Protein AF-0000000080872019 (afdb_homodimer)

Radius of gyration: 35.79 Å; Cα contacts (8 Å, |Δi|>4): 2140; chains: 2; bounding box: 73×114×107 Å

Sequence (1212 aa):
DIDSILCLPTSLGVAKSGIKICFTPVQSKNISSNLHIRIPLPHGLPNTRRLSATIRELPHFELGHLYGQEDFKLYVFFPNMLDKGRKSNYLTDSEIARFIDLVLFPAIREHCPPAFLQHLPGSYDSAKLRSMAAARESGVRPTSDNSRPHNYYYSLPPRFLVPVWESILKLVKSCGLQDFYAPLLFLNAKNLKLHTSNSNLNVTLTEFTRFWNHVCDIEVIHDPGSFDPCCPQSQYPPSGREVEAFFFSWNHNWLKSLASRFTANFPGEKYQVRMYNLLLCSELANMTLEPPRTHTARHLGLAYSQFYSTVKEIFDVGKVYPFDNPALEILAINDDLRQMWQQVGHKGSYDLRYLRKTYLSSRLRVMEALYSATGTSFGTRQEHRIQYPLLLAIQAVVQSSPEGYPTGGPSFLPTDVMERPFIASPTSEMLLLWASTINKWCFGFEYMLSMNEEDGGNWERMRVMILFLRMLKFTVKGIDMRRNPELWAHSFYQRDTPTICQGFGLQRTMAIRGYAFLPPGLIDWVQGKLNAPFAEYDILTTPTIKSLYRKHYPAIKTLSNLYQQFSQALTHMQQHQENSGFCSLSRSILSCILIELFRQDVWTKLDIDSILCLPTSLGVAKSGIKICFTPVQSKNISSNLHIRIPLPHGLPNTRRLSATIRELPHFELGHLYGQEDFKLYVFFPNMLDKGRKSNYLTDSEIARFIDLVLFPAIREHCPPAFLQHLPGSYDSAKLRSMAAARESGVRPTSDNSRPHNYYYSLPPRFLVPVWESILKLVKSCGLQDFYAPLLFLNAKNLKLHTSNSNLNVTLTEFTRFWNHVCDIEVIHDPGSFDPCCPQSQYPPSGREVEAFFFSWNHNWLKSLASRFTANFPGEKYQVRMYNLLLCSELANMTLEPPRTHTARHLGLAYSQFYSTVKEIFDVGKVYPFDNPALEILAINDDLRQMWQQVGHKGSYDLRYLRKTYLSSRLRVMEALYSATGTSFGTRQEHRIQYPLLLAIQAVVQSSPEGYPTGGPSFLPTDVMERPFIASPTSEMLLLWASTINKWCFGFEYMLSMNEEDGGNWERMRVMILFLRMLKFTVKGIDMRRNPELWAHSFYQRDTPTICQGFGLQRTMAIRGYAFLPPGLIDWVQGKLNAPFAEYDILTTPTIKSLYRKHYPAIKTLSNLYQQFSQALTHMQQHQENSGFCSLSRSILSCILIELFRQDVWTKL

Secondary structure (DSSP, 8-state):
----EEE-BSSGGGBTT-EEEESS--GGGS--S--S-EEEPPTT-SS---SEEETTTS-EEEEEEETTEEEEEEEEE-GGG--TT---SPPPHHHHHHHIIIIIHHHHHHHS-HHHHTTS-SSHHHHHHHHTHHHHHSSSS--SGGGSPPPPEEEE-HHHHHHHHHHHHHHTTSTT-GGG-S-EEEEEE---HHHH--S-HHHHHHHHHHHHHHHB-GGGB-STT-EEEE--EE-----SS----EEEEEBHHHHHHHHHHHHHHSTT---EEEEEESTTBSSBEEEEEE--TTSHHHHTTEEEEEEEEGGGGGT-BTTB-TT--GGGGGGGS-HHHHHHHHHHH-S----HHHHHHHHHHHHHHHHHHHHHTTT--B-EEEEEEEEHHHHHHHHHHHHH-TT-S--SS-S---SSGGGSSEEEEEHHHHHHHHHHHHHHHHHHHHHHHHHHHHH---HHHHHHHHHHHHHHHHHHH---GGG-HHHH-SEEEPTT--PEEE---HHHHHHHHSB-PPPTT-EETTTTEEPTTGGGS--S--HHHHHHTGGGHHHHHHHHHHHHHHHHHHHHHHHTTT-HHHHHHHHHHHHHHHHHHHHHHHHHH-/----EEE-BSSGGGBTT-EEE-SS--GGGS--S--S-EEEPPTT-TT---SEEETTTS-EEEEEEETTEEEEEEEEE-GGG--TT---SPPPHHHHHHHIIIIIHHHHHHHS-HHHHTTS-SSHHHHHHHHTHHHHHSSSS--SGGGSPPPP-EEE-HHHHHHHHHHHHHHTTSTT-GGG-S-EEEEEE---HHHH--S-HHHHHHHHHHHHHHHB-GGGB-STT-EEEE--EE-----SS----EEEEEBHHHHHHHHHHHHHHSTT---EEEEEESTTBSSBEEEEEE--TTSHHHHTTEEEEEEEEGGGGGT-BTTB-TT--GGGGGGGS-HHHHHHHHHHHSS----HHHHHHHHHHHHHHHHHHHHHTTT--B-EEEEEEEEHHHHHHHHHHHHH-TT-S--SS-S---SSGGG-SEEEEEHHHHHHHHHHHHHHHHHHHHHHHHHHHHH---HHHHHHHHHHHHHHHHHHH---GGG-HHHH-SEEEPTT--PEEE---HHHHHHHHSB-PPPTT-EETTTTEEPTTGGGS--S--HHHHHHTGGGHHHHHHHHHHHHHHHHHHHHHHHTTT-HHHHHHHHHHHHHHHHHHHHHHHHHH-

pLDDT: mean 83.41, std 13.1, range [33.16, 98.12]

Organism: NCBI:txid59557

Solvent-accessible surface area (backbone atoms only — not comparable to full-atom values): 63004 Å² total; per-residue (Å²): 45,35,38,37,38,38,34,41,33,78,43,54,49,27,29,57,71,8,32,27,38,32,79,63,61,55,74,85,67,41,69,75,68,87,78,83,53,68,43,77,46,68,84,84,41,89,59,42,89,61,60,55,42,41,63,55,59,36,26,36,44,44,43,30,21,32,45,47,28,78,47,33,30,31,31,41,33,22,60,35,52,50,34,94,81,60,88,57,26,61,67,51,70,69,56,49,36,48,45,40,52,66,25,51,47,51,20,44,59,73,68,50,53,56,86,56,52,45,77,51,69,58,35,38,67,33,38,45,42,54,22,31,38,59,25,50,45,45,77,49,48,91,42,72,83,30,65,50,66,49,85,62,70,44,60,42,48,38,90,46,26,46,60,28,44,54,39,34,64,54,44,23,69,35,91,93,31,54,54,48,29,79,60,40,45,37,38,44,31,46,85,30,35,62,72,34,52,54,85,39,69,66,58,27,52,52,50,43,51,52,48,49,58,64,50,31,37,65,86,40,40,53,70,91,70,20,38,36,29,49,25,57,59,56,58,74,68,76,67,90,84,73,93,70,28,39,27,34,30,33,20,33,64,34,52,52,48,48,54,50,50,54,41,66,75,39,73,93,58,72,62,49,74,47,67,20,39,38,70,47,23,53,53,32,28,29,38,39,40,36,46,40,83,86,27,67,57,29,72,63,26,39,49,35,37,36,37,37,38,50,60,52,56,68,43,47,46,94,82,41,46,51,64,58,40,62,62,54,54,57,76,37,51,39,65,68,58,47,52,51,40,45,68,69,41,69,73,61,81,62,35,68,69,46,42,52,48,19,50,51,49,26,52,50,40,50,53,43,33,43,62,41,38,35,78,40,32,29,36,35,35,39,39,33,35,25,19,46,68,42,50,52,52,49,50,51,51,45,69,66,40,82,82,43,67,74,65,60,56,72,88,69,67,52,89,47,67,76,67,20,60,52,46,78,41,52,17,50,57,54,41,47,52,50,50,50,54,48,48,50,31,50,47,53,30,50,51,50,51,56,48,25,73,71,72,57,53,54,61,47,34,27,38,51,29,41,49,26,51,49,51,41,25,36,47,63,70,33,50,55,53,75,79,38,41,60,49,26,28,51,59,38,68,45,91,96,41,93,53,76,34,75,27,51,18,25,55,57,32,11,70,74,69,42,35,51,50,75,51,86,69,44,60,36,78,87,80,43,26,49,25,82,70,59,56,77,46,94,63,74,71,64,63,52,53,38,66,60,25,56,92,37,28,68,60,46,51,52,50,49,51,50,45,43,52,45,46,50,34,49,51,49,30,66,74,36,62,87,38,64,67,57,34,51,52,27,49,49,52,47,48,51,52,50,50,52,47,48,52,50,50,52,55,70,72,99,45,37,38,37,38,39,34,41,33,77,44,53,48,27,27,58,71,7,32,27,36,33,80,62,62,54,73,85,69,42,70,74,66,85,78,82,54,67,44,76,45,70,85,83,42,87,57,41,89,59,60,56,42,42,65,53,59,36,25,37,44,44,42,30,22,33,46,47,28,78,45,32,31,31,30,41,33,20,60,33,52,41,36,94,79,60,88,58,27,61,67,50,70,68,56,47,37,48,44,40,52,65,26,50,47,52,20,42,59,72,69,48,52,56,88,56,51,48,78,50,68,57,34,37,68,34,37,48,42,53,23,32,37,58,26,51,44,45,76,49,49,90,44,73,83,32,65,50,68,48,84,61,69,44,61,42,48,37,90,48,27,45,60,27,44,54,39,35,66,53,44,24,68,36,91,91,32,55,53,49,29,79,59,40,44,36,36,46,33,48,83,31,35,62,72,35,54,55,85,38,69,67,57,28,53,52,51,45,49,52,49,47,59,64,50,31,36,65,87,38,39,53,70,88,74,21,38,35,30,48,24,56,58,57,58,70,67,77,70,90,85,76,92,70,29,38,30,33,33,33,19,33,65,33,53,51,50,50,54,50,50,54,41,67,73,39,71,94,59,73,63,48,74,47,67,20,39,39,71,47,23,52,53,33,28,29,38,40,41,37,46,42,83,86,26,66,58,29,73,61,26,39,48,34,37,37,36,38,39,49,61,50,58,69,43,46,45,94,82,39,46,51,63,57,40,62,60,52,53,57,76,36,53,38,66,67,59,48,50,50,42,44,67,70,40,70,70,62,81,63,35,69,70,48,42,52,48,19,53,50,49,25,53,51,40,50,52,43,32,44,61,41,36,34,76,39,32,29,37,34,35,39,38,34,35,24,19,48,70,42,50,51,52,50,50,53,52,44,69,65,40,81,83,44,69,73,66,60,55,72,88,70,66,55,88,49,67,75,66,19,60,52,45,78,42,52,17,51,57,53,40,45,51,50,51,50,52,48,47,50,31,51,46,52,29,52,52,51,52,56,48,25,73,72,73,58,54,54,61,47,32,27,37,51,27,40,50,25,50,51,49,41,25,37,49,63,69,33,50,54,52,76,79,38,42,59,50,26,27,52,59,38,67,46,89,96,40,93,51,76,34,76,26,50,18,24,54,56,32,12,70,73,68,42,35,52,48,74,52,84,70,45,60,37,77,89,80,42,27,49,25,83,69,57,55,76,45,95,64,75,72,62,63,51,53,39,66,60,26,56,92,37,28,68,59,44,50,52,50,49,51,50,46,43,53,45,46,50,33,51,51,51,30,65,74,33,63,86,38,65,67,57,32,52,51,26,49,49,52,47,49,51,50,50,50,54,47,49,51,48,50,51,54,71,74,100

Structure (mmCIF, N/CA/C/O backbone):
data_AF-0000000080872019-model_v1
#
loop_
_entity.id
_entity.type
_entity.pdbx_description
1 polymer 'Uncharacterized protein'
#
loop_
_atom_site.group_PDB
_atom_site.id
_atom_site.type_symbol
_atom_site.label_atom_id
_atom_site.label_alt_id
_atom_site.label_comp_id
_atom_site.label_asym_id
_atom_site.label_entity_id
_atom_site.label_seq_id
_atom_site.pdbx_PDB_ins_code
_atom_site.Cartn_x
_atom_site.Cartn_y
_atom_site.Cartn_z
_atom_site.occupancy
_atom_site.B_iso_or_equiv
_atom_site.auth_seq_id
_atom_site.auth_comp_id
_atom_site.auth_asym_id
_atom_site.auth_atom_id
_atom_site.pdbx_PDB_model_num
ATOM 1 N N . ASP A 1 1 ? -2.893 -26.672 7.863 1 85.88 1 ASP A N 1
ATOM 2 C CA . ASP A 1 1 ? -3.129 -25.234 8.016 1 85.88 1 ASP A CA 1
ATOM 3 C C . ASP A 1 1 ? -4.453 -24.828 7.379 1 85.88 1 ASP A C 1
ATOM 5 O O . ASP A 1 1 ? -5.117 -25.641 6.734 1 85.88 1 ASP A O 1
ATOM 9 N N . ILE A 1 2 ? -4.867 -23.656 7.707 1 85.62 2 ILE A N 1
ATOM 10 C CA . ILE A 1 2 ? -5.996 -22.984 7.066 1 85.62 2 ILE A CA 1
ATOM 11 C C . ILE A 1 2 ? -5.488 -21.844 6.195 1 85.62 2 ILE A C 1
ATOM 13 O O . ILE A 1 2 ? -4.785 -20.953 6.676 1 85.62 2 ILE A O 1
ATOM 17 N N . ASP A 1 3 ? -5.848 -21.922 4.953 1 85.19 3 ASP A N 1
ATOM 18 C CA . ASP A 1 3 ? -5.285 -20.969 4 1 85.19 3 ASP A CA 1
ATOM 19 C C . ASP A 1 3 ? -6.168 -19.734 3.877 1 85.19 3 ASP A C 1
ATOM 21 O O . ASP A 1 3 ? -5.664 -18.609 3.83 1 85.19 3 ASP A O 1
ATOM 25 N N . SER A 1 4 ? -7.422 -19.969 3.758 1 87.94 4 SER A N 1
ATOM 26 C CA . SER A 1 4 ? -8.336 -18.859 3.539 1 87.94 4 SER A CA 1
ATOM 27 C C . SER A 1 4 ? -9.742 -19.203 4.02 1 87.94 4 SER A C 1
ATOM 29 O O . SER A 1 4 ? -10.078 -20.375 4.191 1 87.94 4 SER A O 1
ATOM 31 N N . ILE A 1 5 ? -10.5 -18.141 4.238 1 86.88 5 ILE A N 1
ATOM 32 C CA . ILE A 1 5 ? -11.891 -18.281 4.664 1 86.88 5 ILE A CA 1
ATOM 33 C C . ILE A 1 5 ? -12.781 -17.359 3.838 1 86.88 5 ILE A C 1
ATOM 35 O O . ILE A 1 5 ? -12.43 -16.203 3.598 1 86.88 5 ILE A O 1
ATOM 39 N N . LEU A 1 6 ? -13.844 -17.922 3.379 1 88.88 6 LEU A N 1
ATOM 40 C CA . LEU A 1 6 ? -14.875 -17.156 2.693 1 88.88 6 LEU A CA 1
ATOM 41 C C . LEU A 1 6 ? -16.219 -17.281 3.42 1 88.88 6 LEU A C 1
ATOM 43 O O . LEU A 1 6 ? -16.641 -18.391 3.766 1 88.88 6 LEU A O 1
ATOM 47 N N . CYS A 1 7 ? -16.812 -16.172 3.73 1 88.56 7 CYS A N 1
ATOM 48 C CA . CYS A 1 7 ? -18.109 -16.281 4.371 1 88.56 7 CYS A CA 1
ATOM 49 C C . CYS A 1 7 ? -19 -15.094 4.016 1 88.56 7 CYS A C 1
ATOM 51 O O . CYS A 1 7 ? -18.5 -14.078 3.521 1 88.56 7 CYS A O 1
ATOM 53 N N . LEU A 1 8 ? -20.25 -15.258 4.262 1 90.25 8 LEU A N 1
ATOM 54 C CA . LEU A 1 8 ? -21.266 -14.258 4.004 1 90.25 8 LEU A CA 1
ATOM 55 C C . LEU A 1 8 ? -21.922 -13.805 5.305 1 90.25 8 LEU A C 1
ATOM 57 O O . LEU A 1 8 ? -23 -14.289 5.664 1 90.25 8 LEU A O 1
ATOM 61 N N . PRO A 1 9 ? -21.328 -12.805 5.887 1 92.38 9 PRO A N 1
ATOM 62 C CA . PRO A 1 9 ? -21.969 -12.32 7.121 1 92.38 9 PRO A CA 1
ATOM 63 C C . PRO A 1 9 ? -23.281 -11.594 6.863 1 92.38 9 PRO A C 1
ATOM 65 O O . PRO A 1 9 ? -23.453 -10.984 5.805 1 92.38 9 PRO A O 1
ATOM 68 N N . THR A 1 10 ? -24.156 -11.594 7.855 1 91.94 10 THR A N 1
ATOM 69 C CA . THR A 1 10 ? -25.438 -10.922 7.734 1 91.94 10 THR A CA 1
ATOM 70 C C . THR A 1 10 ? -25.375 -9.508 8.289 1 91.94 10 THR A C 1
ATOM 72 O O . THR A 1 10 ? -26.297 -8.711 8.086 1 91.94 10 THR A O 1
ATOM 75 N N . SER A 1 11 ? -24.297 -9.305 8.93 1 94.56 11 SER A N 1
ATOM 76 C CA . SER A 1 11 ? -24.141 -7.988 9.539 1 94.56 11 SER A CA 1
ATOM 77 C C . SER A 1 11 ? -22.656 -7.613 9.664 1 94.56 11 SER A C 1
ATOM 79 O O . SER A 1 11 ? -21.797 -8.484 9.648 1 94.56 11 SER A O 1
ATOM 81 N N . LEU A 1 12 ? -22.469 -6.289 9.766 1 96.44 12 LEU A N 1
ATOM 82 C CA . LEU A 1 12 ? -21.125 -5.816 10.016 1 96.44 12 LEU A CA 1
ATOM 83 C C . LEU A 1 12 ? -20.656 -6.219 11.414 1 96.44 12 LEU A C 1
ATOM 85 O O . LEU A 1 12 ? -19.453 -6.148 11.719 1 96.44 12 LEU A O 1
ATOM 89 N N . GLY A 1 13 ? -21.609 -6.648 12.203 1 95.12 13 GLY A N 1
ATOM 90 C CA . GLY A 1 13 ? -21.281 -7.09 13.547 1 95.12 13 GLY A CA 1
ATOM 91 C C . GLY A 1 13 ? -20.391 -8.312 13.578 1 95.12 13 GLY A C 1
ATOM 92 O O . GLY A 1 13 ? -19.938 -8.734 14.648 1 95.12 13 GLY A O 1
ATOM 93 N N . VAL A 1 14 ? -20.047 -8.828 12.406 1 94.5 14 VAL A N 1
ATOM 94 C CA . VAL A 1 14 ? -19.156 -9.969 12.297 1 94.5 14 VAL A CA 1
ATOM 95 C C . VAL A 1 14 ? -17.781 -9.594 12.836 1 94.5 14 VAL A C 1
ATOM 97 O O . VAL A 1 14 ? -17.047 -10.453 13.352 1 94.5 14 VAL A O 1
ATOM 100 N N . ALA A 1 15 ? -17.422 -8.352 12.68 1 95.12 15 ALA A N 1
ATOM 101 C CA . ALA A 1 15 ? -16.125 -7.855 13.148 1 95.12 15 ALA A CA 1
ATOM 102 C C . ALA A 1 15 ? -16.172 -7.512 14.633 1 95.12 15 ALA A C 1
ATOM 104 O O . ALA A 1 15 ? -16.562 -6.402 15.008 1 95.12 15 ALA A O 1
ATOM 105 N N . LYS A 1 16 ? -15.594 -8.297 15.422 1 91.06 16 LYS A N 1
ATOM 106 C CA . LYS A 1 16 ? -15.695 -8.141 16.875 1 91.06 16 LYS A CA 1
ATOM 107 C C . LYS A 1 16 ? -14.891 -6.938 17.344 1 91.06 16 LYS A C 1
ATOM 109 O O . LYS A 1 16 ? -15.242 -6.309 18.344 1 91.06 16 LYS A O 1
ATOM 114 N N . SER A 1 17 ? -13.82 -6.641 16.656 1 88.5 17 SER A N 1
ATOM 115 C CA . SER A 1 17 ? -12.953 -5.551 17.078 1 88.5 17 SER A CA 1
ATOM 116 C C . SER A 1 17 ? -13.164 -4.305 16.234 1 88.5 17 SER A C 1
ATOM 118 O O . SER A 1 17 ? -12.43 -3.326 16.359 1 88.5 17 SER A O 1
ATOM 120 N N . GLY A 1 18 ? -14.148 -4.363 15.383 1 92.5 18 GLY A N 1
ATOM 121 C CA . GLY A 1 18 ? -14.391 -3.227 14.516 1 92.5 18 GLY A CA 1
ATOM 122 C C . GLY A 1 18 ? -13.859 -3.43 13.109 1 92.5 18 GLY A C 1
ATOM 123 O O . GLY A 1 18 ? -13.406 -4.523 12.758 1 92.5 18 GLY A O 1
ATOM 124 N N . ILE A 1 19 ? -14.023 -2.42 12.297 1 95.31 19 ILE A N 1
ATOM 125 C CA . ILE A 1 19 ? -13.562 -2.498 10.922 1 95.31 19 ILE A CA 1
ATOM 126 C C . ILE A 1 19 ? -12.789 -1.229 10.562 1 95.31 19 ILE A C 1
ATOM 128 O O . ILE A 1 19 ? -12.906 -0.211 11.25 1 95.31 19 ILE A O 1
ATOM 132 N N . LYS A 1 20 ? -11.93 -1.352 9.672 1 94.75 20 LYS A N 1
ATOM 133 C CA . LYS A 1 20 ? -11.32 -0.216 8.984 1 94.75 20 LYS A CA 1
ATOM 134 C C . LYS A 1 20 ? -11.953 0.006 7.617 1 94.75 20 LYS A C 1
ATOM 136 O O . LYS A 1 20 ? -11.852 -0.848 6.734 1 94.75 20 LYS A O 1
ATOM 141 N N . ILE A 1 21 ? -12.555 1.138 7.445 1 95.69 21 ILE A N 1
ATOM 142 C CA . ILE A 1 21 ? -13.32 1.418 6.234 1 95.69 21 ILE A CA 1
ATOM 143 C C . ILE A 1 21 ? -12.523 2.355 5.328 1 95.69 21 ILE A C 1
ATOM 145 O O . ILE A 1 21 ? -11.844 3.266 5.809 1 95.69 21 ILE A O 1
ATOM 149 N N . CYS A 1 22 ? -12.617 2.053 4.094 1 95.31 22 CYS A N 1
ATOM 150 C CA . CYS A 1 22 ? -12.078 2.934 3.064 1 95.31 22 CYS A CA 1
ATOM 151 C C . CYS A 1 22 ? -13.188 3.537 2.219 1 95.31 22 CYS A C 1
ATOM 153 O O . CYS A 1 22 ? -13.977 2.809 1.608 1 95.31 22 CYS A O 1
ATOM 155 N N . PHE A 1 23 ? -13.227 4.855 2.08 1 96.31 23 PHE A N 1
ATOM 156 C CA . PHE A 1 23 ? -14.336 5.52 1.409 1 96.31 23 PHE A CA 1
ATOM 157 C C . PHE A 1 23 ? -14.039 5.711 -0.074 1 96.31 23 PHE A C 1
ATOM 159 O O . PHE A 1 23 ? -14.891 6.18 -0.829 1 96.31 23 PHE A O 1
ATOM 166 N N . THR A 1 24 ? -12.859 5.375 -0.458 1 94.69 24 THR A N 1
ATOM 167 C CA . THR A 1 24 ? -12.484 5.441 -1.867 1 94.69 24 THR A CA 1
ATOM 168 C C . THR A 1 24 ? -12.008 4.082 -2.367 1 94.69 24 THR A C 1
ATOM 170 O O . THR A 1 24 ? -10.828 3.9 -2.658 1 94.69 24 THR A O 1
ATOM 173 N N . PRO A 1 25 ? -12.945 3.193 -2.516 1 92.94 25 PRO A N 1
ATOM 174 C CA . PRO A 1 25 ? -12.539 1.859 -2.961 1 92.94 25 PRO A CA 1
ATOM 175 C C . PRO A 1 25 ? -11.883 1.872 -4.34 1 92.94 25 PRO A C 1
ATOM 177 O O . PRO A 1 25 ? -12.273 2.66 -5.207 1 92.94 25 PRO A O 1
ATOM 180 N N . VAL A 1 26 ? -10.961 1.021 -4.469 1 87.88 26 VAL A N 1
ATOM 181 C CA . VAL A 1 26 ? -10.195 0.917 -5.711 1 87.88 26 VAL A CA 1
ATOM 182 C C . VAL A 1 26 ? -10.688 -0.286 -6.516 1 87.88 26 VAL A C 1
ATOM 184 O O . VAL A 1 26 ? -10.906 -1.363 -5.961 1 87.88 26 VAL A O 1
ATOM 187 N N . GLN A 1 27 ? -10.773 -0.134 -7.781 1 86 27 GLN A N 1
ATOM 188 C CA . GLN A 1 27 ? -11.312 -1.163 -8.664 1 86 27 GLN A CA 1
ATOM 189 C C . GLN A 1 27 ? -10.391 -2.381 -8.711 1 86 27 GLN A C 1
ATOM 191 O O . GLN A 1 27 ? -10.859 -3.514 -8.836 1 86 27 GLN A O 1
ATOM 196 N N . SER A 1 28 ? -9.133 -2.158 -8.57 1 81.19 28 SER A N 1
ATOM 197 C CA . SER A 1 28 ? -8.172 -3.248 -8.703 1 81.19 28 SER A CA 1
ATOM 198 C C . SER A 1 28 ? -8.273 -4.215 -7.523 1 81.19 28 SER A C 1
ATOM 200 O O . SER A 1 28 ? -7.746 -5.328 -7.586 1 81.19 28 SER A O 1
ATOM 202 N N . LYS A 1 29 ? -8.969 -3.85 -6.504 1 88.12 29 LYS A N 1
ATOM 203 C CA . LYS A 1 29 ? -9.078 -4.699 -5.324 1 88.12 29 LYS A CA 1
ATOM 204 C C . LYS A 1 29 ? -10.297 -5.617 -5.414 1 88.12 29 LYS A C 1
ATOM 206 O O . LYS A 1 29 ? -10.484 -6.488 -4.562 1 88.12 29 LYS A O 1
ATOM 211 N N . ASN A 1 30 ? -11.039 -5.453 -6.453 1 92.06 30 ASN A N 1
ATOM 212 C CA . ASN A 1 30 ? -12.156 -6.371 -6.645 1 92.06 30 ASN A CA 1
ATOM 213 C C . ASN A 1 30 ? -11.672 -7.805 -6.863 1 92.06 30 ASN A C 1
ATOM 215 O O . ASN A 1 30 ? -10.547 -8.023 -7.305 1 92.06 30 ASN A O 1
ATOM 219 N N . ILE A 1 31 ? -12.539 -8.664 -6.535 1 88.94 31 ILE A N 1
ATOM 220 C CA . ILE A 1 31 ? -12.195 -10.078 -6.68 1 88.94 31 ILE A CA 1
ATOM 221 C C . ILE A 1 31 ? -12.375 -10.5 -8.141 1 88.94 31 ILE A C 1
ATOM 223 O O . ILE A 1 31 ? -13.477 -10.422 -8.688 1 88.94 31 ILE A O 1
ATOM 227 N N . SER A 1 32 ? -11.273 -10.844 -8.734 1 80.56 32 SER A N 1
ATOM 228 C CA . SER A 1 32 ? -11.328 -11.266 -10.125 1 80.56 32 SER A CA 1
ATOM 229 C C . SER A 1 32 ? -11.109 -12.766 -10.258 1 80.56 32 SER A C 1
ATOM 231 O O . SER A 1 32 ? -11.438 -13.359 -11.289 1 80.56 32 SER A O 1
ATOM 233 N N . SER A 1 33 ? -10.633 -13.383 -9.234 1 77.56 33 SER A N 1
ATOM 234 C CA . SER A 1 33 ? -10.312 -14.805 -9.281 1 77.56 33 SER A CA 1
ATOM 235 C C . SER A 1 33 ? -11.562 -15.656 -9.141 1 77.56 33 SER A C 1
ATOM 237 O O . SER A 1 33 ? -12.539 -15.25 -8.5 1 77.56 33 SER A O 1
ATOM 239 N N . ASN A 1 34 ? -11.445 -16.734 -9.797 1 77.69 34 ASN A N 1
ATOM 240 C CA . ASN A 1 34 ? -12.5 -17.719 -9.617 1 77.69 34 ASN A CA 1
ATOM 241 C C . ASN A 1 34 ? -12.359 -18.453 -8.289 1 77.69 34 ASN A C 1
ATOM 243 O O . ASN A 1 34 ? -11.414 -19.219 -8.094 1 77.69 34 ASN A O 1
ATOM 247 N N . LEU A 1 35 ? -13.242 -18.219 -7.449 1 77.25 35 LEU A N 1
ATOM 248 C CA . LEU A 1 35 ? -13.18 -18.859 -6.133 1 77.25 35 LEU A CA 1
ATOM 249 C C . LEU A 1 35 ? -14.016 -20.125 -6.094 1 77.25 35 LEU A C 1
ATOM 251 O O . LEU A 1 35 ? -14.102 -20.781 -5.062 1 77.25 35 LEU A O 1
ATOM 255 N N . HIS A 1 36 ? -14.609 -20.469 -7.195 1 76 36 HIS A N 1
ATOM 256 C CA . HIS A 1 36 ? -15.359 -21.719 -7.383 1 76 36 HIS A CA 1
ATOM 257 C C . HIS A 1 36 ? -16.578 -21.766 -6.477 1 76 36 HIS A C 1
ATOM 259 O O . HIS A 1 36 ? -16.922 -22.812 -5.938 1 76 36 HIS A O 1
ATOM 265 N N . ILE A 1 37 ? -17.062 -20.578 -6.168 1 78 37 ILE A N 1
ATOM 266 C CA . ILE A 1 37 ? -18.25 -20.516 -5.316 1 78 37 ILE A CA 1
ATOM 267 C C . ILE A 1 37 ? -19.297 -19.625 -5.965 1 78 37 ILE A C 1
ATOM 269 O O . ILE A 1 37 ? -18.969 -18.719 -6.746 1 78 37 ILE A O 1
ATOM 273 N N . ARG A 1 38 ? -20.469 -20 -5.68 1 82.12 38 ARG A N 1
ATOM 274 C CA . ARG A 1 38 ? -21.609 -19.172 -6.082 1 82.12 38 ARG A CA 1
ATOM 275 C C . ARG A 1 38 ? -22.328 -18.594 -4.867 1 82.12 38 ARG A C 1
ATOM 277 O O . ARG A 1 38 ? -22.469 -19.25 -3.84 1 82.12 38 ARG A O 1
ATOM 284 N N . ILE A 1 39 ? -22.703 -17.422 -5.02 1 84.06 39 ILE A N 1
ATOM 285 C CA . ILE A 1 39 ? -23.375 -16.703 -3.941 1 84.06 39 ILE A CA 1
ATOM 286 C C . ILE A 1 39 ? -24.891 -16.75 -4.164 1 84.06 39 ILE A C 1
ATOM 288 O O . ILE A 1 39 ? -25.375 -16.391 -5.238 1 84.06 39 ILE A O 1
ATOM 292 N N . PRO A 1 40 ? -25.547 -17.234 -3.154 1 84.25 40 PRO A N 1
ATOM 293 C CA . PRO A 1 40 ? -27 -17.188 -3.258 1 84.25 40 PRO A CA 1
ATOM 294 C C . PRO A 1 40 ? -27.531 -15.75 -3.24 1 84.25 40 PRO A C 1
ATOM 296 O O . PRO A 1 40 ? -27.078 -14.922 -2.451 1 84.25 40 PRO A O 1
ATOM 299 N N . LEU A 1 41 ? -28.438 -15.516 -4.098 1 87.94 41 LEU A N 1
ATOM 300 C CA . LEU A 1 41 ? -29.031 -14.18 -4.168 1 87.94 41 LEU A CA 1
ATOM 301 C C . LEU A 1 41 ? -30.375 -14.141 -3.436 1 87.94 41 LEU A C 1
ATOM 303 O O . LEU A 1 41 ? -31.078 -15.148 -3.365 1 87.94 41 LEU A O 1
ATOM 307 N N . PRO A 1 42 ? -30.625 -12.953 -2.879 1 83.94 42 PRO A N 1
ATOM 308 C CA . PRO A 1 42 ? -31.922 -12.82 -2.227 1 83.94 42 PRO A CA 1
ATOM 309 C C . PRO A 1 42 ? -33.094 -13.008 -3.195 1 83.94 42 PRO A C 1
ATOM 311 O O . PRO A 1 42 ? -33 -12.641 -4.367 1 83.94 42 PRO A O 1
ATOM 314 N N . HIS A 1 43 ? -34.125 -13.531 -2.596 1 81.75 43 HIS A N 1
ATOM 315 C CA . HIS A 1 43 ? -35.344 -13.742 -3.4 1 81.75 43 HIS A CA 1
ATOM 316 C C . HIS A 1 43 ? -36.062 -12.43 -3.66 1 81.75 43 HIS A C 1
ATOM 318 O O . HIS A 1 43 ? -36.062 -11.531 -2.818 1 81.75 43 HIS A O 1
ATOM 324 N N . GLY A 1 44 ? -36.656 -12.305 -4.84 1 76.62 44 GLY A N 1
ATOM 325 C CA . GLY A 1 44 ? -37.531 -11.188 -5.125 1 76.62 44 GLY A CA 1
ATOM 326 C C . GLY A 1 44 ? -36.781 -9.938 -5.562 1 76.62 44 GLY A C 1
ATOM 327 O O . GLY A 1 44 ? -37.281 -8.82 -5.355 1 76.62 44 GLY A O 1
ATOM 328 N N . LEU A 1 45 ? -35.625 -10.164 -6.074 1 80.44 45 LEU A N 1
ATOM 329 C CA . LEU A 1 45 ? -34.906 -9 -6.578 1 80.44 45 LEU A CA 1
ATOM 330 C C . LEU A 1 45 ? -35.594 -8.422 -7.809 1 80.44 45 LEU A C 1
ATOM 332 O O . LEU A 1 45 ? -36 -9.164 -8.703 1 80.44 45 LEU A O 1
ATOM 336 N N . PRO A 1 46 ? -35.75 -7.211 -7.816 1 75.69 46 PRO A N 1
ATOM 337 C CA . PRO A 1 46 ? -36.5 -6.578 -8.914 1 75.69 46 PRO A CA 1
ATOM 338 C C . PRO A 1 46 ? -35.781 -6.707 -10.258 1 75.69 46 PRO A C 1
ATOM 340 O O . PRO A 1 46 ? -36.438 -6.84 -11.297 1 75.69 46 PRO A O 1
ATOM 343 N N . ASN A 1 47 ? -34.531 -6.719 -10.281 1 74.25 47 ASN A N 1
ATOM 344 C CA . ASN A 1 47 ? -33.812 -6.559 -11.539 1 74.25 47 ASN A CA 1
ATOM 345 C C . ASN A 1 47 ? -33.219 -7.883 -12.031 1 74.25 47 ASN A C 1
ATOM 347 O O . ASN A 1 47 ? -32.562 -7.934 -13.078 1 74.25 47 ASN A O 1
ATOM 351 N N . THR A 1 48 ? -33.344 -8.938 -11.125 1 74.94 48 THR A N 1
ATOM 352 C CA . THR A 1 48 ? -32.781 -10.203 -11.586 1 74.94 48 THR A CA 1
ATOM 353 C C . THR A 1 48 ? -33.625 -11.375 -11.094 1 74.94 48 THR A C 1
ATOM 355 O O . THR A 1 48 ? -34.219 -11.32 -10.016 1 74.94 48 THR A O 1
ATOM 358 N N . ARG A 1 49 ? -33.75 -12.398 -11.969 1 77.56 49 ARG A N 1
ATOM 359 C CA . ARG A 1 49 ? -34.469 -13.625 -11.617 1 77.56 49 ARG A CA 1
ATOM 360 C C . ARG A 1 49 ? -33.469 -14.742 -11.266 1 77.56 49 ARG A C 1
ATOM 362 O O . ARG A 1 49 ? -33.875 -15.859 -10.945 1 77.56 49 ARG A O 1
ATOM 369 N N . ARG A 1 50 ? -32.25 -14.32 -11.234 1 83.19 50 ARG A N 1
ATOM 370 C CA . ARG A 1 50 ? -31.219 -15.312 -10.914 1 83.19 50 ARG A CA 1
ATOM 371 C C . ARG A 1 50 ? -31.25 -15.672 -9.438 1 83.19 50 ARG A C 1
ATOM 373 O O . ARG A 1 50 ? -31.516 -14.812 -8.586 1 83.19 50 ARG A O 1
ATOM 380 N N . LEU A 1 51 ? -30.969 -16.953 -9.148 1 84.5 51 LEU A N 1
ATOM 381 C CA . LEU A 1 51 ? -30.984 -17.422 -7.766 1 84.5 51 LEU A CA 1
ATOM 382 C C . LEU A 1 51 ? -29.578 -17.438 -7.176 1 84.5 51 LEU A C 1
ATOM 384 O O . LEU A 1 51 ? -29.422 -17.5 -5.957 1 84.5 51 LEU A O 1
ATOM 388 N N . SER A 1 52 ? -28.625 -17.422 -8.039 1 85.94 52 SER A N 1
ATOM 389 C CA . SER A 1 52 ? -27.234 -17.406 -7.594 1 85.94 52 SER A CA 1
ATOM 390 C C . SER A 1 52 ? -26.328 -16.75 -8.633 1 85.94 52 SER A C 1
ATOM 392 O O . SER A 1 52 ? -26.719 -16.594 -9.789 1 85.94 52 SER A O 1
ATOM 394 N N . ALA A 1 53 ? -25.203 -16.297 -8.211 1 86.44 53 ALA A N 1
ATOM 395 C CA . ALA A 1 53 ? -24.219 -15.672 -9.094 1 86.44 53 ALA A CA 1
ATOM 396 C C . ALA A 1 53 ? -22.812 -15.922 -8.602 1 86.44 53 ALA A C 1
ATOM 398 O O . ALA A 1 53 ? -22.594 -16.172 -7.41 1 86.44 53 ALA A O 1
ATOM 399 N N . THR A 1 54 ? -21.922 -15.977 -9.531 1 85.81 54 THR A N 1
ATOM 400 C CA . THR A 1 54 ? -20.516 -16.062 -9.148 1 85.81 54 THR A CA 1
ATOM 401 C C . THR A 1 54 ? -20 -14.711 -8.664 1 85.81 54 THR A C 1
ATOM 403 O O . THR A 1 54 ? -20.609 -13.672 -8.953 1 85.81 54 THR A O 1
ATOM 406 N N . ILE A 1 55 ? -18.969 -14.703 -7.996 1 87.56 55 ILE A N 1
ATOM 407 C CA . ILE A 1 55 ? -18.391 -13.484 -7.434 1 87.56 55 ILE A CA 1
ATOM 408 C C . ILE A 1 55 ? -17.984 -12.539 -8.555 1 87.56 55 ILE A C 1
ATOM 410 O O . ILE A 1 55 ? -18.125 -11.32 -8.43 1 87.56 55 ILE A O 1
ATOM 414 N N . ARG A 1 56 ? -17.531 -13.047 -9.641 1 85 56 ARG A N 1
ATOM 415 C CA . ARG A 1 56 ? -17.047 -12.242 -10.758 1 85 56 ARG A CA 1
ATOM 416 C C . ARG A 1 56 ? -18.188 -11.508 -11.445 1 85 56 ARG A C 1
ATOM 418 O O . ARG A 1 56 ? -17.984 -10.484 -12.102 1 85 56 ARG A O 1
ATOM 425 N N . GLU A 1 57 ? -19.312 -12.016 -11.273 1 87.44 57 GLU A N 1
ATOM 426 C CA . GLU A 1 57 ? -20.469 -11.438 -11.945 1 87.44 57 GLU A CA 1
ATOM 427 C C . GLU A 1 57 ? -21.125 -10.359 -11.086 1 87.44 57 GLU A C 1
ATOM 429 O O . GLU A 1 57 ? -21.781 -9.461 -11.609 1 87.44 57 GLU A O 1
ATOM 434 N N . LEU A 1 58 ? -20.938 -10.43 -9.875 1 90.88 58 LEU A N 1
ATOM 435 C CA . LEU A 1 58 ? -21.625 -9.531 -8.945 1 90.88 58 LEU A CA 1
ATOM 436 C C . LEU A 1 58 ? -20.875 -8.203 -8.82 1 90.88 58 LEU A C 1
ATOM 438 O O . LEU A 1 58 ? -19.703 -8.18 -8.477 1 90.88 58 LEU A O 1
ATOM 442 N N . PRO A 1 59 ? -21.578 -7.133 -9.117 1 93.88 59 PRO A N 1
ATOM 443 C CA . PRO A 1 59 ? -20.938 -5.848 -8.82 1 93.88 59 PRO A CA 1
ATOM 444 C C . PRO A 1 59 ? -20.625 -5.676 -7.336 1 93.88 59 PRO A C 1
ATOM 446 O O . PRO A 1 59 ? -21.453 -6.004 -6.484 1 93.88 59 PRO A O 1
ATOM 449 N N . HIS A 1 60 ? -19.438 -5.32 -7.066 1 95.94 60 HIS A N 1
ATOM 450 C CA . HIS A 1 60 ? -19.047 -5.18 -5.668 1 95.94 60 HIS A CA 1
ATOM 451 C C . HIS A 1 60 ? -17.844 -4.258 -5.523 1 95.94 60 HIS A C 1
ATOM 453 O O . HIS A 1 60 ? -17.281 -3.803 -6.523 1 95.94 60 HIS A O 1
ATOM 459 N N . PHE A 1 61 ? -17.531 -3.814 -4.391 1 96.44 61 PHE A N 1
ATOM 460 C CA . PHE A 1 61 ? -16.281 -3.141 -4.055 1 96.44 61 PHE A CA 1
ATOM 461 C C . PHE A 1 61 ? -15.828 -3.512 -2.646 1 96.44 61 PHE A C 1
ATOM 463 O O . PHE A 1 61 ? -16.609 -4.055 -1.859 1 96.44 61 PHE A O 1
ATOM 470 N N . GLU A 1 62 ? -14.578 -3.355 -2.379 1 96.81 62 GLU A N 1
ATOM 471 C CA . GLU A 1 62 ? -14.016 -3.598 -1.053 1 96.81 62 GLU A CA 1
ATOM 472 C C . GLU A 1 62 ? -14.383 -2.475 -0.086 1 96.81 62 GLU A C 1
ATOM 474 O O . GLU A 1 62 ? -14.008 -1.319 -0.299 1 96.81 62 GLU A O 1
ATOM 479 N N . LEU A 1 63 ? -15.086 -2.76 0.879 1 97.12 63 LEU A N 1
ATOM 480 C CA . LEU A 1 63 ? -15.508 -1.802 1.896 1 97.12 63 LEU A CA 1
ATOM 481 C C . LEU A 1 63 ? -14.367 -1.492 2.857 1 97.12 63 LEU A C 1
ATOM 483 O O . LEU A 1 63 ? -14.227 -0.357 3.318 1 97.12 63 LEU A O 1
ATOM 487 N N . GLY A 1 64 ? -13.648 -2.432 3.141 1 95.81 64 GLY A N 1
ATOM 488 C CA . GLY A 1 64 ? -12.555 -2.342 4.094 1 95.81 64 GLY A CA 1
ATOM 489 C C . GLY A 1 64 ? -12.109 -3.693 4.621 1 95.81 64 GLY A C 1
ATOM 490 O O . GLY A 1 64 ? -12.148 -4.691 3.9 1 95.81 64 GLY A O 1
ATOM 491 N N . HIS A 1 65 ? -11.539 -3.725 5.777 1 94.75 65 HIS A N 1
ATOM 492 C CA . HIS A 1 65 ? -11.086 -4.961 6.41 1 94.75 65 HIS A CA 1
ATOM 493 C C . HIS A 1 65 ? -11.305 -4.922 7.918 1 94.75 65 HIS A C 1
ATOM 495 O O . HIS A 1 65 ? -11.617 -3.867 8.477 1 94.75 65 HIS A O 1
ATOM 501 N N . LEU A 1 66 ? -11.273 -6.047 8.5 1 93.69 66 LEU A N 1
ATOM 502 C CA . LEU A 1 66 ? -11.469 -6.117 9.945 1 93.69 66 LEU A CA 1
ATOM 503 C C . LEU A 1 66 ? -10.32 -5.43 10.688 1 93.69 66 LEU A C 1
ATOM 505 O O . LEU A 1 66 ? -9.172 -5.488 10.242 1 93.69 66 LEU A O 1
ATOM 509 N N . TYR A 1 67 ? -10.672 -4.828 11.727 1 89.69 67 TYR A N 1
ATOM 510 C CA . TYR A 1 67 ? -9.656 -4.129 12.508 1 89.69 67 TYR A CA 1
ATOM 511 C C . TYR A 1 67 ? -8.594 -5.098 13.008 1 89.69 67 TYR A C 1
ATOM 513 O O . TYR A 1 67 ? -8.914 -6.129 13.602 1 89.69 67 TYR A O 1
ATOM 521 N N . GLY A 1 68 ? -7.453 -4.801 12.773 1 78.56 68 GLY A N 1
ATOM 522 C CA . GLY A 1 68 ? -6.352 -5.633 13.227 1 78.56 68 GLY A CA 1
ATOM 523 C C . GLY A 1 68 ? -6.094 -6.828 12.328 1 78.56 68 GLY A C 1
ATOM 524 O O . GLY A 1 68 ? -5.195 -7.625 12.586 1 78.56 68 GLY A O 1
ATOM 525 N N . GLN A 1 69 ? -6.93 -6.945 11.336 1 84.31 69 GLN A N 1
ATOM 526 C CA . GLN A 1 69 ? -6.793 -8.055 10.398 1 84.31 69 GLN A CA 1
ATOM 527 C C . GLN A 1 69 ? -6.855 -7.566 8.953 1 84.31 69 GLN A C 1
ATOM 529 O O . GLN A 1 69 ? -7.887 -7.695 8.289 1 84.31 69 GLN A O 1
ATOM 534 N N . GLU A 1 70 ? -5.762 -7.211 8.422 1 84.69 70 GLU A N 1
ATOM 535 C CA . GLU A 1 70 ? -5.734 -6.625 7.09 1 84.69 70 GLU A CA 1
ATOM 536 C C . GLU A 1 70 ? -6.059 -7.664 6.02 1 84.69 70 GLU A C 1
ATOM 538 O O . GLU A 1 70 ? -6.531 -7.32 4.934 1 84.69 70 GLU A O 1
ATOM 543 N N . ASP A 1 71 ? -5.82 -8.867 6.367 1 88.5 71 ASP A N 1
ATOM 544 C CA . ASP A 1 71 ? -6.051 -9.93 5.391 1 88.5 71 ASP A CA 1
ATOM 545 C C . ASP A 1 71 ? -7.512 -10.383 5.406 1 88.5 71 ASP A C 1
ATOM 547 O O . ASP A 1 71 ? -7.926 -11.188 4.574 1 88.5 71 ASP A O 1
ATOM 551 N N . PHE A 1 72 ? -8.258 -9.875 6.336 1 92.38 72 PHE A N 1
ATOM 552 C CA . PHE A 1 72 ? -9.695 -10.117 6.395 1 92.38 72 PHE A CA 1
ATOM 553 C C . PHE A 1 72 ? -10.469 -9 5.699 1 92.38 72 PHE A C 1
ATOM 555 O O . PHE A 1 72 ? -10.992 -8.102 6.359 1 92.38 72 PHE A O 1
ATOM 562 N N . LYS A 1 73 ? -10.609 -9.172 4.453 1 94.81 73 LYS A N 1
ATOM 563 C CA . LYS A 1 73 ? -11.211 -8.125 3.627 1 94.81 73 LYS A CA 1
ATOM 564 C C . LYS A 1 73 ? -12.734 -8.242 3.609 1 94.81 73 LYS A C 1
ATOM 566 O O . LYS A 1 73 ? -13.273 -9.352 3.539 1 94.81 73 LYS A O 1
ATOM 571 N N . LEU A 1 74 ? -13.328 -7.117 3.729 1 96.31 74 LEU A N 1
ATOM 572 C CA . LEU A 1 74 ? -14.789 -7.039 3.709 1 96.31 74 LEU A CA 1
ATOM 573 C C . LEU A 1 74 ? -15.281 -6.387 2.422 1 96.31 74 LEU A C 1
ATOM 575 O O . LEU A 1 74 ? -14.828 -5.297 2.061 1 96.31 74 LEU A O 1
ATOM 579 N N . TYR A 1 75 ? -16.203 -7.098 1.745 1 96.44 75 TYR A N 1
ATOM 580 C CA . TYR A 1 75 ? -16.781 -6.609 0.497 1 96.44 75 TYR A CA 1
ATOM 581 C C . TYR A 1 75 ? -18.281 -6.406 0.631 1 96.44 75 TYR A C 1
ATOM 583 O O . TYR A 1 75 ? -18.922 -7.027 1.483 1 96.44 75 TYR A O 1
ATOM 591 N N . VAL A 1 76 ? -18.797 -5.516 -0.194 1 97.06 76 VAL A N 1
ATOM 592 C CA . VAL A 1 76 ? -20.234 -5.352 -0.338 1 97.06 76 VAL A CA 1
ATOM 593 C C . VAL A 1 76 ? -20.656 -5.672 -1.771 1 97.06 76 VAL A C 1
ATOM 595 O O . VAL A 1 76 ? -20.109 -5.113 -2.725 1 97.06 76 VAL A O 1
ATOM 598 N N . PHE A 1 77 ? -21.578 -6.566 -1.856 1 94.94 77 PHE A N 1
ATOM 599 C CA . PHE A 1 77 ? -22.109 -6.977 -3.146 1 94.94 77 PHE A CA 1
ATOM 600 C C . PHE A 1 77 ? -23.469 -6.336 -3.391 1 94.94 77 PHE A C 1
ATOM 602 O O . PHE A 1 77 ? -24.266 -6.152 -2.457 1 94.94 77 PHE A O 1
ATOM 609 N N . PHE A 1 78 ? -23.703 -6.047 -4.688 1 94.62 78 PHE A N 1
ATOM 610 C CA . PHE A 1 78 ? -24.984 -5.461 -5.082 1 94.62 78 PHE A CA 1
ATOM 611 C C . PHE A 1 78 ? -25.672 -6.316 -6.137 1 94.62 78 PHE A C 1
ATOM 613 O O . PHE A 1 78 ? -25.625 -5.996 -7.328 1 94.62 78 PHE A O 1
ATOM 620 N N . PRO A 1 79 ? -26.406 -7.277 -5.672 1 91.56 79 PRO A N 1
ATOM 621 C CA . PRO A 1 79 ? -27.047 -8.211 -6.598 1 91.56 79 PRO A CA 1
ATOM 622 C C . PRO A 1 79 ? -28.078 -7.535 -7.512 1 91.56 79 PRO A C 1
ATOM 624 O O . PRO A 1 79 ? -28.281 -7.98 -8.641 1 91.56 79 PRO A O 1
ATOM 627 N N . ASN A 1 80 ? -28.672 -6.496 -7.082 1 90.62 80 ASN A N 1
ATOM 628 C CA . ASN A 1 80 ? -29.703 -5.844 -7.875 1 90.62 80 ASN A CA 1
ATOM 629 C C . ASN A 1 80 ? -29.109 -5.047 -9.031 1 90.62 80 ASN A C 1
ATOM 631 O O . ASN A 1 80 ? -29.844 -4.566 -9.898 1 90.62 80 ASN A O 1
ATOM 635 N N . MET A 1 81 ? -27.828 -4.914 -9.031 1 90.31 81 MET A N 1
ATOM 636 C CA . MET A 1 81 ? -27.141 -4.223 -10.125 1 90.31 81 MET A CA 1
ATOM 637 C C . MET A 1 81 ? -26.781 -5.191 -11.242 1 90.31 81 MET A C 1
ATOM 639 O O . MET A 1 81 ? -26.25 -4.785 -12.273 1 90.31 81 MET A O 1
ATOM 643 N N . LEU A 1 82 ? -26.891 -6.477 -11.047 1 84.75 82 LEU A N 1
ATOM 644 C CA . LEU A 1 82 ? -26.531 -7.508 -12.016 1 84.75 82 LEU A CA 1
ATOM 645 C C . LEU A 1 82 ? -27.375 -7.379 -13.281 1 84.75 82 LEU A C 1
ATOM 647 O O . LEU A 1 82 ? -26.906 -7.727 -14.367 1 84.75 82 LEU A O 1
ATOM 651 N N . ASP A 1 83 ? -27.688 -6.203 -13.75 1 70.44 83 ASP A N 1
ATOM 652 C CA . ASP A 1 83 ? -28.531 -6.113 -14.938 1 70.44 83 ASP A CA 1
ATOM 653 C C . ASP A 1 83 ? -27.766 -6.559 -16.188 1 70.44 83 ASP A C 1
ATOM 655 O O . ASP A 1 83 ? -26.531 -6.598 -16.188 1 70.44 83 ASP A O 1
ATOM 659 N N . LYS A 1 84 ? -28.516 -6.953 -17.203 1 61.5 84 LYS A N 1
ATOM 660 C CA . LYS A 1 84 ? -28.141 -7.582 -18.469 1 61.5 84 LYS A CA 1
ATOM 661 C C . LYS A 1 84 ? -27.062 -6.785 -19.188 1 61.5 84 LYS A C 1
ATOM 663 O O . LYS A 1 84 ? -26.188 -7.363 -19.844 1 61.5 84 LYS A O 1
ATOM 668 N N . GLY A 1 85 ? -26.953 -5.621 -18.844 1 65.38 85 GLY A N 1
ATOM 669 C CA . GLY A 1 85 ? -26 -4.934 -19.703 1 65.38 85 GLY A CA 1
ATOM 670 C C . GLY A 1 85 ? -24.672 -4.668 -19.031 1 65.38 85 GLY A C 1
ATOM 671 O O . GLY A 1 85 ? -23.719 -4.219 -19.688 1 65.38 85 GLY A O 1
ATOM 672 N N . ARG A 1 86 ? -24.562 -5.168 -17.812 1 78.31 86 ARG A N 1
ATOM 673 C CA . ARG A 1 86 ? -23.312 -4.836 -17.141 1 78.31 86 ARG A CA 1
ATOM 674 C C . ARG A 1 86 ? -22.234 -5.875 -17.422 1 78.31 86 ARG A C 1
ATOM 676 O O . ARG A 1 86 ? -22.453 -7.074 -17.234 1 78.31 86 ARG A O 1
ATOM 683 N N . LYS A 1 87 ? -21.156 -5.398 -17.953 1 75.31 87 LYS A N 1
ATOM 684 C CA . LYS A 1 87 ? -20.094 -6.293 -18.391 1 75.31 87 LYS A CA 1
ATOM 685 C C . LYS A 1 87 ? -19 -6.391 -17.312 1 75.31 87 LYS A C 1
ATOM 687 O O . LYS A 1 87 ? -18.141 -7.266 -17.391 1 75.31 87 LYS A O 1
ATOM 692 N N . SER A 1 88 ? -19.047 -5.469 -16.312 1 83.75 88 SER A N 1
ATOM 693 C CA . SER A 1 88 ? -17.984 -5.461 -15.32 1 83.75 88 SER A CA 1
ATOM 694 C C . SER A 1 88 ? -18.531 -5.52 -13.898 1 83.75 88 SER A C 1
ATOM 696 O O . SER A 1 88 ? -19.688 -5.168 -13.664 1 83.75 88 SER A O 1
ATOM 698 N N . ASN A 1 89 ? -17.797 -6.117 -13.062 1 90.5 89 ASN A N 1
ATOM 699 C CA . ASN A 1 89 ? -18.219 -6.199 -11.664 1 90.5 89 ASN A CA 1
ATOM 700 C C . ASN A 1 89 ? -17.812 -4.953 -10.883 1 90.5 89 ASN A C 1
ATOM 702 O O . ASN A 1 89 ? -18.031 -4.875 -9.672 1 90.5 89 ASN A O 1
ATOM 706 N N . TYR A 1 90 ? -17.297 -3.969 -11.641 1 91.25 90 TYR A N 1
ATOM 707 C CA . TYR A 1 90 ? -16.891 -2.732 -10.984 1 91.25 90 TYR A CA 1
ATOM 708 C C . TYR A 1 90 ? -18.031 -1.732 -10.938 1 91.25 90 TYR A C 1
ATOM 710 O O . TYR A 1 90 ? -18.859 -1.688 -11.852 1 91.25 90 TYR A O 1
ATOM 718 N N . LEU A 1 91 ? -18.031 -0.998 -9.961 1 93.69 91 LEU A N 1
ATOM 719 C CA . LEU A 1 91 ? -18.906 0.16 -9.906 1 93.69 91 LEU A CA 1
ATOM 720 C C . LEU A 1 91 ? -18.219 1.4 -10.461 1 93.69 91 LEU A C 1
ATOM 722 O O . LEU A 1 91 ? -17.016 1.575 -10.289 1 93.69 91 LEU A O 1
ATOM 726 N N . THR A 1 92 ? -18.969 2.168 -11.125 1 92.25 92 THR A N 1
ATOM 727 C CA . THR A 1 92 ? -18.438 3.438 -11.594 1 92.25 92 THR A CA 1
ATOM 728 C C . THR A 1 92 ? -18.234 4.406 -10.438 1 92.25 92 THR A C 1
ATOM 730 O O . THR A 1 92 ? -18.812 4.223 -9.359 1 92.25 92 THR A O 1
ATOM 733 N N . ASP A 1 93 ? -17.469 5.457 -10.656 1 92.44 93 ASP A N 1
ATOM 734 C CA . ASP A 1 93 ? -17.234 6.465 -9.625 1 92.44 93 ASP A CA 1
ATOM 735 C C . ASP A 1 93 ? -18.531 7.125 -9.195 1 92.44 93 ASP A C 1
ATOM 737 O O . ASP A 1 93 ? -18.719 7.438 -8.016 1 92.44 93 ASP A O 1
ATOM 741 N N . SER A 1 94 ? -19.391 7.34 -10.172 1 94.25 94 SER A N 1
ATOM 742 C CA . SER A 1 94 ? -20.672 7.961 -9.859 1 94.25 94 SER A CA 1
ATOM 743 C C . SER A 1 94 ? -21.531 7.051 -8.992 1 94.25 94 SER A C 1
ATOM 745 O O . SER A 1 94 ? -22.203 7.52 -8.07 1 94.25 94 SER A O 1
ATOM 747 N N . GLU A 1 95 ? -21.484 5.746 -9.281 1 94.81 95 GLU A N 1
ATOM 748 C CA . GLU A 1 95 ? -22.234 4.785 -8.484 1 94.81 95 GLU A CA 1
ATOM 749 C C . GLU A 1 95 ? -21.688 4.703 -7.062 1 94.81 95 GLU A C 1
ATOM 751 O O . GLU A 1 95 ? -22.453 4.664 -6.098 1 94.81 95 GLU A O 1
ATOM 756 N N . ILE A 1 96 ? -20.391 4.691 -6.953 1 96.56 96 ILE A N 1
ATOM 757 C CA . ILE A 1 96 ? -19.766 4.645 -5.641 1 96.56 96 ILE A CA 1
ATOM 758 C C . ILE A 1 96 ? -20.094 5.914 -4.859 1 96.56 96 ILE A C 1
ATOM 760 O O . ILE A 1 96 ? -20.438 5.852 -3.674 1 96.56 96 ILE A O 1
ATOM 764 N N . ALA A 1 97 ? -19.984 7.039 -5.535 1 97 97 ALA A N 1
ATOM 765 C CA . ALA A 1 97 ? -20.297 8.312 -4.895 1 97 97 ALA A CA 1
ATOM 766 C C . ALA A 1 97 ? -21.719 8.328 -4.352 1 97 97 ALA A C 1
ATOM 768 O O . ALA A 1 97 ? -21.969 8.82 -3.248 1 97 97 ALA A O 1
ATOM 769 N N . ARG A 1 98 ? -22.656 7.812 -5.102 1 96.88 98 ARG A N 1
ATOM 770 C CA . ARG A 1 98 ? -24.047 7.75 -4.668 1 96.88 98 ARG A CA 1
ATOM 771 C C . ARG A 1 98 ? -24.203 6.879 -3.428 1 96.88 98 ARG A C 1
ATOM 773 O O . ARG A 1 98 ? -24.875 7.258 -2.475 1 96.88 98 ARG A O 1
ATOM 780 N N . PHE A 1 99 ? -23.594 5.758 -3.461 1 97.69 99 PHE A N 1
ATOM 781 C CA . PHE A 1 99 ? -23.703 4.859 -2.316 1 97.69 99 PHE A CA 1
ATOM 782 C C . PHE A 1 99 ? -23.047 5.473 -1.085 1 97.69 99 PHE A C 1
ATOM 784 O O . PHE A 1 99 ? -23.609 5.41 0.015 1 97.69 99 PHE A O 1
ATOM 791 N N . ILE A 1 100 ? -21.812 6.012 -1.231 1 97.75 100 ILE A N 1
ATOM 792 C CA . ILE A 1 100 ? -21.062 6.551 -0.108 1 97.75 100 ILE A CA 1
ATOM 793 C C . ILE A 1 100 ? -21.781 7.766 0.465 1 97.75 100 ILE A C 1
ATOM 795 O O . ILE A 1 100 ? -21.969 7.871 1.68 1 97.75 100 ILE A O 1
ATOM 799 N N . ASP A 1 101 ? -22.266 8.664 -0.334 1 97.19 101 ASP A N 1
ATOM 800 C CA . ASP A 1 101 ? -22.812 9.945 0.121 1 97.19 101 ASP A CA 1
ATOM 801 C C . ASP A 1 101 ? -24.266 9.805 0.563 1 97.19 101 ASP A C 1
ATOM 803 O O . ASP A 1 101 ? -24.719 10.523 1.459 1 97.19 101 ASP A O 1
ATOM 807 N N . LEU A 1 102 ? -24.969 8.875 -0.045 1 97.75 102 LEU A N 1
ATOM 808 C CA . LEU A 1 102 ? -26.406 8.836 0.22 1 97.75 102 LEU A CA 1
ATOM 809 C C . LEU A 1 102 ? -26.766 7.656 1.121 1 97.75 102 LEU A C 1
ATOM 811 O O . LEU A 1 102 ? -27.859 7.613 1.687 1 97.75 102 LEU A O 1
ATOM 815 N N . VAL A 1 103 ? -25.859 6.727 1.282 1 98.12 103 VAL A N 1
ATOM 816 C CA . VAL A 1 103 ? -26.203 5.551 2.072 1 98.12 103 VAL A CA 1
ATOM 817 C C . VAL A 1 103 ? -25.219 5.398 3.227 1 98.12 103 VAL A C 1
ATOM 819 O O . VAL A 1 103 ? -25.594 5.539 4.395 1 98.12 103 VAL A O 1
ATOM 822 N N . LEU A 1 104 ? -23.938 5.234 2.881 1 98 104 LEU A N 1
ATOM 823 C CA . LEU A 1 104 ? -22.953 4.871 3.891 1 98 104 LEU A CA 1
ATOM 824 C C . LEU A 1 104 ? -22.719 6.016 4.871 1 98 104 LEU A C 1
ATOM 826 O O . LEU A 1 104 ? -22.828 5.828 6.086 1 98 104 LEU A O 1
ATOM 830 N N . PHE A 1 105 ? -22.422 7.219 4.371 1 97 105 PHE A N 1
ATOM 831 C CA . PHE A 1 105 ? -22.156 8.344 5.258 1 97 105 PHE A CA 1
ATOM 832 C C . PHE A 1 105 ? -23.375 8.656 6.121 1 97 105 PHE A C 1
ATOM 834 O O . PHE A 1 105 ? -23.266 8.781 7.344 1 97 105 PHE A O 1
ATOM 841 N N . PRO A 1 106 ? -24.547 8.758 5.527 1 96.5 106 PRO A N 1
ATOM 842 C CA . PRO A 1 106 ? -25.719 9.008 6.363 1 96.5 106 PRO A CA 1
ATOM 843 C C . PRO A 1 106 ? -25.922 7.93 7.426 1 96.5 106 PRO A C 1
ATOM 845 O O . PRO A 1 106 ? -26.312 8.234 8.555 1 96.5 106 PRO A O 1
ATOM 848 N N . ALA A 1 107 ? -25.672 6.668 7.09 1 97.94 107 ALA A N 1
ATOM 849 C CA . ALA A 1 107 ? -25.797 5.586 8.062 1 97.94 107 ALA A CA 1
ATOM 850 C C . ALA A 1 107 ? -24.812 5.762 9.219 1 97.94 107 ALA A C 1
ATOM 852 O O . ALA A 1 107 ? -25.172 5.562 10.375 1 97.94 107 ALA A O 1
ATOM 853 N N . ILE A 1 108 ? -23.625 6.141 8.922 1 96.31 108 ILE A N 1
ATOM 854 C CA . ILE A 1 108 ? -22.609 6.344 9.938 1 96.31 108 ILE A CA 1
ATOM 855 C C . ILE A 1 108 ? -22.953 7.566 10.789 1 96.31 108 ILE A C 1
ATOM 857 O O . ILE A 1 108 ? -22.875 7.523 12.016 1 96.31 108 ILE A O 1
ATOM 861 N N . ARG A 1 109 ? -23.422 8.633 10.148 1 93.94 109 ARG A N 1
ATOM 862 C CA . ARG A 1 109 ? -23.734 9.883 10.836 1 93.94 109 ARG A CA 1
ATOM 863 C C . ARG A 1 109 ? -24.906 9.711 11.797 1 93.94 109 ARG A C 1
ATOM 865 O O . ARG A 1 109 ? -24.984 10.398 12.812 1 93.94 109 ARG A O 1
ATOM 872 N N . GLU A 1 110 ? -25.703 8.797 11.477 1 94.69 110 GLU A N 1
ATOM 873 C CA . GLU A 1 110 ? -26.859 8.539 12.312 1 94.69 110 GLU A CA 1
ATOM 874 C C . GLU A 1 110 ? -26.453 7.938 13.656 1 94.69 110 GLU A C 1
ATOM 876 O O . GLU A 1 110 ? -27.094 8.211 14.68 1 94.69 110 GLU A O 1
ATOM 881 N N . HIS A 1 111 ? -25.391 7.191 13.648 1 94.38 111 HIS A N 1
ATOM 882 C CA . HIS A 1 111 ? -25.141 6.395 14.844 1 94.38 111 HIS A CA 1
ATOM 883 C C . HIS A 1 111 ? -23.828 6.805 15.508 1 94.38 111 HIS A C 1
ATOM 885 O O . HIS A 1 111 ? -23.609 6.527 16.688 1 94.38 111 HIS A O 1
ATOM 891 N N . CYS A 1 112 ? -22.938 7.449 14.836 1 90.44 112 CYS A N 1
ATOM 892 C CA . CYS A 1 112 ? -21.641 7.824 15.406 1 90.44 112 CYS A CA 1
ATOM 893 C C . CYS A 1 112 ? -21.672 9.242 15.961 1 90.44 112 CYS A C 1
ATOM 895 O O . CYS A 1 112 ? -22.266 10.141 15.344 1 90.44 112 CYS A O 1
ATOM 897 N N . PRO A 1 113 ? -21.047 9.406 17.062 1 86.25 113 PRO A N 1
ATOM 898 C CA . PRO A 1 113 ? -21.031 10.742 17.672 1 86.25 113 PRO A CA 1
ATOM 899 C C . PRO A 1 113 ? -20.125 11.727 16.938 1 86.25 113 PRO A C 1
ATOM 901 O O . PRO A 1 113 ? -19.25 11.305 16.188 1 86.25 113 PRO A O 1
ATOM 904 N N . PRO A 1 114 ? -20.312 13 17.172 1 83.44 114 PRO A N 1
ATOM 905 C CA . PRO A 1 114 ? -19.516 14.031 16.516 1 83.44 114 PRO A CA 1
ATOM 906 C C . PRO A 1 114 ? -18.016 13.859 16.766 1 83.44 114 PRO A C 1
ATOM 908 O O . PRO A 1 114 ? -17.203 14.195 15.898 1 83.44 114 PRO A O 1
ATOM 911 N N . ALA A 1 115 ? -17.656 13.32 17.922 1 80.94 115 ALA A N 1
ATOM 912 C CA . ALA A 1 115 ? -16.25 13.117 18.25 1 80.94 115 ALA A CA 1
ATOM 913 C C . ALA A 1 115 ? -15.586 12.156 17.266 1 80.94 115 ALA A C 1
ATOM 915 O O . ALA A 1 115 ? -14.383 12.234 17.031 1 80.94 115 ALA A O 1
ATOM 916 N N . PHE A 1 116 ? -16.5 11.398 16.719 1 85.94 116 PHE A N 1
ATOM 917 C CA . PHE A 1 116 ? -16.031 10.43 15.742 1 85.94 116 PHE A CA 1
ATOM 918 C C . PHE A 1 116 ? -16.141 11 14.328 1 85.94 116 PHE A C 1
ATOM 920 O O . PHE A 1 116 ? -15.219 10.875 13.523 1 85.94 116 PHE A O 1
ATOM 927 N N . LEU A 1 117 ? -17.156 11.672 14.086 1 90.12 117 LEU A N 1
ATOM 928 C CA . LEU A 1 117 ? -17.5 12.117 12.734 1 90.12 117 LEU A CA 1
ATOM 929 C C . LEU A 1 117 ? -16.531 13.188 12.25 1 90.12 117 LEU A C 1
ATOM 931 O O . LEU A 1 117 ? -16.281 13.305 11.047 1 90.12 117 LEU A O 1
ATOM 935 N N . GLN A 1 118 ? -15.914 13.891 13.148 1 90.56 118 GLN A N 1
ATOM 936 C CA . GLN A 1 118 ? -15.023 14.984 12.789 1 90.56 118 GLN A CA 1
ATOM 937 C C . GLN A 1 118 ? -13.781 14.469 12.07 1 90.56 118 GLN A C 1
ATOM 939 O O . GLN A 1 118 ? -13.094 15.227 11.375 1 90.56 118 GLN A O 1
ATOM 944 N N . HIS A 1 119 ? -13.531 13.242 12.211 1 90.62 119 HIS A N 1
ATOM 945 C CA . HIS A 1 119 ? -12.32 12.672 11.633 1 90.62 119 HIS A CA 1
ATOM 946 C C . HIS A 1 119 ? -12.586 12.086 10.25 1 90.62 119 HIS A C 1
ATOM 948 O O . HIS A 1 119 ? -11.656 11.672 9.562 1 90.62 119 HIS A O 1
ATOM 954 N N . LEU A 1 120 ? -13.797 12.047 9.844 1 92.62 120 LEU A N 1
ATOM 955 C CA . LEU A 1 120 ? -14.164 11.453 8.562 1 92.62 120 LEU A CA 1
ATOM 956 C C . LEU A 1 120 ? -14.289 12.523 7.48 1 92.62 120 LEU A C 1
ATOM 958 O O . LEU A 1 120 ? -14.555 13.688 7.781 1 92.62 120 LEU A O 1
ATOM 962 N N . PRO A 1 121 ? -14.047 12.117 6.246 1 93.69 121 PRO A N 1
ATOM 963 C CA . PRO A 1 121 ? -14.375 13.047 5.16 1 93.69 121 PRO A CA 1
ATOM 964 C C . PRO A 1 121 ? -15.859 13.367 5.082 1 93.69 121 PRO A C 1
ATOM 966 O O . PRO A 1 121 ? -16.688 12.586 5.547 1 93.69 121 PRO A O 1
ATOM 969 N N . GLY A 1 122 ? -16.141 14.461 4.461 1 92.19 122 GLY A N 1
ATOM 970 C CA . GLY A 1 122 ? -17.531 14.891 4.398 1 92.19 122 GLY A CA 1
ATOM 971 C C . GLY A 1 122 ? -18.281 14.297 3.223 1 92.19 122 GLY A C 1
ATOM 972 O O . GLY A 1 122 ? -19.516 14.25 3.232 1 92.19 122 GLY A O 1
ATOM 973 N N . SER A 1 123 ? -17.547 13.914 2.217 1 95 123 SER A N 1
ATOM 974 C CA . SER A 1 123 ? -18.156 13.367 1.005 1 95 123 SER A CA 1
ATOM 975 C C . SER A 1 123 ? -17.172 12.445 0.276 1 95 123 SER A C 1
ATOM 977 O O . SER A 1 123 ? -16 12.367 0.638 1 95 123 SER A O 1
ATOM 979 N N . TYR A 1 124 ? -17.75 11.758 -0.7 1 96.44 124 TYR A N 1
ATOM 980 C CA . TYR A 1 124 ? -16.906 10.914 -1.531 1 96.44 124 TYR A CA 1
ATOM 981 C C . TYR A 1 124 ? -15.844 11.742 -2.256 1 96.44 124 TYR A C 1
ATOM 983 O O . TYR A 1 124 ? -14.672 11.359 -2.312 1 96.44 124 TYR A O 1
ATOM 991 N N . ASP A 1 125 ? -16.234 12.844 -2.807 1 95.75 125 ASP A N 1
ATOM 992 C CA . ASP A 1 125 ? -15.312 13.695 -3.545 1 95.75 125 ASP A CA 1
ATOM 993 C C . ASP A 1 125 ? -14.195 14.203 -2.643 1 95.75 125 ASP A C 1
ATOM 995 O O . ASP A 1 125 ? -13.031 14.25 -3.053 1 95.75 125 ASP A O 1
ATOM 999 N N . SER A 1 126 ? -14.586 14.562 -1.464 1 95.06 126 SER A N 1
ATOM 1000 C CA . SER A 1 126 ? -13.57 14.984 -0.506 1 95.06 126 SER A CA 1
ATOM 1001 C C . SER A 1 126 ? -12.586 13.859 -0.198 1 95.06 126 SER A C 1
ATOM 1003 O O . SER A 1 126 ? -11.375 14.086 -0.131 1 95.06 126 SER A O 1
ATOM 1005 N N . ALA A 1 127 ? -13.109 12.719 -0.024 1 95.88 127 ALA A N 1
ATOM 1006 C CA . ALA A 1 127 ? -12.266 11.562 0.245 1 95.88 127 ALA A CA 1
ATOM 1007 C C . ALA A 1 127 ? -11.336 11.281 -0.933 1 95.88 127 ALA A C 1
ATOM 1009 O O . ALA A 1 127 ? -10.156 10.969 -0.742 1 95.88 127 ALA A O 1
ATOM 1010 N N . LYS A 1 128 ? -11.867 11.359 -2.092 1 94.62 128 LYS A N 1
ATOM 1011 C CA . LYS A 1 128 ? -11.094 11.102 -3.305 1 94.62 128 LYS A CA 1
ATOM 1012 C C . LYS A 1 128 ? -9.953 12.102 -3.457 1 94.62 128 LYS A C 1
ATOM 1014 O O . LYS A 1 128 ? -8.828 11.727 -3.773 1 94.62 128 LYS A O 1
ATOM 1019 N N . LEU A 1 129 ? -10.219 13.289 -3.225 1 94.56 129 LEU A N 1
ATOM 1020 C CA . LEU A 1 129 ? -9.195 14.328 -3.328 1 94.56 129 LEU A CA 1
ATOM 1021 C C . LEU A 1 129 ? -8.133 14.156 -2.244 1 94.56 129 LEU A C 1
ATOM 1023 O O . LEU A 1 129 ? -6.953 14.398 -2.484 1 94.56 129 LEU A O 1
ATOM 1027 N N . ARG A 1 130 ? -8.586 13.781 -1.078 1 94.38 130 ARG A N 1
ATOM 1028 C CA . ARG A 1 130 ? -7.641 13.477 -0.007 1 94.38 130 ARG A CA 1
ATOM 1029 C C . ARG A 1 130 ? -6.684 12.359 -0.418 1 94.38 130 ARG A C 1
ATOM 1031 O O . ARG A 1 130 ? -5.484 12.43 -0.143 1 94.38 130 ARG A O 1
ATOM 1038 N N . SER A 1 131 ? -7.262 11.398 -1.019 1 92.5 131 SER A N 1
ATOM 1039 C CA . SER A 1 131 ? -6.461 10.25 -1.434 1 92.5 131 SER A CA 1
ATOM 1040 C C . SER A 1 131 ? -5.426 10.648 -2.479 1 92.5 131 SER A C 1
ATOM 1042 O O . SER A 1 131 ? -4.387 10 -2.611 1 92.5 131 SER A O 1
ATOM 1044 N N . MET A 1 132 ? -5.59 11.742 -3.18 1 91.81 132 MET A N 1
ATOM 1045 C CA . MET A 1 132 ? -4.707 12.172 -4.262 1 91.81 132 MET A CA 1
ATOM 1046 C C . MET A 1 132 ? -3.752 13.266 -3.783 1 91.81 132 MET A C 1
ATOM 1048 O O . MET A 1 132 ? -2.896 13.719 -4.543 1 91.81 132 MET A O 1
ATOM 1052 N N . ALA A 1 133 ? -3.885 13.648 -2.574 1 93 133 ALA A N 1
ATOM 1053 C CA . ALA A 1 133 ? -3.145 14.805 -2.074 1 93 133 ALA A CA 1
ATOM 1054 C C . ALA A 1 133 ? -1.64 14.602 -2.236 1 93 133 ALA A C 1
ATOM 1056 O O . ALA A 1 133 ? -0.956 15.438 -2.83 1 93 133 ALA A O 1
ATOM 1057 N N . ALA A 1 134 ? -1.12 13.555 -1.771 1 88.44 134 ALA A N 1
ATOM 1058 C CA . ALA A 1 134 ? 0.317 13.297 -1.844 1 88.44 134 ALA A CA 1
ATOM 1059 C C . ALA A 1 134 ? 0.782 13.188 -3.293 1 88.44 134 ALA A C 1
ATOM 1061 O O . ALA A 1 134 ? 1.875 13.641 -3.637 1 88.44 134 ALA A O 1
ATOM 1062 N N . ALA A 1 135 ? -0.009 12.578 -4.09 1 85.81 135 ALA A N 1
ATOM 1063 C CA . ALA A 1 135 ? 0.342 12.344 -5.488 1 85.81 135 ALA A CA 1
ATOM 1064 C C . ALA A 1 135 ? 0.322 13.641 -6.289 1 85.81 135 ALA A C 1
ATOM 1066 O O . ALA A 1 135 ? 1.154 13.844 -7.176 1 85.81 135 ALA A O 1
ATOM 1067 N N . ARG A 1 136 ? -0.558 14.531 -5.977 1 88.81 136 ARG A N 1
ATOM 1068 C CA . ARG A 1 136 ? -0.794 15.688 -6.844 1 88.81 136 ARG A CA 1
ATOM 1069 C C . ARG A 1 136 ? -0.203 16.953 -6.242 1 88.81 136 ARG A C 1
ATOM 1071 O O . ARG A 1 136 ? -0.03 17.953 -6.938 1 88.81 136 ARG A O 1
ATOM 1078 N N . GLU A 1 137 ? 0.076 16.906 -4.949 1 91.19 137 GLU A N 1
ATOM 1079 C CA . GLU A 1 137 ? 0.415 18.172 -4.309 1 91.19 137 GLU A CA 1
ATOM 1080 C C . GLU A 1 137 ? 1.856 18.172 -3.809 1 91.19 137 GLU A C 1
ATOM 1082 O O . GLU A 1 137 ? 2.316 19.156 -3.221 1 91.19 137 GLU A O 1
ATOM 1087 N N . SER A 1 138 ? 2.51 17.125 -4.062 1 86.94 138 SER A N 1
ATOM 1088 C CA . SER A 1 138 ? 3.887 17.031 -3.58 1 86.94 138 SER A CA 1
ATOM 1089 C C . SER A 1 138 ? 4.875 16.953 -4.738 1 86.94 138 SER A C 1
ATOM 1091 O O . SER A 1 138 ? 4.523 16.5 -5.828 1 86.94 138 SER A O 1
ATOM 1093 N N . GLY A 1 139 ? 6.043 17.516 -4.562 1 82.69 139 GLY A N 1
ATOM 1094 C CA . GLY A 1 139 ? 7.121 17.375 -5.527 1 82.69 139 GLY A CA 1
ATOM 1095 C C . GLY A 1 139 ? 7.16 18.484 -6.547 1 82.69 139 GLY A C 1
ATOM 1096 O O . GLY A 1 139 ? 6.391 19.453 -6.449 1 82.69 139 GLY A O 1
ATOM 1097 N N . VAL A 1 140 ? 8.133 18.406 -7.434 1 85.12 140 VAL A N 1
ATOM 1098 C CA . VAL A 1 140 ? 8.352 19.453 -8.422 1 85.12 140 VAL A CA 1
ATOM 1099 C C . VAL A 1 140 ? 8.039 18.922 -9.82 1 85.12 140 VAL A C 1
ATOM 1101 O O . VAL A 1 140 ? 7.906 19.703 -10.766 1 85.12 140 VAL A O 1
ATOM 1104 N N . ARG A 1 141 ? 7.93 17.609 -9.891 1 81.75 141 ARG A N 1
ATOM 1105 C CA . ARG A 1 141 ? 7.582 16.922 -11.133 1 81.75 141 ARG A CA 1
ATOM 1106 C C . ARG A 1 141 ? 6.855 15.617 -10.852 1 81.75 141 ARG A C 1
ATOM 1108 O O . ARG A 1 141 ? 6.91 15.094 -9.742 1 81.75 141 ARG A O 1
ATOM 1115 N N . PRO A 1 142 ? 6.129 15.195 -11.859 1 75.5 142 PRO A N 1
ATOM 1116 C CA . PRO A 1 142 ? 5.5 13.891 -11.656 1 75.5 142 PRO A CA 1
ATOM 1117 C C . PRO A 1 142 ? 6.52 12.758 -11.562 1 75.5 142 PRO A C 1
ATOM 1119 O O . PRO A 1 142 ? 7.496 12.734 -12.32 1 75.5 142 PRO A O 1
ATOM 1122 N N . THR A 1 143 ? 6.531 12.055 -10.531 1 71.31 143 THR A N 1
ATOM 1123 C CA . THR A 1 143 ? 7.352 10.859 -10.406 1 71.31 143 THR A CA 1
ATOM 1124 C C . THR A 1 143 ? 6.477 9.617 -10.258 1 71.31 143 THR A C 1
ATOM 1126 O O . THR A 1 143 ? 5.27 9.727 -10.031 1 71.31 143 THR A O 1
ATOM 1129 N N . SER A 1 144 ? 7.098 8.438 -10.57 1 61.53 144 SER A N 1
ATOM 1130 C CA . SER A 1 144 ? 6.375 7.176 -10.422 1 61.53 144 SER A CA 1
ATOM 1131 C C . SER A 1 144 ? 5.867 6.996 -8.992 1 61.53 144 SER A C 1
ATOM 1133 O O . SER A 1 144 ? 4.781 6.457 -8.773 1 61.53 144 SER A O 1
ATOM 1135 N N . ASP A 1 145 ? 6.578 7.605 -8.039 1 58.69 145 ASP A N 1
ATOM 1136 C CA . ASP A 1 145 ? 6.246 7.426 -6.625 1 58.69 145 ASP A CA 1
ATOM 1137 C C . ASP A 1 145 ? 5.082 8.328 -6.219 1 58.69 145 ASP A C 1
ATOM 1139 O O . ASP A 1 145 ? 4.238 7.938 -5.41 1 58.69 145 ASP A O 1
ATOM 1143 N N . ASN A 1 146 ? 4.965 9.383 -6.938 1 60.69 146 ASN A N 1
ATOM 1144 C CA . ASN A 1 146 ? 3.996 10.375 -6.496 1 60.69 146 ASN A CA 1
ATOM 1145 C C . ASN A 1 146 ? 2.721 10.328 -7.332 1 60.69 146 ASN A C 1
ATOM 1147 O O . ASN A 1 146 ? 1.904 11.25 -7.289 1 60.69 146 ASN A O 1
ATOM 1151 N N . SER A 1 147 ? 2.502 9.258 -7.957 1 68.62 147 SER A N 1
ATOM 1152 C CA . SER A 1 147 ? 1.351 9.352 -8.852 1 68.62 147 SER A CA 1
ATOM 1153 C C . SER A 1 147 ? 0.21 8.461 -8.375 1 68.62 147 SER A C 1
ATOM 1155 O O . SER A 1 147 ? -0.898 8.523 -8.906 1 68.62 147 SER A O 1
ATOM 1157 N N . ARG A 1 148 ? 0.359 7.938 -7.203 1 75.31 148 ARG A N 1
ATOM 1158 C CA . ARG A 1 148 ? -0.699 7.008 -6.816 1 75.31 148 ARG A CA 1
ATOM 1159 C C . ARG A 1 148 ? -1.51 7.555 -5.648 1 75.31 148 ARG A C 1
ATOM 1161 O O . ARG A 1 148 ? -0.959 8.195 -4.75 1 75.31 148 ARG A O 1
ATOM 1168 N N . PRO A 1 149 ? -2.797 7.238 -5.809 1 84.12 149 PRO A N 1
ATOM 1169 C CA . PRO A 1 149 ? -3.627 7.609 -4.66 1 84.12 149 PRO A CA 1
ATOM 1170 C C . PRO A 1 149 ? -3.301 6.797 -3.41 1 84.12 149 PRO A C 1
ATOM 1172 O O . PRO A 1 149 ? -2.889 5.637 -3.514 1 84.12 149 PRO A O 1
ATOM 1175 N N . HIS A 1 150 ? -3.404 7.402 -2.336 1 86.25 150 HIS A N 1
ATOM 1176 C CA . HIS A 1 150 ? -3.25 6.734 -1.048 1 86.25 150 HIS A CA 1
ATOM 1177 C C . HIS A 1 150 ? -4.605 6.359 -0.458 1 86.25 150 HIS A C 1
ATOM 1179 O O . HIS A 1 150 ? -5.496 7.207 -0.344 1 86.25 150 HIS A O 1
ATOM 1185 N N . ASN A 1 151 ? -4.715 5.105 -0.135 1 86.31 151 ASN A N 1
ATOM 1186 C CA . ASN A 1 151 ? -5.953 4.668 0.501 1 86.31 151 ASN A CA 1
ATOM 1187 C C . ASN A 1 151 ? -5.93 4.914 2.006 1 86.31 151 ASN A C 1
ATOM 1189 O O . ASN A 1 151 ? -5.117 4.328 2.723 1 86.31 151 ASN A O 1
ATOM 1193 N N . TYR A 1 152 ? -6.812 5.73 2.449 1 90.62 152 TYR A N 1
ATOM 1194 C CA . TYR A 1 152 ? -6.934 5.992 3.879 1 90.62 152 TYR A CA 1
ATOM 1195 C C . TYR A 1 152 ? -8.047 5.152 4.492 1 90.62 152 TYR A C 1
ATOM 1197 O O . TYR A 1 152 ? -9.148 5.07 3.943 1 90.62 152 TYR A O 1
ATOM 1205 N N . TYR A 1 153 ? -7.715 4.543 5.551 1 92 153 TYR A N 1
ATOM 1206 C CA . TYR A 1 153 ? -8.688 3.727 6.273 1 92 153 TYR A CA 1
ATOM 1207 C C . TYR A 1 153 ? -9.094 4.395 7.578 1 92 153 TYR A C 1
ATOM 1209 O O . TYR A 1 153 ? -8.273 5.016 8.25 1 92 153 TYR A O 1
ATOM 1217 N N . TYR A 1 154 ? -10.375 4.293 7.895 1 92.88 154 TYR A N 1
ATOM 1218 C CA . TYR A 1 154 ? -10.93 4.844 9.125 1 92.88 154 TYR A CA 1
ATOM 1219 C C . TYR A 1 154 ? -11.531 3.746 9.992 1 92.88 154 TYR A C 1
ATOM 1221 O O . TYR A 1 154 ? -12.312 2.922 9.508 1 92.88 154 TYR A O 1
ATOM 1229 N N . SER A 1 155 ? -11.156 3.771 11.234 1 91.81 155 SER A N 1
ATOM 1230 C CA . SER A 1 155 ? -11.633 2.734 12.148 1 91.81 155 SER A CA 1
ATOM 1231 C C . SER A 1 155 ? -13.07 3.01 12.594 1 91.81 155 SER A C 1
ATOM 1233 O O . SER A 1 155 ? -13.391 4.121 13.016 1 91.81 155 SER A O 1
ATOM 1235 N N . LEU A 1 156 ? -13.891 2.072 12.445 1 94.31 156 LEU A N 1
ATOM 1236 C CA . LEU A 1 156 ? -15.242 2.086 12.992 1 94.31 156 LEU A CA 1
ATOM 1237 C C . LEU A 1 156 ? -15.375 1.092 14.141 1 94.31 156 LEU A C 1
ATOM 1239 O O . LEU A 1 156 ? -15.242 -0.118 13.938 1 94.31 156 LEU A O 1
ATOM 1243 N N . PRO A 1 157 ? -15.617 1.607 15.273 1 90.06 157 PRO A N 1
ATOM 1244 C CA . PRO A 1 157 ? -15.695 0.727 16.453 1 90.06 157 PRO A CA 1
ATOM 1245 C C . PRO A 1 157 ? -16.844 -0.274 16.359 1 90.06 157 PRO A C 1
ATOM 1247 O O . PRO A 1 157 ? -17.844 -0.01 15.68 1 90.06 157 PRO A O 1
ATOM 1250 N N . PRO A 1 158 ? -16.734 -1.389 17.062 1 91.5 158 PRO A N 1
ATOM 1251 C CA . PRO A 1 158 ? -17.719 -2.473 16.969 1 91.5 158 PRO A CA 1
ATOM 1252 C C . PRO A 1 158 ? -19.109 -2.045 17.422 1 91.5 158 PRO A C 1
ATOM 1254 O O . PRO A 1 158 ? -20.109 -2.514 16.859 1 91.5 158 PRO A O 1
ATOM 1257 N N . ARG A 1 159 ? -19.234 -1.146 18.375 1 89.75 159 ARG A N 1
ATOM 1258 C CA . ARG A 1 159 ? -20.531 -0.78 18.953 1 89.75 159 ARG A CA 1
ATOM 1259 C C . ARG A 1 159 ? -21.422 -0.13 17.906 1 89.75 159 ARG A C 1
ATOM 1261 O O . ARG A 1 159 ? -22.641 -0.123 18.047 1 89.75 159 ARG A O 1
ATOM 1268 N N . PHE A 1 160 ? -20.812 0.351 16.859 1 94.38 160 PHE A N 1
ATOM 1269 C CA . PHE A 1 160 ? -21.609 1.071 15.867 1 94.38 160 PHE A CA 1
ATOM 1270 C C . PHE A 1 160 ? -21.922 0.183 14.664 1 94.38 160 PHE A C 1
ATOM 1272 O O . PHE A 1 160 ? -22.75 0.534 13.82 1 94.38 160 PHE A O 1
ATOM 1279 N N . LEU A 1 161 ? -21.344 -0.943 14.555 1 96.88 161 LEU A N 1
ATOM 1280 C CA . LEU A 1 161 ? -21.359 -1.715 13.312 1 96.88 161 LEU A CA 1
ATOM 1281 C C . LEU A 1 161 ? -22.75 -2.252 13.016 1 96.88 161 LEU A C 1
ATOM 1283 O O . LEU A 1 161 ? -23.25 -2.121 11.898 1 96.88 161 LEU A O 1
ATOM 1287 N N . VAL A 1 162 ? -23.438 -2.834 13.977 1 96.94 162 VAL A N 1
ATOM 1288 C CA . VAL A 1 162 ? -24.75 -3.432 13.758 1 96.94 162 VAL A CA 1
ATOM 1289 C C . VAL A 1 162 ? -25.75 -2.34 13.414 1 96.94 162 VAL A C 1
ATOM 1291 O O . VAL A 1 162 ? -26.438 -2.42 12.383 1 96.94 162 VAL A O 1
ATOM 1294 N N . PRO A 1 163 ? -25.75 -1.269 14.195 1 97.75 163 PRO A N 1
ATOM 1295 C CA . PRO A 1 163 ? -26.703 -0.21 13.844 1 97.75 163 PRO A CA 1
ATOM 1296 C C . PRO A 1 163 ? -26.422 0.414 12.484 1 97.75 163 PRO A C 1
ATOM 1298 O O . PRO A 1 163 ? -27.359 0.739 11.742 1 97.75 163 PRO A O 1
ATOM 1301 N N . VAL A 1 164 ? -25.219 0.627 12.164 1 97.94 164 VAL A N 1
ATOM 1302 C CA . VAL A 1 164 ? -24.859 1.218 10.883 1 97.94 164 VAL A CA 1
ATOM 1303 C C . VAL A 1 164 ? -25.328 0.316 9.742 1 97.94 164 VAL A C 1
ATOM 1305 O O . VAL A 1 164 ? -25.891 0.797 8.75 1 97.94 164 VAL A O 1
ATOM 1308 N N . TRP A 1 165 ? -25.125 -0.935 9.875 1 97.94 165 TRP A N 1
ATOM 1309 C CA . TRP A 1 165 ? -25.547 -1.853 8.82 1 97.94 165 TRP A CA 1
ATOM 1310 C C . TRP A 1 165 ? -27.078 -1.852 8.672 1 97.94 165 TRP A C 1
ATOM 1312 O O . TRP A 1 165 ? -27.594 -1.869 7.555 1 97.94 165 TRP A O 1
ATOM 1322 N N . GLU A 1 166 ? -27.797 -1.838 9.766 1 97.62 166 GLU A N 1
ATOM 1323 C CA . GLU A 1 166 ? -29.266 -1.787 9.719 1 97.62 166 GLU A CA 1
ATOM 1324 C C . GLU A 1 166 ? -29.75 -0.524 9.016 1 97.62 166 GLU A C 1
ATOM 1326 O O . GLU A 1 166 ? -30.719 -0.567 8.25 1 97.62 166 GLU A O 1
ATOM 1331 N N . SER A 1 167 ? -29.047 0.505 9.305 1 98.12 167 SER A N 1
ATOM 1332 C CA . SER A 1 167 ? -29.391 1.758 8.641 1 98.12 167 SER A CA 1
ATOM 1333 C C . SER A 1 167 ? -29.109 1.689 7.145 1 98.12 167 SER A C 1
ATOM 1335 O O . SER A 1 167 ? -29.859 2.25 6.34 1 98.12 167 SER A O 1
ATOM 1337 N N . ILE A 1 168 ? -28.078 1.075 6.77 1 97.94 168 ILE A N 1
ATOM 1338 C CA . ILE A 1 168 ? -27.75 0.896 5.359 1 97.94 168 ILE A CA 1
ATOM 1339 C C . ILE A 1 168 ? -28.891 0.132 4.668 1 97.94 168 ILE A C 1
ATOM 1341 O O . ILE A 1 168 ? -29.375 0.546 3.613 1 97.94 168 ILE A O 1
ATOM 1345 N N . LEU A 1 169 ? -29.359 -0.938 5.316 1 96.19 169 LEU A N 1
ATOM 1346 C CA . LEU A 1 169 ? -30.406 -1.771 4.746 1 96.19 169 LEU A CA 1
ATOM 1347 C C . LEU A 1 169 ? -31.719 -0.985 4.617 1 96.19 169 LEU A C 1
ATOM 1349 O O . LEU A 1 169 ? -32.5 -1.226 3.695 1 96.19 169 LEU A O 1
ATOM 1353 N N . LYS A 1 170 ? -31.859 -0.075 5.477 1 96.81 170 LYS A N 1
ATOM 1354 C CA . LYS A 1 170 ? -33.062 0.768 5.422 1 96.81 170 LYS A CA 1
ATOM 1355 C C . LYS A 1 170 ? -32.938 1.812 4.316 1 96.81 170 LYS A C 1
ATOM 1357 O O . LYS A 1 170 ? -33.875 2.023 3.555 1 96.81 170 LYS A O 1
ATOM 1362 N N . LEU A 1 171 ? -31.828 2.41 4.219 1 97.06 171 LEU A N 1
ATOM 1363 C CA . LEU A 1 171 ? -31.609 3.527 3.303 1 97.06 171 LEU A CA 1
ATOM 1364 C C . LEU A 1 171 ? -31.672 3.059 1.854 1 97.06 171 LEU A C 1
ATOM 1366 O O . LEU A 1 171 ? -32.125 3.791 0.976 1 97.06 171 LEU A O 1
ATOM 1370 N N . VAL A 1 172 ? -31.203 1.879 1.582 1 95.56 172 VAL A N 1
ATOM 1371 C CA . VAL A 1 172 ? -31.141 1.393 0.208 1 95.56 172 VAL A CA 1
ATOM 1372 C C . VAL A 1 172 ? -32.562 1.139 -0.317 1 95.56 172 VAL A C 1
ATOM 1374 O O . VAL A 1 172 ? -32.75 0.962 -1.521 1 95.56 172 VAL A O 1
ATOM 1377 N N . LYS A 1 173 ? -33.531 1.185 0.535 1 92.69 173 LYS A N 1
ATOM 1378 C CA . LYS A 1 173 ? -34.906 1.016 0.13 1 92.69 173 LYS A CA 1
ATOM 1379 C C . LYS A 1 173 ? -35.531 2.346 -0.293 1 92.69 173 LYS A C 1
ATOM 1381 O O . LYS A 1 173 ? -36.594 2.375 -0.9 1 92.69 173 LYS A O 1
ATOM 1386 N N . SER A 1 174 ? -34.812 3.324 -0.043 1 93.19 174 SER A N 1
ATOM 1387 C CA . SER A 1 174 ? -35.312 4.656 -0.346 1 93.19 174 SER A CA 1
ATOM 1388 C C . SER A 1 174 ? -35.375 4.898 -1.851 1 93.19 174 SER A C 1
ATOM 1390 O O . SER A 1 174 ? -34.688 4.23 -2.619 1 93.19 174 SER A O 1
ATOM 1392 N N . CYS A 1 175 ? -36.156 5.891 -2.248 1 90.94 175 CYS A N 1
ATOM 1393 C CA . CYS A 1 175 ? -36.344 6.23 -3.654 1 90.94 175 CYS A CA 1
ATOM 1394 C C . CYS A 1 175 ? -35.031 6.699 -4.289 1 90.94 175 CYS A C 1
ATOM 1396 O O . CYS A 1 175 ? -34.344 7.527 -3.717 1 90.94 175 CYS A O 1
ATOM 1398 N N . GLY A 1 176 ? -34.75 6.09 -5.402 1 90.81 176 GLY A N 1
ATOM 1399 C CA . GLY A 1 176 ? -33.562 6.48 -6.152 1 90.81 176 GLY A CA 1
ATOM 1400 C C . GLY A 1 176 ? -32.344 5.621 -5.844 1 90.81 176 GLY A C 1
ATOM 1401 O O . GLY A 1 176 ? -31.312 5.742 -6.496 1 90.81 176 GLY A O 1
ATOM 1402 N N . LEU A 1 177 ? -32.469 4.754 -4.832 1 94 177 LEU A N 1
ATOM 1403 C CA . LEU A 1 177 ? -31.328 3.951 -4.414 1 94 177 LEU A CA 1
ATOM 1404 C C . LEU A 1 177 ? -31.609 2.465 -4.59 1 94 177 LEU A C 1
ATOM 1406 O O . LEU A 1 177 ? -30.984 1.625 -3.947 1 94 177 LEU A O 1
ATOM 1410 N N . GLN A 1 178 ? -32.5 2.141 -5.477 1 88.06 178 GLN A N 1
ATOM 1411 C CA . GLN A 1 178 ? -33 0.772 -5.621 1 88.06 178 GLN A CA 1
ATOM 1412 C C . GLN A 1 178 ? -31.938 -0.126 -6.242 1 88.06 178 GLN A C 1
ATOM 1414 O O . GLN A 1 178 ? -31.969 -1.348 -6.078 1 88.06 178 GLN A O 1
ATOM 1419 N N . ASP A 1 179 ? -31.016 0.523 -6.953 1 89.69 179 ASP A N 1
ATOM 1420 C CA . ASP A 1 179 ? -29.953 -0.283 -7.543 1 89.69 179 ASP A CA 1
ATOM 1421 C C . ASP A 1 179 ? -29.094 -0.944 -6.461 1 89.69 179 ASP A C 1
ATOM 1423 O O . ASP A 1 179 ? -28.484 -1.988 -6.699 1 89.69 179 ASP A O 1
ATOM 1427 N N . PHE A 1 180 ? -29.109 -0.365 -5.258 1 94.56 180 PHE A N 1
ATOM 1428 C CA . PHE A 1 180 ? -28.312 -0.895 -4.168 1 94.56 180 PHE A CA 1
ATOM 1429 C C . PHE A 1 180 ? -29.141 -1.808 -3.273 1 94.56 180 PHE A C 1
ATOM 1431 O O . PHE A 1 180 ? -28.688 -2.215 -2.201 1 94.56 180 PHE A O 1
ATOM 1438 N N . TYR A 1 181 ? -30.281 -2.164 -3.758 1 92.81 181 TYR A N 1
ATOM 1439 C CA . TYR A 1 181 ? -31.219 -2.908 -2.926 1 92.81 181 TYR A CA 1
ATOM 1440 C C . TYR A 1 181 ? -30.656 -4.277 -2.557 1 92.81 181 TYR A C 1
ATOM 1442 O O . TYR A 1 181 ? -30.047 -4.949 -3.391 1 92.81 181 TYR A O 1
ATOM 1450 N N . ALA A 1 182 ? -30.797 -4.695 -1.312 1 91.56 182 ALA A N 1
ATOM 1451 C CA . ALA A 1 182 ? -30.438 -5.977 -0.717 1 91.56 182 ALA A CA 1
ATOM 1452 C C . ALA A 1 182 ? -28.953 -6.258 -0.891 1 91.56 182 ALA A C 1
ATOM 1454 O O . ALA A 1 182 ? -28.562 -7.309 -1.411 1 91.56 182 ALA A O 1
ATOM 1455 N N . PRO A 1 183 ? -28.141 -5.309 -0.387 1 94.88 183 PRO A N 1
ATOM 1456 C CA . PRO A 1 183 ? -26.688 -5.566 -0.458 1 94.88 183 PRO A CA 1
ATOM 1457 C C . PRO A 1 183 ? -26.266 -6.754 0.398 1 94.88 183 PRO A C 1
ATOM 1459 O O . PRO A 1 183 ? -26.891 -7.043 1.42 1 94.88 183 PRO A O 1
ATOM 1462 N N . LEU A 1 184 ? -25.219 -7.445 -0.045 1 93.69 184 LEU A N 1
ATOM 1463 C CA . LEU A 1 184 ? -24.656 -8.586 0.68 1 93.69 184 LEU A CA 1
ATOM 1464 C C . LEU A 1 184 ? -23.234 -8.305 1.135 1 93.69 184 LEU A C 1
ATOM 1466 O O . LEU A 1 184 ? -22.453 -7.688 0.403 1 93.69 184 LEU A O 1
ATOM 1470 N N . LEU A 1 185 ? -23.016 -8.719 2.35 1 94.75 185 LEU A N 1
ATOM 1471 C CA . LEU A 1 185 ? -21.641 -8.648 2.844 1 94.75 185 LEU A CA 1
ATOM 1472 C C . LEU A 1 185 ? -20.875 -9.93 2.51 1 94.75 185 LEU A C 1
ATOM 1474 O O . LEU A 1 185 ? -21.438 -11.023 2.551 1 94.75 185 LEU A O 1
ATOM 1478 N N . PHE A 1 186 ? -19.656 -9.781 2.141 1 93.56 186 PHE A N 1
ATOM 1479 C CA . PHE A 1 186 ? -18.766 -10.906 1.856 1 93.56 186 PHE A CA 1
ATOM 1480 C C . PHE A 1 186 ? -17.422 -10.719 2.535 1 93.56 186 PHE A C 1
ATOM 1482 O O . PHE A 1 186 ? -16.781 -9.672 2.381 1 93.56 186 PHE A O 1
ATOM 1489 N N . LEU A 1 187 ? -17.047 -11.656 3.35 1 93.5 187 LEU A N 1
ATOM 1490 C CA . LEU A 1 187 ? -15.758 -11.641 4.039 1 93.5 187 LEU A CA 1
ATOM 1491 C C . LEU A 1 187 ? -14.781 -12.617 3.395 1 93.5 187 LEU A C 1
ATOM 1493 O O . LEU A 1 187 ? -15.086 -13.805 3.252 1 93.5 187 LEU A O 1
ATOM 1497 N N . ASN A 1 188 ? -13.656 -12.125 2.945 1 91.94 188 ASN A N 1
ATOM 1498 C CA . ASN A 1 188 ? -12.586 -12.914 2.342 1 91.94 188 ASN A CA 1
ATOM 1499 C C . ASN A 1 188 ? -11.297 -12.82 3.152 1 91.94 188 ASN A C 1
ATOM 1501 O O . ASN A 1 188 ? -10.562 -11.836 3.045 1 91.94 188 ASN A O 1
ATOM 1505 N N . ALA A 1 189 ? -11.008 -13.805 3.967 1 90.38 189 ALA A N 1
ATOM 1506 C CA . ALA A 1 189 ? -9.758 -13.883 4.727 1 90.38 189 ALA A CA 1
ATOM 1507 C C . ALA A 1 189 ? -8.711 -14.703 3.984 1 90.38 189 ALA A C 1
ATOM 1509 O O . ALA A 1 189 ? -8.945 -15.867 3.662 1 90.38 189 ALA A O 1
ATOM 1510 N N . LYS A 1 190 ? -7.555 -14.078 3.744 1 86.62 190 LYS A N 1
ATOM 1511 C CA . LYS A 1 190 ? -6.508 -14.75 2.986 1 86.62 190 LYS A CA 1
ATOM 1512 C C . LYS A 1 190 ? -5.188 -14.758 3.756 1 86.62 190 LYS A C 1
ATOM 1514 O O . LYS A 1 190 ? -5.09 -14.156 4.828 1 86.62 190 LYS A O 1
ATOM 1519 N N . ASN A 1 191 ? -4.215 -15.562 3.281 1 82.31 191 ASN A N 1
ATOM 1520 C CA . ASN A 1 191 ? -2.844 -15.594 3.775 1 82.31 191 ASN A CA 1
ATOM 1521 C C . ASN A 1 191 ? -2.785 -16.031 5.238 1 82.31 191 ASN A C 1
ATOM 1523 O O . ASN A 1 191 ? -2.07 -15.422 6.039 1 82.31 191 ASN A O 1
ATOM 1527 N N . LEU A 1 192 ? -3.518 -17.047 5.52 1 85.75 192 LEU A N 1
ATOM 1528 C CA . LEU A 1 192 ? -3.564 -17.531 6.895 1 85.75 192 LEU A CA 1
ATOM 1529 C C . LEU A 1 192 ? -2.631 -18.719 7.086 1 85.75 192 LEU A C 1
ATOM 1531 O O . LEU A 1 192 ? -2.406 -19.172 8.211 1 85.75 192 LEU A O 1
ATOM 1535 N N . LYS A 1 193 ? -2.049 -19.094 6.055 1 82.62 193 LYS A N 1
ATOM 1536 C CA . LYS A 1 193 ? -1.313 -20.359 6.016 1 82.62 193 LYS A CA 1
ATOM 1537 C C . LYS A 1 193 ? -0.244 -20.406 7.105 1 82.62 193 LYS A C 1
ATOM 1539 O O . LYS A 1 193 ? -0.246 -21.312 7.949 1 82.62 193 LYS A O 1
ATOM 1544 N N . LEU A 1 194 ? 0.64 -19.484 7.09 1 81.44 194 LEU A N 1
ATOM 1545 C CA . LEU A 1 194 ? 1.808 -19.516 7.965 1 81.44 194 LEU A CA 1
ATOM 1546 C C . LEU A 1 194 ? 1.406 -19.297 9.414 1 81.44 194 LEU A C 1
ATOM 1548 O O . LEU A 1 194 ? 2.074 -19.781 10.336 1 81.44 194 LEU A O 1
ATOM 1552 N N . HIS A 1 195 ? 0.321 -18.688 9.578 1 79.38 195 HIS A N 1
ATOM 1553 C CA . HIS A 1 195 ? -0.126 -18.391 10.93 1 79.38 195 HIS A CA 1
ATOM 1554 C C . HIS A 1 195 ? -0.823 -19.594 11.562 1 79.38 195 HIS A C 1
ATOM 1556 O O . HIS A 1 195 ? -0.789 -19.766 12.781 1 79.38 195 HIS A O 1
ATOM 1562 N N . THR A 1 196 ? -1.393 -20.406 10.773 1 81.81 196 THR A N 1
ATOM 1563 C CA . THR A 1 196 ? -2.215 -21.484 11.305 1 81.81 196 THR A CA 1
ATOM 1564 C C . THR A 1 196 ? -1.499 -22.812 11.18 1 81.81 196 THR A C 1
ATOM 1566 O O . THR A 1 196 ? -2.008 -23.844 11.633 1 81.81 196 THR A O 1
ATOM 1569 N N . SER A 1 197 ? -0.374 -22.797 10.617 1 81.75 197 SER A N 1
ATOM 1570 C CA . SER A 1 197 ? 0.34 -24.047 10.359 1 81.75 197 SER A CA 1
ATOM 1571 C C . SER A 1 197 ? 0.846 -24.672 11.656 1 81.75 197 SER A C 1
ATOM 1573 O O . SER A 1 197 ? 1.449 -23.984 12.484 1 81.75 197 SER A O 1
ATOM 1575 N N . ASN A 1 198 ? 0.428 -25.938 11.789 1 77 198 ASN A N 1
ATOM 1576 C CA . ASN A 1 198 ? 0.902 -26.75 12.898 1 77 198 ASN A CA 1
ATOM 1577 C C . ASN A 1 198 ? 1.196 -28.172 12.469 1 77 198 ASN A C 1
ATOM 1579 O O . ASN A 1 198 ? 0.741 -28.609 11.406 1 77 198 ASN A O 1
ATOM 1583 N N . SER A 1 199 ? 2.01 -28.922 13.273 1 74.94 199 SER A N 1
ATOM 1584 C CA . SER A 1 199 ? 2.361 -30.297 12.945 1 74.94 199 SER A CA 1
ATOM 1585 C C . SER A 1 199 ? 1.204 -31.25 13.242 1 74.94 199 SER A C 1
ATOM 1587 O O . SER A 1 199 ? 1.153 -32.344 12.703 1 74.94 199 SER A O 1
ATOM 1589 N N . ASN A 1 200 ? 0.261 -30.734 14.016 1 76.62 200 ASN A N 1
ATOM 1590 C CA . ASN A 1 200 ? -0.875 -31.547 14.445 1 76.62 200 ASN A CA 1
ATOM 1591 C C . ASN A 1 200 ? -2.199 -30.922 14.008 1 76.62 200 ASN A C 1
ATOM 1593 O O . ASN A 1 200 ? -2.479 -29.766 14.305 1 76.62 200 ASN A O 1
ATOM 1597 N N . LEU A 1 201 ? -2.992 -31.766 13.32 1 79.5 201 LEU A N 1
ATOM 1598 C CA . LEU A 1 201 ? -4.25 -31.281 12.766 1 79.5 201 LEU A CA 1
ATOM 1599 C C . LEU A 1 201 ? -5.199 -30.844 13.875 1 79.5 201 LEU A C 1
ATOM 1601 O O . LEU A 1 201 ? -5.914 -29.844 13.734 1 79.5 201 LEU A O 1
ATOM 1605 N N . ASN A 1 202 ? -5.219 -31.609 14.922 1 80.25 202 ASN A N 1
ATOM 1606 C CA . ASN A 1 202 ? -6.102 -31.266 16.031 1 80.25 202 ASN A CA 1
ATOM 1607 C C . ASN A 1 202 ? -5.742 -29.922 16.641 1 80.25 202 ASN A C 1
ATOM 1609 O O . ASN A 1 202 ? -6.621 -29.109 16.953 1 80.25 202 ASN A O 1
ATOM 1613 N N . VAL A 1 203 ? -4.477 -29.719 16.734 1 82.06 203 VAL A N 1
ATOM 1614 C CA . VAL A 1 203 ? -4.012 -28.453 17.297 1 82.06 203 VAL A CA 1
ATOM 1615 C C . VAL A 1 203 ? -4.336 -27.312 16.328 1 82.06 203 VAL A C 1
ATOM 1617 O O . VAL A 1 203 ? -4.781 -26.25 16.75 1 82.06 203 VAL A O 1
ATOM 1620 N N . THR A 1 204 ? -4.152 -27.578 15.062 1 84.69 204 THR A N 1
ATOM 1621 C CA . THR A 1 204 ? -4.441 -26.562 14.047 1 84.69 204 THR A CA 1
ATOM 1622 C C . THR A 1 204 ? -5.914 -26.172 14.086 1 84.69 204 THR A C 1
ATOM 1624 O O . THR A 1 204 ? -6.238 -24.969 14.102 1 84.69 204 THR A O 1
ATOM 1627 N N . LEU A 1 205 ? -6.754 -27.141 14.195 1 84.44 205 LEU A N 1
ATOM 1628 C CA . LEU A 1 205 ? -8.188 -26.859 14.156 1 84.44 205 LEU A CA 1
ATOM 1629 C C . LEU A 1 205 ? -8.656 -26.203 15.445 1 84.44 205 LEU A C 1
ATOM 1631 O O . LEU A 1 205 ? -9.5 -25.312 15.414 1 84.44 205 LEU A O 1
ATOM 1635 N N . THR A 1 206 ? -8.102 -26.609 16.5 1 84.12 206 THR A N 1
ATOM 1636 C CA . THR A 1 206 ? -8.484 -26.031 17.781 1 84.12 206 THR A CA 1
ATOM 1637 C C . THR A 1 206 ? -8.016 -24.578 17.891 1 84.12 206 THR A C 1
ATOM 1639 O O . THR A 1 206 ? -8.781 -23.703 18.297 1 84.12 206 THR A O 1
ATOM 1642 N N . GLU A 1 207 ? -6.828 -24.359 17.484 1 83.31 207 GLU A N 1
ATOM 1643 C CA . GLU A 1 207 ? -6.281 -23.016 17.531 1 83.31 207 GLU A CA 1
ATOM 1644 C C . GLU A 1 207 ? -6.973 -22.094 16.531 1 83.31 207 GLU A C 1
ATOM 1646 O O . GLU A 1 207 ? -7.203 -20.922 16.812 1 83.31 207 GLU A O 1
ATOM 1651 N N . PHE A 1 208 ? -7.254 -22.719 15.492 1 84.56 208 PHE A N 1
ATOM 1652 C CA . PHE A 1 208 ? -7.961 -21.938 14.484 1 84.56 208 PHE A CA 1
ATOM 1653 C C . PHE A 1 208 ? -9.344 -21.547 14.977 1 84.56 208 PHE A C 1
ATOM 1655 O O . PHE A 1 208 ? -9.766 -20.391 14.82 1 84.56 208 PHE A O 1
ATOM 1662 N N . THR A 1 209 ? -10.008 -22.438 15.492 1 83.12 209 THR A N 1
ATOM 1663 C CA . THR A 1 209 ? -11.352 -22.141 15.992 1 83.12 209 THR A CA 1
ATOM 1664 C C . THR A 1 209 ? -11.305 -21.078 17.078 1 83.12 209 THR A C 1
ATOM 1666 O O . THR A 1 209 ? -12.156 -20.188 17.109 1 83.12 209 THR A O 1
ATOM 1669 N N . ARG A 1 210 ? -10.359 -21.156 17.844 1 83.88 210 ARG A N 1
ATOM 1670 C CA . ARG A 1 210 ? -10.188 -20.141 18.875 1 83.88 210 ARG A CA 1
ATOM 1671 C C . ARG A 1 210 ? -9.906 -18.766 18.266 1 83.88 210 ARG A C 1
ATOM 1673 O O . ARG A 1 210 ? -10.508 -17.766 18.672 1 83.88 210 ARG A O 1
ATOM 1680 N N . PHE A 1 211 ? -9.062 -18.828 17.375 1 83.5 211 PHE A N 1
ATOM 1681 C CA . PHE A 1 211 ? -8.703 -17.594 16.688 1 83.5 211 PHE A CA 1
ATOM 1682 C C . PHE A 1 211 ? -9.898 -17.031 15.93 1 83.5 211 PHE A C 1
ATOM 1684 O O . PHE A 1 211 ? -10.188 -15.828 16.031 1 83.5 211 PHE A O 1
ATOM 1691 N N . TRP A 1 212 ? -10.508 -17.844 15.273 1 84.56 212 TRP A N 1
ATOM 1692 C CA . TRP A 1 212 ? -11.664 -17.438 14.484 1 84.56 212 TRP A CA 1
ATOM 1693 C C . TRP A 1 212 ? -12.758 -16.859 15.367 1 84.56 212 TRP A C 1
ATOM 1695 O O . TRP A 1 212 ? -13.352 -15.828 15.039 1 84.56 212 TRP A O 1
ATOM 1705 N N . ASN A 1 213 ? -12.953 -17.422 16.484 1 86.06 213 ASN A N 1
ATOM 1706 C CA . ASN A 1 213 ? -13.969 -16.953 17.438 1 86.06 213 ASN A CA 1
ATOM 1707 C C . ASN A 1 213 ? -13.562 -15.633 18.094 1 86.06 213 ASN A C 1
ATOM 1709 O O . ASN A 1 213 ? -14.414 -14.867 18.531 1 86.06 213 ASN A O 1
ATOM 1713 N N . HIS A 1 214 ? -12.359 -15.461 18.078 1 84.38 214 HIS A N 1
ATOM 1714 C CA . HIS A 1 214 ? -11.867 -14.219 18.656 1 84.38 214 HIS A CA 1
ATOM 1715 C C . HIS A 1 214 ? -12.016 -13.055 17.688 1 84.38 214 HIS A C 1
ATOM 1717 O O . HIS A 1 214 ? -12.281 -11.93 18.094 1 84.38 214 HIS A O 1
ATOM 1723 N N . VAL A 1 215 ? -11.891 -13.312 16.469 1 87.44 215 VAL A N 1
ATOM 1724 C CA . VAL A 1 215 ? -11.859 -12.258 15.461 1 87.44 215 VAL A CA 1
ATOM 1725 C C . VAL A 1 215 ? -13.273 -11.984 14.953 1 87.44 215 VAL A C 1
ATOM 1727 O O . VAL A 1 215 ? -13.641 -10.836 14.711 1 87.44 215 VAL A O 1
ATOM 1730 N N . CYS A 1 216 ? -14.055 -13.047 14.836 1 90.88 216 CYS A N 1
ATOM 1731 C CA . CYS A 1 216 ? -15.359 -12.906 14.203 1 90.88 216 CYS A CA 1
ATOM 1732 C C . CYS A 1 216 ? -16.469 -13.414 15.125 1 90.88 216 CYS A C 1
ATOM 1734 O O . CYS A 1 216 ? -16.25 -14.336 15.914 1 90.88 216 CYS A O 1
ATOM 1736 N N . ASP A 1 217 ? -17.578 -12.773 14.953 1 91.62 217 ASP A N 1
ATOM 1737 C CA . ASP A 1 217 ? -18.797 -13.289 15.586 1 91.62 217 ASP A CA 1
ATOM 1738 C C . ASP A 1 217 ? -19.469 -14.328 14.703 1 91.62 217 ASP A C 1
ATOM 1740 O O . ASP A 1 217 ? -20.172 -13.977 13.742 1 91.62 217 ASP A O 1
ATOM 1744 N N . ILE A 1 218 ? -19.422 -15.477 15.086 1 84.06 218 ILE A N 1
ATOM 1745 C CA . ILE A 1 218 ? -19.844 -16.594 14.258 1 84.06 218 ILE A CA 1
ATOM 1746 C C . ILE A 1 218 ? -21.375 -16.641 14.188 1 84.06 218 ILE A C 1
ATOM 1748 O O . ILE A 1 218 ? -21.938 -17.219 13.266 1 84.06 218 ILE A O 1
ATOM 1752 N N . GLU A 1 219 ? -22.016 -15.992 15.055 1 83.62 219 GLU A N 1
ATOM 1753 C CA . GLU A 1 219 ? -23.469 -16.016 15.094 1 83.62 219 GLU A CA 1
ATOM 1754 C C . GLU A 1 219 ? -24.062 -15.266 13.898 1 83.62 219 GLU A C 1
ATOM 1756 O O . GLU A 1 219 ? -25.188 -15.547 13.484 1 83.62 219 GLU A O 1
ATOM 1761 N N . VAL A 1 220 ? -23.281 -14.43 13.414 1 87.56 220 VAL A N 1
ATOM 1762 C CA . VAL A 1 220 ? -23.797 -13.609 12.32 1 87.56 220 VAL A CA 1
ATOM 1763 C C . VAL A 1 220 ? -23.375 -14.211 10.984 1 87.56 220 VAL A C 1
ATOM 1765 O O . VAL A 1 220 ? -23.672 -13.641 9.922 1 87.56 220 VAL A O 1
ATOM 1768 N N . ILE A 1 221 ? -22.656 -15.242 11.039 1 82.5 221 ILE A N 1
ATOM 1769 C CA . ILE A 1 221 ? -22.219 -15.891 9.805 1 82.5 221 ILE A CA 1
ATOM 1770 C C . ILE A 1 221 ? -23.219 -16.984 9.43 1 82.5 221 ILE A C 1
ATOM 1772 O O . ILE A 1 221 ? -23.578 -17.828 10.266 1 82.5 221 ILE A O 1
ATOM 1776 N N . HIS A 1 222 ? -24.031 -16.703 8.367 1 62.09 222 HIS A N 1
ATOM 1777 C CA . HIS A 1 222 ? -25 -17.656 7.871 1 62.09 222 HIS A CA 1
ATOM 1778 C C . HIS A 1 222 ? -24.328 -18.953 7.445 1 62.09 222 HIS A C 1
ATOM 1780 O O . HIS A 1 222 ? -23.219 -18.938 6.914 1 62.09 222 HIS A O 1
ATOM 1786 N N . ASP A 1 223 ? -24.5 -20.141 8.039 1 57.06 223 ASP A N 1
ATOM 1787 C CA . ASP A 1 223 ? -23.984 -21.5 7.898 1 57.06 223 ASP A CA 1
ATOM 1788 C C . ASP A 1 223 ? -23.828 -21.875 6.426 1 57.06 223 ASP A C 1
ATOM 1790 O O . ASP A 1 223 ? -22.797 -22.422 6.031 1 57.06 223 ASP A O 1
ATOM 1794 N N . PRO A 1 224 ? -24.844 -21.812 5.562 1 48.5 224 PRO A N 1
ATOM 1795 C CA . PRO A 1 224 ? -24.734 -22.672 4.391 1 48.5 224 PRO A CA 1
ATOM 1796 C C . PRO A 1 224 ? -23.688 -22.188 3.393 1 48.5 224 PRO A C 1
ATOM 1798 O O . PRO A 1 224 ? -23.188 -22.984 2.582 1 48.5 224 PRO A O 1
ATOM 1801 N N . GLY A 1 225 ? -23.281 -21 3.373 1 49.53 225 GLY A N 1
ATOM 1802 C CA . GLY A 1 225 ? -22.484 -20.531 2.256 1 49.53 225 GLY A CA 1
ATOM 1803 C C . GLY A 1 225 ? -21.062 -20.188 2.641 1 49.53 225 GLY A C 1
ATOM 1804 O O . GLY A 1 225 ? -20.344 -19.531 1.883 1 49.53 225 GLY A O 1
ATOM 1805 N N . SER A 1 226 ? -20.703 -20.562 3.85 1 52.16 226 SER A N 1
ATOM 1806 C CA . SER A 1 226 ? -19.359 -20.203 4.262 1 52.16 226 SER A CA 1
ATOM 1807 C C . SER A 1 226 ? -18.359 -21.328 3.953 1 52.16 226 SER A C 1
ATOM 1809 O O . SER A 1 226 ? -18.656 -22.5 4.191 1 52.16 226 SER A O 1
ATOM 1811 N N . PHE A 1 227 ? -17.516 -21.094 2.943 1 49.44 227 PHE A N 1
ATOM 1812 C CA . PHE A 1 227 ? -16.484 -22.062 2.57 1 49.44 227 PHE A CA 1
ATOM 1813 C C . PHE A 1 227 ? -15.18 -21.766 3.295 1 49.44 227 PHE A C 1
ATOM 1815 O O . PHE A 1 227 ? -14.75 -20.625 3.361 1 49.44 227 PHE A O 1
ATOM 1822 N N . ASP A 1 228 ? -14.734 -22.703 4.223 1 49.62 228 ASP A N 1
ATOM 1823 C CA . ASP A 1 228 ? -13.438 -22.609 4.879 1 49.62 228 ASP A CA 1
ATOM 1824 C C . ASP A 1 228 ? -12.438 -23.594 4.27 1 49.62 228 ASP A C 1
ATOM 1826 O O . ASP A 1 228 ? -12.68 -24.797 4.23 1 49.62 228 ASP A O 1
ATOM 1830 N N . PRO A 1 229 ? -11.469 -23.125 3.379 1 48 229 PRO A N 1
ATOM 1831 C CA . PRO A 1 229 ? -10.523 -24.125 2.902 1 48 229 PRO A CA 1
ATOM 1832 C C . PRO A 1 229 ? -9.633 -24.672 4.016 1 48 229 PRO A C 1
ATOM 1834 O O . PRO A 1 229 ? -9.203 -23.922 4.891 1 48 229 PRO A O 1
ATOM 1837 N N . CYS A 1 230 ? -9.68 -25.969 4.453 1 44.16 230 CYS A N 1
ATOM 1838 C CA . CYS A 1 230 ? -8.711 -26.641 5.301 1 44.16 230 CYS A CA 1
ATOM 1839 C C . CYS A 1 230 ? -7.602 -27.266 4.469 1 44.16 230 CYS A C 1
ATOM 1841 O O . CYS A 1 230 ? -7.875 -27.984 3.504 1 44.16 230 CYS A O 1
ATOM 1843 N N . CYS A 1 231 ? -6.324 -26.766 4.562 1 49.34 231 CYS A N 1
ATOM 1844 C CA . CYS A 1 231 ? -5.211 -27.234 3.744 1 49.34 231 CYS A CA 1
ATOM 1845 C C . CYS A 1 231 ? -4.254 -28.094 4.559 1 49.34 231 CYS A C 1
ATOM 1847 O O . CYS A 1 231 ? -3.361 -27.562 5.23 1 49.34 231 CYS A O 1
ATOM 1849 N N . PRO A 1 232 ? -4.594 -29.469 4.656 1 47.19 232 PRO A N 1
ATOM 1850 C CA . PRO A 1 232 ? -3.547 -30.297 5.258 1 47.19 232 PRO A CA 1
ATOM 1851 C C . PRO A 1 232 ? -2.268 -30.328 4.426 1 47.19 232 PRO A C 1
ATOM 1853 O O . PRO A 1 232 ? -2.326 -30.266 3.195 1 47.19 232 PRO A O 1
ATOM 1856 N N . GLN A 1 233 ? -1.167 -29.859 4.902 1 46.19 233 GLN A N 1
ATOM 1857 C CA . GLN A 1 233 ? 0.126 -30.031 4.25 1 46.19 233 GLN A CA 1
ATOM 1858 C C . GLN A 1 233 ? 0.867 -31.25 4.793 1 46.19 233 GLN A C 1
ATOM 1860 O O . GLN A 1 233 ? 0.795 -31.547 5.988 1 46.19 233 GLN A O 1
ATOM 1865 N N . SER A 1 234 ? 1.038 -32.25 3.971 1 45.97 234 SER A N 1
ATOM 1866 C CA . SER A 1 234 ? 1.908 -33.344 4.379 1 45.97 234 SER A CA 1
ATOM 1867 C C . SER A 1 234 ? 3.377 -33 4.18 1 45.97 234 SER A C 1
ATOM 1869 O O . SER A 1 234 ? 3.756 -32.469 3.139 1 45.97 234 SER A O 1
ATOM 1871 N N . GLN A 1 235 ? 4.027 -32.719 5.316 1 47 235 GLN A N 1
ATOM 1872 C CA . GLN A 1 235 ? 5.469 -32.5 5.234 1 47 235 GLN A CA 1
ATOM 1873 C C . GLN A 1 235 ? 6.23 -33.781 5.59 1 47 235 GLN A C 1
ATOM 1875 O O . GLN A 1 235 ? 5.77 -34.562 6.41 1 47 235 GLN A O 1
ATOM 1880 N N . TYR A 1 236 ? 6.957 -34.344 4.754 1 44.53 236 TYR A N 1
ATOM 1881 C CA . TYR A 1 236 ? 7.832 -35.406 5.199 1 44.53 236 TYR A CA 1
ATOM 1882 C C . TYR A 1 236 ? 8.797 -34.938 6.273 1 44.53 236 TYR A C 1
ATOM 1884 O O . TYR A 1 236 ? 9.445 -33.906 6.109 1 44.53 236 TYR A O 1
ATOM 1892 N N . PRO A 1 237 ? 8.547 -35.5 7.488 1 46.44 237 PRO A N 1
ATOM 1893 C CA . PRO A 1 237 ? 9.57 -35.188 8.484 1 46.44 237 PRO A CA 1
ATOM 1894 C C . PRO A 1 237 ? 10.992 -35.469 7.973 1 46.44 237 PRO A C 1
ATOM 1896 O O . PRO A 1 237 ? 11.234 -36.469 7.293 1 46.44 237 PRO A O 1
ATOM 1899 N N . PRO A 1 238 ? 11.781 -34.438 7.898 1 42.72 238 PRO A N 1
ATOM 1900 C CA . PRO A 1 238 ? 13.164 -34.812 7.605 1 42.72 238 PRO A CA 1
ATOM 1901 C C . PRO A 1 238 ? 13.625 -36.031 8.414 1 42.72 238 PRO A C 1
ATOM 1903 O O . PRO A 1 238 ? 13.305 -36.125 9.602 1 42.72 238 PRO A O 1
ATOM 1906 N N . SER A 1 239 ? 13.641 -37.188 7.973 1 36.31 239 SER A N 1
ATOM 1907 C CA . SER A 1 239 ? 14.352 -38.156 8.781 1 36.31 239 SER A CA 1
ATOM 1908 C C . SER A 1 239 ? 15.562 -37.531 9.477 1 36.31 239 SER A C 1
ATOM 1910 O O . SER A 1 239 ? 16.078 -36.531 9.023 1 36.31 239 SER A O 1
ATOM 1912 N N . GLY A 1 240 ? 15.93 -38.062 10.734 1 36.28 240 GLY A N 1
ATOM 1913 C CA . GLY A 1 240 ? 17 -37.719 11.656 1 36.28 240 GLY A CA 1
ATOM 1914 C C . GLY A 1 240 ? 18.141 -36.969 11 1 36.28 240 GLY A C 1
ATOM 1915 O O . GLY A 1 240 ? 18.625 -35.969 11.523 1 36.28 240 GLY A O 1
ATOM 1916 N N . ARG A 1 241 ? 19.141 -37.781 10.422 1 37.44 241 ARG A N 1
ATOM 1917 C CA . ARG A 1 241 ? 20.562 -37.531 10.289 1 37.44 241 ARG A CA 1
ATOM 1918 C C . ARG A 1 241 ? 20.812 -36.438 9.258 1 37.44 241 ARG A C 1
ATOM 1920 O O . ARG A 1 241 ? 21.922 -35.906 9.164 1 37.44 241 ARG A O 1
ATOM 1927 N N . GLU A 1 242 ? 20.469 -36.531 7.797 1 43.91 242 GLU A N 1
ATOM 1928 C CA . GLU A 1 242 ? 21.25 -36.031 6.68 1 43.91 242 GLU A CA 1
ATOM 1929 C C . GLU A 1 242 ? 20.844 -34.594 6.336 1 43.91 242 GLU A C 1
ATOM 1931 O O . GLU A 1 242 ? 19.656 -34.25 6.371 1 43.91 242 GLU A O 1
ATOM 1936 N N . VAL A 1 243 ? 21.672 -33.469 6.398 1 59.16 243 VAL A N 1
ATOM 1937 C CA . VAL A 1 243 ? 22.078 -32.094 6.121 1 59.16 243 VAL A CA 1
ATOM 1938 C C . VAL A 1 243 ? 21.547 -31.672 4.754 1 59.16 243 VAL A C 1
ATOM 1940 O O . VAL A 1 243 ? 21.422 -30.484 4.477 1 59.16 243 VAL A O 1
ATOM 1943 N N . GLU A 1 244 ? 21.016 -32.625 3.928 1 79.5 244 GLU A N 1
ATOM 1944 C CA . GLU A 1 244 ? 20.719 -32.25 2.551 1 79.5 244 GLU A CA 1
ATOM 1945 C C . GLU A 1 244 ? 19.234 -31.922 2.383 1 79.5 244 GLU A C 1
ATOM 1947 O O . GLU A 1 244 ? 18.375 -32.594 2.967 1 79.5 244 GLU A O 1
ATOM 1952 N N . ALA A 1 245 ? 18.828 -30.906 1.684 1 88.56 245 ALA A N 1
ATOM 1953 C CA . ALA A 1 245 ? 17.469 -30.469 1.378 1 88.56 245 ALA A CA 1
ATOM 1954 C C . ALA A 1 245 ? 16.828 -31.359 0.317 1 88.56 245 ALA A C 1
ATOM 1956 O O . ALA A 1 245 ? 17.5 -31.812 -0.618 1 88.56 245 ALA A O 1
ATOM 1957 N N . PHE A 1 246 ? 15.539 -31.688 0.488 1 88.81 246 PHE A N 1
ATOM 1958 C CA . PHE A 1 246 ? 14.852 -32.562 -0.455 1 88.81 246 PHE A CA 1
ATOM 1959 C C . PHE A 1 246 ? 13.625 -31.875 -1.043 1 88.81 246 PHE A C 1
ATOM 1961 O O . PHE A 1 246 ? 13.008 -31.031 -0.39 1 88.81 246 PHE A O 1
ATOM 1968 N N . PHE A 1 247 ? 13.398 -32.375 -2.219 1 88.88 247 PHE A N 1
ATOM 1969 C CA . PHE A 1 247 ? 12.234 -31.953 -2.992 1 88.88 247 PHE A CA 1
ATOM 1970 C C . PHE A 1 247 ? 11.25 -33.125 -3.143 1 88.88 247 PHE A C 1
ATOM 1972 O O . PHE A 1 247 ? 11.625 -34.188 -3.582 1 88.88 247 PHE A O 1
ATOM 1979 N N . PHE A 1 248 ? 9.984 -32.781 -2.836 1 87.44 248 PHE A N 1
ATOM 1980 C CA . PHE A 1 248 ? 8.938 -33.781 -2.994 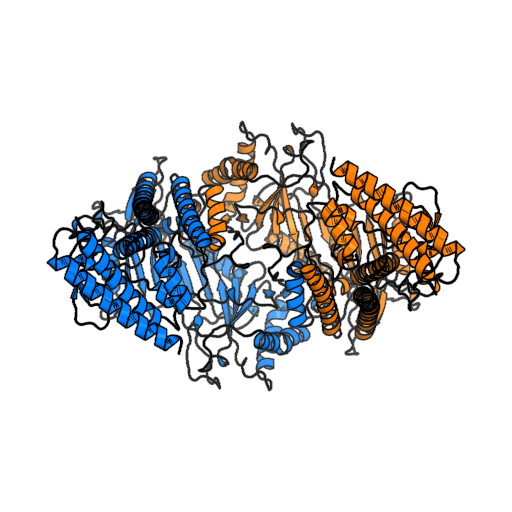1 87.44 248 PHE A CA 1
ATOM 1981 C C . PHE A 1 248 ? 7.934 -33.375 -4.055 1 87.44 248 PHE A C 1
ATOM 1983 O O . PHE A 1 248 ? 7.531 -32.188 -4.102 1 87.44 248 PHE A O 1
ATOM 1990 N N . SER A 1 249 ? 7.625 -34.281 -4.891 1 90.44 249 SER A N 1
ATOM 1991 C CA . SER A 1 249 ? 6.539 -34.094 -5.852 1 90.44 249 SER A CA 1
ATOM 1992 C C . SER A 1 249 ? 5.547 -35.25 -5.797 1 90.44 249 SER A C 1
ATOM 1994 O O . SER A 1 249 ? 5.914 -36.375 -5.445 1 90.44 249 SER A O 1
ATOM 1996 N N . TRP A 1 250 ? 4.375 -34.906 -6.113 1 91.56 250 TRP A N 1
ATOM 1997 C CA . TRP A 1 250 ? 3.377 -35.969 -6.234 1 91.56 250 TRP A CA 1
ATOM 1998 C C . TRP A 1 250 ? 3.719 -36.906 -7.383 1 91.56 250 TRP A C 1
ATOM 2000 O O . TRP A 1 250 ? 4.191 -36.469 -8.438 1 91.56 250 TRP A O 1
ATOM 2010 N N . ASN A 1 251 ? 3.484 -38.125 -7.062 1 91.62 251 ASN A N 1
ATOM 2011 C CA . ASN A 1 251 ? 3.602 -39.156 -8.086 1 91.62 251 ASN A CA 1
ATOM 2012 C C . ASN A 1 251 ? 2.371 -39.188 -8.984 1 91.62 251 ASN A C 1
ATOM 2014 O O . ASN A 1 251 ? 1.249 -39.375 -8.508 1 91.62 251 ASN A O 1
ATOM 2018 N N . HIS A 1 252 ? 2.637 -39.094 -10.273 1 91.75 252 HIS A N 1
ATOM 2019 C CA . HIS A 1 252 ? 1.553 -39.031 -11.25 1 91.75 252 HIS A CA 1
ATOM 2020 C C . HIS A 1 252 ? 0.645 -40.25 -11.125 1 91.75 252 HIS A C 1
ATOM 2022 O O . HIS A 1 252 ? -0.582 -40.125 -11.156 1 91.75 252 HIS A O 1
ATOM 2028 N N . ASN A 1 253 ? 1.192 -41.406 -10.977 1 89.75 253 ASN A N 1
ATOM 2029 C CA . ASN A 1 253 ? 0.415 -42.625 -10.891 1 89.75 253 ASN A CA 1
ATOM 2030 C C . ASN A 1 253 ? -0.389 -42.719 -9.602 1 89.75 253 ASN A C 1
ATOM 2032 O O . ASN A 1 253 ? -1.507 -43.219 -9.586 1 89.75 253 ASN A O 1
ATOM 2036 N N . TRP A 1 254 ? 0.212 -42.25 -8.625 1 90.94 254 TRP A N 1
ATOM 2037 C CA . TRP A 1 254 ? -0.513 -42.25 -7.363 1 90.94 254 TRP A CA 1
ATOM 2038 C C . TRP A 1 254 ? -1.718 -41.312 -7.438 1 90.94 254 TRP A C 1
ATOM 2040 O O . TRP A 1 254 ? -2.793 -41.625 -6.926 1 90.94 254 TRP A O 1
ATOM 2050 N N . LEU A 1 255 ? -1.52 -40.156 -8.008 1 93.06 255 LEU A N 1
ATOM 2051 C CA . LEU A 1 255 ? -2.619 -39.219 -8.172 1 93.06 255 LEU A CA 1
ATOM 2052 C C . LEU A 1 255 ? -3.74 -39.812 -9.008 1 93.06 255 LEU A C 1
ATOM 2054 O O . LEU A 1 255 ? -4.922 -39.625 -8.703 1 93.06 255 LEU A O 1
ATOM 2058 N N . LYS A 1 256 ? -3.383 -40.531 -10 1 91.44 256 LYS A N 1
ATOM 2059 C CA . LYS A 1 256 ? -4.379 -41.219 -10.812 1 91.44 256 LYS A CA 1
ATOM 2060 C C . LYS A 1 256 ? -5.156 -42.25 -9.984 1 91.44 256 LYS A C 1
ATOM 2062 O O . LYS A 1 256 ? -6.371 -42.375 -10.148 1 91.44 256 LYS A O 1
ATOM 2067 N N . SER A 1 257 ? -4.422 -42.875 -9.172 1 90.94 257 SER A N 1
ATOM 2068 C CA . SER A 1 257 ? -5.07 -43.844 -8.289 1 90.94 257 SER A CA 1
ATOM 2069 C C . SER A 1 257 ? -6.031 -43.156 -7.324 1 90.94 257 SER A C 1
ATOM 2071 O O . SER A 1 257 ? -7.102 -43.688 -7.02 1 90.94 257 SER A O 1
ATOM 2073 N N . LEU A 1 258 ? -5.578 -42.062 -6.871 1 90.62 258 LEU A N 1
ATOM 2074 C CA . LEU A 1 258 ? -6.434 -41.312 -5.98 1 90.62 258 LEU A CA 1
ATOM 2075 C C . LEU A 1 258 ? -7.719 -40.875 -6.684 1 90.62 258 LEU A C 1
ATOM 2077 O O . LEU A 1 258 ? -8.805 -40.938 -6.098 1 90.62 258 LEU A O 1
ATOM 2081 N N . ALA A 1 259 ? -7.594 -40.406 -7.863 1 93.06 259 ALA A N 1
ATOM 2082 C CA . ALA A 1 259 ? -8.766 -40.062 -8.656 1 93.06 259 ALA A CA 1
ATOM 2083 C C . ALA A 1 259 ? -9.688 -41.25 -8.867 1 93.06 259 ALA A C 1
ATOM 2085 O O . ALA A 1 259 ? -10.914 -41.125 -8.82 1 93.06 259 ALA A O 1
ATOM 2086 N N . SER A 1 260 ? -9.109 -42.375 -9.031 1 92.38 260 SER A N 1
ATOM 2087 C CA . SER A 1 260 ? -9.891 -43.594 -9.195 1 92.38 260 SER A CA 1
ATOM 2088 C C . SER A 1 260 ? -10.633 -43.938 -7.91 1 92.38 260 SER A C 1
ATOM 2090 O O . SER A 1 260 ? -11.781 -44.406 -7.957 1 92.38 260 SER A O 1
ATOM 2092 N N . ARG A 1 261 ? -9.984 -43.75 -6.879 1 91.5 261 ARG A N 1
ATOM 2093 C CA . ARG A 1 261 ? -10.625 -44 -5.59 1 91.5 261 ARG A CA 1
ATOM 2094 C C . ARG A 1 261 ? -11.789 -43.062 -5.363 1 91.5 261 ARG A C 1
ATOM 2096 O O . ARG A 1 261 ? -12.82 -43.438 -4.812 1 91.5 261 ARG A O 1
ATOM 2103 N N . PHE A 1 262 ? -11.57 -41.844 -5.699 1 93.25 262 PHE A N 1
ATOM 2104 C CA . PHE A 1 262 ? -12.641 -40.844 -5.605 1 93.25 262 PHE A CA 1
ATOM 2105 C C . PHE A 1 262 ? -13.844 -41.281 -6.438 1 93.25 262 PHE A C 1
ATOM 2107 O O . PHE A 1 262 ? -14.984 -41.188 -5.988 1 93.25 262 PHE A O 1
ATOM 2114 N N . THR A 1 263 ? -13.57 -41.844 -7.578 1 93.25 263 THR A N 1
ATOM 2115 C CA . THR A 1 263 ? -14.633 -42.344 -8.445 1 93.25 263 THR A CA 1
ATOM 2116 C C . THR A 1 263 ? -15.344 -43.531 -7.793 1 93.25 263 THR A C 1
ATOM 2118 O O . THR A 1 263 ? -16.562 -43.656 -7.887 1 93.25 263 THR A O 1
ATOM 2121 N N . ALA A 1 264 ? -14.578 -44.312 -7.129 1 93.62 264 ALA A N 1
ATOM 2122 C CA . ALA A 1 264 ? -15.141 -45.5 -6.477 1 93.62 264 ALA A CA 1
ATOM 2123 C C . ALA A 1 264 ? -16.047 -45.125 -5.316 1 93.62 264 ALA A C 1
ATOM 2125 O O . ALA A 1 264 ? -17.031 -45.812 -5.02 1 93.62 264 ALA A O 1
ATOM 2126 N N . ASN A 1 265 ? -15.758 -44.031 -4.699 1 92.19 265 ASN A N 1
ATOM 2127 C CA . ASN A 1 265 ? -16.547 -43.562 -3.566 1 92.19 265 ASN A CA 1
ATOM 2128 C C . ASN A 1 265 ? -17.859 -42.938 -4.02 1 92.19 265 ASN A C 1
ATOM 2130 O O . ASN A 1 265 ? -18.812 -42.875 -3.244 1 92.19 265 ASN A O 1
ATOM 2134 N N . PHE A 1 266 ? -17.875 -42.469 -5.227 1 94.19 266 PHE A N 1
ATOM 2135 C CA . PHE A 1 266 ? -19.078 -41.844 -5.785 1 94.19 266 PHE A CA 1
ATOM 2136 C C . PHE A 1 266 ? -19.406 -42.469 -7.141 1 94.19 266 PHE A C 1
ATOM 2138 O O . PHE A 1 266 ? -19.359 -41.781 -8.164 1 94.19 266 PHE A O 1
ATOM 2145 N N . PRO A 1 267 ? -19.938 -43.656 -7.055 1 92.25 267 PRO A N 1
ATOM 2146 C CA . PRO A 1 267 ? -20.156 -44.344 -8.32 1 92.25 267 PRO A CA 1
ATOM 2147 C C . PRO A 1 267 ? -21.188 -43.656 -9.203 1 92.25 267 PRO A C 1
ATOM 2149 O O . PRO A 1 267 ? -22.234 -43.219 -8.719 1 92.25 267 PRO A O 1
ATOM 2152 N N . GLY A 1 268 ? -20.828 -43.5 -10.469 1 91.12 268 GLY A N 1
ATOM 2153 C CA . GLY A 1 268 ? -21.75 -42.969 -11.453 1 91.12 268 GLY A CA 1
ATOM 2154 C C . GLY A 1 268 ? -21.719 -41.469 -11.578 1 91.12 268 GLY A C 1
ATOM 2155 O O . GLY A 1 268 ? -22.328 -40.906 -12.484 1 91.12 268 GLY A O 1
ATOM 2156 N N . GLU A 1 269 ? -21.047 -40.812 -10.68 1 93.75 269 GLU A N 1
ATOM 2157 C CA . GLU A 1 269 ? -21 -39.344 -10.711 1 93.75 269 GLU A CA 1
ATOM 2158 C C . GLU A 1 269 ? -19.75 -38.844 -11.438 1 93.75 269 GLU A C 1
ATOM 2160 O O . GLU A 1 269 ? -18.656 -39.406 -11.266 1 93.75 269 GLU A O 1
ATOM 2165 N N . LYS A 1 270 ? -19.984 -37.906 -12.203 1 91.81 270 LYS A N 1
ATOM 2166 C CA . LYS A 1 270 ? -18.875 -37.375 -12.992 1 91.81 270 LYS A CA 1
ATOM 2167 C C . LYS A 1 270 ? -18.297 -36.094 -12.352 1 91.81 270 LYS A C 1
ATOM 2169 O O . LYS A 1 270 ? -19.031 -35.344 -11.695 1 91.81 270 LYS A O 1
ATOM 2174 N N . TYR A 1 271 ? -17.047 -36.031 -12.438 1 92.44 271 TYR A N 1
ATOM 2175 C CA . TYR A 1 271 ? -16.344 -34.844 -11.953 1 92.44 271 TYR A CA 1
ATOM 2176 C C . TYR A 1 271 ? -15.18 -34.5 -12.867 1 92.44 271 TYR A C 1
ATOM 2178 O O . TYR A 1 271 ? -14.844 -35.25 -13.773 1 92.44 271 TYR A O 1
ATOM 2186 N N . GLN A 1 272 ? -14.633 -33.312 -12.664 1 91.62 272 GLN A N 1
ATOM 2187 C CA . GLN A 1 272 ? -13.516 -32.844 -13.477 1 91.62 272 GLN A CA 1
ATOM 2188 C C . GLN A 1 272 ? -12.18 -33.062 -12.781 1 91.62 272 GLN A C 1
ATOM 2190 O O . GLN A 1 272 ? -12.039 -32.781 -11.594 1 91.62 272 GLN A O 1
ATOM 2195 N N . VAL A 1 273 ? -11.281 -33.688 -13.5 1 93.12 273 VAL A N 1
ATOM 2196 C CA . VAL A 1 273 ? -9.922 -33.875 -13.016 1 93.12 273 VAL A CA 1
ATOM 2197 C C . VAL A 1 273 ? -8.922 -33.281 -14.008 1 93.12 273 VAL A C 1
ATOM 2199 O O . VAL A 1 273 ? -9.023 -33.531 -15.211 1 93.12 273 VAL A O 1
ATOM 2202 N N . ARG A 1 274 ? -8.07 -32.469 -13.539 1 92.19 274 ARG A N 1
ATOM 2203 C CA . ARG A 1 274 ? -7.008 -31.906 -14.359 1 92.19 274 ARG A CA 1
ATOM 2204 C C . ARG A 1 274 ? -5.633 -32.25 -13.789 1 92.19 274 ARG A C 1
ATOM 2206 O O . ARG A 1 274 ? -5.375 -32.031 -12.602 1 92.19 274 ARG A O 1
ATOM 2213 N N . MET A 1 275 ? -4.859 -32.781 -14.688 1 91.31 275 MET A N 1
ATOM 2214 C CA . MET A 1 275 ? -3.484 -33.125 -14.328 1 91.31 275 MET A CA 1
ATOM 2215 C C . MET A 1 275 ? -2.496 -32.156 -14.969 1 91.31 275 MET A C 1
ATOM 2217 O O . MET A 1 275 ? -2.658 -31.781 -16.125 1 91.31 275 MET A O 1
ATOM 2221 N N . TYR A 1 276 ? -1.531 -31.734 -14.188 1 92.25 276 TYR A N 1
ATOM 2222 C CA . TYR A 1 276 ? -0.491 -30.828 -14.664 1 92.25 276 TYR A CA 1
ATOM 2223 C C . TYR A 1 276 ? 0.891 -31.453 -14.492 1 92.25 276 TYR A C 1
ATOM 2225 O O . TYR A 1 276 ? 1.347 -31.672 -13.367 1 92.25 276 TYR A O 1
ATOM 2233 N N . ASN A 1 277 ? 1.509 -31.672 -15.539 1 90.69 277 ASN A N 1
ATOM 2234 C CA . ASN A 1 277 ? 2.865 -32.188 -15.453 1 90.69 277 ASN A CA 1
ATOM 2235 C C . ASN A 1 277 ? 3.863 -31.125 -15.039 1 90.69 277 ASN A C 1
ATOM 2237 O O . ASN A 1 277 ? 3.771 -29.984 -15.484 1 90.69 277 ASN A O 1
ATOM 2241 N N . LEU A 1 278 ? 4.758 -31.547 -14.172 1 91.06 278 LEU A N 1
ATOM 2242 C CA . LEU A 1 278 ? 5.793 -30.625 -13.727 1 91.06 278 LEU A CA 1
ATOM 2243 C C . LEU A 1 278 ? 7.082 -30.828 -14.516 1 91.06 278 LEU A C 1
ATOM 2245 O O . LEU A 1 278 ? 7.48 -31.969 -14.781 1 91.06 278 LEU A O 1
ATOM 2249 N N . LEU A 1 279 ? 7.707 -29.734 -14.922 1 90.75 279 LEU A N 1
ATOM 2250 C CA . LEU A 1 279 ? 9.023 -29.734 -15.547 1 90.75 279 LEU A CA 1
ATOM 2251 C C . LEU A 1 279 ? 9.031 -30.594 -16.812 1 90.75 279 LEU A C 1
ATOM 2253 O O . LEU A 1 279 ? 10.031 -31.234 -17.125 1 90.75 279 LEU A O 1
ATOM 2257 N N . LEU A 1 280 ? 7.832 -30.828 -17.375 1 90.62 280 LEU A N 1
ATOM 2258 C CA . LEU A 1 280 ? 7.688 -31.594 -18.609 1 90.62 280 LEU A CA 1
ATOM 2259 C C . LEU A 1 280 ? 8.023 -33.062 -18.375 1 90.62 280 LEU A C 1
ATOM 2261 O O . LEU A 1 280 ? 8.461 -33.75 -19.297 1 90.62 280 LEU A O 1
ATOM 2265 N N . CYS A 1 281 ? 7.887 -33.469 -17.141 1 91.94 281 CYS A N 1
ATOM 2266 C CA . CYS A 1 281 ? 8.141 -34.844 -16.797 1 91.94 281 CYS A CA 1
ATOM 2267 C C . CYS A 1 281 ? 6.836 -35.625 -16.688 1 91.94 281 CYS A C 1
ATOM 2269 O O . CYS A 1 281 ? 5.824 -35.094 -16.25 1 91.94 281 CYS A O 1
ATOM 2271 N N . SER A 1 282 ? 6.926 -36.906 -16.953 1 90.12 282 SER A N 1
ATOM 2272 C CA . SER A 1 282 ? 5.727 -37.75 -16.953 1 90.12 282 SER A CA 1
ATOM 2273 C C . SER A 1 282 ? 5.336 -38.125 -15.531 1 90.12 282 SER A C 1
ATOM 2275 O O . SER A 1 282 ? 4.152 -38.312 -15.234 1 90.12 282 SER A O 1
ATOM 2277 N N . GLU A 1 283 ? 6.316 -38.25 -14.695 1 89.88 283 GLU A N 1
ATOM 2278 C CA . GLU A 1 283 ? 6.055 -38.844 -13.391 1 89.88 283 GLU A CA 1
ATOM 2279 C C . GLU A 1 283 ? 5.715 -37.781 -12.352 1 89.88 283 GLU A C 1
ATOM 2281 O O . GLU A 1 283 ? 5.129 -38.094 -11.312 1 89.88 283 GLU A O 1
ATOM 2286 N N . LEU A 1 284 ? 6.168 -36.594 -12.531 1 91.31 284 LEU A N 1
ATOM 2287 C CA . LEU A 1 284 ? 5.887 -35.5 -11.609 1 91.31 284 LEU A CA 1
ATOM 2288 C C . LEU A 1 284 ? 4.625 -34.75 -12.016 1 91.31 284 LEU A C 1
ATOM 2290 O O . LEU A 1 284 ? 4.516 -34.281 -13.156 1 91.31 284 LEU A O 1
ATOM 2294 N N . ALA A 1 285 ? 3.678 -34.656 -11.047 1 91.75 285 ALA A N 1
ATOM 2295 C CA . ALA A 1 285 ? 2.43 -34.031 -11.492 1 91.75 285 ALA A CA 1
ATOM 2296 C C . ALA A 1 285 ? 1.729 -33.312 -10.344 1 91.75 285 ALA A C 1
ATOM 2298 O O . ALA A 1 285 ? 2.014 -33.594 -9.172 1 91.75 285 ALA A O 1
ATOM 2299 N N . ASN A 1 286 ? 0.971 -32.344 -10.633 1 93.12 286 ASN A N 1
ATOM 2300 C CA . ASN A 1 286 ? -0.065 -31.75 -9.797 1 93.12 286 ASN A CA 1
ATOM 2301 C C . ASN A 1 286 ? -1.462 -32.125 -10.273 1 93.12 286 ASN A C 1
ATOM 2303 O O . ASN A 1 286 ? -1.627 -32.594 -11.398 1 93.12 286 ASN A O 1
ATOM 2307 N N . MET A 1 287 ? -2.422 -31.938 -9.406 1 93.62 287 MET A N 1
ATOM 2308 C CA . MET A 1 287 ? -3.771 -32.344 -9.789 1 93.62 287 MET A CA 1
ATOM 2309 C C . MET A 1 287 ? -4.812 -31.422 -9.156 1 93.62 287 MET A C 1
ATOM 2311 O O . MET A 1 287 ? -4.637 -30.953 -8.031 1 93.62 287 MET A O 1
ATOM 2315 N N . THR A 1 288 ? -5.801 -31.078 -9.891 1 92.94 288 THR A N 1
ATOM 2316 C CA . THR A 1 288 ? -7.004 -30.438 -9.375 1 92.94 288 THR A CA 1
ATOM 2317 C C . THR A 1 288 ? -8.234 -31.297 -9.609 1 92.94 288 THR A C 1
ATOM 2319 O O . THR A 1 288 ? -8.484 -31.734 -10.742 1 92.94 288 THR A O 1
ATOM 2322 N N . LEU A 1 289 ? -8.867 -31.609 -8.562 1 93.56 289 LEU A N 1
ATOM 2323 C CA . LEU A 1 289 ? -10.125 -32.375 -8.586 1 93.56 289 LEU A CA 1
ATOM 2324 C C . LEU A 1 289 ? -11.297 -31.469 -8.203 1 93.56 289 LEU A C 1
ATOM 2326 O O . LEU A 1 289 ? -11.32 -30.906 -7.102 1 93.56 289 LEU A O 1
ATOM 2330 N N . GLU A 1 290 ? -12.289 -31.375 -9.109 1 92.5 290 GLU A N 1
ATOM 2331 C CA . GLU A 1 290 ? -13.422 -30.484 -8.867 1 92.5 290 GLU A CA 1
ATOM 2332 C C . GLU A 1 290 ? -14.742 -31.172 -9.195 1 92.5 290 GLU A C 1
ATOM 2334 O O . GLU A 1 290 ? -15.109 -31.312 -10.367 1 92.5 290 GLU A O 1
ATOM 2339 N N . PRO A 1 291 ? -15.461 -31.484 -8.195 1 92.31 291 PRO A N 1
ATOM 2340 C CA . PRO A 1 291 ? -16.812 -31.984 -8.453 1 92.31 291 PRO A CA 1
ATOM 2341 C C . PRO A 1 291 ? -17.781 -30.875 -8.859 1 92.31 291 PRO A C 1
ATOM 2343 O O . PRO A 1 291 ? -17.719 -29.766 -8.32 1 92.31 291 PRO A O 1
ATOM 2346 N N . PRO A 1 292 ? -18.609 -31.156 -9.766 1 90.56 292 PRO A N 1
ATOM 2347 C CA . PRO A 1 292 ? -19.609 -30.156 -10.133 1 90.56 292 PRO A CA 1
ATOM 2348 C C . PRO A 1 292 ? -20.641 -29.922 -9.031 1 90.56 292 PRO A C 1
ATOM 2350 O O . PRO A 1 292 ? -20.641 -30.641 -8.023 1 90.56 292 PRO A O 1
ATOM 2353 N N . ARG A 1 293 ? -21.531 -29.062 -9.25 1 83.62 293 ARG A N 1
ATOM 2354 C CA . ARG A 1 293 ? -22.484 -28.625 -8.234 1 83.62 293 ARG A CA 1
ATOM 2355 C C . ARG A 1 293 ? -23.453 -29.75 -7.883 1 83.62 293 ARG A C 1
ATOM 2357 O O . ARG A 1 293 ? -23.938 -29.828 -6.754 1 83.62 293 ARG A O 1
ATOM 2364 N N . THR A 1 294 ? -23.734 -30.562 -8.797 1 88.69 294 THR A N 1
ATOM 2365 C CA . THR A 1 294 ? -24.734 -31.609 -8.609 1 88.69 294 THR A CA 1
ATOM 2366 C C . THR A 1 294 ? -24.109 -32.844 -7.98 1 88.69 294 THR A C 1
ATOM 2368 O O . THR A 1 294 ? -24.828 -33.781 -7.629 1 88.69 294 THR A O 1
ATOM 2371 N N . HIS A 1 295 ? -22.844 -32.844 -7.828 1 93.19 295 HIS A N 1
ATOM 2372 C CA . HIS A 1 295 ? -22.109 -34 -7.309 1 93.19 295 HIS A CA 1
ATOM 2373 C C . HIS A 1 295 ? -22.344 -34.156 -5.812 1 93.19 295 HIS A C 1
ATOM 2375 O O . HIS A 1 295 ? -22.406 -33.188 -5.074 1 93.19 295 HIS A O 1
ATOM 2381 N N . THR A 1 296 ? -22.422 -35.344 -5.355 1 94.25 296 THR A N 1
ATOM 2382 C CA . THR A 1 296 ? -22.672 -35.656 -3.953 1 94.25 296 THR A CA 1
ATOM 2383 C C . THR A 1 296 ? -21.562 -35.094 -3.07 1 94.25 296 THR A C 1
ATOM 2385 O O . THR A 1 296 ? -21.828 -34.594 -1.974 1 94.25 296 THR A O 1
ATOM 2388 N N . ALA A 1 297 ? -20.375 -35.188 -3.502 1 92.5 297 ALA A N 1
ATOM 2389 C CA . ALA A 1 297 ? -19.266 -34.625 -2.732 1 92.5 297 ALA A CA 1
ATOM 2390 C C . ALA A 1 297 ? -19.438 -33.125 -2.49 1 92.5 297 ALA A C 1
ATOM 2392 O O . ALA A 1 297 ? -19.078 -32.625 -1.431 1 92.5 297 ALA A O 1
ATOM 2393 N N . ARG A 1 298 ? -19.969 -32.469 -3.477 1 90 298 ARG A N 1
ATOM 2394 C CA . ARG A 1 298 ? -20.25 -31.031 -3.346 1 90 298 ARG A CA 1
ATOM 2395 C C . ARG A 1 298 ? -21.359 -30.781 -2.324 1 90 298 ARG A C 1
ATOM 2397 O O . ARG A 1 298 ? -21.266 -29.844 -1.53 1 90 298 ARG A O 1
ATOM 2404 N N . HIS A 1 299 ? -22.281 -31.594 -2.283 1 88.44 299 HIS A N 1
ATOM 2405 C CA . HIS A 1 299 ? -23.375 -31.469 -1.328 1 88.44 299 HIS A CA 1
ATOM 2406 C C . HIS A 1 299 ? -22.906 -31.734 0.096 1 88.44 299 HIS A C 1
ATOM 2408 O O . HIS A 1 299 ? -23.438 -31.172 1.05 1 88.44 299 HIS A O 1
ATOM 2414 N N . LEU A 1 300 ? -21.906 -32.562 0.102 1 88.69 300 LEU A N 1
ATOM 2415 C CA . LEU A 1 300 ? -21.359 -32.875 1.414 1 88.69 300 LEU A CA 1
ATOM 2416 C C . LEU A 1 300 ? -20.391 -31.812 1.88 1 88.69 300 LEU A C 1
ATOM 2418 O O . LEU A 1 300 ? -19.906 -31.859 3.014 1 88.69 300 LEU A O 1
ATOM 2422 N N . GLY A 1 301 ? -20.062 -30.844 0.963 1 87.19 301 GLY A N 1
ATOM 2423 C CA . GLY A 1 301 ? -19.312 -29.703 1.436 1 87.19 301 GLY A CA 1
ATOM 2424 C C . GLY A 1 301 ? -17.953 -29.547 0.768 1 87.19 301 GLY A C 1
ATOM 2425 O O . GLY A 1 301 ? -17.203 -28.625 1.069 1 87.19 301 GLY A O 1
ATOM 2426 N N . LEU A 1 302 ? -17.562 -30.453 -0.169 1 90.06 302 LEU A N 1
ATOM 2427 C CA . LEU A 1 302 ? -16.266 -30.359 -0.84 1 90.06 302 LEU A CA 1
ATOM 2428 C C . LEU A 1 302 ? -16.391 -29.562 -2.141 1 90.06 302 LEU A C 1
ATOM 2430 O O . LEU A 1 302 ? -17.078 -30 -3.072 1 90.06 302 LEU A O 1
ATOM 2434 N N . ALA A 1 303 ? -15.688 -28.5 -2.24 1 88 303 ALA A N 1
ATOM 2435 C CA . ALA A 1 303 ? -15.727 -27.703 -3.461 1 88 303 ALA A CA 1
ATOM 2436 C C . ALA A 1 303 ? -14.68 -28.188 -4.465 1 88 303 ALA A C 1
ATOM 2438 O O . ALA A 1 303 ? -14.992 -28.391 -5.637 1 88 303 ALA A O 1
ATOM 2439 N N . TYR A 1 304 ? -13.5 -28.344 -3.992 1 90.19 304 TYR A N 1
ATOM 2440 C CA . TYR A 1 304 ? -12.445 -28.891 -4.832 1 90.19 304 TYR A CA 1
ATOM 2441 C C . TYR A 1 304 ? -11.258 -29.359 -3.99 1 90.19 304 TYR A C 1
ATOM 2443 O O . TYR A 1 304 ? -11.195 -29.078 -2.791 1 90.19 304 TYR A O 1
ATOM 2451 N N . SER A 1 305 ? -10.414 -30.078 -4.637 1 90.81 305 SER A N 1
ATOM 2452 C CA . SER A 1 305 ? -9.148 -30.516 -4.059 1 90.81 305 SER A CA 1
ATOM 2453 C C . SER A 1 305 ? -7.988 -30.281 -5.02 1 90.81 305 SER A C 1
ATOM 2455 O O . SER A 1 305 ? -8.086 -30.578 -6.211 1 90.81 305 SER A O 1
ATOM 2457 N N . GLN A 1 306 ? -6.988 -29.703 -4.477 1 92 306 GLN A N 1
ATOM 2458 C CA . GLN A 1 306 ? -5.781 -29.453 -5.258 1 92 306 GLN A CA 1
ATOM 2459 C C . GLN A 1 306 ? -4.566 -30.125 -4.625 1 92 306 GLN A C 1
ATOM 2461 O O . GLN A 1 306 ? -4.426 -30.141 -3.398 1 92 306 GLN A O 1
ATOM 2466 N N . PHE A 1 307 ? -3.787 -30.781 -5.426 1 91.56 307 PHE A N 1
ATOM 2467 C CA . PHE A 1 307 ? -2.537 -31.422 -5.031 1 91.56 307 PHE A CA 1
ATOM 2468 C C . PHE A 1 307 ? -1.361 -30.828 -5.801 1 91.56 307 PHE A C 1
ATOM 2470 O O . PHE A 1 307 ? -1.329 -30.891 -7.031 1 91.56 307 PHE A O 1
ATOM 2477 N N . TYR A 1 308 ? -0.444 -30.281 -5.125 1 91.31 308 TYR A N 1
ATOM 2478 C CA . TYR A 1 308 ? 0.681 -29.672 -5.832 1 91.31 308 TYR A CA 1
ATOM 2479 C C . TYR A 1 308 ? 1.926 -29.641 -4.953 1 91.31 308 TYR A C 1
ATOM 2481 O O . TYR A 1 308 ? 1.845 -29.875 -3.746 1 91.31 308 TYR A O 1
ATOM 2489 N N . SER A 1 309 ? 3.004 -29.453 -5.562 1 89.69 309 SER A N 1
ATOM 2490 C CA . SER A 1 309 ? 4.262 -29.25 -4.855 1 89.69 309 SER A CA 1
ATOM 2491 C C . SER A 1 309 ? 4.445 -27.781 -4.473 1 89.69 309 SER A C 1
ATOM 2493 O O . SER A 1 309 ? 4.105 -26.891 -5.246 1 89.69 309 SER A O 1
ATOM 2495 N N . THR A 1 310 ? 5.016 -27.547 -3.311 1 90 310 THR A N 1
ATOM 2496 C CA . THR A 1 310 ? 5.18 -26.188 -2.807 1 90 310 THR A CA 1
ATOM 2497 C C . THR A 1 310 ? 6.301 -25.469 -3.547 1 90 310 THR A C 1
ATOM 2499 O O . THR A 1 310 ? 6.465 -24.25 -3.41 1 90 310 THR A O 1
ATOM 2502 N N . VAL A 1 311 ? 6.977 -26.172 -4.434 1 89.5 311 VAL A N 1
ATOM 2503 C CA . VAL A 1 311 ? 8.055 -25.578 -5.211 1 89.5 311 VAL A CA 1
ATOM 2504 C C . VAL A 1 311 ? 7.484 -24.469 -6.113 1 89.5 311 VAL A C 1
ATOM 2506 O O . VAL A 1 311 ? 8.211 -23.578 -6.539 1 89.5 311 VAL A O 1
ATOM 2509 N N . LYS A 1 312 ? 6.219 -24.562 -6.324 1 89.75 312 LYS A N 1
ATOM 2510 C CA . LYS A 1 312 ? 5.555 -23.562 -7.16 1 89.75 312 LYS A CA 1
ATOM 2511 C C . LYS A 1 312 ? 5.801 -22.156 -6.629 1 89.75 312 LYS A C 1
ATOM 2513 O O . LYS A 1 312 ? 5.828 -21.188 -7.398 1 89.75 312 LYS A O 1
ATOM 2518 N N . GLU A 1 313 ? 6.047 -22.031 -5.379 1 89.38 313 GLU A N 1
ATOM 2519 C CA . GLU A 1 313 ? 6.168 -20.719 -4.73 1 89.38 313 GLU A CA 1
ATOM 2520 C C . GLU A 1 313 ? 7.457 -20.016 -5.148 1 89.38 313 GLU A C 1
ATOM 2522 O O . GLU A 1 313 ? 7.594 -18.812 -4.969 1 89.38 313 GLU A O 1
ATOM 2527 N N . ILE A 1 314 ? 8.367 -20.797 -5.699 1 91.44 314 ILE A N 1
ATOM 2528 C CA . ILE A 1 314 ? 9.586 -20.203 -6.242 1 91.44 314 ILE A CA 1
ATOM 2529 C C . ILE A 1 314 ? 9.227 -19.312 -7.43 1 91.44 314 ILE A C 1
ATOM 2531 O O . ILE A 1 314 ? 9.859 -18.266 -7.645 1 91.44 314 ILE A O 1
ATOM 2535 N N . PHE A 1 315 ? 8.164 -19.719 -8.062 1 93.62 315 PHE A N 1
ATOM 2536 C CA . PHE A 1 315 ? 7.828 -19.062 -9.328 1 93.62 315 PHE A CA 1
ATOM 2537 C C . PHE A 1 315 ? 6.629 -18.141 -9.156 1 93.62 315 PHE A C 1
ATOM 2539 O O . PHE A 1 315 ? 6.609 -17.031 -9.695 1 93.62 315 PHE A O 1
ATOM 2546 N N . ASP A 1 316 ? 5.734 -18.578 -8.414 1 92.19 316 ASP A N 1
ATOM 2547 C CA . ASP A 1 316 ? 4.473 -17.859 -8.266 1 92.19 316 ASP A CA 1
ATOM 2548 C C . ASP A 1 316 ? 4.594 -16.75 -7.227 1 92.19 316 ASP A C 1
ATOM 2550 O O . ASP A 1 316 ? 4.586 -17.016 -6.02 1 92.19 316 ASP A O 1
ATOM 2554 N N . VAL A 1 317 ? 4.637 -15.57 -7.691 1 90.31 317 VAL A N 1
ATOM 2555 C CA . VAL A 1 317 ? 4.684 -14.414 -6.809 1 90.31 317 VAL A CA 1
ATOM 2556 C C . VAL A 1 317 ? 3.494 -13.5 -7.094 1 90.31 317 VAL A C 1
ATOM 2558 O O . VAL A 1 317 ? 3.492 -12.766 -8.086 1 90.31 317 VAL A O 1
ATOM 2561 N N . GLY A 1 318 ? 2.57 -13.492 -6.219 1 81.88 318 GLY A N 1
ATOM 2562 C CA . GLY A 1 318 ? 1.392 -12.672 -6.453 1 81.88 318 GLY A CA 1
ATOM 2563 C C . GLY A 1 318 ? 0.691 -12.992 -7.758 1 81.88 318 GLY A C 1
ATOM 2564 O O . GLY A 1 318 ? 0.285 -12.094 -8.492 1 81.88 318 GLY A O 1
ATOM 2565 N N . LYS A 1 319 ? 0.78 -14.172 -8.141 1 83.81 319 LYS A N 1
ATOM 2566 C CA . LYS A 1 319 ? 0.144 -14.688 -9.344 1 83.81 319 LYS A CA 1
ATOM 2567 C C . LYS A 1 319 ? 0.899 -14.25 -10.594 1 83.81 319 LYS A C 1
ATOM 2569 O O . LYS A 1 319 ? 0.37 -14.328 -11.711 1 83.81 319 LYS A O 1
ATOM 2574 N N . VAL A 1 320 ? 2.062 -13.805 -10.422 1 91.25 320 VAL A N 1
ATOM 2575 C CA . VAL A 1 320 ? 2.932 -13.469 -11.539 1 91.25 320 VAL A CA 1
ATOM 2576 C C . VAL A 1 320 ? 4.012 -14.539 -11.703 1 91.25 320 VAL A C 1
ATOM 2578 O O . VAL A 1 320 ? 4.879 -14.688 -10.836 1 91.25 320 VAL A O 1
ATOM 2581 N N . TYR A 1 321 ? 3.891 -15.227 -12.758 1 95 321 TYR A N 1
ATOM 2582 C CA . TYR A 1 321 ? 4.898 -16.234 -13.086 1 95 321 TYR A CA 1
ATOM 2583 C C . TYR A 1 321 ? 5.906 -15.68 -14.094 1 95 321 TYR A C 1
ATOM 2585 O O . TYR A 1 321 ? 5.547 -14.883 -14.969 1 95 321 TYR A O 1
ATOM 2593 N N . PRO A 1 322 ? 7.152 -16.141 -13.938 1 95.19 322 PRO A N 1
ATOM 2594 C CA . PRO A 1 322 ? 8.109 -15.742 -14.969 1 95.19 322 PRO A CA 1
ATOM 2595 C C . PRO A 1 322 ? 7.695 -16.188 -16.359 1 95.19 322 PRO A C 1
ATOM 2597 O O . PRO A 1 322 ? 7.176 -17.297 -16.531 1 95.19 322 PRO A O 1
ATOM 2600 N N . PHE A 1 323 ? 7.793 -15.281 -17.375 1 94.44 323 PHE A N 1
ATOM 2601 C CA . PHE A 1 323 ? 7.574 -15.539 -18.797 1 94.44 323 PHE A CA 1
ATOM 2602 C C . PHE A 1 323 ? 6.09 -15.734 -19.094 1 94.44 323 PHE A C 1
ATOM 2604 O O . PHE A 1 323 ? 5.723 -16.25 -20.156 1 94.44 323 PHE A O 1
ATOM 2611 N N . ASP A 1 324 ? 5.293 -15.477 -18.141 1 91.75 324 ASP A N 1
ATOM 2612 C CA . ASP A 1 324 ? 3.865 -15.742 -18.312 1 91.75 324 ASP A CA 1
ATOM 2613 C C . ASP A 1 324 ? 3.189 -14.602 -19.078 1 91.75 324 ASP A C 1
ATOM 2615 O O . ASP A 1 324 ? 2.057 -14.75 -19.547 1 91.75 324 ASP A O 1
ATOM 2619 N N . ASN A 1 325 ? 3.865 -13.508 -19.234 1 89.5 325 ASN A N 1
ATOM 2620 C CA . ASN A 1 325 ? 3.324 -12.391 -19.984 1 89.5 325 ASN A CA 1
ATOM 2621 C C . ASN A 1 325 ? 3.111 -12.758 -21.453 1 89.5 325 ASN A C 1
ATOM 2623 O O . ASN A 1 325 ? 4.074 -13 -22.188 1 89.5 325 ASN A O 1
ATOM 2627 N N . PRO A 1 326 ? 1.905 -12.773 -21.844 1 87.06 326 PRO A N 1
ATOM 2628 C CA . PRO A 1 326 ? 1.646 -13.188 -23.234 1 87.06 326 PRO A CA 1
ATOM 2629 C C . PRO A 1 326 ? 2.285 -12.266 -24.266 1 87.06 326 PRO A C 1
ATOM 2631 O O . PRO A 1 326 ? 2.598 -12.688 -25.375 1 87.06 326 PRO A O 1
ATOM 2634 N N . ALA A 1 327 ? 2.529 -11.062 -23.891 1 87.31 327 ALA A N 1
ATOM 2635 C CA . ALA A 1 327 ? 3.082 -10.078 -24.812 1 87.31 327 ALA A CA 1
ATOM 2636 C C . ALA A 1 327 ? 4.531 -10.406 -25.156 1 87.31 327 ALA A C 1
ATOM 2638 O O . ALA A 1 327 ? 5.086 -9.859 -26.125 1 87.31 327 ALA A O 1
ATOM 2639 N N . LEU A 1 328 ? 5.098 -11.289 -24.469 1 90.81 328 LEU A N 1
ATOM 2640 C CA . LEU A 1 328 ? 6.484 -11.641 -24.734 1 90.81 328 LEU A CA 1
ATOM 2641 C C . LEU A 1 328 ? 6.621 -12.25 -26.141 1 90.81 328 LEU A C 1
ATOM 2643 O O . LEU A 1 328 ? 7.703 -12.211 -26.719 1 90.81 328 LEU A O 1
ATOM 2647 N N . GLU A 1 329 ? 5.547 -12.797 -26.641 1 89.5 329 GLU A N 1
ATOM 2648 C CA . GLU A 1 329 ? 5.59 -13.391 -27.969 1 89.5 329 GLU A CA 1
ATOM 2649 C C . GLU A 1 329 ? 5.832 -12.336 -29.047 1 89.5 329 GLU A C 1
ATOM 2651 O O . GLU A 1 329 ? 6.285 -12.648 -30.141 1 89.5 329 GLU A O 1
ATOM 2656 N N . ILE A 1 330 ? 5.621 -11.117 -28.719 1 86.44 330 ILE A N 1
ATOM 2657 C CA . ILE A 1 330 ? 5.855 -10.016 -29.656 1 86.44 330 ILE A CA 1
ATOM 2658 C C . ILE A 1 330 ? 7.348 -9.891 -29.953 1 86.44 330 ILE A C 1
ATOM 2660 O O . ILE A 1 330 ? 7.738 -9.43 -31.016 1 86.44 330 ILE A O 1
ATOM 2664 N N . LEU A 1 331 ? 8.164 -10.328 -29.062 1 88.38 331 LEU A N 1
ATOM 2665 C CA . LEU A 1 331 ? 9.609 -10.266 -29.25 1 88.38 331 LEU A CA 1
ATOM 2666 C C . LEU A 1 331 ? 10.047 -11.148 -30.406 1 88.38 331 LEU A C 1
ATOM 2668 O O . LEU A 1 331 ? 11.117 -10.945 -30.984 1 88.38 331 LEU A O 1
ATOM 2672 N N . ALA A 1 332 ? 9.18 -12.102 -30.719 1 88.62 332 ALA A N 1
ATOM 2673 C CA . ALA A 1 332 ? 9.508 -13.055 -31.766 1 88.62 332 ALA A CA 1
ATOM 2674 C C . ALA A 1 332 ? 9.141 -12.508 -33.156 1 88.62 332 ALA A C 1
ATOM 2676 O O . ALA A 1 332 ? 9.617 -13.008 -34.156 1 88.62 332 ALA A O 1
ATOM 2677 N N . ILE A 1 333 ? 8.359 -11.477 -33.156 1 83.31 333 ILE A N 1
ATOM 2678 C CA . ILE A 1 333 ? 7.84 -10.969 -34.438 1 83.31 333 ILE A CA 1
ATOM 2679 C C . ILE A 1 333 ? 8.875 -10.055 -35.094 1 83.31 333 ILE A C 1
ATOM 2681 O O . ILE A 1 333 ? 9.461 -9.195 -34.438 1 83.31 333 ILE A O 1
ATOM 2685 N N . ASN A 1 334 ? 9.055 -10.344 -36.344 1 78.88 334 ASN A N 1
ATOM 2686 C CA . ASN A 1 334 ? 10.016 -9.531 -37.062 1 78.88 334 ASN A CA 1
ATOM 2687 C C . ASN A 1 334 ? 9.586 -8.07 -37.156 1 78.88 334 ASN A C 1
ATOM 2689 O O . ASN A 1 334 ? 8.391 -7.773 -37.094 1 78.88 334 ASN A O 1
ATOM 2693 N N . ASP A 1 335 ? 10.531 -7.262 -37.312 1 77.25 335 ASP A N 1
ATOM 2694 C CA . ASP A 1 335 ? 10.297 -5.82 -37.281 1 77.25 335 ASP A CA 1
ATOM 2695 C C . ASP A 1 335 ? 9.352 -5.379 -38.375 1 77.25 335 ASP A C 1
ATOM 2697 O O . ASP A 1 335 ? 8.477 -4.539 -38.156 1 77.25 335 ASP A O 1
ATOM 2701 N N . ASP A 1 336 ? 9.555 -5.938 -39.531 1 73.88 336 ASP A N 1
ATOM 2702 C CA . ASP A 1 336 ? 8.727 -5.555 -40.656 1 73.88 336 ASP A CA 1
ATOM 2703 C C . ASP A 1 336 ? 7.266 -5.918 -40.438 1 73.88 336 ASP A C 1
ATOM 2705 O O . ASP A 1 336 ? 6.367 -5.121 -40.719 1 73.88 336 ASP A O 1
ATOM 2709 N N . LEU A 1 337 ? 7.129 -7.059 -39.969 1 77.5 337 LEU A N 1
ATOM 2710 C CA . LEU A 1 337 ? 5.77 -7.512 -39.688 1 77.5 337 LEU A CA 1
ATOM 2711 C C . LEU A 1 337 ? 5.137 -6.695 -38.562 1 77.5 337 LEU A C 1
ATOM 2713 O O . LEU A 1 337 ? 3.947 -6.375 -38.625 1 77.5 337 LEU A O 1
ATOM 2717 N N . ARG A 1 338 ? 5.852 -6.406 -37.625 1 79.31 338 ARG A N 1
ATOM 2718 C CA . ARG A 1 338 ? 5.359 -5.598 -36.5 1 79.31 338 ARG A CA 1
ATOM 2719 C C . ARG A 1 338 ? 4.898 -4.227 -37 1 79.31 338 ARG A C 1
ATOM 2721 O O . ARG A 1 338 ? 3.865 -3.721 -36.562 1 79.31 338 ARG A O 1
ATOM 2728 N N . GLN A 1 339 ? 5.723 -3.662 -37.75 1 74.44 339 GLN A N 1
ATOM 2729 C CA . GLN A 1 339 ? 5.375 -2.355 -38.281 1 74.44 339 GLN A CA 1
ATOM 2730 C C . GLN A 1 339 ? 4.09 -2.428 -39.125 1 74.44 339 GLN A C 1
ATOM 2732 O O . GLN A 1 339 ? 3.254 -1.525 -39.031 1 74.44 339 GLN A O 1
ATOM 2737 N N . MET A 1 340 ? 4.062 -3.475 -39.844 1 74.19 340 MET A N 1
ATOM 2738 C CA . MET A 1 340 ? 2.863 -3.674 -40.625 1 74.19 340 MET A CA 1
ATOM 2739 C C . MET A 1 340 ? 1.628 -3.797 -39.75 1 74.19 340 MET A C 1
ATOM 2741 O O . MET A 1 340 ? 0.581 -3.223 -40.062 1 74.19 340 MET A O 1
ATOM 2745 N N . TRP A 1 341 ? 1.786 -4.559 -38.781 1 76.81 341 TRP A N 1
ATOM 2746 C CA . TRP A 1 341 ? 0.675 -4.746 -37.844 1 76.81 341 TRP A CA 1
ATOM 2747 C C . TRP A 1 341 ? 0.29 -3.426 -37.188 1 76.81 341 TRP A C 1
ATOM 2749 O O . TRP A 1 341 ? -0.894 -3.152 -36.969 1 76.81 341 TRP A O 1
ATOM 2759 N N . GLN A 1 342 ? 1.296 -2.707 -36.781 1 73.44 342 GLN A N 1
ATOM 2760 C CA . GLN A 1 342 ? 1.038 -1.426 -36.156 1 73.44 342 GLN A CA 1
ATOM 2761 C C . GLN A 1 342 ? 0.344 -0.458 -37.094 1 73.44 342 GLN A C 1
ATOM 2763 O O . GLN A 1 342 ? -0.486 0.35 -36.688 1 73.44 342 GLN A O 1
ATOM 2768 N N . GLN A 1 343 ? 0.775 -0.451 -38.219 1 72.38 343 GLN A N 1
ATOM 2769 C CA . GLN A 1 343 ? 0.181 0.428 -39.219 1 72.38 343 GLN A CA 1
ATOM 2770 C C . GLN A 1 343 ? -1.287 0.083 -39.438 1 72.38 343 GLN A C 1
ATOM 2772 O O . GLN A 1 343 ? -2.131 0.975 -39.531 1 72.38 343 GLN A O 1
ATOM 2777 N N . VAL A 1 344 ? -1.496 -1.146 -39.438 1 71 344 VAL A N 1
ATOM 2778 C CA . VAL A 1 344 ? -2.85 -1.604 -39.75 1 71 344 VAL A CA 1
ATOM 2779 C C . VAL A 1 344 ? -3.688 -1.604 -38.469 1 71 344 VAL A C 1
ATOM 2781 O O . VAL A 1 344 ? -4.883 -1.303 -38.5 1 71 344 VAL A O 1
ATOM 2784 N N . GLY A 1 345 ? -3.09 -2.043 -37.438 1 70.38 345 GLY A N 1
ATOM 2785 C CA . GLY A 1 345 ? -3.824 -2.258 -36.188 1 70.38 345 GLY A CA 1
ATOM 2786 C C . GLY A 1 345 ? -4.008 -0.988 -35.375 1 70.38 345 GLY A C 1
ATOM 2787 O O . GLY A 1 345 ? -4.859 -0.932 -34.5 1 70.38 345 GLY A O 1
ATOM 2788 N N . HIS A 1 346 ? -3.557 0.235 -35.75 1 62.69 346 HIS A N 1
ATOM 2789 C CA . HIS A 1 346 ? -3.594 1.562 -35.156 1 62.69 346 HIS A CA 1
ATOM 2790 C C . HIS A 1 346 ? -3.195 1.51 -33.688 1 62.69 346 HIS A C 1
ATOM 2792 O O . HIS A 1 346 ? -2.398 2.33 -33.219 1 62.69 346 HIS A O 1
ATOM 2798 N N . LYS A 1 347 ? -4.031 1.004 -32.75 1 58.53 347 LYS A N 1
ATOM 2799 C CA . LYS A 1 347 ? -4.148 1.302 -31.328 1 58.53 347 LYS A CA 1
ATOM 2800 C C . LYS A 1 347 ? -3.219 0.415 -30.5 1 58.53 347 LYS A C 1
ATOM 2802 O O . LYS A 1 347 ? -3.002 0.669 -29.312 1 58.53 347 LYS A O 1
ATOM 2807 N N . GLY A 1 348 ? -2.441 -0.449 -30.969 1 58.09 348 GLY A N 1
ATOM 2808 C CA . GLY A 1 348 ? -1.928 -1.399 -29.984 1 58.09 348 GLY A CA 1
ATOM 2809 C C . GLY A 1 348 ? -0.472 -1.16 -29.641 1 58.09 348 GLY A C 1
ATOM 2810 O O . GLY A 1 348 ? 0.427 -1.707 -30.281 1 58.09 348 GLY A O 1
ATOM 2811 N N . SER A 1 349 ? -0.294 0.057 -28.703 1 67.75 349 SER A N 1
ATOM 2812 C CA . SER A 1 349 ? 1.109 0.439 -28.594 1 67.75 349 SER A CA 1
ATOM 2813 C C . SER A 1 349 ? 1.814 -0.376 -27.516 1 67.75 349 SER A C 1
ATOM 2815 O O . SER A 1 349 ? 1.27 -0.58 -26.422 1 67.75 349 SER A O 1
ATOM 2817 N N . TYR A 1 350 ? 2.59 -1.43 -27.984 1 79.81 350 TYR A N 1
ATOM 2818 C CA . TYR A 1 350 ? 3.541 -2.105 -27.109 1 79.81 350 TYR A CA 1
ATOM 2819 C C . TYR A 1 350 ? 4.918 -1.452 -27.188 1 79.81 350 TYR A C 1
ATOM 2821 O O . TYR A 1 350 ? 5.219 -0.752 -28.156 1 79.81 350 TYR A O 1
ATOM 2829 N N . ASP A 1 351 ? 5.605 -1.502 -26.094 1 84.69 351 ASP A N 1
ATOM 2830 C CA . ASP A 1 351 ? 6.984 -1.031 -26.016 1 84.69 351 ASP A CA 1
ATOM 2831 C C . ASP A 1 351 ? 7.965 -2.201 -26.047 1 84.69 351 ASP A C 1
ATOM 2833 O O . ASP A 1 351 ? 8.117 -2.916 -25.062 1 84.69 351 ASP A O 1
ATOM 2837 N N . LEU A 1 352 ? 8.641 -2.354 -27.203 1 84.75 352 LEU A N 1
ATOM 2838 C CA . LEU A 1 352 ? 9.539 -3.484 -27.391 1 84.75 352 LEU A CA 1
ATOM 2839 C C . LEU A 1 352 ? 10.664 -3.463 -26.359 1 84.75 352 LEU A C 1
ATOM 2841 O O . LEU A 1 352 ? 11.109 -4.52 -25.906 1 84.75 352 LEU A O 1
ATOM 2845 N N . ARG A 1 353 ? 11.094 -2.283 -26.047 1 85.62 353 ARG A N 1
ATOM 2846 C CA . ARG A 1 353 ? 12.156 -2.176 -25.062 1 85.62 353 ARG A CA 1
ATOM 2847 C C . ARG A 1 353 ? 11.695 -2.676 -23.688 1 85.62 353 ARG A C 1
ATOM 2849 O O . ARG A 1 353 ? 12.445 -3.342 -22.984 1 85.62 353 ARG A O 1
ATOM 2856 N N . TYR A 1 354 ? 10.477 -2.369 -23.438 1 90.06 354 TYR A N 1
ATOM 2857 C CA . TYR A 1 354 ? 9.891 -2.818 -22.188 1 90.06 354 TYR A CA 1
ATOM 2858 C C . TYR A 1 354 ? 9.742 -4.336 -22.172 1 90.06 354 TYR A C 1
ATOM 2860 O O . TYR A 1 354 ? 10.031 -4.98 -21.156 1 90.06 354 TYR A O 1
ATOM 2868 N N . LEU A 1 355 ? 9.375 -4.855 -23.219 1 91.25 355 LEU A N 1
ATOM 2869 C CA . LEU A 1 355 ? 9.156 -6.297 -23.281 1 91.25 355 LEU A CA 1
ATOM 2870 C C . LEU A 1 355 ? 10.477 -7.051 -23.188 1 91.25 355 LEU A C 1
ATOM 2872 O O . LEU A 1 355 ? 10.539 -8.141 -22.609 1 91.25 355 LEU A O 1
ATOM 2876 N N . ARG A 1 356 ? 11.484 -6.477 -23.781 1 92.12 356 ARG A N 1
ATOM 2877 C CA . ARG A 1 356 ? 12.805 -7.074 -23.625 1 92.12 356 ARG A CA 1
ATOM 2878 C C . ARG A 1 356 ? 13.234 -7.078 -22.156 1 92.12 356 ARG A C 1
ATOM 2880 O O . ARG A 1 356 ? 13.773 -8.07 -21.672 1 92.12 356 ARG A O 1
ATOM 2887 N N . LYS A 1 357 ? 12.945 -5.996 -21.562 1 91.56 357 LYS A N 1
ATOM 2888 C CA . LYS A 1 357 ? 13.273 -5.902 -20.156 1 91.56 357 LYS A CA 1
ATOM 2889 C C . LYS A 1 357 ? 12.445 -6.887 -19.328 1 91.56 357 LYS A C 1
ATOM 2891 O O . LYS A 1 357 ? 12.93 -7.449 -18.344 1 91.56 357 LYS A O 1
ATOM 2896 N N . THR A 1 358 ? 11.227 -7.023 -19.719 1 93.75 358 THR A N 1
ATOM 2897 C CA . THR A 1 358 ? 10.336 -7.969 -19.062 1 93.75 358 THR A CA 1
ATOM 2898 C C . THR A 1 358 ? 10.883 -9.391 -19.172 1 93.75 358 THR A C 1
ATOM 2900 O O . THR A 1 358 ? 10.891 -10.133 -18.188 1 93.75 358 THR A O 1
ATOM 2903 N N . TYR A 1 359 ? 11.367 -9.719 -20.328 1 95.19 359 TYR A N 1
ATOM 2904 C CA . TYR A 1 359 ? 11.969 -11.031 -20.562 1 95.19 359 TYR A CA 1
ATOM 2905 C C . TYR A 1 359 ? 13.203 -11.219 -19.688 1 95.19 359 TYR A C 1
ATOM 2907 O O . TYR A 1 359 ? 13.344 -12.242 -19.016 1 95.19 359 TYR A O 1
ATOM 2915 N N . LEU A 1 360 ? 14.031 -10.25 -19.656 1 95.06 360 LEU A N 1
ATOM 2916 C CA . LEU A 1 360 ? 15.273 -10.336 -18.891 1 95.06 360 LEU A CA 1
ATOM 2917 C C . LEU A 1 360 ? 15 -10.383 -17.406 1 95.06 360 LEU A C 1
ATOM 2919 O O . LEU A 1 360 ? 15.688 -11.094 -16.656 1 95.06 360 LEU A O 1
ATOM 2923 N N . SER A 1 361 ? 14.039 -9.617 -17.031 1 94.69 361 SER A N 1
ATOM 2924 C CA . SER A 1 361 ? 13.664 -9.625 -15.617 1 94.69 361 SER A CA 1
ATOM 2925 C C . SER A 1 361 ? 13.141 -10.992 -15.188 1 94.69 361 SER A C 1
ATOM 2927 O O . SER A 1 361 ? 13.445 -11.469 -14.094 1 94.69 361 SER A O 1
ATOM 2929 N N . SER A 1 362 ? 12.375 -11.617 -16 1 96.38 362 SER A N 1
ATOM 2930 C CA . SER A 1 362 ? 11.875 -12.953 -15.719 1 96.38 362 SER A CA 1
ATOM 2931 C C . SER A 1 362 ? 13.023 -13.961 -15.586 1 96.38 362 SER A C 1
ATOM 2933 O O . SER A 1 362 ? 13.031 -14.781 -14.672 1 96.38 362 SER A O 1
ATOM 2935 N N . ARG A 1 363 ? 13.906 -13.828 -16.531 1 94.88 363 ARG A N 1
ATOM 2936 C CA . ARG A 1 363 ? 15.047 -14.734 -16.516 1 94.88 363 ARG A CA 1
ATOM 2937 C C . ARG A 1 363 ? 15.883 -14.562 -15.258 1 94.88 363 ARG A C 1
ATOM 2939 O O . ARG A 1 363 ? 16.25 -15.547 -14.609 1 94.88 363 ARG A O 1
ATOM 2946 N N . LEU A 1 364 ? 16.109 -13.367 -14.945 1 94.69 364 LEU A N 1
ATOM 2947 C CA . LEU A 1 364 ? 16.922 -13.078 -13.766 1 94.69 364 LEU A CA 1
ATOM 2948 C C . LEU A 1 364 ? 16.219 -13.562 -12.5 1 94.69 364 LEU A C 1
ATOM 2950 O O . LEU A 1 364 ? 16.844 -14.172 -11.633 1 94.69 364 LEU A O 1
ATOM 2954 N N . ARG A 1 365 ? 14.969 -13.328 -12.383 1 96 365 ARG A N 1
ATOM 2955 C CA . ARG A 1 365 ? 14.203 -13.703 -11.195 1 96 365 ARG A CA 1
ATOM 2956 C C . ARG A 1 365 ? 14.188 -15.211 -11.008 1 96 365 ARG A C 1
ATOM 2958 O O . ARG A 1 365 ? 14.422 -15.703 -9.898 1 96 365 ARG A O 1
ATOM 2965 N N . VAL A 1 366 ? 13.938 -15.852 -12.078 1 95.75 366 VAL A N 1
ATOM 2966 C CA . VAL A 1 366 ? 13.789 -17.297 -11.953 1 95.75 366 VAL A CA 1
ATOM 2967 C C . VAL A 1 366 ? 15.133 -17.922 -11.617 1 95.75 366 VAL A C 1
ATOM 2969 O O . VAL A 1 366 ? 15.211 -18.828 -10.773 1 95.75 366 VAL A O 1
ATOM 2972 N N . MET A 1 367 ? 16.219 -17.469 -12.195 1 94.62 367 MET A N 1
ATOM 2973 C CA . MET A 1 367 ? 17.531 -18.031 -11.938 1 94.62 367 MET A CA 1
ATOM 2974 C C . MET A 1 367 ? 17.969 -17.766 -10.508 1 94.62 367 MET A C 1
ATOM 2976 O O . MET A 1 367 ? 18.469 -18.656 -9.82 1 94.62 367 MET A O 1
ATOM 2980 N N . GLU A 1 368 ? 17.734 -16.578 -10.07 1 95.5 368 GLU A N 1
ATOM 2981 C CA . GLU A 1 368 ? 18.078 -16.234 -8.695 1 95.5 368 GLU A CA 1
ATOM 2982 C C . GLU A 1 368 ? 17.25 -17.031 -7.699 1 95.5 368 GLU A C 1
ATOM 2984 O O . GLU A 1 368 ? 17.766 -17.469 -6.668 1 95.5 368 GLU A O 1
ATOM 2989 N N . ALA A 1 369 ? 16.031 -17.172 -7.973 1 95.44 369 ALA A N 1
ATOM 2990 C CA . ALA A 1 369 ? 15.141 -17.922 -7.086 1 95.44 369 ALA A CA 1
ATOM 2991 C C . ALA A 1 369 ? 15.57 -19.375 -6.988 1 95.44 369 ALA A C 1
ATOM 2993 O O . ALA A 1 369 ? 15.578 -19.953 -5.898 1 95.44 369 ALA A O 1
ATOM 2994 N N . LEU A 1 370 ? 15.938 -19.938 -8.094 1 95.38 370 LEU A N 1
ATOM 2995 C CA . LEU A 1 370 ? 16.359 -21.328 -8.117 1 95.38 370 LEU A CA 1
ATOM 2996 C C . LEU A 1 370 ? 17.688 -21.516 -7.379 1 95.38 370 LEU A C 1
ATOM 2998 O O . LEU A 1 370 ? 17.844 -22.453 -6.602 1 95.38 370 LEU A O 1
ATOM 3002 N N . TYR A 1 371 ? 18.562 -20.625 -7.559 1 94.25 371 TYR A N 1
ATOM 3003 C CA . TYR A 1 371 ? 19.875 -20.734 -6.938 1 94.25 371 TYR A CA 1
ATOM 3004 C C . TYR A 1 371 ? 19.781 -20.547 -5.426 1 94.25 371 TYR A C 1
ATOM 3006 O O . TYR A 1 371 ? 20.391 -21.312 -4.664 1 94.25 371 TYR A O 1
ATOM 3014 N N . SER A 1 372 ? 19 -19.641 -5.043 1 93.56 372 SER A N 1
ATOM 3015 C CA . SER A 1 372 ? 18.922 -19.312 -3.621 1 93.56 372 SER A CA 1
ATOM 3016 C C . SER A 1 372 ? 18.109 -20.359 -2.863 1 93.56 372 SER A C 1
ATOM 3018 O O . SER A 1 372 ? 18.203 -20.469 -1.639 1 93.56 372 SER A O 1
ATOM 3020 N N . ALA A 1 373 ? 17.344 -21.125 -3.57 1 93.38 373 ALA A N 1
ATOM 3021 C CA . ALA A 1 373 ? 16.469 -22.109 -2.928 1 93.38 373 ALA A CA 1
ATOM 3022 C C . ALA A 1 373 ? 17.156 -23.453 -2.816 1 93.38 373 ALA A C 1
ATOM 3024 O O . ALA A 1 373 ? 16.562 -24.422 -2.316 1 93.38 373 ALA A O 1
ATOM 3025 N N . THR A 1 374 ? 18.375 -23.625 -3.23 1 91.5 374 THR A N 1
ATOM 3026 C CA . THR A 1 374 ? 19.078 -24.906 -3.309 1 91.5 374 THR A CA 1
ATOM 3027 C C . THR A 1 374 ? 19.172 -25.547 -1.932 1 91.5 374 THR A C 1
ATOM 3029 O O . THR A 1 374 ? 19.203 -26.781 -1.821 1 91.5 374 THR A O 1
ATOM 3032 N N . GLY A 1 375 ? 19.172 -24.797 -0.871 1 88.06 375 GLY A N 1
ATOM 3033 C CA . GLY A 1 375 ? 19.297 -25.344 0.473 1 88.06 375 GLY A CA 1
ATOM 3034 C C . GLY A 1 375 ? 17.969 -25.484 1.18 1 88.06 375 GLY A C 1
ATOM 3035 O O . GLY A 1 375 ? 17.922 -25.812 2.369 1 88.06 375 GLY A O 1
ATOM 3036 N N . THR A 1 376 ? 16.875 -25.406 0.419 1 90.56 376 THR A N 1
ATOM 3037 C CA . THR A 1 376 ? 15.555 -25.438 1.021 1 90.56 376 THR A CA 1
ATOM 3038 C C . THR A 1 376 ? 14.812 -26.719 0.63 1 90.56 376 THR A C 1
ATOM 3040 O O . THR A 1 376 ? 14.898 -27.172 -0.516 1 90.56 376 THR A O 1
ATOM 3043 N N . SER A 1 377 ? 14.164 -27.312 1.583 1 89.5 377 SER A N 1
ATOM 3044 C CA . SER A 1 377 ? 13.32 -28.469 1.293 1 89.5 377 SER A CA 1
ATOM 3045 C C . SER A 1 377 ? 11.906 -28.047 0.922 1 89.5 377 SER A C 1
ATOM 3047 O O . SER A 1 377 ? 11.367 -27.094 1.498 1 89.5 377 SER A O 1
ATOM 3049 N N . PHE A 1 378 ? 11.367 -28.703 -0.096 1 90.75 378 PHE A N 1
ATOM 3050 C CA . PHE A 1 378 ? 10.008 -28.438 -0.543 1 90.75 378 PHE A CA 1
ATOM 3051 C C . PHE A 1 378 ? 9.133 -29.672 -0.411 1 90.75 378 PHE A C 1
ATOM 3053 O O . PHE A 1 378 ? 9.547 -30.766 -0.795 1 90.75 378 PHE A O 1
ATOM 3060 N N . GLY A 1 379 ? 7.984 -29.438 0.121 1 87.75 379 GLY A N 1
ATOM 3061 C CA . GLY A 1 379 ? 7.055 -30.547 0.306 1 87.75 379 GLY A CA 1
ATOM 3062 C C . GLY A 1 379 ? 5.902 -30.531 -0.681 1 87.75 379 GLY A C 1
ATOM 3063 O O . GLY A 1 379 ? 5.992 -29.891 -1.736 1 87.75 379 GLY A O 1
ATOM 3064 N N . THR A 1 380 ? 4.965 -31.422 -0.484 1 89.25 380 THR A N 1
ATOM 3065 C CA . THR A 1 380 ? 3.723 -31.469 -1.249 1 89.25 380 THR A CA 1
ATOM 3066 C C . THR A 1 380 ? 2.555 -30.953 -0.418 1 89.25 380 THR A C 1
ATOM 3068 O O . THR A 1 380 ? 2.594 -30.984 0.813 1 89.25 380 THR A O 1
ATOM 3071 N N . ARG A 1 381 ? 1.624 -30.406 -1.152 1 88.44 381 ARG A N 1
ATOM 3072 C CA . ARG A 1 381 ? 0.473 -29.797 -0.49 1 88.44 381 ARG A CA 1
ATOM 3073 C C . ARG A 1 381 ? -0.833 -30.328 -1.066 1 88.44 381 ARG A C 1
ATOM 3075 O O . ARG A 1 381 ? -0.927 -30.594 -2.268 1 88.44 381 ARG A O 1
ATOM 3082 N N . GLN A 1 382 ? -1.727 -30.609 -0.166 1 88.75 382 GLN A N 1
ATOM 3083 C CA . GLN A 1 382 ? -3.119 -30.859 -0.525 1 88.75 382 GLN A CA 1
ATOM 3084 C C . GLN A 1 382 ? -4.031 -29.75 0.009 1 88.75 382 GLN A C 1
ATOM 3086 O O . GLN A 1 382 ? -4.012 -29.453 1.204 1 88.75 382 GLN A O 1
ATOM 3091 N N . GLU A 1 383 ? -4.707 -29.156 -0.872 1 88.5 383 GLU A N 1
ATOM 3092 C CA . GLU A 1 383 ? -5.645 -28.109 -0.486 1 88.5 383 GLU A CA 1
ATOM 3093 C C . GLU A 1 383 ? -7.082 -28.516 -0.796 1 88.5 383 GLU A C 1
ATOM 3095 O O . GLU A 1 383 ? -7.402 -28.875 -1.932 1 88.5 383 GLU A O 1
ATOM 3100 N N . HIS A 1 384 ? -7.855 -28.547 0.23 1 88.88 384 HIS A N 1
ATOM 3101 C CA . HIS A 1 384 ? -9.273 -28.844 0.095 1 88.88 384 HIS A CA 1
ATOM 3102 C C . HIS A 1 384 ? -10.133 -27.641 0.468 1 88.88 384 HIS A C 1
ATOM 3104 O O . HIS A 1 384 ? -9.992 -27.094 1.561 1 88.88 384 HIS A O 1
ATOM 3110 N N . ARG A 1 385 ? -10.859 -27.266 -0.405 1 88.31 385 ARG A N 1
ATOM 3111 C CA . ARG A 1 385 ? -11.867 -26.25 -0.079 1 88.31 385 ARG A CA 1
ATOM 3112 C C . ARG A 1 385 ? -13.164 -26.906 0.386 1 88.31 385 ARG A C 1
ATOM 3114 O O . ARG A 1 385 ? -13.828 -27.609 -0.385 1 88.31 385 ARG A O 1
ATOM 3121 N N . ILE A 1 386 ? -13.539 -26.641 1.629 1 87.88 386 ILE A N 1
ATOM 3122 C CA . ILE A 1 386 ? -14.664 -27.359 2.215 1 87.88 386 ILE A CA 1
ATOM 3123 C C . ILE A 1 386 ? -15.586 -26.359 2.926 1 87.88 386 ILE A C 1
ATOM 3125 O O . ILE A 1 386 ? -15.164 -25.266 3.291 1 87.88 386 ILE A O 1
ATOM 3129 N N . GLN A 1 387 ? -16.766 -26.781 3.148 1 85.25 387 GLN A N 1
ATOM 3130 C CA . GLN A 1 387 ? -17.703 -25.984 3.92 1 85.25 387 GLN A CA 1
ATOM 3131 C C . GLN A 1 387 ? -17.484 -26.156 5.418 1 85.25 387 GLN A C 1
ATOM 3133 O O . GLN A 1 387 ? -16.906 -27.156 5.855 1 85.25 387 GLN A O 1
ATOM 3138 N N . TYR A 1 388 ? -17.969 -25.234 6.145 1 80.81 388 TYR A N 1
ATOM 3139 C CA . TYR A 1 388 ? -17.734 -25.188 7.586 1 80.81 388 TYR A CA 1
ATOM 3140 C C . TYR A 1 388 ? -18.312 -26.406 8.281 1 80.81 388 TYR A C 1
ATOM 3142 O O . TYR A 1 388 ? -17.656 -27 9.148 1 80.81 388 TYR A O 1
ATOM 3150 N N . PRO A 1 389 ? -19.5 -26.859 7.902 1 81.88 389 PRO A N 1
ATOM 3151 C CA . PRO A 1 389 ? -20.031 -28.062 8.57 1 81.88 389 PRO A CA 1
ATOM 3152 C C . PRO A 1 389 ? -19.141 -29.281 8.367 1 81.88 389 PRO A C 1
ATOM 3154 O O . PRO A 1 389 ? -19 -30.109 9.266 1 81.88 389 PRO A O 1
ATOM 3157 N N . LEU A 1 390 ? -18.609 -29.359 7.172 1 86.94 390 LEU A N 1
ATOM 3158 C CA . LEU A 1 390 ? -17.703 -30.469 6.922 1 86.94 390 LEU A CA 1
ATOM 3159 C C . LEU A 1 390 ? -16.438 -30.344 7.77 1 86.94 390 LEU A C 1
ATOM 3161 O O . LEU A 1 390 ? -15.906 -31.344 8.25 1 86.94 390 LEU A O 1
ATOM 3165 N N . LEU A 1 391 ? -15.945 -29.203 7.953 1 84 391 LEU A N 1
ATOM 3166 C CA . LEU A 1 391 ? -14.773 -28.969 8.797 1 84 391 LEU A CA 1
ATOM 3167 C C . LEU A 1 391 ? -15.055 -29.391 10.234 1 84 391 LEU A C 1
ATOM 3169 O O . LEU A 1 391 ? -14.195 -30 10.883 1 84 391 LEU A O 1
ATOM 3173 N N . LEU A 1 392 ? -16.234 -29.047 10.68 1 80.94 392 LEU A N 1
ATOM 3174 C CA . LEU A 1 392 ? -16.625 -29.422 12.039 1 80.94 392 LEU A CA 1
ATOM 3175 C C . LEU A 1 392 ? -16.703 -30.938 12.172 1 80.94 392 LEU A C 1
ATOM 3177 O O . LEU A 1 392 ? -16.328 -31.5 13.203 1 80.94 392 LEU A O 1
ATOM 3181 N N . ALA A 1 393 ? -17.203 -31.547 11.156 1 85.38 393 ALA A N 1
ATOM 3182 C CA . ALA A 1 393 ? -17.312 -33 11.164 1 85.38 393 ALA A CA 1
ATOM 3183 C C . ALA A 1 393 ? -15.922 -33.656 11.203 1 85.38 393 ALA A C 1
ATOM 3185 O O . ALA A 1 393 ? -15.703 -34.625 11.914 1 85.38 393 ALA A O 1
ATOM 3186 N N . ILE A 1 394 ? -15.062 -33.094 10.414 1 84 394 ILE A N 1
ATOM 3187 C CA . ILE A 1 394 ? -13.695 -33.594 10.406 1 84 394 ILE A CA 1
ATOM 3188 C C . ILE A 1 394 ? -13.07 -33.406 11.781 1 84 394 ILE A C 1
ATOM 3190 O O . ILE A 1 394 ? -12.391 -34.281 12.297 1 84 394 ILE A O 1
ATOM 3194 N N . GLN A 1 395 ? -13.258 -32.25 12.359 1 82.44 395 GLN A N 1
ATOM 3195 C CA . GLN A 1 395 ? -12.734 -31.969 13.688 1 82.44 395 GLN A CA 1
ATOM 3196 C C . GLN A 1 395 ? -13.25 -32.969 14.719 1 82.44 395 GLN A C 1
ATOM 3198 O O . GLN A 1 395 ? -12.492 -33.438 15.578 1 82.44 395 GLN A O 1
ATOM 3203 N N . ALA A 1 396 ? -14.484 -33.281 14.609 1 84.75 396 ALA A N 1
ATOM 3204 C CA . ALA A 1 396 ? -15.094 -34.25 15.531 1 84.75 396 ALA A CA 1
ATOM 3205 C C . ALA A 1 396 ? -14.453 -35.625 15.398 1 84.75 396 ALA A C 1
ATOM 3207 O O . ALA A 1 396 ? -14.195 -36.281 16.406 1 84.75 396 ALA A O 1
ATOM 3208 N N . VAL A 1 397 ? -14.164 -35.969 14.203 1 84.31 397 VAL A N 1
ATOM 3209 C CA . VAL A 1 397 ? -13.562 -37.281 13.945 1 84.31 397 VAL A CA 1
ATOM 3210 C C . VAL A 1 397 ? -12.125 -37.281 14.461 1 84.31 397 VAL A C 1
ATOM 3212 O O . VAL A 1 397 ? -11.695 -38.281 15.055 1 84.31 397 VAL A O 1
ATOM 3215 N N . VAL A 1 398 ? -11.43 -36.25 14.227 1 80.19 398 VAL A N 1
ATOM 3216 C CA . VAL A 1 398 ? -10.031 -36.188 14.633 1 80.19 398 VAL A CA 1
ATOM 3217 C C . VAL A 1 398 ? -9.938 -36.156 16.156 1 80.19 398 VAL A C 1
ATOM 3219 O O . VAL A 1 398 ? -9.031 -36.781 16.734 1 80.19 398 VAL A O 1
ATOM 3222 N N . GLN A 1 399 ? -10.812 -35.5 16.797 1 81 399 GLN A N 1
ATOM 3223 C CA . GLN A 1 399 ? -10.805 -35.406 18.25 1 81 399 GLN A CA 1
ATOM 3224 C C . GLN A 1 399 ? -11.164 -36.75 18.891 1 81 399 GLN A C 1
ATOM 3226 O O . GLN A 1 399 ? -10.688 -37.062 19.969 1 81 399 GLN A O 1
ATOM 3231 N N . SER A 1 400 ? -12.07 -37.5 18.281 1 78.5 400 SER A N 1
ATOM 3232 C CA . SER A 1 400 ? -12.531 -38.75 18.844 1 78.5 400 SER A CA 1
ATOM 3233 C C . SER A 1 400 ? -11.523 -39.875 18.578 1 78.5 400 SER A C 1
ATOM 3235 O O . SER A 1 400 ? -11.578 -40.938 19.219 1 78.5 400 SER A O 1
ATOM 3237 N N . SER A 1 401 ? -10.789 -39.719 17.578 1 69 401 SER A N 1
ATOM 3238 C CA . SER A 1 401 ? -9.852 -40.781 17.25 1 69 401 SER A CA 1
ATOM 3239 C C . SER A 1 401 ? -8.68 -40.812 18.234 1 69 401 SER A C 1
ATOM 3241 O O . SER A 1 401 ? -8.016 -39.781 18.438 1 69 401 SER A O 1
ATOM 3243 N N . PRO A 1 402 ? -8.766 -41.719 19.203 1 57.78 402 PRO A N 1
ATOM 3244 C CA . PRO A 1 402 ? -7.715 -41.844 20.203 1 57.78 402 PRO A CA 1
ATOM 3245 C C . PRO A 1 402 ? -6.316 -41.625 19.641 1 57.78 402 PRO A C 1
ATOM 3247 O O . PRO A 1 402 ? -5.422 -41.156 20.344 1 57.78 402 PRO A O 1
ATOM 3250 N N . GLU A 1 403 ? -5.973 -42.5 18.594 1 50.22 403 GLU A N 1
ATOM 3251 C CA . GLU A 1 403 ? -4.586 -42.562 18.141 1 50.22 403 GLU A CA 1
ATOM 3252 C C . GLU A 1 403 ? -4.18 -41.312 17.391 1 50.22 403 GLU A C 1
ATOM 3254 O O . GLU A 1 403 ? -2.998 -41.094 17.125 1 50.22 403 GLU A O 1
ATOM 3259 N N . GLY A 1 404 ? -4.754 -40.188 17.734 1 49.34 404 GLY A N 1
ATOM 3260 C CA . GLY A 1 404 ? -4.41 -38.938 17.078 1 49.34 404 GLY A CA 1
ATOM 3261 C C . GLY A 1 404 ? -4.246 -39.062 15.578 1 49.34 404 GLY A C 1
ATOM 3262 O O . GLY A 1 404 ? -4.086 -40.188 15.062 1 49.34 404 GLY A O 1
ATOM 3263 N N . TYR A 1 405 ? -4.906 -38.406 14.625 1 51.16 405 TYR A N 1
ATOM 3264 C CA . TYR A 1 405 ? -4.539 -38.5 13.219 1 51.16 405 TYR A CA 1
ATOM 3265 C C . TYR A 1 405 ? -3.053 -38.781 13.055 1 51.16 405 TYR A C 1
ATOM 3267 O O . TYR A 1 405 ? -2.215 -38.188 13.734 1 51.16 405 TYR A O 1
ATOM 3275 N N . PRO A 1 406 ? -2.648 -40 12.57 1 45.78 406 PRO A N 1
ATOM 3276 C CA . PRO A 1 406 ? -1.219 -40.312 12.5 1 45.78 406 PRO A CA 1
ATOM 3277 C C . PRO A 1 406 ? -0.374 -39.094 12.109 1 45.78 406 PRO A C 1
ATOM 3279 O O . PRO A 1 406 ? -0.617 -38.469 11.062 1 45.78 406 PRO A O 1
ATOM 3282 N N . THR A 1 407 ? -0.126 -38.375 13.062 1 45.97 407 THR A N 1
ATOM 3283 C CA . THR A 1 407 ? 0.802 -37.281 12.805 1 45.97 407 THR A CA 1
ATOM 3284 C C . THR A 1 407 ? 1.894 -37.719 11.828 1 45.97 407 THR A C 1
ATOM 3286 O O . THR A 1 407 ? 2.615 -36.875 11.281 1 45.97 407 THR A O 1
ATOM 3289 N N . GLY A 1 408 ? 2.479 -39 12.102 1 41.97 408 GLY A N 1
ATOM 3290 C CA . GLY A 1 408 ? 3.672 -39.406 11.383 1 41.97 408 GLY A CA 1
ATOM 3291 C C . GLY A 1 408 ? 3.408 -39.75 9.922 1 41.97 408 GLY A C 1
ATOM 3292 O O . GLY A 1 408 ? 2.254 -39.875 9.516 1 41.97 408 GLY A O 1
ATOM 3293 N N . GLY A 1 409 ? 4.352 -39.344 9.016 1 42.09 409 GLY A N 1
ATOM 3294 C CA . GLY A 1 409 ? 4.312 -39.812 7.645 1 42.09 409 GLY A CA 1
ATOM 3295 C C . GLY A 1 409 ? 3.686 -41.188 7.504 1 42.09 409 GLY A C 1
ATOM 3296 O O . GLY A 1 409 ? 3.498 -41.875 8.5 1 42.09 409 GLY A O 1
ATOM 3297 N N . PRO A 1 410 ? 3.023 -41.469 6.484 1 39.72 410 PRO A N 1
ATOM 3298 C CA . PRO A 1 410 ? 2.551 -42.844 6.371 1 39.72 410 PRO A CA 1
ATOM 3299 C C . PRO A 1 410 ? 3.525 -43.875 6.973 1 39.72 410 PRO A C 1
ATOM 3301 O O . PRO A 1 410 ? 4.723 -43.812 6.676 1 39.72 410 PRO A O 1
ATOM 3304 N N . SER A 1 411 ? 3.316 -44.25 8.148 1 42.97 411 SER A N 1
ATOM 3305 C CA . SER A 1 411 ? 4.152 -45.281 8.758 1 42.97 411 SER A CA 1
ATOM 3306 C C . SER A 1 411 ? 4.645 -46.281 7.727 1 42.97 411 SER A C 1
ATOM 3308 O O . SER A 1 411 ? 5.609 -47 7.969 1 42.97 411 SER A O 1
ATOM 3310 N N . PHE A 1 412 ? 3.777 -46.594 6.699 1 42.28 412 PHE A N 1
ATOM 3311 C CA . PHE A 1 412 ? 4.195 -47.625 5.773 1 42.28 412 PHE A CA 1
ATOM 3312 C C . PHE A 1 412 ? 4.367 -47.062 4.367 1 42.28 412 PHE A C 1
ATOM 3314 O O . PHE A 1 412 ? 3.383 -46.812 3.668 1 42.28 412 PHE A O 1
ATOM 3321 N N . LEU A 1 413 ? 5.426 -46.281 4.199 1 52 413 LEU A N 1
ATOM 3322 C CA . LEU A 1 413 ? 5.73 -46.031 2.795 1 52 413 LEU A CA 1
ATOM 3323 C C . LEU A 1 413 ? 5.871 -47.344 2.029 1 52 413 LEU A C 1
ATOM 3325 O O . LEU A 1 413 ? 6.605 -48.25 2.453 1 52 413 LEU A O 1
ATOM 3329 N N . PRO A 1 414 ? 4.945 -47.625 1.126 1 52.44 414 PRO A N 1
ATOM 3330 C CA . PRO A 1 414 ? 5.156 -48.812 0.319 1 52.44 414 PRO A CA 1
ATOM 3331 C C . PRO A 1 414 ? 6.605 -48.969 -0.14 1 52.44 414 PRO A C 1
ATOM 3333 O O . PRO A 1 414 ? 7.309 -48 -0.322 1 52.44 414 PRO A O 1
ATOM 3336 N N . THR A 1 415 ? 7.137 -50.188 -0.096 1 54.34 415 THR A N 1
ATOM 3337 C CA . THR A 1 415 ? 8.484 -50.531 -0.55 1 54.34 415 THR A CA 1
ATOM 3338 C C . THR A 1 415 ? 8.664 -50.156 -2.02 1 54.34 415 THR A C 1
ATOM 3340 O O . THR A 1 415 ? 9.734 -49.688 -2.422 1 54.34 415 THR A O 1
ATOM 3343 N N . ASP A 1 416 ? 7.539 -50.25 -2.795 1 55.41 416 ASP A N 1
ATOM 3344 C CA . ASP A 1 416 ? 7.605 -49.906 -4.211 1 55.41 416 ASP A CA 1
ATOM 3345 C C . ASP A 1 416 ? 7.469 -48.406 -4.414 1 55.41 416 ASP A C 1
ATOM 3347 O O . ASP A 1 416 ? 6.48 -47.812 -3.996 1 55.41 416 ASP A O 1
ATOM 3351 N N . VAL A 1 417 ? 8.531 -47.906 -4.953 1 59.47 417 VAL A N 1
ATOM 3352 C CA . VAL A 1 417 ? 8.648 -46.469 -5.184 1 59.47 417 VAL A CA 1
ATOM 3353 C C . VAL A 1 417 ? 7.445 -45.969 -5.98 1 59.47 417 VAL A C 1
ATOM 3355 O O . VAL A 1 417 ? 6.938 -44.875 -5.734 1 59.47 417 VAL A O 1
ATOM 3358 N N . MET A 1 418 ? 6.965 -46.906 -6.863 1 61.22 418 MET A N 1
ATOM 3359 C CA . MET A 1 418 ? 5.867 -46.5 -7.738 1 61.22 418 MET A CA 1
ATOM 3360 C C . MET A 1 418 ? 4.57 -46.375 -6.957 1 61.22 418 MET A C 1
ATOM 3362 O O . MET A 1 418 ? 3.637 -45.719 -7.406 1 61.22 418 MET A O 1
ATOM 3366 N N . GLU A 1 419 ? 4.578 -46.906 -5.836 1 68.5 419 GLU A N 1
ATOM 3367 C CA . GLU A 1 419 ? 3.348 -46.875 -5.047 1 68.5 419 GLU A CA 1
ATOM 3368 C C . GLU A 1 419 ? 3.395 -45.781 -3.977 1 68.5 419 GLU A C 1
ATOM 3370 O O . GLU A 1 419 ? 2.41 -45.562 -3.273 1 68.5 419 GLU A O 1
ATOM 3375 N N . ARG A 1 420 ? 4.465 -45.156 -4.152 1 79.75 420 ARG A N 1
ATOM 3376 C CA . ARG A 1 420 ? 4.605 -44.094 -3.166 1 79.75 420 ARG A CA 1
ATOM 3377 C C . ARG A 1 420 ? 3.879 -42.844 -3.617 1 79.75 420 ARG A C 1
ATOM 3379 O O . ARG A 1 420 ? 3.854 -42.531 -4.809 1 79.75 420 ARG A O 1
ATOM 3386 N N . PRO A 1 421 ? 3.332 -42.156 -2.738 1 85.38 421 PRO A N 1
ATOM 3387 C CA . PRO A 1 421 ? 2.58 -40.969 -3.096 1 85.38 421 PRO A CA 1
ATOM 3388 C C . PRO A 1 421 ? 3.477 -39.844 -3.598 1 85.38 421 PRO A C 1
ATOM 3390 O O . PRO A 1 421 ? 3.027 -38.969 -4.359 1 85.38 421 PRO A O 1
ATOM 3393 N N . PHE A 1 422 ? 4.809 -39.938 -3.182 1 87.25 422 PHE A N 1
ATOM 3394 C CA . PHE A 1 422 ? 5.684 -38.844 -3.553 1 87.25 422 PHE A CA 1
ATOM 3395 C C . PHE A 1 422 ? 7.004 -39.344 -4.109 1 87.25 422 PHE A C 1
ATOM 3397 O O . PHE A 1 422 ? 7.414 -40.469 -3.811 1 87.25 422 PHE A O 1
ATOM 3404 N N . ILE A 1 423 ? 7.5 -38.594 -4.969 1 86.88 423 ILE A N 1
ATOM 3405 C CA . ILE A 1 423 ? 8.867 -38.781 -5.445 1 86.88 423 ILE A CA 1
ATOM 3406 C C . ILE A 1 423 ? 9.797 -37.75 -4.773 1 86.88 423 ILE A C 1
ATOM 3408 O O . ILE A 1 423 ? 9.5 -36.562 -4.742 1 86.88 423 ILE A O 1
ATOM 3412 N N . ALA A 1 424 ? 10.867 -38.344 -4.148 1 86.69 424 ALA A N 1
ATOM 3413 C CA . ALA A 1 424 ? 11.828 -37.5 -3.445 1 86.69 424 ALA A CA 1
ATOM 3414 C C . ALA A 1 424 ? 13.141 -37.375 -4.219 1 86.69 424 ALA A C 1
ATOM 3416 O O . ALA A 1 424 ? 13.625 -38.375 -4.762 1 86.69 424 ALA A O 1
ATOM 3417 N N . SER A 1 425 ? 13.602 -36.219 -4.426 1 88.69 425 SER A N 1
ATOM 3418 C CA . SER A 1 425 ? 14.898 -35.938 -5.043 1 88.69 425 SER A CA 1
ATOM 3419 C C . SER A 1 425 ? 15.633 -34.844 -4.301 1 88.69 425 SER A C 1
ATOM 3421 O O . SER A 1 425 ? 15.008 -33.969 -3.676 1 88.69 425 SER A O 1
ATOM 3423 N N . PRO A 1 426 ? 16.969 -34.969 -4.254 1 90.5 426 PRO A N 1
ATOM 3424 C CA . PRO A 1 426 ? 17.672 -33.812 -3.693 1 90.5 426 PRO A CA 1
ATOM 3425 C C . PRO A 1 426 ? 17.266 -32.5 -4.348 1 90.5 426 PRO A C 1
ATOM 3427 O O . PRO A 1 426 ? 17.156 -32.438 -5.574 1 90.5 426 PRO A O 1
ATOM 3430 N N . THR A 1 427 ? 17 -31.516 -3.535 1 92.56 427 THR A N 1
ATOM 3431 C CA . THR A 1 427 ? 16.547 -30.219 -4.039 1 92.56 427 THR A CA 1
ATOM 3432 C C . THR A 1 427 ? 17.531 -29.641 -5.039 1 92.56 427 THR A C 1
ATOM 3434 O O . THR A 1 427 ? 17.141 -29.109 -6.074 1 92.56 427 THR A O 1
ATOM 3437 N N . SER A 1 428 ? 18.844 -29.797 -4.762 1 92.94 428 SER A N 1
ATOM 3438 C CA . SER A 1 428 ? 19.891 -29.25 -5.625 1 92.94 428 SER A CA 1
ATOM 3439 C C . SER A 1 428 ? 19.812 -29.844 -7.023 1 92.94 428 SER A C 1
ATOM 3441 O O . SER A 1 428 ? 19.969 -29.125 -8.016 1 92.94 428 SER A O 1
ATOM 3443 N N . GLU A 1 429 ? 19.5 -31.062 -7.098 1 93.25 429 GLU A N 1
ATOM 3444 C CA . GLU A 1 429 ? 19.438 -31.734 -8.391 1 93.25 429 GLU A CA 1
ATOM 3445 C C . GLU A 1 429 ? 18.188 -31.312 -9.172 1 93.25 429 GLU A C 1
ATOM 3447 O O . GLU A 1 429 ? 18.266 -31.062 -10.375 1 93.25 429 GLU A O 1
ATOM 3452 N N . MET A 1 430 ? 17.141 -31.281 -8.492 1 93.06 430 MET A N 1
ATOM 3453 C CA . MET A 1 430 ? 15.891 -30.906 -9.156 1 93.06 430 MET A CA 1
ATOM 3454 C C . MET A 1 430 ? 15.953 -29.469 -9.656 1 93.06 430 MET A C 1
ATOM 3456 O O . MET A 1 430 ? 15.508 -29.172 -10.766 1 93.06 430 MET A O 1
ATOM 3460 N N . LEU A 1 431 ? 16.453 -28.594 -8.82 1 94.94 431 LEU A N 1
ATOM 3461 C CA . LEU A 1 431 ? 16.516 -27.188 -9.203 1 94.94 431 LEU A CA 1
ATOM 3462 C C . LEU A 1 431 ? 17.531 -26.984 -10.328 1 94.94 431 LEU A C 1
ATOM 3464 O O . LEU A 1 431 ? 17.344 -26.109 -11.188 1 94.94 431 LEU A O 1
ATOM 3468 N N . LEU A 1 432 ? 18.562 -27.797 -10.328 1 94.31 432 LEU A N 1
ATOM 3469 C CA . LEU A 1 432 ? 19.5 -27.75 -11.445 1 94.31 432 LEU A CA 1
ATOM 3470 C C . LEU A 1 432 ? 18.828 -28.188 -12.742 1 94.31 432 LEU A C 1
ATOM 3472 O O . LEU A 1 432 ? 19.078 -27.594 -13.805 1 94.31 432 LEU A O 1
ATOM 3476 N N . LEU A 1 433 ? 18.047 -29.188 -12.633 1 94.56 433 LEU A N 1
ATOM 3477 C CA . LEU A 1 433 ? 17.297 -29.641 -13.805 1 94.56 433 LEU A CA 1
ATOM 3478 C C . LEU A 1 433 ? 16.375 -28.531 -14.312 1 94.56 433 LEU A C 1
ATOM 3480 O O . LEU A 1 433 ? 16.281 -28.297 -15.516 1 94.56 433 LEU A O 1
ATOM 3484 N N . TRP A 1 434 ? 15.695 -27.844 -13.422 1 95.38 434 TRP A N 1
ATOM 3485 C CA . TRP A 1 434 ? 14.836 -26.734 -13.781 1 95.38 434 TRP A CA 1
ATOM 3486 C C . TRP A 1 434 ? 15.633 -25.625 -14.469 1 95.38 434 TRP A C 1
ATOM 3488 O O . TRP A 1 434 ? 15.242 -25.141 -15.531 1 95.38 434 TRP A O 1
ATOM 3498 N N . ALA A 1 435 ? 16.734 -25.297 -13.812 1 95.62 435 ALA A N 1
ATOM 3499 C CA . ALA A 1 435 ? 17.578 -24.219 -14.336 1 95.62 435 ALA A CA 1
ATOM 3500 C C . ALA A 1 435 ? 18.094 -24.562 -15.727 1 95.62 435 ALA A C 1
ATOM 3502 O O . ALA A 1 435 ? 18.109 -23.719 -16.625 1 95.62 435 ALA A O 1
ATOM 3503 N N . SER A 1 436 ? 18.484 -25.797 -15.906 1 95.25 436 SER A N 1
ATOM 3504 C CA . SER A 1 436 ? 19.016 -26.234 -17.188 1 95.25 436 SER A CA 1
ATOM 3505 C C . SER A 1 436 ? 17.938 -26.219 -18.266 1 95.25 436 SER A C 1
ATOM 3507 O O . SER A 1 436 ? 18.219 -25.859 -19.422 1 95.25 436 SER A O 1
ATOM 3509 N N . THR A 1 437 ? 16.766 -26.625 -17.906 1 94.94 437 THR A N 1
ATOM 3510 C CA . THR A 1 437 ? 15.664 -26.656 -18.875 1 94.94 437 THR A CA 1
ATOM 3511 C C . THR A 1 437 ? 15.281 -25.234 -19.281 1 94.94 437 THR A C 1
ATOM 3513 O O . THR A 1 437 ? 15.055 -24.969 -20.469 1 94.94 437 THR A O 1
ATOM 3516 N N . ILE A 1 438 ? 15.203 -24.344 -18.328 1 95.44 438 ILE A N 1
ATOM 3517 C CA . ILE A 1 438 ? 14.891 -22.953 -18.609 1 95.44 438 ILE A CA 1
ATOM 3518 C C . ILE A 1 438 ? 15.977 -22.359 -19.5 1 95.44 438 ILE A C 1
ATOM 3520 O O . ILE A 1 438 ? 15.68 -21.688 -20.484 1 95.44 438 ILE A O 1
ATOM 3524 N N . ASN A 1 439 ? 17.234 -22.656 -19.125 1 94.88 439 ASN A N 1
ATOM 3525 C CA . ASN A 1 439 ? 18.359 -22.141 -19.906 1 94.88 439 ASN A CA 1
ATOM 3526 C C . ASN A 1 439 ? 18.328 -22.672 -21.344 1 94.88 439 ASN A C 1
ATOM 3528 O O . ASN A 1 439 ? 18.719 -21.953 -22.266 1 94.88 439 ASN A O 1
ATOM 3532 N N . LYS A 1 440 ? 17.953 -23.875 -21.438 1 94.56 440 LYS A N 1
ATOM 3533 C CA . LYS A 1 440 ? 17.844 -24.484 -22.766 1 94.56 440 LYS A CA 1
ATOM 3534 C C . LYS A 1 440 ? 16.891 -23.688 -23.656 1 94.56 440 LYS A C 1
ATOM 3536 O O . LYS A 1 440 ? 17.234 -23.328 -24.781 1 94.56 440 LYS A O 1
ATOM 3541 N N . TRP A 1 441 ? 15.742 -23.406 -23.188 1 96.06 441 TRP A N 1
ATOM 3542 C CA . TRP A 1 441 ? 14.742 -22.688 -23.969 1 96.06 441 TRP A CA 1
ATOM 3543 C C . TRP A 1 441 ? 15.141 -21.234 -24.156 1 96.06 441 TRP A C 1
ATOM 3545 O O . TRP A 1 441 ? 14.914 -20.656 -25.219 1 96.06 441 TRP A O 1
ATOM 3555 N N . CYS A 1 442 ? 15.711 -20.609 -23.062 1 94.81 442 CYS A N 1
ATOM 3556 C CA . CYS A 1 442 ? 16.203 -19.234 -23.188 1 94.81 442 CYS A CA 1
ATOM 3557 C C . CYS A 1 442 ? 17.281 -19.141 -24.266 1 94.81 442 CYS A C 1
ATOM 3559 O O . CYS A 1 442 ? 17.25 -18.219 -25.094 1 94.81 442 CYS A O 1
ATOM 3561 N N . PHE A 1 443 ? 18.156 -20.078 -24.266 1 93.81 443 PHE A N 1
ATOM 3562 C CA . PHE A 1 443 ? 19.25 -20.094 -25.25 1 93.81 443 PHE A CA 1
ATOM 3563 C C . PHE A 1 443 ? 18.688 -20.234 -26.656 1 93.81 443 PHE A C 1
ATOM 3565 O O . PHE A 1 443 ? 19.125 -19.531 -27.578 1 93.81 443 PHE A O 1
ATOM 3572 N N . GLY A 1 444 ? 17.75 -21.188 -26.797 1 93 444 GLY A N 1
ATOM 3573 C CA . GLY A 1 444 ? 17.125 -21.328 -28.109 1 93 444 GLY A CA 1
ATOM 3574 C C . GLY A 1 444 ? 16.484 -20.047 -28.609 1 93 444 GLY A C 1
ATOM 3575 O O . GLY A 1 444 ? 16.703 -19.641 -29.75 1 93 444 GLY A O 1
ATOM 3576 N N . PHE A 1 445 ? 15.719 -19.375 -27.828 1 95.44 445 PHE A N 1
ATOM 3577 C CA . PHE A 1 445 ? 15.031 -18.125 -28.188 1 95.44 445 PHE A CA 1
ATOM 3578 C C . PHE A 1 445 ? 16.047 -17.047 -28.531 1 95.44 445 PHE A C 1
ATOM 3580 O O . PHE A 1 445 ? 15.906 -16.359 -29.547 1 95.44 445 PHE A O 1
ATOM 3587 N N . GLU A 1 446 ? 17.047 -16.906 -27.625 1 92.31 446 GLU A N 1
ATOM 3588 C CA . GLU A 1 446 ? 18.047 -15.852 -27.812 1 92.31 446 GLU A CA 1
ATOM 3589 C C . GLU A 1 446 ? 18.906 -16.109 -29.047 1 92.31 446 GLU A C 1
ATOM 3591 O O . GLU A 1 446 ? 19.297 -15.18 -29.75 1 92.31 446 GLU A O 1
ATOM 3596 N N . TYR A 1 447 ? 19.172 -17.328 -29.25 1 90.69 447 TYR A N 1
ATOM 3597 C CA . TYR A 1 447 ? 19.906 -17.703 -30.438 1 90.69 447 TYR A CA 1
ATOM 3598 C C . TYR A 1 447 ? 19.141 -17.344 -31.703 1 90.69 447 TYR A C 1
ATOM 3600 O O . TYR A 1 447 ? 19.703 -16.734 -32.625 1 90.69 447 TYR A O 1
ATOM 3608 N N . MET A 1 448 ? 17.906 -17.656 -31.75 1 91.25 448 MET A N 1
ATOM 3609 C CA . MET A 1 448 ? 17.078 -17.328 -32.906 1 91.25 448 MET A CA 1
ATOM 3610 C C . MET A 1 448 ? 16.938 -15.82 -33.062 1 91.25 448 MET A C 1
ATOM 3612 O O . MET A 1 448 ? 16.938 -15.305 -34.188 1 91.25 448 MET A O 1
ATOM 3616 N N . LEU A 1 449 ? 16.797 -15.164 -31.953 1 87.56 449 LEU A N 1
ATOM 3617 C CA . LEU A 1 449 ? 16.672 -13.711 -31.969 1 87.56 449 LEU A CA 1
ATOM 3618 C C . LEU A 1 449 ? 17.922 -13.062 -32.531 1 87.56 449 LEU A C 1
ATOM 3620 O O . LEU A 1 449 ? 17.844 -12.078 -33.281 1 87.56 449 LEU A O 1
ATOM 3624 N N . SER A 1 450 ? 19.062 -13.602 -32.188 1 84.94 450 SER A N 1
ATOM 3625 C CA . SER A 1 450 ? 20.328 -13.086 -32.688 1 84.94 450 SER A CA 1
ATOM 3626 C C . SER A 1 450 ? 20.422 -13.289 -34.219 1 84.94 450 SER A C 1
ATOM 3628 O O . SER A 1 450 ? 20.969 -12.445 -34.938 1 84.94 450 SER A O 1
ATOM 3630 N N . MET A 1 451 ? 19.828 -14.32 -34.719 1 82.69 451 MET A N 1
ATOM 3631 C CA . MET A 1 451 ? 19.828 -14.586 -36.156 1 82.69 451 MET A CA 1
ATOM 3632 C C . MET A 1 451 ? 18.922 -13.602 -36.875 1 82.69 451 MET A C 1
ATOM 3634 O O . MET A 1 451 ? 19.203 -13.211 -38 1 82.69 451 MET A O 1
ATOM 3638 N N . ASN A 1 452 ? 17.875 -13.281 -36.25 1 80.94 452 ASN A N 1
ATOM 3639 C CA . ASN A 1 452 ? 16.953 -12.305 -36.844 1 80.94 452 ASN A CA 1
ATOM 3640 C C . ASN A 1 452 ? 17.641 -10.945 -37.031 1 80.94 452 ASN A C 1
ATOM 3642 O O . ASN A 1 452 ? 17.344 -10.242 -38 1 80.94 452 ASN A O 1
ATOM 3646 N N . GLU A 1 453 ? 18.406 -10.641 -36.125 1 69.25 453 GLU A N 1
ATOM 3647 C CA . GLU A 1 453 ? 19.094 -9.352 -36.188 1 69.25 453 GLU A CA 1
ATOM 3648 C C . GLU A 1 453 ? 20.078 -9.328 -37.375 1 69.25 453 GLU A C 1
ATOM 3650 O O . GLU A 1 453 ? 20.328 -8.273 -37.938 1 69.25 453 GLU A O 1
ATOM 3655 N N . GLU A 1 454 ? 20.516 -10.477 -37.75 1 66.06 454 GLU A N 1
ATOM 3656 C CA . GLU A 1 454 ? 21.5 -10.578 -38.812 1 66.06 454 GLU A CA 1
ATOM 3657 C C . GLU A 1 454 ? 20.844 -10.562 -40.188 1 66.06 454 GLU A C 1
ATOM 3659 O O . GLU A 1 454 ? 21.297 -9.867 -41.094 1 66.06 454 GLU A O 1
ATOM 3664 N N . ASP A 1 455 ? 19.797 -11.398 -40.344 1 71.88 455 ASP A N 1
ATOM 3665 C CA . ASP A 1 455 ? 19.281 -11.547 -41.688 1 71.88 455 ASP A CA 1
ATOM 3666 C C . ASP A 1 455 ? 17.844 -11.008 -41.812 1 71.88 455 ASP A C 1
ATOM 3668 O O . ASP A 1 455 ? 17.219 -11.117 -42.844 1 71.88 455 ASP A O 1
ATOM 3672 N N . GLY A 1 456 ? 17.328 -10.336 -40.781 1 69.06 456 GLY A N 1
ATOM 3673 C CA . GLY A 1 456 ? 16.016 -9.719 -40.812 1 69.06 456 GLY A CA 1
ATOM 3674 C C . GLY A 1 456 ? 14.898 -10.656 -40.375 1 69.06 456 GLY A C 1
ATOM 3675 O O . GLY A 1 456 ? 13.766 -10.227 -40.156 1 69.06 456 GLY A O 1
ATOM 3676 N N . GLY A 1 457 ? 15.148 -11.898 -40.25 1 72.56 457 GLY A N 1
ATOM 3677 C CA . GLY A 1 457 ? 14.188 -12.852 -39.688 1 72.56 457 GLY A CA 1
ATOM 3678 C C . GLY A 1 457 ? 13.195 -13.359 -40.75 1 72.56 457 GLY A C 1
ATOM 3679 O O . GLY A 1 457 ? 13.047 -12.758 -41.812 1 72.56 457 GLY A O 1
ATOM 3680 N N . ASN A 1 458 ? 12.68 -14.578 -40.594 1 75.81 458 ASN A N 1
ATOM 3681 C CA . ASN A 1 458 ? 11.641 -15.164 -41.438 1 75.81 458 ASN A CA 1
ATOM 3682 C C . ASN A 1 458 ? 10.492 -15.727 -40.625 1 75.81 458 ASN A C 1
ATOM 3684 O O . ASN A 1 458 ? 10.57 -15.75 -39.375 1 75.81 458 ASN A O 1
ATOM 3688 N N . TRP A 1 459 ? 9.477 -16.078 -41.281 1 79.38 459 TRP A N 1
ATOM 3689 C CA . TRP A 1 459 ? 8.25 -16.547 -40.625 1 79.38 459 TRP A CA 1
ATOM 3690 C C . TRP A 1 459 ? 8.508 -17.812 -39.812 1 79.38 459 TRP A C 1
ATOM 3692 O O . TRP A 1 459 ? 8.016 -17.938 -38.688 1 79.38 459 TRP A O 1
ATOM 3702 N N . GLU A 1 460 ? 9.25 -18.672 -40.375 1 82.31 460 GLU A N 1
ATOM 3703 C CA . GLU A 1 460 ? 9.5 -19.938 -39.688 1 82.31 460 GLU A CA 1
ATOM 3704 C C . GLU A 1 460 ? 10.344 -19.734 -38.438 1 82.31 460 GLU A C 1
ATOM 3706 O O . GLU A 1 460 ? 10.141 -20.406 -37.406 1 82.31 460 GLU A O 1
ATOM 3711 N N . ARG A 1 461 ? 11.211 -18.875 -38.5 1 85.44 461 ARG A N 1
ATOM 3712 C CA . ARG A 1 461 ? 12.023 -18.594 -37.312 1 85.44 461 ARG A CA 1
ATOM 3713 C C . ARG A 1 461 ? 11.18 -17.969 -36.219 1 85.44 461 ARG A C 1
ATOM 3715 O O . ARG A 1 461 ? 11.414 -18.234 -35.031 1 85.44 461 ARG A O 1
ATOM 3722 N N . MET A 1 462 ? 10.242 -17.172 -36.594 1 86.81 462 MET A N 1
ATOM 3723 C CA . MET A 1 462 ? 9.297 -16.625 -35.625 1 86.81 462 MET A CA 1
ATOM 3724 C C . MET A 1 462 ? 8.547 -17.719 -34.906 1 86.81 462 MET A C 1
ATOM 3726 O O . MET A 1 462 ? 8.383 -17.672 -33.688 1 86.81 462 MET A O 1
ATOM 3730 N N . ARG A 1 463 ? 8.172 -18.641 -35.625 1 87.69 463 ARG A N 1
ATOM 3731 C CA . ARG A 1 463 ? 7.434 -19.75 -35.031 1 87.69 463 ARG A CA 1
ATOM 3732 C C . ARG A 1 463 ? 8.312 -20.547 -34.062 1 87.69 463 ARG A C 1
ATOM 3734 O O . ARG A 1 463 ? 7.84 -21.016 -33.031 1 87.69 463 ARG A O 1
ATOM 3741 N N . VAL A 1 464 ? 9.539 -20.703 -34.438 1 90.81 464 VAL A N 1
ATOM 3742 C CA . VAL A 1 464 ? 10.477 -21.406 -33.562 1 90.81 464 VAL A CA 1
ATOM 3743 C C . VAL A 1 464 ? 10.656 -20.609 -32.25 1 90.81 464 VAL A C 1
ATOM 3745 O O . VAL A 1 464 ? 10.688 -21.188 -31.172 1 90.81 464 VAL A O 1
ATOM 3748 N N . MET A 1 465 ? 10.766 -19.312 -32.406 1 92 465 MET A N 1
ATOM 3749 C CA . MET A 1 465 ? 10.914 -18.469 -31.219 1 92 465 MET A CA 1
ATOM 3750 C C . MET A 1 465 ? 9.68 -18.547 -30.328 1 92 465 MET A C 1
ATOM 3752 O O . MET A 1 465 ? 9.789 -18.609 -29.094 1 92 465 MET A O 1
ATOM 3756 N N . ILE A 1 466 ? 8.523 -18.578 -30.891 1 91.38 466 ILE A N 1
ATOM 3757 C CA . ILE A 1 466 ? 7.273 -18.703 -30.156 1 91.38 466 ILE A CA 1
ATOM 3758 C C . ILE A 1 466 ? 7.23 -20.031 -29.422 1 91.38 466 ILE A C 1
ATOM 3760 O O . ILE A 1 466 ? 6.781 -20.109 -28.281 1 91.38 466 ILE A O 1
ATOM 3764 N N . LEU A 1 467 ? 7.684 -21.031 -30.094 1 92.06 467 LEU A N 1
ATOM 3765 C CA . LEU A 1 467 ? 7.766 -22.344 -29.469 1 92.06 467 LEU A CA 1
ATOM 3766 C C . LEU A 1 467 ? 8.594 -22.281 -28.188 1 92.06 467 LEU A C 1
ATOM 3768 O O . LEU A 1 467 ? 8.164 -22.781 -27.141 1 92.06 467 LEU A O 1
ATOM 3772 N N . PHE A 1 468 ? 9.742 -21.672 -28.297 1 94.62 468 PHE A N 1
ATOM 3773 C CA . PHE A 1 468 ? 10.625 -21.609 -27.141 1 94.62 468 PHE A CA 1
ATOM 3774 C C . PHE A 1 468 ? 9.977 -20.797 -26.016 1 94.62 468 PHE A C 1
ATOM 3776 O O . PHE A 1 468 ? 10.086 -21.172 -24.844 1 94.62 468 PHE A O 1
ATOM 3783 N N . LEU A 1 469 ? 9.281 -19.734 -26.328 1 93.38 469 LEU A N 1
ATOM 3784 C CA . LEU A 1 469 ? 8.609 -18.922 -25.328 1 93.38 469 LEU A CA 1
ATOM 3785 C C . LEU A 1 469 ? 7.477 -19.703 -24.656 1 93.38 469 LEU A C 1
ATOM 3787 O O . LEU A 1 469 ? 7.27 -19.594 -23.453 1 93.38 469 LEU A O 1
ATOM 3791 N N . ARG A 1 470 ? 6.836 -20.484 -25.359 1 91.69 470 ARG A N 1
ATOM 3792 C CA . ARG A 1 470 ? 5.746 -21.281 -24.797 1 91.69 470 ARG A CA 1
ATOM 3793 C C . ARG A 1 470 ? 6.281 -22.406 -23.922 1 91.69 470 ARG A C 1
ATOM 3795 O O . ARG A 1 470 ? 5.699 -22.719 -22.891 1 91.69 470 ARG A O 1
ATOM 3802 N N . MET A 1 471 ? 7.348 -22.969 -24.438 1 93.06 471 MET A N 1
ATOM 3803 C CA . MET A 1 471 ? 7.965 -24.016 -23.625 1 93.06 471 MET A CA 1
ATOM 3804 C C . MET A 1 471 ? 8.453 -23.469 -22.297 1 93.06 471 MET A C 1
ATOM 3806 O O . MET A 1 471 ? 8.414 -24.156 -21.281 1 93.06 471 MET A O 1
ATOM 3810 N N . LEU A 1 472 ? 8.93 -22.234 -22.328 1 94.19 472 LEU A N 1
ATOM 3811 C CA . LEU A 1 472 ? 9.328 -21.578 -21.094 1 94.19 472 LEU A CA 1
ATOM 3812 C C . LEU A 1 472 ? 8.148 -21.438 -20.141 1 94.19 472 LEU A C 1
ATOM 3814 O O . LEU A 1 472 ? 8.266 -21.734 -18.953 1 94.19 472 LEU A O 1
ATOM 3818 N N . LYS A 1 473 ? 7.09 -21.062 -20.625 1 91.25 473 LYS A N 1
ATOM 3819 C CA . LYS A 1 473 ? 5.871 -20.906 -19.828 1 91.25 473 LYS A CA 1
ATOM 3820 C C . LYS A 1 473 ? 5.441 -22.234 -19.219 1 91.25 473 LYS A C 1
ATOM 3822 O O . LYS A 1 473 ? 5.082 -22.297 -18.047 1 91.25 473 LYS A O 1
ATOM 3827 N N . PHE A 1 474 ? 5.559 -23.266 -20 1 90.75 474 PHE A N 1
ATOM 3828 C CA . PHE A 1 474 ? 5.156 -24.594 -19.531 1 90.75 474 PHE A CA 1
ATOM 3829 C C . PHE A 1 474 ? 6.102 -25.094 -18.453 1 90.75 474 PHE A C 1
ATOM 3831 O O . PHE A 1 474 ? 5.676 -25.766 -17.516 1 90.75 474 PHE A O 1
ATOM 3838 N N . THR A 1 475 ? 7.309 -24.734 -18.609 1 92.62 475 THR A N 1
ATOM 3839 C CA . THR A 1 475 ? 8.32 -25.203 -17.672 1 92.62 475 THR A CA 1
ATOM 3840 C C . THR A 1 475 ? 8.133 -24.547 -16.312 1 92.62 475 THR A C 1
ATOM 3842 O O . THR A 1 475 ? 8.312 -25.203 -15.281 1 92.62 475 THR A O 1
ATOM 3845 N N . VAL A 1 476 ? 7.738 -23.359 -16.281 1 92.31 476 VAL A N 1
ATOM 3846 C CA . VAL A 1 476 ? 7.699 -22.625 -15.023 1 92.31 476 VAL A CA 1
ATOM 3847 C C . VAL A 1 476 ? 6.305 -22.734 -14.406 1 92.31 476 VAL A C 1
ATOM 3849 O O . VAL A 1 476 ? 6.168 -22.875 -13.188 1 92.31 476 VAL A O 1
ATOM 3852 N N . LYS A 1 477 ? 5.207 -22.562 -15.023 1 84.38 477 LYS A N 1
ATOM 3853 C CA . LYS A 1 477 ? 3.852 -22.484 -14.492 1 84.38 477 LYS A CA 1
ATOM 3854 C C . LYS A 1 477 ? 3.191 -23.859 -14.453 1 84.38 477 LYS A C 1
ATOM 3856 O O . LYS A 1 477 ? 2.291 -24.094 -13.648 1 84.38 477 LYS A O 1
ATOM 3861 N N . GLY A 1 478 ? 3.652 -24.812 -15.047 1 76.12 478 GLY A N 1
ATOM 3862 C CA . GLY A 1 478 ? 2.98 -26.109 -15.086 1 76.12 478 GLY A CA 1
ATOM 3863 C C . GLY A 1 478 ? 1.572 -26.031 -15.641 1 76.12 478 GLY A C 1
ATOM 3864 O O . GLY A 1 478 ? 0.615 -26.438 -14.984 1 76.12 478 GLY A O 1
ATOM 3865 N N . ILE A 1 479 ? 1.372 -25.688 -16.812 1 76.62 479 ILE A N 1
ATOM 3866 C CA . ILE A 1 479 ? 0.069 -25.516 -17.453 1 76.62 479 ILE A CA 1
ATOM 3867 C C . ILE A 1 479 ? -0.397 -26.844 -18.031 1 76.62 479 ILE A C 1
ATOM 3869 O O . ILE A 1 479 ? 0.408 -27.766 -18.219 1 76.62 479 ILE A O 1
ATOM 3873 N N . ASP A 1 480 ? -1.677 -26.891 -18.156 1 82.69 480 ASP A N 1
ATOM 3874 C CA . ASP A 1 480 ? -2.248 -28.031 -18.844 1 82.69 480 ASP A CA 1
ATOM 3875 C C . ASP A 1 480 ? -1.892 -28.016 -20.328 1 82.69 480 ASP A C 1
ATOM 3877 O O . ASP A 1 480 ? -2.527 -27.297 -21.109 1 82.69 480 ASP A O 1
ATOM 3881 N N . MET A 1 481 ? -0.976 -28.781 -20.672 1 82.62 481 MET A N 1
ATOM 3882 C CA . MET A 1 481 ? -0.447 -28.781 -22.031 1 82.62 481 MET A CA 1
ATOM 3883 C C . MET A 1 481 ? -1.498 -29.266 -23.016 1 82.62 481 MET A C 1
ATOM 3885 O O . MET A 1 481 ? -1.395 -29.016 -24.219 1 82.62 481 MET A O 1
ATOM 3889 N N . ARG A 1 482 ? -2.521 -29.906 -22.562 1 83.44 482 ARG A N 1
ATOM 3890 C CA . ARG A 1 482 ? -3.568 -30.422 -23.438 1 83.44 482 ARG A CA 1
ATOM 3891 C C . ARG A 1 482 ? -4.344 -29.281 -24.094 1 83.44 482 ARG A C 1
ATOM 3893 O O . ARG A 1 482 ? -4.977 -29.484 -25.141 1 83.44 482 ARG A O 1
ATOM 3900 N N . ARG A 1 483 ? -4.141 -28.219 -23.422 1 83.06 483 ARG A N 1
ATOM 3901 C CA . ARG A 1 483 ? -4.84 -27.047 -23.953 1 83.06 483 ARG A CA 1
ATOM 3902 C C . ARG A 1 483 ? -4.105 -26.469 -25.156 1 83.06 483 ARG A C 1
ATOM 3904 O O . ARG A 1 483 ? -4.641 -25.625 -25.875 1 83.06 483 ARG A O 1
ATOM 3911 N N . ASN A 1 484 ? -2.904 -26.984 -25.406 1 84.06 484 ASN A N 1
ATOM 3912 C CA . ASN A 1 484 ? -2.117 -26.656 -26.594 1 84.06 484 ASN A CA 1
ATOM 3913 C C . ASN A 1 484 ? -1.876 -27.875 -27.469 1 84.06 484 ASN A C 1
ATOM 3915 O O . ASN A 1 484 ? -0.759 -28.391 -27.531 1 84.06 484 ASN A O 1
ATOM 3919 N N . PRO A 1 485 ? -2.889 -28.094 -28.219 1 85.25 485 PRO A N 1
ATOM 3920 C CA . PRO A 1 485 ? -2.809 -29.344 -28.969 1 85.25 485 PRO A CA 1
ATOM 3921 C C . PRO A 1 485 ? -1.652 -29.359 -29.969 1 85.25 485 PRO A C 1
ATOM 3923 O O . PRO A 1 485 ? -1.102 -30.422 -30.266 1 85.25 485 PRO A O 1
ATOM 3926 N N . GLU A 1 486 ? -1.252 -28.266 -30.5 1 86.31 486 GLU A N 1
ATOM 3927 C CA . GLU A 1 486 ? -0.148 -28.203 -31.453 1 86.31 486 GLU A CA 1
ATOM 3928 C C . GLU A 1 486 ? 1.142 -28.734 -30.844 1 86.31 486 GLU A C 1
ATOM 3930 O O . GLU A 1 486 ? 1.959 -29.344 -31.547 1 86.31 486 GLU A O 1
ATOM 3935 N N . LEU A 1 487 ? 1.261 -28.578 -29.594 1 89.25 487 LEU A N 1
ATOM 3936 C CA . LEU A 1 487 ? 2.463 -29.047 -28.906 1 89.25 487 LEU A CA 1
ATOM 3937 C C . LEU A 1 487 ? 2.25 -30.438 -28.328 1 89.25 487 LEU A C 1
ATOM 3939 O O . LEU A 1 487 ? 3.137 -31.281 -28.406 1 89.25 487 LEU A O 1
ATOM 3943 N N . TRP A 1 488 ? 1.098 -30.641 -27.844 1 90.69 488 TRP A N 1
ATOM 3944 C CA . TRP A 1 488 ? 0.807 -31.812 -27.031 1 90.69 488 TRP A CA 1
ATOM 3945 C C . TRP A 1 488 ? 0.593 -33.031 -27.891 1 90.69 488 TRP A C 1
ATOM 3947 O O . TRP A 1 488 ? 1.223 -34.062 -27.672 1 90.69 488 TRP A O 1
ATOM 3957 N N . ALA A 1 489 ? -0.203 -32.906 -28.906 1 89.81 489 ALA A N 1
ATOM 3958 C CA . ALA A 1 489 ? -0.663 -34.062 -29.672 1 89.81 489 ALA A CA 1
ATOM 3959 C C . ALA A 1 489 ? 0.232 -34.312 -30.891 1 89.81 489 ALA A C 1
ATOM 3961 O O . ALA A 1 489 ? 0.896 -33.375 -31.375 1 89.81 489 ALA A O 1
ATOM 3962 N N . HIS A 1 490 ? 0.265 -35.5 -31.188 1 87.25 490 HIS A N 1
ATOM 3963 C CA . HIS A 1 490 ? 0.962 -35.875 -32.406 1 87.25 490 HIS A CA 1
ATOM 3964 C C . HIS A 1 490 ? 0.217 -35.344 -33.656 1 87.25 490 HIS A C 1
ATOM 3966 O O . HIS A 1 490 ? 0.838 -34.969 -34.625 1 87.25 490 HIS A O 1
ATOM 3972 N N . SER A 1 491 ? -1.099 -35.438 -33.594 1 87.44 491 SER A N 1
ATOM 3973 C CA . SER A 1 491 ? -1.99 -34.906 -34.625 1 87.44 491 SER A CA 1
ATOM 3974 C C . SER A 1 491 ? -3.213 -34.25 -34 1 87.44 491 SER A C 1
ATOM 3976 O O . SER A 1 491 ? -3.67 -34.656 -32.906 1 87.44 491 SER A O 1
ATOM 3978 N N . PHE A 1 492 ? -3.588 -33.156 -34.594 1 85.25 492 PHE A N 1
ATOM 3979 C CA . PHE A 1 492 ? -4.758 -32.469 -34.062 1 85.25 492 PHE A CA 1
ATOM 3980 C C . PHE A 1 492 ? -5.551 -31.812 -35.188 1 85.25 492 PHE A C 1
ATOM 3982 O O . PHE A 1 492 ? -5.047 -31.641 -36.281 1 85.25 492 PHE A O 1
ATOM 3989 N N . TYR A 1 493 ? -6.797 -31.562 -34.906 1 79.12 493 TYR A N 1
ATOM 3990 C CA . TYR A 1 493 ? -7.656 -30.859 -35.844 1 79.12 493 TYR A CA 1
ATOM 3991 C C . TYR A 1 493 ? -7.598 -29.359 -35.625 1 79.12 493 TYR A C 1
ATOM 3993 O O . TYR A 1 493 ? -7.609 -28.891 -34.5 1 79.12 493 TYR A O 1
ATOM 4001 N N . GLN A 1 494 ? -7.176 -28.656 -36.688 1 67.69 494 GLN A N 1
ATOM 4002 C CA . GLN A 1 494 ? -7.254 -27.203 -36.594 1 67.69 494 GLN A CA 1
ATOM 4003 C C . GLN A 1 494 ? -8.695 -26.734 -36.406 1 67.69 494 GLN A C 1
ATOM 4005 O O . GLN A 1 494 ? -9.609 -27.312 -37 1 67.69 494 GLN A O 1
ATOM 4010 N N . ARG A 1 495 ? -8.867 -25.844 -35.438 1 61.53 495 ARG A N 1
ATOM 4011 C CA . ARG A 1 495 ? -10.211 -25.359 -35.156 1 61.53 495 ARG A CA 1
ATOM 4012 C C . ARG A 1 495 ? -10.938 -24.984 -36.469 1 61.53 495 ARG A C 1
ATOM 4014 O O . ARG A 1 495 ? -10.422 -24.219 -37.281 1 61.53 495 ARG A O 1
ATOM 4021 N N . ASP A 1 496 ? -12.008 -25.656 -36.812 1 59.62 496 ASP A N 1
ATOM 4022 C CA . ASP A 1 496 ? -13.016 -25.359 -37.844 1 59.62 496 ASP A CA 1
ATOM 4023 C C . ASP A 1 496 ? -12.562 -25.859 -39.188 1 59.62 496 ASP A C 1
ATOM 4025 O O . ASP A 1 496 ? -13.062 -25.406 -40.219 1 59.62 496 ASP A O 1
ATOM 4029 N N . THR A 1 497 ? -11.344 -26.5 -39.219 1 64.75 497 THR A N 1
ATOM 4030 C CA . THR A 1 497 ? -10.969 -27.047 -40.531 1 64.75 497 THR A CA 1
ATOM 4031 C C . THR A 1 497 ? -10.844 -28.562 -40.469 1 64.75 497 THR A C 1
ATOM 4033 O O . THR A 1 497 ? -10.492 -29.125 -39.438 1 64.75 497 THR A O 1
ATOM 4036 N N . PRO A 1 498 ? -11.297 -29.234 -41.438 1 70.31 498 PRO A N 1
ATOM 4037 C CA . PRO A 1 498 ? -11.18 -30.688 -41.5 1 70.31 498 PRO A CA 1
ATOM 4038 C C . PRO A 1 498 ? -9.742 -31.156 -41.688 1 70.31 498 PRO A C 1
ATOM 4040 O O . PRO A 1 498 ? -9.484 -32.375 -41.719 1 70.31 498 PRO A O 1
ATOM 4043 N N . THR A 1 499 ? -8.867 -30.25 -41.688 1 75.62 499 THR A N 1
ATOM 4044 C CA . THR A 1 499 ? -7.492 -30.609 -41.969 1 75.62 499 THR A CA 1
ATOM 4045 C C . THR A 1 499 ? -6.77 -31.109 -40.719 1 75.62 499 THR A C 1
ATOM 4047 O O . THR A 1 499 ? -6.82 -30.453 -39.688 1 75.62 499 THR A O 1
ATOM 4050 N N . ILE A 1 500 ? -6.246 -32.281 -40.844 1 81.88 500 ILE A N 1
ATOM 4051 C CA . ILE A 1 500 ? -5.434 -32.844 -39.781 1 81.88 500 ILE A CA 1
ATOM 4052 C C . ILE A 1 500 ? -4.027 -32.25 -39.844 1 81.88 500 ILE A C 1
ATOM 4054 O O . ILE A 1 500 ? -3.369 -32.312 -40.875 1 81.88 500 ILE A O 1
ATOM 4058 N N . CYS A 1 501 ? -3.656 -31.641 -38.781 1 82.56 501 CYS A N 1
ATOM 4059 C CA . CYS A 1 501 ? -2.328 -31.047 -38.656 1 82.56 501 CYS A CA 1
ATOM 4060 C C . CYS A 1 501 ? -1.415 -31.906 -37.812 1 82.56 501 CYS A C 1
ATOM 4062 O O . CYS A 1 501 ? -1.882 -32.594 -36.906 1 82.56 501 CYS A O 1
ATOM 4064 N N . GLN A 1 502 ? -0.247 -31.922 -38.188 1 84.44 502 GLN A N 1
ATOM 4065 C CA . GLN A 1 502 ? 0.727 -32.625 -37.375 1 84.44 502 GLN A CA 1
ATOM 4066 C C . GLN A 1 502 ? 1.207 -31.766 -36.219 1 84.44 502 GLN A C 1
ATOM 4068 O O . GLN A 1 502 ? 1.591 -30.609 -36.406 1 84.44 502 GLN A O 1
ATOM 4073 N N . GLY A 1 503 ? 1.083 -32.344 -35.062 1 88.5 503 GLY A N 1
ATOM 4074 C CA . GLY A 1 503 ? 1.595 -31.656 -33.875 1 88.5 503 GLY A CA 1
ATOM 4075 C C . GLY A 1 503 ? 2.969 -32.156 -33.469 1 88.5 503 GLY A C 1
ATOM 4076 O O . GLY A 1 503 ? 3.57 -32.969 -34.156 1 88.5 503 GLY A O 1
ATOM 4077 N N . PHE A 1 504 ? 3.498 -31.656 -32.375 1 90.12 504 PHE A N 1
ATOM 4078 C CA . PHE A 1 504 ? 4.855 -31.969 -31.969 1 90.12 504 PHE A CA 1
ATOM 4079 C C . PHE A 1 504 ? 4.879 -33.25 -31.125 1 90.12 504 PHE A C 1
ATOM 4081 O O . PHE A 1 504 ? 5.941 -33.844 -30.906 1 90.12 504 PHE A O 1
ATOM 4088 N N . GLY A 1 505 ? 3.723 -33.688 -30.594 1 90.44 505 GLY A N 1
ATOM 4089 C CA . GLY A 1 505 ? 3.588 -34.969 -29.953 1 90.44 505 GLY A CA 1
ATOM 4090 C C . GLY A 1 505 ? 4.332 -35.062 -28.625 1 90.44 505 GLY A C 1
ATOM 4091 O O . GLY A 1 505 ? 4.934 -36.094 -28.312 1 90.44 505 GLY A O 1
ATOM 4092 N N . LEU A 1 506 ? 4.34 -34.125 -27.859 1 91.94 506 LEU A N 1
ATOM 4093 C CA . LEU A 1 506 ? 5.031 -34.094 -26.578 1 91.94 506 LEU A CA 1
ATOM 4094 C C . LEU A 1 506 ? 4.453 -35.156 -25.641 1 91.94 506 LEU A C 1
ATOM 4096 O O . LEU A 1 506 ? 5.16 -35.688 -24.781 1 91.94 506 LEU A O 1
ATOM 4100 N N . GLN A 1 507 ? 3.17 -35.406 -25.797 1 91.5 507 GLN A N 1
ATOM 4101 C CA . GLN A 1 507 ? 2.531 -36.438 -24.984 1 91.5 507 GLN A CA 1
ATOM 4102 C C . GLN A 1 507 ? 3.221 -37.781 -25.156 1 91.5 507 GLN A C 1
ATOM 4104 O O . GLN A 1 507 ? 3.494 -38.469 -24.172 1 91.5 507 GLN A O 1
ATOM 4109 N N . ARG A 1 508 ? 3.523 -38.094 -26.344 1 91.38 508 ARG A N 1
ATOM 4110 C CA . ARG A 1 508 ? 4.125 -39.375 -26.656 1 91.38 508 ARG A CA 1
ATOM 4111 C C . ARG A 1 508 ? 5.555 -39.469 -26.141 1 91.38 508 ARG A C 1
ATOM 4113 O O . ARG A 1 508 ? 5.949 -40.469 -25.547 1 91.38 508 ARG A O 1
ATOM 4120 N N . THR A 1 509 ? 6.277 -38.469 -26.375 1 92.31 509 THR A N 1
ATOM 4121 C CA . THR A 1 509 ? 7.664 -38.5 -25.922 1 92.31 509 THR A CA 1
ATOM 4122 C C . THR A 1 509 ? 7.727 -38.5 -24.391 1 92.31 509 THR A C 1
ATOM 4124 O O . THR A 1 509 ? 8.609 -39.156 -23.812 1 92.31 509 THR A O 1
ATOM 4127 N N . MET A 1 510 ? 6.859 -37.844 -23.812 1 91.75 510 MET A N 1
ATOM 4128 C CA . MET A 1 510 ? 6.816 -37.844 -22.359 1 91.75 510 MET A CA 1
ATOM 4129 C C . MET A 1 510 ? 6.473 -39.219 -21.812 1 91.75 510 MET A C 1
ATOM 4131 O O . MET A 1 510 ? 7.059 -39.656 -20.828 1 91.75 510 MET A O 1
ATOM 4135 N N . ALA A 1 511 ? 5.586 -39.844 -22.422 1 88.62 511 ALA A N 1
ATOM 4136 C CA . ALA A 1 511 ? 5.152 -41.156 -21.984 1 88.62 511 ALA A CA 1
ATOM 4137 C C . ALA A 1 511 ? 6.254 -42.219 -22.188 1 88.62 511 ALA A C 1
ATOM 4139 O O . ALA A 1 511 ? 6.453 -43.094 -21.344 1 88.62 511 ALA A O 1
ATOM 4140 N N . ILE A 1 512 ? 6.98 -42.062 -23.219 1 91.62 512 ILE A N 1
ATOM 4141 C CA . ILE A 1 512 ? 7.945 -43.094 -23.594 1 91.62 512 ILE A CA 1
ATOM 4142 C C . ILE A 1 512 ? 9.289 -42.812 -22.922 1 91.62 512 ILE A C 1
ATOM 4144 O O . ILE A 1 512 ? 9.969 -43.719 -22.453 1 91.62 512 ILE A O 1
ATOM 4148 N N . ARG A 1 513 ? 9.625 -41.562 -22.859 1 92.19 513 ARG A N 1
ATOM 4149 C CA . ARG A 1 513 ? 10.984 -41.219 -22.438 1 92.19 513 ARG A CA 1
ATOM 4150 C C . ARG A 1 513 ? 10.992 -40.562 -21.062 1 92.19 513 ARG A C 1
ATOM 4152 O O . ARG A 1 513 ? 12.055 -40.312 -20.5 1 92.19 513 ARG A O 1
ATOM 4159 N N . GLY A 1 514 ? 9.859 -40.25 -20.562 1 91.62 514 GLY A N 1
ATOM 4160 C CA . GLY A 1 514 ? 9.773 -39.656 -19.25 1 91.62 514 GLY A CA 1
ATOM 4161 C C . GLY A 1 514 ? 9.875 -38.156 -19.266 1 91.62 514 GLY A C 1
ATOM 4162 O O . GLY A 1 514 ? 9.594 -37.5 -18.266 1 91.62 514 GLY A O 1
ATOM 4163 N N . TYR A 1 515 ? 10.32 -37.625 -20.328 1 92.25 515 TYR A N 1
ATOM 4164 C CA . TYR A 1 515 ? 10.484 -36.188 -20.562 1 92.25 515 TYR A CA 1
ATOM 4165 C C . TYR A 1 515 ? 9.953 -35.781 -21.938 1 92.25 515 TYR A C 1
ATOM 4167 O O . TYR A 1 515 ? 9.969 -36.594 -22.875 1 92.25 515 TYR A O 1
ATOM 4175 N N . ALA A 1 516 ? 9.406 -34.562 -22 1 92.19 516 ALA A N 1
ATOM 4176 C CA . ALA A 1 516 ? 8.828 -34.062 -23.25 1 92.19 516 ALA A CA 1
ATOM 4177 C C . ALA A 1 516 ? 9.914 -33.562 -24.203 1 92.19 516 ALA A C 1
ATOM 4179 O O . ALA A 1 516 ? 10.102 -32.344 -24.328 1 92.19 516 ALA A O 1
ATOM 4180 N N . PHE A 1 517 ? 10.477 -34.438 -24.938 1 92.25 517 PHE A N 1
ATOM 4181 C CA . PHE A 1 517 ? 11.477 -34.062 -25.938 1 92.25 517 PHE A CA 1
ATOM 4182 C C . PHE A 1 517 ? 10.805 -33.562 -27.203 1 92.25 517 PHE A C 1
ATOM 4184 O O . PHE A 1 517 ? 9.789 -34.125 -27.641 1 92.25 517 PHE A O 1
ATOM 4191 N N . LEU A 1 518 ? 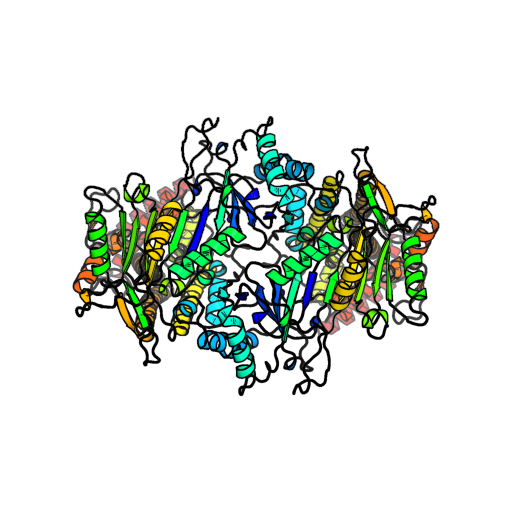11.375 -32.562 -27.766 1 92 518 LEU A N 1
ATOM 4192 C CA . LEU A 1 518 ? 10.953 -32.188 -29.109 1 92 518 LEU A CA 1
ATOM 4193 C C . LEU A 1 518 ? 11.328 -33.25 -30.125 1 92 518 LEU A C 1
ATOM 4195 O O . LEU A 1 518 ? 12.344 -33.938 -29.969 1 92 518 LEU A O 1
ATOM 4199 N N . PRO A 1 519 ? 10.508 -33.344 -31.125 1 88.81 519 PRO A N 1
ATOM 4200 C CA . PRO A 1 519 ? 10.844 -34.375 -32.125 1 88.81 519 PRO A CA 1
ATOM 4201 C C . PRO A 1 519 ? 12.18 -34.094 -32.812 1 88.81 519 PRO A C 1
ATOM 4203 O O . PRO A 1 519 ? 12.523 -32.938 -33.062 1 88.81 519 PRO A O 1
ATOM 4206 N N . PRO A 1 520 ? 12.781 -35.25 -33.094 1 86.62 520 PRO A N 1
ATOM 4207 C CA . PRO A 1 520 ? 14.039 -35.062 -33.812 1 86.62 520 PRO A CA 1
ATOM 4208 C C . PRO A 1 520 ? 13.844 -34.438 -35.188 1 86.62 520 PRO A C 1
ATOM 4210 O O . PRO A 1 520 ? 12.875 -34.75 -35.906 1 86.62 520 PRO A O 1
ATOM 4213 N N . GLY A 1 521 ? 14.688 -33.5 -35.562 1 86.69 521 GLY A N 1
ATOM 4214 C CA . GLY A 1 521 ? 14.664 -32.875 -36.875 1 86.69 521 GLY A CA 1
ATOM 4215 C C . GLY A 1 521 ? 13.602 -31.797 -37 1 86.69 521 GLY A C 1
ATOM 4216 O O . GLY A 1 521 ? 13.328 -31.312 -38.094 1 86.69 521 GLY A O 1
ATOM 4217 N N . LEU A 1 522 ? 12.969 -31.484 -35.906 1 90.56 522 LEU A N 1
ATOM 4218 C CA . LEU A 1 522 ? 11.922 -30.469 -35.938 1 90.56 522 LEU A CA 1
ATOM 4219 C C . LEU A 1 522 ? 12.477 -29.141 -36.438 1 90.56 522 LEU A C 1
ATOM 4221 O O . LEU A 1 522 ? 11.828 -28.469 -37.25 1 90.56 522 LEU A O 1
ATOM 4225 N N . ILE A 1 523 ? 13.656 -28.75 -36 1 91.38 523 ILE A N 1
ATOM 4226 C CA . ILE A 1 523 ? 14.227 -27.438 -36.25 1 91.38 523 ILE A CA 1
ATOM 4227 C C . ILE A 1 523 ? 15.492 -27.594 -37.094 1 91.38 523 ILE A C 1
ATOM 4229 O O . ILE A 1 523 ? 16.344 -28.438 -36.812 1 91.38 523 ILE A O 1
ATOM 4233 N N . ASP A 1 524 ? 15.5 -26.922 -38.156 1 89.31 524 ASP A N 1
ATOM 4234 C CA . ASP A 1 524 ? 16.766 -26.703 -38.875 1 89.31 524 ASP A CA 1
ATOM 4235 C C . ASP A 1 524 ? 17.609 -25.641 -38.188 1 89.31 524 ASP A C 1
ATOM 4237 O O . ASP A 1 524 ? 17.406 -24.453 -38.375 1 89.31 524 ASP A O 1
ATOM 4241 N N . TRP A 1 525 ? 18.625 -26.062 -37.531 1 88 525 TRP A N 1
ATOM 4242 C CA . TRP A 1 525 ? 19.391 -25.188 -36.656 1 88 525 TRP A CA 1
ATOM 4243 C C . TRP A 1 525 ? 20.312 -24.281 -37.469 1 88 525 TRP A C 1
ATOM 4245 O O . TRP A 1 525 ? 20.781 -23.25 -36.969 1 88 525 TRP A O 1
ATOM 4255 N N . VAL A 1 526 ? 20.516 -24.625 -38.656 1 81.5 526 VAL A N 1
ATOM 4256 C CA . VAL A 1 526 ? 21.391 -23.812 -39.5 1 81.5 526 VAL A CA 1
ATOM 4257 C C . VAL A 1 526 ? 20.625 -22.578 -40 1 81.5 526 VAL A C 1
ATOM 4259 O O . VAL A 1 526 ? 21.156 -21.469 -40 1 81.5 526 VAL A O 1
ATOM 4262 N N . GLN A 1 527 ? 19.438 -22.828 -40.375 1 81.06 527 GLN A N 1
ATOM 4263 C CA . GLN A 1 527 ? 18.656 -21.719 -40.906 1 81.06 527 GLN A CA 1
ATOM 4264 C C . GLN A 1 527 ? 17.672 -21.188 -39.844 1 81.06 527 GLN A C 1
ATOM 4266 O O . GLN A 1 527 ? 17.094 -20.109 -40.031 1 81.06 527 GLN A O 1
ATOM 4271 N N . GLY A 1 528 ? 17.547 -21.953 -38.781 1 85.69 528 GLY A N 1
ATOM 4272 C CA . GLY A 1 528 ? 16.656 -21.531 -37.719 1 85.69 528 GLY A CA 1
ATOM 4273 C C . GLY A 1 528 ? 15.188 -21.672 -38.094 1 85.69 528 GLY A C 1
ATOM 4274 O O . GLY A 1 528 ? 14.367 -20.812 -37.75 1 85.69 528 GLY A O 1
ATOM 4275 N N . LYS A 1 529 ? 14.836 -22.609 -38.906 1 86.44 529 LYS A N 1
ATOM 4276 C CA . LYS A 1 529 ? 13.477 -22.781 -39.406 1 86.44 529 LYS A CA 1
ATOM 4277 C C . LYS A 1 529 ? 12.922 -24.156 -39.031 1 86.44 529 LYS A C 1
ATOM 4279 O O . LYS A 1 529 ? 13.68 -25.062 -38.688 1 86.44 529 LYS A O 1
ATOM 4284 N N . LEU A 1 530 ? 11.625 -24.203 -39.062 1 88.31 530 LEU A N 1
ATOM 4285 C CA . LEU A 1 530 ? 10.984 -25.516 -38.875 1 88.31 530 LEU A CA 1
ATOM 4286 C C . LEU A 1 530 ? 11.188 -26.375 -40.125 1 88.31 530 LEU A C 1
ATOM 4288 O O . LEU A 1 530 ? 11.109 -25.875 -41.25 1 88.31 530 LEU A O 1
ATOM 4292 N N . ASN A 1 531 ? 11.398 -27.516 -39.844 1 86.25 531 ASN A N 1
ATOM 4293 C CA . ASN A 1 531 ? 11.539 -28.453 -40.969 1 86.25 531 ASN A CA 1
ATOM 4294 C C . ASN A 1 531 ? 10.188 -28.984 -41.438 1 86.25 531 ASN A C 1
ATOM 4296 O O . ASN A 1 531 ? 9.219 -28.984 -40.656 1 86.25 531 ASN A O 1
ATOM 4300 N N . ALA A 1 532 ? 10.156 -29.328 -42.781 1 78.5 532 ALA A N 1
ATOM 4301 C CA . ALA A 1 532 ? 8.992 -30.078 -43.25 1 78.5 532 ALA A CA 1
ATOM 4302 C C . ALA A 1 532 ? 8.836 -31.391 -42.469 1 78.5 532 ALA A C 1
ATOM 4304 O O . ALA A 1 532 ? 9.828 -32 -42.062 1 78.5 532 ALA A O 1
ATOM 4305 N N . PRO A 1 533 ? 7.645 -31.781 -42.156 1 78.94 533 PRO A N 1
ATOM 4306 C CA . PRO A 1 533 ? 6.328 -31.297 -42.594 1 78.94 533 PRO A CA 1
ATOM 4307 C C . PRO A 1 533 ? 5.754 -30.25 -41.625 1 78.94 533 PRO A C 1
ATOM 4309 O O . PRO A 1 533 ? 4.699 -29.672 -41.906 1 78.94 533 PRO A O 1
ATOM 4312 N N . PHE A 1 534 ? 6.5 -30 -40.625 1 82 534 PHE A N 1
ATOM 4313 C CA . PHE A 1 534 ? 5.93 -29.125 -39.594 1 82 534 PHE A CA 1
ATOM 4314 C C . PHE A 1 534 ? 5.738 -27.719 -40.156 1 82 534 PHE A C 1
ATOM 4316 O O . PHE A 1 534 ? 4.812 -27.016 -39.75 1 82 534 PHE A O 1
ATOM 4323 N N . ALA A 1 535 ? 6.527 -27.359 -41 1 79.06 535 ALA A N 1
ATOM 4324 C CA . ALA A 1 535 ? 6.492 -26 -41.562 1 79.06 535 ALA A CA 1
ATOM 4325 C C . ALA A 1 535 ? 5.242 -25.797 -42.438 1 79.06 535 ALA A C 1
ATOM 4327 O O . ALA A 1 535 ? 4.805 -24.672 -42.625 1 79.06 535 ALA A O 1
ATOM 4328 N N . GLU A 1 536 ? 4.668 -26.844 -42.812 1 73.88 536 GLU A N 1
ATOM 4329 C CA . GLU A 1 536 ? 3.559 -26.75 -43.75 1 73.88 536 GLU A CA 1
ATOM 4330 C C . GLU A 1 536 ? 2.248 -26.438 -43.062 1 73.88 536 GLU A C 1
ATOM 4332 O O . GLU A 1 536 ? 1.3 -25.953 -43.688 1 73.88 536 GLU A O 1
ATOM 4337 N N . TYR A 1 537 ? 2.256 -26.656 -41.812 1 73.88 537 TYR A N 1
ATOM 4338 C CA . TYR A 1 537 ? 1.022 -26.438 -41.062 1 73.88 537 TYR A CA 1
ATOM 4339 C C . TYR A 1 537 ? 1.042 -25.094 -40.344 1 73.88 537 TYR A C 1
ATOM 4341 O O . TYR A 1 537 ? 2.107 -24.594 -39.969 1 73.88 537 TYR A O 1
ATOM 4349 N N . ASP A 1 538 ? -0.183 -24.531 -40.25 1 68.12 538 ASP A N 1
ATOM 4350 C CA . ASP A 1 538 ? -0.301 -23.25 -39.594 1 68.12 538 ASP A CA 1
ATOM 4351 C C . ASP A 1 538 ? -0.419 -23.422 -38.062 1 68.12 538 ASP A C 1
ATOM 4353 O O . ASP A 1 538 ? -1.488 -23.203 -37.5 1 68.12 538 ASP A O 1
ATOM 4357 N N . ILE A 1 539 ? 0.698 -23.781 -37.594 1 73.81 539 ILE A N 1
ATOM 4358 C CA . ILE A 1 539 ? 0.744 -24 -36.156 1 73.81 539 ILE A CA 1
ATOM 4359 C C . ILE A 1 539 ? 1.52 -22.859 -35.469 1 73.81 539 ILE A C 1
ATOM 4361 O O . ILE A 1 539 ? 2.238 -22.109 -36.156 1 73.81 539 ILE A O 1
ATOM 4365 N N . LEU A 1 540 ? 1.334 -22.578 -34.188 1 73.12 540 LEU A N 1
ATOM 4366 C CA . LEU A 1 540 ? 2.039 -21.625 -33.344 1 73.12 540 LEU A CA 1
ATOM 4367 C C . LEU A 1 540 ? 1.708 -20.188 -33.75 1 73.12 540 LEU A C 1
ATOM 4369 O O . LEU A 1 540 ? 2.598 -19.344 -33.844 1 73.12 540 LEU A O 1
ATOM 4373 N N . THR A 1 541 ? 0.346 -20.078 -34 1 65.56 541 THR A N 1
ATOM 4374 C CA . THR A 1 541 ? -0.104 -18.719 -34.312 1 65.56 541 THR A CA 1
ATOM 4375 C C . THR A 1 541 ? -0.208 -17.875 -33.031 1 65.56 541 THR A C 1
ATOM 4377 O O . THR A 1 541 ? -0.21 -18.422 -31.922 1 65.56 541 THR A O 1
ATOM 4380 N N . THR A 1 542 ? 0.052 -16.609 -33.125 1 63.94 542 THR A N 1
ATOM 4381 C CA . THR A 1 542 ? 0.177 -15.688 -31.984 1 63.94 542 THR A CA 1
ATOM 4382 C C . THR A 1 542 ? -1.197 -15.227 -31.5 1 63.94 542 THR A C 1
ATOM 4384 O O . THR A 1 542 ? -1.715 -14.211 -31.969 1 63.94 542 THR A O 1
ATOM 4387 N N . PRO A 1 543 ? -1.762 -16.031 -30.625 1 59.19 543 PRO A N 1
ATOM 4388 C CA . PRO A 1 543 ? -3.045 -15.57 -30.094 1 59.19 543 PRO A CA 1
ATOM 4389 C C . PRO A 1 543 ? -2.943 -14.195 -29.438 1 59.19 543 PRO A C 1
ATOM 4391 O O . PRO A 1 543 ? -3.936 -13.469 -29.375 1 59.19 543 PRO A O 1
ATOM 4394 N N . THR A 1 544 ? -1.854 -13.93 -28.969 1 65.12 544 THR A N 1
ATOM 4395 C CA . THR A 1 544 ? -1.666 -12.648 -28.297 1 65.12 544 THR A CA 1
ATOM 4396 C C . THR A 1 544 ? -1.925 -11.492 -29.25 1 65.12 544 THR A C 1
ATOM 4398 O O . THR A 1 544 ? -2.51 -10.477 -28.859 1 65.12 544 THR A O 1
ATOM 4401 N N . ILE A 1 545 ? -1.568 -11.781 -30.438 1 65.06 545 ILE A N 1
ATOM 4402 C CA . ILE A 1 545 ? -1.762 -10.727 -31.406 1 65.06 545 ILE A CA 1
ATOM 4403 C C . ILE A 1 545 ? -3.254 -10.492 -31.625 1 65.06 545 ILE A C 1
ATOM 4405 O O . ILE A 1 545 ? -3.691 -9.344 -31.797 1 65.06 545 ILE A O 1
ATOM 4409 N N . LYS A 1 546 ? -3.855 -11.633 -31.5 1 65 546 LYS A N 1
ATOM 4410 C CA . LYS A 1 546 ? -5.305 -11.5 -31.625 1 65 546 LYS A CA 1
ATOM 4411 C C . LYS A 1 546 ? -5.875 -10.617 -30.516 1 65 546 LYS A C 1
ATOM 4413 O O . LYS A 1 546 ? -6.73 -9.766 -30.766 1 65 546 LYS A O 1
ATOM 4418 N N . SER A 1 547 ? -5.375 -10.891 -29.438 1 67.19 547 SER A N 1
ATOM 4419 C CA . SER A 1 547 ? -5.902 -10.141 -28.297 1 67.19 547 SER A CA 1
ATOM 4420 C C . SER A 1 547 ? -5.496 -8.672 -28.359 1 67.19 547 SER A C 1
ATOM 4422 O O . SER A 1 547 ? -6.27 -7.789 -27.984 1 67.19 547 SER A O 1
ATOM 4424 N N . LEU A 1 548 ? -4.398 -8.438 -28.875 1 69.38 548 LEU A N 1
ATOM 4425 C CA . LEU A 1 548 ? -3.873 -7.074 -28.922 1 69.38 548 LEU A CA 1
ATOM 4426 C C . LEU A 1 548 ? -4.586 -6.25 -30 1 69.38 548 LEU A C 1
ATOM 4428 O O . LEU A 1 548 ? -4.812 -5.055 -29.812 1 69.38 548 LEU A O 1
ATOM 4432 N N . TYR A 1 549 ? -4.91 -6.953 -31.078 1 69.94 549 TYR A N 1
ATOM 4433 C CA . TYR A 1 549 ? -5.52 -6.246 -32.188 1 69.94 549 TYR A CA 1
ATOM 4434 C C . TYR A 1 549 ? -6.953 -6.715 -32.438 1 69.94 549 TYR A C 1
ATOM 4436 O O . TYR A 1 549 ? -7.371 -6.918 -33.562 1 69.94 549 TYR A O 1
ATOM 4444 N N . ARG A 1 550 ? -7.672 -6.953 -31.359 1 69.5 550 ARG A N 1
ATOM 4445 C CA . ARG A 1 550 ? -8.984 -7.586 -31.375 1 69.5 550 ARG A CA 1
ATOM 4446 C C . ARG A 1 550 ? -9.836 -7.059 -32.531 1 69.5 550 ARG A C 1
ATOM 4448 O O . ARG A 1 550 ? -10.289 -7.832 -33.375 1 69.5 550 ARG A O 1
ATOM 4455 N N . LYS A 1 551 ? -10.016 -5.723 -32.656 1 68.75 551 LYS A N 1
ATOM 4456 C CA . LYS A 1 551 ? -10.906 -5.113 -33.656 1 68.75 551 LYS A CA 1
ATOM 4457 C C . LYS A 1 551 ? -10.352 -5.266 -35.062 1 68.75 551 LYS A C 1
ATOM 4459 O O . LYS A 1 551 ? -11.109 -5.41 -36.031 1 68.75 551 LYS A O 1
ATOM 4464 N N . HIS A 1 552 ? -9.125 -5.348 -35.125 1 73.94 552 HIS A N 1
ATOM 4465 C CA . HIS A 1 552 ? -8.492 -5.348 -36.438 1 73.94 552 HIS A CA 1
ATOM 4466 C C . HIS A 1 552 ? -7.828 -6.688 -36.75 1 73.94 552 HIS A C 1
ATOM 4468 O O . HIS A 1 552 ? -6.988 -6.785 -37.625 1 73.94 552 HIS A O 1
ATOM 4474 N N . TYR A 1 553 ? -8.289 -7.688 -36.031 1 76.5 553 TYR A N 1
ATOM 4475 C CA . TYR A 1 553 ? -7.586 -8.969 -36.094 1 76.5 553 TYR A CA 1
ATOM 4476 C C . TYR A 1 553 ? -7.766 -9.602 -37.469 1 76.5 553 TYR A C 1
ATOM 4478 O O . TYR A 1 553 ? -6.832 -10.203 -38 1 76.5 553 TYR A O 1
ATOM 4486 N N . PRO A 1 554 ? -8.906 -9.414 -38.062 1 74.88 554 PRO A N 1
ATOM 4487 C CA . PRO A 1 554 ? -9.031 -10.023 -39.375 1 74.88 554 PRO A CA 1
ATOM 4488 C C . PRO A 1 554 ? -8.055 -9.438 -40.375 1 74.88 554 PRO A C 1
ATOM 4490 O O . PRO A 1 554 ? -7.488 -10.164 -41.219 1 74.88 554 PRO A O 1
ATOM 4493 N N . ALA A 1 555 ? -7.891 -8.18 -40.25 1 75 555 ALA A N 1
ATOM 4494 C CA . ALA A 1 555 ? -6.945 -7.527 -41.156 1 75 555 ALA A CA 1
ATOM 4495 C C . ALA A 1 555 ? -5.516 -7.98 -40.875 1 75 555 ALA A C 1
ATOM 4497 O O . ALA A 1 555 ? -4.73 -8.188 -41.812 1 75 555 ALA A O 1
ATOM 4498 N N . ILE A 1 556 ? -5.227 -8.156 -39.656 1 76 556 ILE A N 1
ATOM 4499 C CA . ILE A 1 556 ? -3.887 -8.57 -39.281 1 76 556 ILE A CA 1
ATOM 4500 C C . ILE A 1 556 ? -3.641 -10.016 -39.719 1 76 556 ILE A C 1
ATOM 4502 O O . ILE A 1 556 ? -2.551 -10.344 -40.188 1 76 556 ILE A O 1
ATOM 4506 N N . LYS A 1 557 ? -4.672 -10.766 -39.531 1 76.06 557 LYS A N 1
ATOM 4507 C CA . LYS A 1 557 ? -4.559 -12.164 -39.969 1 76.06 557 LYS A CA 1
ATOM 4508 C C . LYS A 1 557 ? -4.305 -12.273 -41.469 1 76.06 557 LYS A C 1
ATOM 4510 O O . LYS A 1 557 ? -3.453 -13.047 -41.906 1 76.06 557 LYS A O 1
ATOM 4515 N N . THR A 1 558 ? -5.02 -11.523 -42.188 1 75.62 558 THR A N 1
ATOM 4516 C CA . THR A 1 558 ? -4.848 -11.523 -43.656 1 75.62 558 THR A CA 1
ATOM 4517 C C . THR A 1 558 ? -3.438 -11.086 -44.031 1 75.62 558 THR A C 1
ATOM 4519 O O . THR A 1 558 ? -2.791 -11.711 -44.875 1 75.62 558 THR A O 1
ATOM 4522 N N . LEU A 1 559 ? -3.092 -10.094 -43.375 1 75.06 559 LEU A N 1
ATOM 4523 C CA . LEU A 1 559 ? -1.761 -9.57 -43.656 1 75.06 559 LEU A CA 1
ATOM 4524 C C . LEU A 1 559 ? -0.685 -10.578 -43.281 1 75.06 559 LEU A C 1
ATOM 4526 O O . LEU A 1 559 ? 0.323 -10.719 -43.969 1 75.06 559 LEU A O 1
ATOM 4530 N N . SER A 1 560 ? -0.871 -11.18 -42.219 1 75.81 560 SER A N 1
ATOM 4531 C CA . SER A 1 560 ? 0.088 -12.172 -41.75 1 75.81 560 SER A CA 1
ATOM 4532 C C . SER A 1 560 ? 0.18 -13.352 -42.719 1 75.81 560 SER A C 1
ATOM 4534 O O . SER A 1 560 ? 1.267 -13.883 -42.938 1 75.81 560 SER A O 1
ATOM 4536 N N . ASN A 1 561 ? -0.921 -13.695 -43.156 1 75.12 561 ASN A N 1
ATOM 4537 C CA . ASN A 1 561 ? -0.944 -14.773 -44.125 1 75.12 561 ASN A CA 1
ATOM 4538 C C . ASN A 1 561 ? -0.194 -14.391 -45.406 1 75.12 561 ASN A C 1
ATOM 4540 O O . ASN A 1 561 ? 0.544 -15.203 -45.969 1 75.12 561 ASN A O 1
ATOM 4544 N N . LEU A 1 562 ? -0.466 -13.234 -45.812 1 75.62 562 LEU A N 1
ATOM 4545 C CA . LEU A 1 562 ? 0.232 -12.742 -47 1 75.62 562 LEU A CA 1
ATOM 4546 C C . LEU A 1 562 ? 1.735 -12.672 -46.75 1 75.62 562 LEU A C 1
ATOM 4548 O O . LEU A 1 562 ? 2.529 -13.008 -47.625 1 75.62 562 LEU A O 1
ATOM 4552 N N . TYR A 1 563 ? 1.996 -12.273 -45.625 1 76.25 563 TYR A N 1
ATOM 4553 C CA . TYR A 1 563 ? 3.41 -12.195 -45.281 1 76.25 563 TYR A CA 1
ATOM 4554 C C . TYR A 1 563 ? 4.043 -13.578 -45.25 1 76.25 563 TYR A C 1
ATOM 4556 O O . TYR A 1 563 ? 5.18 -13.758 -45.719 1 76.25 563 TYR A O 1
ATOM 4564 N N . GLN A 1 564 ? 3.383 -14.453 -44.688 1 77.75 564 GLN A N 1
ATOM 4565 C CA . GLN A 1 564 ? 3.865 -15.828 -44.688 1 77.75 564 GLN A CA 1
ATOM 4566 C C . GLN A 1 564 ? 4.125 -16.344 -46.094 1 77.75 564 GLN A C 1
ATOM 4568 O O . GLN A 1 564 ? 5.176 -16.922 -46.375 1 77.75 564 GLN A O 1
ATOM 4573 N N . GLN A 1 565 ? 3.197 -16.094 -46.906 1 78.12 565 GLN A N 1
ATOM 4574 C CA . GLN A 1 565 ? 3.336 -16.531 -48.281 1 78.12 565 GLN A CA 1
ATOM 4575 C C . GLN A 1 565 ? 4.5 -15.82 -48.969 1 78.12 565 GLN A C 1
ATOM 4577 O O . GLN A 1 565 ? 5.266 -16.453 -49.719 1 78.12 565 GLN A O 1
ATOM 4582 N N . PHE A 1 566 ? 4.496 -14.641 -48.656 1 77.25 566 PHE A N 1
ATOM 4583 C CA . PHE A 1 566 ? 5.578 -13.836 -49.219 1 77.25 566 PHE A CA 1
ATOM 4584 C C . PHE A 1 566 ? 6.934 -14.352 -48.75 1 77.25 566 PHE A C 1
ATOM 4586 O O . PHE A 1 566 ? 7.844 -14.555 -49.562 1 77.25 566 PHE A O 1
ATOM 4593 N N . SER A 1 567 ? 7.07 -14.562 -47.531 1 74.56 567 SER A N 1
ATOM 4594 C CA . SER A 1 567 ? 8.32 -15.031 -46.938 1 74.56 567 SER A CA 1
ATOM 4595 C C . SER A 1 567 ? 8.703 -16.406 -47.438 1 74.56 567 SER A C 1
ATOM 4597 O O . SER A 1 567 ? 9.883 -16.672 -47.688 1 74.56 567 SER A O 1
ATOM 4599 N N . GLN A 1 568 ? 7.77 -17.219 -47.594 1 75.5 568 GLN A N 1
ATOM 4600 C CA . GLN A 1 568 ? 8.016 -18.547 -48.125 1 75.5 568 GLN A CA 1
ATOM 4601 C C . GLN A 1 568 ? 8.508 -18.5 -49.562 1 75.5 568 GLN A C 1
ATOM 4603 O O . GLN A 1 568 ? 9.445 -19.203 -49.938 1 75.5 568 GLN A O 1
ATOM 4608 N N . ALA A 1 569 ? 7.852 -17.672 -50.281 1 77.12 569 ALA A N 1
ATOM 4609 C CA . ALA A 1 569 ? 8.234 -17.516 -51.688 1 77.12 569 ALA A CA 1
ATOM 4610 C C . ALA A 1 569 ? 9.656 -16.969 -51.812 1 77.12 569 ALA A C 1
ATOM 4612 O O . ALA A 1 569 ? 10.43 -17.422 -52.656 1 77.12 569 ALA A O 1
ATOM 4613 N N . LEU A 1 570 ? 9.938 -16.062 -50.969 1 75.38 570 LEU A N 1
ATOM 4614 C CA . LEU A 1 570 ? 11.266 -15.461 -51 1 75.38 570 LEU A CA 1
ATOM 4615 C C . LEU A 1 570 ? 12.336 -16.469 -50.594 1 75.38 570 LEU A C 1
ATOM 4617 O O . LEU A 1 570 ? 13.414 -16.5 -51.188 1 75.38 570 LEU A O 1
ATOM 4621 N N . THR A 1 571 ? 12.062 -17.219 -49.594 1 72.5 571 THR A N 1
ATOM 4622 C CA . THR A 1 571 ? 13 -18.219 -49.125 1 72.5 571 THR A CA 1
ATOM 4623 C C . THR A 1 571 ? 13.242 -19.281 -50.188 1 72.5 571 THR A C 1
ATOM 4625 O O . THR A 1 571 ? 14.383 -19.688 -50.438 1 72.5 571 THR A O 1
ATOM 4628 N N . HIS A 1 572 ? 12.219 -19.641 -50.812 1 74.81 572 HIS A N 1
ATOM 4629 C CA . HIS A 1 572 ? 12.336 -20.609 -51.875 1 74.81 572 HIS A CA 1
ATOM 4630 C C . HIS A 1 572 ? 13.156 -20.047 -53.031 1 74.81 572 HIS A C 1
ATOM 4632 O O . HIS A 1 572 ? 13.953 -20.766 -53.656 1 74.81 572 HIS A O 1
ATOM 4638 N N . MET A 1 573 ? 12.969 -18.828 -53.312 1 76.44 573 MET A N 1
ATOM 4639 C CA . MET A 1 573 ? 13.727 -18.172 -54.375 1 76.44 573 MET A CA 1
ATOM 4640 C C . MET A 1 573 ? 15.211 -18.141 -54.062 1 76.44 573 MET A C 1
ATOM 4642 O O . MET A 1 573 ? 16.047 -18.375 -54.938 1 76.44 573 MET A O 1
ATOM 4646 N N . GLN A 1 574 ? 15.531 -17.969 -52.844 1 73.06 574 GLN A N 1
ATOM 4647 C CA . GLN A 1 574 ? 16.922 -17.875 -52.406 1 73.06 574 GLN A CA 1
ATOM 4648 C C . GLN A 1 574 ? 17.578 -19.25 -52.375 1 73.06 574 GLN A C 1
ATOM 4650 O O . GLN A 1 574 ? 18.75 -19.391 -52.719 1 73.06 574 GLN A O 1
ATOM 4655 N N . GLN A 1 575 ? 16.844 -20.219 -52.031 1 72.44 575 GLN A N 1
ATOM 4656 C CA . GLN A 1 575 ? 17.391 -21.578 -51.875 1 72.44 575 GLN A CA 1
ATOM 4657 C C . GLN A 1 575 ? 17.578 -22.234 -53.25 1 72.44 575 GLN A C 1
ATOM 4659 O O . GLN A 1 575 ? 18.484 -23.047 -53.406 1 72.44 575 GLN A O 1
ATOM 4664 N N . HIS A 1 576 ? 16.703 -21.875 -54.219 1 74.75 576 HIS A N 1
ATOM 4665 C CA . HIS A 1 576 ? 16.734 -22.531 -55.5 1 74.75 576 HIS A CA 1
ATOM 4666 C C . HIS A 1 576 ? 17.109 -21.547 -56.625 1 74.75 576 HIS A C 1
ATOM 4668 O O . HIS A 1 576 ? 16.5 -21.547 -57.688 1 74.75 576 HIS A O 1
ATOM 4674 N N . GLN A 1 577 ? 18 -20.75 -56.281 1 75.94 577 GLN A N 1
ATOM 4675 C CA . GLN A 1 577 ? 18.406 -19.719 -57.219 1 75.94 577 GLN A CA 1
ATOM 4676 C C . GLN A 1 577 ? 18.891 -20.312 -58.531 1 75.94 577 GLN A C 1
ATOM 4678 O O . GLN A 1 577 ? 18.781 -19.688 -59.594 1 75.94 577 GLN A O 1
ATOM 4683 N N . GLU A 1 578 ? 19.391 -21.594 -58.469 1 78.19 578 GLU A N 1
ATOM 4684 C CA . GLU A 1 578 ? 19.984 -22.234 -59.656 1 78.19 578 GLU A CA 1
ATOM 4685 C C . GLU A 1 578 ? 18.891 -22.812 -60.562 1 78.19 578 GLU A C 1
ATOM 4687 O O . GLU A 1 578 ? 19.156 -23.094 -61.75 1 78.19 578 GLU A O 1
ATOM 4692 N N . ASN A 1 579 ? 17.75 -22.938 -60.031 1 79.25 579 ASN A N 1
ATOM 4693 C CA . ASN A 1 579 ? 16.656 -23.5 -60.812 1 79.25 579 ASN A CA 1
ATOM 4694 C C . ASN A 1 579 ? 15.758 -22.406 -61.406 1 79.25 579 ASN A C 1
ATOM 4696 O O . ASN A 1 579 ? 14.945 -21.812 -60.688 1 79.25 579 ASN A O 1
ATOM 4700 N N . SER A 1 580 ? 15.891 -22.125 -62.625 1 79.88 580 SER A N 1
ATOM 4701 C CA . SER A 1 580 ? 15.203 -21.031 -63.312 1 79.88 580 SER A CA 1
ATOM 4702 C C . SER A 1 580 ? 13.695 -21.203 -63.25 1 79.88 580 SER A C 1
ATOM 4704 O O . SER A 1 580 ? 12.953 -20.219 -63.094 1 79.88 580 SER A O 1
ATOM 4706 N N . GLY A 1 581 ? 13.227 -22.406 -63.281 1 76.69 581 GLY A N 1
ATOM 4707 C CA . GLY A 1 581 ? 11.797 -22.672 -63.219 1 76.69 581 GLY A CA 1
ATOM 4708 C C . GLY A 1 581 ? 11.195 -22.312 -61.844 1 76.69 581 GLY A C 1
ATOM 4709 O O . GLY A 1 581 ? 10.164 -21.641 -61.781 1 76.69 581 GLY A O 1
ATOM 4710 N N . PHE A 1 582 ? 11.898 -22.672 -60.906 1 79.5 582 PHE A N 1
ATOM 4711 C CA . PHE A 1 582 ? 11.43 -22.406 -59.562 1 79.5 582 PHE A CA 1
ATOM 4712 C C . PHE A 1 582 ? 11.477 -20.922 -59.25 1 79.5 582 PHE A C 1
ATOM 4714 O O . PHE A 1 582 ? 10.578 -20.391 -58.594 1 79.5 582 PHE A O 1
ATOM 4721 N N . CYS A 1 583 ? 12.453 -20.25 -59.75 1 81.75 583 CYS A N 1
ATOM 4722 C CA . CYS A 1 583 ? 12.586 -18.812 -59.531 1 81.75 583 CYS A CA 1
ATOM 4723 C C . CYS A 1 583 ? 11.461 -18.062 -60.219 1 81.75 583 CYS A C 1
ATOM 4725 O O . CYS A 1 583 ? 10.93 -17.094 -59.688 1 81.75 583 CYS A O 1
ATOM 4727 N N . SER A 1 584 ? 11.172 -18.562 -61.375 1 80.75 584 SER A N 1
ATOM 4728 C CA . SER A 1 584 ? 10.094 -17.922 -62.125 1 80.75 584 SER A CA 1
ATOM 4729 C C . SER A 1 584 ? 8.758 -18.094 -61.438 1 80.75 584 SER A C 1
ATOM 4731 O O . SER A 1 584 ? 7.961 -17.156 -61.375 1 80.75 584 SER A O 1
ATOM 4733 N N . LEU A 1 585 ? 8.531 -19.219 -60.906 1 82.25 585 LEU A N 1
ATOM 4734 C CA . LEU A 1 585 ? 7.297 -19.484 -60.156 1 82.25 585 LEU A CA 1
ATOM 4735 C C . LEU A 1 585 ? 7.223 -18.625 -58.906 1 82.25 585 LEU A C 1
ATOM 4737 O O . LEU A 1 585 ? 6.172 -18.062 -58.594 1 82.25 585 LEU A O 1
ATOM 4741 N N . SER A 1 586 ? 8.312 -18.547 -58.25 1 83.06 586 SER A N 1
ATOM 4742 C CA . SER A 1 586 ? 8.367 -17.734 -57.031 1 83.06 586 SER A CA 1
ATOM 4743 C C . SER A 1 586 ? 8.133 -16.266 -57.312 1 83.06 586 SER A C 1
ATOM 4745 O O . SER A 1 586 ? 7.43 -15.578 -56.562 1 83.06 586 SER A O 1
ATOM 4747 N N . ARG A 1 587 ? 8.641 -15.844 -58.406 1 79.81 587 ARG A N 1
ATOM 4748 C CA . ARG A 1 587 ? 8.43 -14.453 -58.812 1 79.81 587 ARG A CA 1
ATOM 4749 C C . ARG A 1 587 ? 6.961 -14.195 -59.125 1 79.81 587 ARG A C 1
ATOM 4751 O O . ARG A 1 587 ? 6.438 -13.117 -58.844 1 79.81 587 ARG A O 1
ATOM 4758 N N . SER A 1 588 ? 6.418 -15.156 -59.719 1 78.69 588 SER A N 1
ATOM 4759 C CA . SER A 1 588 ? 5 -15.031 -60.031 1 78.69 588 SER A CA 1
ATOM 4760 C C . SER A 1 588 ? 4.148 -14.953 -58.75 1 78.69 588 SER A C 1
ATOM 4762 O O . SER A 1 588 ? 3.209 -14.156 -58.688 1 78.69 588 SER A O 1
ATOM 4764 N N . ILE A 1 589 ? 4.434 -15.805 -57.844 1 80.88 589 ILE A N 1
ATOM 4765 C CA . ILE A 1 589 ? 3.709 -15.812 -56.594 1 80.88 589 ILE A CA 1
ATOM 4766 C C . ILE A 1 589 ? 3.883 -14.469 -55.875 1 80.88 589 ILE A C 1
ATOM 4768 O O . ILE A 1 589 ? 2.916 -13.891 -55.375 1 80.88 589 ILE A O 1
ATOM 4772 N N . LEU A 1 590 ? 5.066 -13.961 -55.906 1 82.56 590 LEU A N 1
ATOM 4773 C CA . LEU A 1 590 ? 5.359 -12.68 -55.281 1 82.56 590 LEU A CA 1
ATOM 4774 C C . LEU A 1 590 ? 4.578 -11.555 -55.938 1 82.56 590 LEU A C 1
ATOM 4776 O O . LEU A 1 590 ? 4.047 -10.672 -55.281 1 82.56 590 LEU A O 1
ATOM 4780 N N . SER A 1 591 ? 4.52 -11.641 -57.188 1 76.62 591 SER A N 1
ATOM 4781 C CA . SER A 1 591 ? 3.76 -10.648 -57.938 1 76.62 591 SER A CA 1
ATOM 4782 C C . SER A 1 591 ? 2.275 -10.703 -57.594 1 76.62 591 SER A C 1
ATOM 4784 O O . SER A 1 591 ? 1.628 -9.672 -57.438 1 76.62 591 SER A O 1
ATOM 4786 N N . CYS A 1 592 ? 1.781 -11.891 -57.5 1 76.25 592 CYS A N 1
ATOM 4787 C CA . CYS A 1 592 ? 0.377 -12.062 -57.125 1 76.25 592 CYS A CA 1
ATOM 4788 C C . CYS A 1 592 ? 0.092 -11.5 -55.75 1 76.25 592 CYS A C 1
ATOM 4790 O O . CYS A 1 592 ? -0.942 -10.867 -55.531 1 76.25 592 CYS A O 1
ATOM 4792 N N . ILE A 1 593 ? 0.968 -11.711 -54.875 1 79.38 593 ILE A N 1
ATOM 4793 C CA . ILE A 1 593 ? 0.814 -11.227 -53.5 1 79.38 593 ILE A CA 1
ATOM 4794 C C . ILE A 1 593 ? 0.84 -9.703 -53.5 1 79.38 593 ILE A C 1
ATOM 4796 O O . ILE A 1 593 ? 0.031 -9.062 -52.812 1 79.38 593 ILE A O 1
ATOM 4800 N N . LEU A 1 594 ? 1.711 -9.109 -54.25 1 77.56 594 LEU A N 1
ATOM 4801 C CA . LEU A 1 594 ? 1.831 -7.66 -54.312 1 77.56 594 LEU A CA 1
ATOM 4802 C C . LEU A 1 594 ? 0.579 -7.039 -54.906 1 77.56 594 LEU A C 1
ATOM 4804 O O . LEU A 1 594 ? 0.129 -5.98 -54.469 1 77.56 594 LEU A O 1
ATOM 4808 N N . ILE A 1 595 ? 0.094 -7.727 -55.844 1 70.81 595 ILE A N 1
ATOM 4809 C CA . ILE A 1 595 ? -1.129 -7.25 -56.469 1 70.81 595 ILE A CA 1
ATOM 4810 C C . ILE A 1 595 ? -2.289 -7.324 -55.5 1 70.81 595 ILE A C 1
ATOM 4812 O O . ILE A 1 595 ? -3.102 -6.402 -55.406 1 70.81 595 ILE A O 1
ATOM 4816 N N . GLU A 1 596 ? -2.377 -8.336 -54.781 1 71.19 596 GLU A N 1
ATOM 4817 C CA . GLU A 1 596 ? -3.428 -8.5 -53.781 1 71.19 596 GLU A CA 1
ATOM 4818 C C . GLU A 1 596 ? -3.307 -7.445 -52.688 1 71.19 596 GLU A C 1
ATOM 4820 O O . GLU A 1 596 ? -4.312 -6.883 -52.25 1 71.19 596 GLU A O 1
ATOM 4825 N N . LEU A 1 597 ? -2.109 -7.188 -52.25 1 72.44 597 LEU A N 1
ATOM 4826 C CA . LEU A 1 597 ? -1.86 -6.176 -51.25 1 72.44 597 LEU A CA 1
ATOM 4827 C C . LEU A 1 597 ? -2.229 -4.785 -51.75 1 72.44 597 LEU A C 1
ATOM 4829 O O . LEU A 1 597 ? -2.791 -3.975 -51.031 1 72.44 597 LEU A O 1
ATOM 4833 N N . PHE A 1 598 ? -1.794 -4.59 -52.938 1 65.5 598 PHE A N 1
ATOM 4834 C CA . PHE A 1 598 ? -2.121 -3.32 -53.562 1 65.5 598 PHE A CA 1
ATOM 4835 C C . PHE A 1 598 ? -3.631 -3.117 -53.625 1 65.5 598 PHE A C 1
ATOM 4837 O O . PHE A 1 598 ? -4.125 -2.025 -53.344 1 65.5 598 PHE A O 1
ATOM 4844 N N . ARG A 1 599 ? -4.242 -4.125 -53.844 1 58.75 599 ARG A N 1
ATOM 4845 C CA . ARG A 1 599 ? -5.699 -4.062 -53.906 1 58.75 599 ARG A CA 1
ATOM 4846 C C . ARG A 1 599 ? -6.293 -3.775 -52.531 1 58.75 599 ARG A C 1
ATOM 4848 O O . ARG A 1 599 ? -7.227 -2.98 -52.406 1 58.75 599 ARG A O 1
ATOM 4855 N N . GLN A 1 600 ? -5.727 -4.395 -51.562 1 61.47 600 GLN A N 1
ATOM 4856 C CA . GLN A 1 600 ? -6.223 -4.195 -50.219 1 61.47 600 GLN A CA 1
ATOM 4857 C C . GLN A 1 600 ? -5.91 -2.785 -49.719 1 61.47 600 GLN A C 1
ATOM 4859 O O . GLN A 1 600 ? -6.746 -2.146 -49.062 1 61.47 600 GLN A O 1
ATOM 4864 N N . ASP A 1 601 ? -4.684 -2.377 -49.875 1 58.62 601 ASP A N 1
ATOM 4865 C CA . ASP A 1 601 ? -4.273 -1.043 -49.438 1 58.62 601 ASP A CA 1
ATOM 4866 C C . ASP A 1 601 ? -5.094 0.036 -50.125 1 58.62 601 ASP A C 1
ATOM 4868 O O . ASP A 1 601 ? -5.508 1.015 -49.5 1 58.62 601 ASP A O 1
ATOM 4872 N N . VAL A 1 602 ? -5.105 -0.16 -51.406 1 49.62 602 VAL A N 1
ATOM 4873 C CA . VAL A 1 602 ? -5.883 0.807 -52.156 1 49.62 602 VAL A CA 1
ATOM 4874 C C . VAL A 1 602 ? -7.305 0.876 -51.625 1 49.62 602 VAL A C 1
ATOM 4876 O O . VAL A 1 602 ? -7.855 1.966 -51.438 1 49.62 602 VAL A O 1
ATOM 4879 N N . TRP A 1 603 ? -7.668 -0.217 -51.25 1 46.53 603 TRP A N 1
ATOM 4880 C CA . TRP A 1 603 ? -9.047 -0.219 -50.781 1 46.53 603 TRP A CA 1
ATOM 4881 C C . TRP A 1 603 ? -9.141 0.349 -49.344 1 46.53 603 TRP A C 1
ATOM 4883 O O . TRP A 1 603 ? -10.109 1.029 -49 1 46.53 603 TRP A O 1
ATOM 4893 N N . THR A 1 604 ? -8.242 0.1 -48.562 1 48.94 604 THR A N 1
ATOM 4894 C CA . THR A 1 604 ? -8.273 0.642 -47.219 1 48.94 604 THR A CA 1
ATOM 4895 C C . THR A 1 604 ? -8.07 2.154 -47.219 1 48.94 604 THR A C 1
ATOM 4897 O O . THR A 1 604 ? -8.641 2.873 -46.406 1 48.94 604 THR A O 1
ATOM 4900 N N . LYS A 1 605 ? -7.234 2.627 -48.094 1 44.31 605 LYS A N 1
ATOM 4901 C CA . LYS A 1 605 ? -7.008 4.062 -48.219 1 44.31 605 LYS A CA 1
ATOM 4902 C C . LYS A 1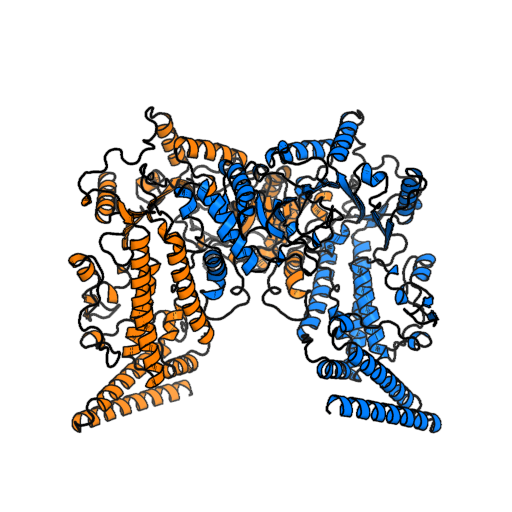 605 ? -8.188 4.746 -48.906 1 44.31 605 LYS A C 1
ATOM 4904 O O . LYS A 1 605 ? -8.531 5.883 -48.562 1 44.31 605 LYS A O 1
ATOM 4909 N N . LEU A 1 606 ? -8.82 4.094 -49.781 1 33.16 606 LEU A N 1
ATOM 4910 C CA . LEU A 1 606 ? -10 4.672 -50.406 1 33.16 606 LEU A CA 1
ATOM 4911 C C . LEU A 1 606 ? -11.195 4.625 -49.469 1 33.16 606 LEU A C 1
ATOM 4913 O O . LEU A 1 606 ? -12.062 5.504 -49.5 1 33.16 606 LEU A O 1
ATOM 4917 N N . ASP B 1 1 ? -8.469 9.43 24.281 1 84.94 1 ASP B N 1
ATOM 4918 C CA . ASP B 1 1 ? -7.977 8.359 23.422 1 84.94 1 ASP B CA 1
ATOM 4919 C C . ASP B 1 1 ? -6.457 8.227 23.531 1 84.94 1 ASP B C 1
ATOM 4921 O O . ASP B 1 1 ? -5.805 9.031 24.188 1 84.94 1 ASP B O 1
ATOM 4925 N N . ILE B 1 2 ? -5.977 7.141 23.031 1 84.94 2 ILE B N 1
ATOM 4926 C CA . ILE B 1 2 ? -4.551 6.898 22.844 1 84.94 2 ILE B CA 1
ATOM 4927 C C . ILE B 1 2 ? -4.207 6.957 21.359 1 84.94 2 ILE B C 1
ATOM 4929 O O . ILE B 1 2 ? -4.781 6.219 20.547 1 84.94 2 ILE B O 1
ATOM 4933 N N . ASP B 1 3 ? -3.301 7.844 21.047 1 84.38 3 ASP B N 1
ATOM 4934 C CA . ASP B 1 3 ? -3.016 8.094 19.641 1 84.38 3 ASP B CA 1
ATOM 4935 C C . ASP B 1 3 ? -1.903 7.176 19.141 1 84.38 3 ASP B C 1
ATOM 4937 O O . ASP B 1 3 ? -1.993 6.633 18.031 1 84.38 3 ASP B O 1
ATOM 4941 N N . SER B 1 4 ? -0.867 7.094 19.906 1 87.56 4 SER B N 1
ATOM 4942 C CA . SER B 1 4 ? 0.287 6.312 19.469 1 87.56 4 SER B CA 1
ATOM 4943 C C . SER B 1 4 ? 1.094 5.805 20.656 1 87.56 4 SER B C 1
ATOM 4945 O O . SER B 1 4 ? 0.976 6.332 21.766 1 87.56 4 SER B O 1
ATOM 4947 N N . ILE B 1 5 ? 1.859 4.77 20.375 1 86.31 5 ILE B N 1
ATOM 4948 C CA . ILE B 1 5 ? 2.732 4.176 21.391 1 86.31 5 ILE B CA 1
ATOM 4949 C C . ILE B 1 5 ? 4.129 3.975 20.797 1 86.31 5 ILE B C 1
ATOM 4951 O O . ILE B 1 5 ? 4.273 3.518 19.656 1 86.31 5 ILE B O 1
ATOM 4955 N N . LEU B 1 6 ? 5.082 4.383 21.562 1 88.25 6 LEU B N 1
ATOM 4956 C CA . LEU B 1 6 ? 6.484 4.145 21.234 1 88.25 6 LEU B CA 1
ATOM 4957 C C . LEU B 1 6 ? 7.168 3.336 22.328 1 88.25 6 LEU B C 1
ATOM 4959 O O . LEU B 1 6 ? 7.066 3.672 23.516 1 88.25 6 LEU B O 1
ATOM 4963 N N . CYS B 1 7 ? 7.773 2.244 21.969 1 87.94 7 CYS B N 1
ATOM 4964 C CA . CYS B 1 7 ? 8.477 1.497 23 1 87.94 7 CYS B CA 1
ATOM 4965 C C . CYS B 1 7 ? 9.695 0.786 22.422 1 87.94 7 CYS B C 1
ATOM 4967 O O . CYS B 1 7 ? 9.82 0.644 21.203 1 87.94 7 CYS B O 1
ATOM 4969 N N . LEU B 1 8 ? 10.555 0.37 23.297 1 89.75 8 LEU B N 1
ATOM 4970 C CA . LEU B 1 8 ? 11.789 -0.337 22.984 1 89.75 8 LEU B CA 1
ATOM 4971 C C . LEU B 1 8 ? 11.773 -1.748 23.562 1 89.75 8 LEU B C 1
ATOM 4973 O O . LEU B 1 8 ? 12.336 -1.992 24.625 1 89.75 8 LEU B O 1
ATOM 4977 N N . PRO B 1 9 ? 11.234 -2.643 22.781 1 92.06 9 PRO B N 1
ATOM 4978 C CA . PRO B 1 9 ? 11.242 -4.016 23.281 1 92.06 9 PRO B CA 1
ATOM 4979 C C . PRO B 1 9 ? 12.641 -4.633 23.312 1 92.06 9 PRO B C 1
ATOM 4981 O O . PRO B 1 9 ? 13.484 -4.285 22.484 1 92.06 9 PRO B O 1
ATOM 4984 N N . THR B 1 10 ? 12.844 -5.59 24.203 1 91.69 10 THR B N 1
ATOM 4985 C CA . THR B 1 10 ? 14.133 -6.254 24.328 1 91.69 10 THR B CA 1
ATOM 4986 C C . THR B 1 10 ? 14.172 -7.527 23.484 1 91.69 10 THR B C 1
ATOM 4988 O O . THR B 1 10 ? 15.234 -8.109 23.281 1 91.69 10 THR B O 1
ATOM 4991 N N . SER B 1 11 ? 13.016 -7.852 23.047 1 94.38 11 SER B N 1
ATOM 4992 C CA . SER B 1 11 ? 12.914 -9.078 22.266 1 94.38 11 SER B CA 1
ATOM 4993 C C . SER B 1 11 ? 11.75 -9.008 21.281 1 94.38 11 SER B C 1
ATOM 4995 O O . SER B 1 11 ? 10.812 -8.234 21.484 1 94.38 11 SER B O 1
ATOM 4997 N N . LEU B 1 12 ? 11.891 -9.867 20.266 1 96.38 12 LEU B N 1
ATOM 4998 C CA . LEU B 1 12 ? 10.781 -9.984 19.328 1 96.38 12 LEU B CA 1
ATOM 4999 C C . LEU B 1 12 ? 9.578 -10.641 20 1 96.38 12 LEU B C 1
ATOM 5001 O O . LEU B 1 12 ? 8.461 -10.586 19.469 1 96.38 12 LEU B O 1
ATOM 5005 N N . GLY B 1 13 ? 9.836 -11.195 21.156 1 95 13 GLY B N 1
ATOM 5006 C CA . GLY B 1 13 ? 8.766 -11.828 21.906 1 95 13 GLY B CA 1
ATOM 5007 C C . GLY B 1 13 ? 7.699 -10.852 22.359 1 95 13 GLY B C 1
ATOM 5008 O O . GLY B 1 13 ? 6.68 -11.258 22.922 1 95 13 GLY B O 1
ATOM 5009 N N . VAL B 1 14 ? 7.891 -9.586 22.047 1 94.31 14 VAL B N 1
ATOM 5010 C CA . VAL B 1 14 ? 6.91 -8.555 22.391 1 94.31 14 VAL B CA 1
ATOM 5011 C C . VAL B 1 14 ? 5.605 -8.82 21.641 1 94.31 14 VAL B C 1
ATOM 5013 O O . VAL B 1 14 ? 4.523 -8.477 22.125 1 94.31 14 VAL B O 1
ATOM 5016 N N . ALA B 1 15 ? 5.723 -9.391 20.469 1 95 15 ALA B N 1
ATOM 5017 C CA . ALA B 1 15 ? 4.555 -9.695 19.641 1 95 15 ALA B CA 1
ATOM 5018 C C . ALA B 1 15 ? 3.916 -11.016 20.078 1 95 15 ALA B C 1
ATOM 5020 O O . ALA B 1 15 ? 4.332 -12.086 19.625 1 95 15 ALA B O 1
ATOM 5021 N N . LYS B 1 16 ? 2.826 -10.953 20.703 1 90.94 16 LYS B N 1
ATOM 5022 C CA . LYS B 1 16 ? 2.203 -12.141 21.266 1 90.94 16 LYS B CA 1
ATOM 5023 C C . LYS B 1 16 ? 1.616 -13.031 20.172 1 90.94 16 LYS B C 1
ATOM 5025 O O . LYS B 1 16 ? 1.55 -14.25 20.328 1 90.94 16 LYS B O 1
ATOM 5030 N N . SER B 1 17 ? 1.187 -12.438 19.094 1 88.5 17 SER B N 1
ATOM 5031 C CA . SER B 1 17 ? 0.548 -13.203 18.031 1 88.5 17 SER B CA 1
ATOM 5032 C C . SER B 1 17 ? 1.49 -13.398 16.844 1 88.5 17 SER B C 1
ATOM 5034 O O . SER B 1 17 ? 1.083 -13.898 15.797 1 88.5 17 SER B O 1
ATOM 5036 N N . GLY B 1 18 ? 2.709 -13.008 17.031 1 92.62 18 GLY B N 1
ATOM 5037 C CA . GLY B 1 18 ? 3.66 -13.133 15.938 1 92.62 18 GLY B CA 1
ATOM 5038 C C . GLY B 1 18 ? 3.896 -11.836 15.195 1 92.62 18 GLY B C 1
ATOM 5039 O O . GLY B 1 18 ? 3.428 -10.773 15.625 1 92.62 18 GLY B O 1
ATOM 5040 N N . ILE B 1 19 ? 4.711 -11.914 14.188 1 95.31 19 ILE B N 1
ATOM 5041 C CA . ILE B 1 19 ? 5.02 -10.727 13.398 1 95.31 19 ILE B CA 1
ATOM 5042 C C . ILE B 1 19 ? 4.906 -11.055 11.906 1 95.31 19 ILE B C 1
ATOM 5044 O O . ILE B 1 19 ? 4.914 -12.219 11.516 1 95.31 19 ILE B O 1
ATOM 5048 N N . LYS B 1 20 ? 4.645 -10.094 11.172 1 94.75 20 LYS B N 1
ATOM 5049 C CA . LYS B 1 20 ? 4.797 -10.133 9.719 1 94.75 20 LYS B CA 1
ATOM 5050 C C . LYS B 1 20 ? 6.078 -9.438 9.281 1 94.75 20 LYS B C 1
ATOM 5052 O O . LYS B 1 20 ? 6.23 -8.227 9.469 1 94.75 20 LYS B O 1
ATOM 5057 N N . ILE B 1 21 ? 6.953 -10.172 8.68 1 95.75 21 ILE B N 1
ATOM 5058 C CA . ILE B 1 21 ? 8.273 -9.656 8.336 1 95.75 21 ILE B CA 1
ATOM 5059 C C . ILE B 1 21 ? 8.336 -9.367 6.836 1 95.75 21 ILE B C 1
ATOM 5061 O O . ILE B 1 21 ? 7.777 -10.109 6.027 1 95.75 21 ILE B O 1
ATOM 5065 N N . CYS B 1 22 ? 8.977 -8.297 6.559 1 95.38 22 CYS B N 1
ATOM 5066 C CA . CYS B 1 22 ? 9.297 -7.949 5.18 1 95.38 22 CYS B CA 1
ATOM 5067 C C . CYS B 1 22 ? 10.805 -7.992 4.941 1 95.38 22 CYS B C 1
ATOM 5069 O O . CYS B 1 22 ? 11.562 -7.289 5.609 1 95.38 22 CYS B O 1
ATOM 5071 N N . PHE B 1 23 ? 11.258 -8.703 3.938 1 96.44 23 PHE B N 1
ATOM 5072 C CA . PHE B 1 23 ? 12.68 -8.922 3.725 1 96.44 23 PHE B CA 1
ATOM 5073 C C . PHE B 1 23 ? 13.258 -7.867 2.781 1 96.44 23 PHE B C 1
ATOM 5075 O O . PHE B 1 23 ? 14.461 -7.832 2.541 1 96.44 23 PHE B O 1
ATOM 5082 N N . THR B 1 24 ? 12.398 -7.074 2.25 1 94.75 24 THR B N 1
ATOM 5083 C CA . THR B 1 24 ? 12.836 -5.984 1.386 1 94.75 24 THR B CA 1
ATOM 5084 C C . THR B 1 24 ? 12.344 -4.641 1.919 1 94.75 24 THR B C 1
ATOM 5086 O O . THR B 1 24 ? 11.484 -4 1.313 1 94.75 24 THR B O 1
ATOM 5089 N N . PRO B 1 25 ? 12.961 -4.23 2.992 1 92.88 25 PRO B N 1
ATOM 5090 C CA . PRO B 1 25 ? 12.508 -2.961 3.566 1 92.88 25 PRO B CA 1
ATOM 5091 C C . PRO B 1 25 ? 12.688 -1.784 2.611 1 92.88 25 PRO B C 1
ATOM 5093 O O . PRO B 1 25 ? 13.656 -1.748 1.847 1 92.88 25 PRO B O 1
ATOM 5096 N N . VAL B 1 26 ? 11.789 -0.9 2.705 1 87.88 26 VAL B N 1
ATOM 5097 C CA . VAL B 1 26 ? 11.781 0.274 1.839 1 87.88 26 VAL B CA 1
ATOM 5098 C C . VAL B 1 26 ? 12.273 1.492 2.619 1 87.88 26 VAL B C 1
ATOM 5100 O O . VAL B 1 26 ? 11.883 1.702 3.768 1 87.88 26 VAL B O 1
ATOM 5103 N N . GLN B 1 27 ? 13.031 2.299 1.99 1 86.06 27 GLN B N 1
ATOM 5104 C CA . GLN B 1 27 ? 13.656 3.451 2.633 1 86.06 27 GLN B CA 1
ATOM 5105 C C . GLN B 1 27 ? 12.609 4.488 3.037 1 86.06 27 GLN B C 1
ATOM 5107 O O . GLN B 1 27 ? 12.766 5.168 4.055 1 86.06 27 GLN B O 1
ATOM 5112 N N . SER B 1 28 ? 11.562 4.57 2.287 1 81.31 28 SER B N 1
ATOM 5113 C CA . SER B 1 28 ? 10.555 5.594 2.537 1 81.31 28 SER B CA 1
ATOM 5114 C C . SER B 1 28 ? 9.781 5.309 3.818 1 81.31 28 SER B C 1
ATOM 5116 O O . SER B 1 28 ? 9.094 6.188 4.344 1 81.31 28 SER B O 1
ATOM 5118 N N . LYS B 1 29 ? 9.938 4.141 4.367 1 88.19 29 LYS B N 1
ATOM 5119 C CA . LYS B 1 29 ? 9.195 3.773 5.57 1 88.19 29 LYS B CA 1
ATOM 5120 C C . LYS B 1 29 ? 10 4.098 6.828 1 88.19 29 LYS B C 1
ATOM 5122 O O . LYS B 1 29 ? 9.492 3.965 7.941 1 88.19 29 LYS B O 1
ATOM 5127 N N . ASN B 1 30 ? 11.172 4.578 6.625 1 92.19 30 ASN B N 1
ATOM 5128 C CA . ASN B 1 30 ? 11.945 5 7.793 1 92.19 30 ASN B CA 1
ATOM 5129 C C . ASN B 1 30 ? 11.289 6.184 8.5 1 92.19 30 ASN B C 1
ATOM 5131 O O . ASN B 1 30 ? 10.547 6.949 7.879 1 92.19 30 ASN B O 1
ATOM 5135 N N . ILE B 1 31 ? 11.594 6.246 9.719 1 88.81 31 ILE B N 1
ATOM 5136 C CA . ILE B 1 31 ? 11.016 7.324 10.516 1 88.81 31 ILE B CA 1
ATOM 5137 C C . ILE B 1 31 ? 11.797 8.617 10.281 1 88.81 31 ILE B C 1
ATOM 5139 O O . 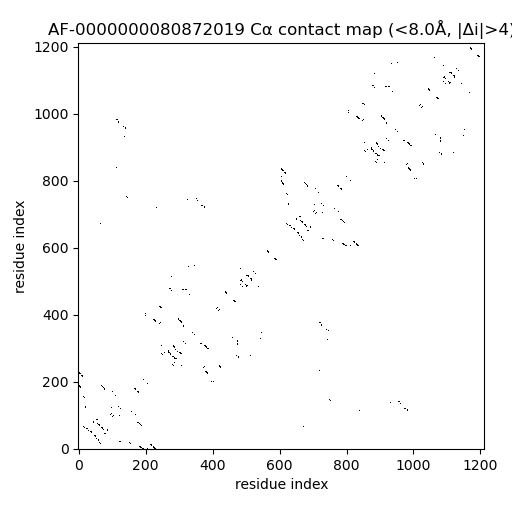ILE B 1 31 ? 13 8.68 10.555 1 88.81 31 ILE B O 1
ATOM 5143 N N . SER B 1 32 ? 11.117 9.555 9.711 1 80.69 32 SER B N 1
ATOM 5144 C CA . SER B 1 32 ? 11.773 10.836 9.438 1 80.69 32 SER B CA 1
ATOM 5145 C C . SER B 1 32 ? 11.273 11.922 10.375 1 80.69 32 SER B C 1
ATOM 5147 O O . SER B 1 32 ? 11.914 12.969 10.531 1 80.69 32 SER B O 1
ATOM 5149 N N . SER B 1 33 ? 10.188 11.672 11.031 1 77.62 33 SER B N 1
ATOM 5150 C CA . SER B 1 33 ? 9.57 12.672 11.891 1 77.62 33 SER B CA 1
ATOM 5151 C C . SER B 1 33 ? 10.297 12.781 13.227 1 77.62 33 SER B C 1
ATOM 5153 O O . SER B 1 33 ? 10.867 11.797 13.711 1 77.62 33 SER B O 1
ATOM 5155 N N . ASN B 1 34 ? 10.273 13.984 13.648 1 77.38 34 ASN B N 1
ATOM 5156 C CA . ASN B 1 34 ? 10.773 14.195 15 1 77.38 34 ASN B CA 1
ATOM 5157 C C . ASN B 1 34 ? 9.773 13.719 16.047 1 77.38 34 ASN B C 1
ATOM 5159 O O . ASN B 1 34 ? 8.688 14.281 16.172 1 77.38 34 ASN B O 1
ATOM 5163 N N . LEU B 1 35 ? 10.102 12.719 16.703 1 76.75 35 LEU B N 1
ATOM 5164 C CA . LEU B 1 35 ? 9.203 12.172 17.719 1 76.75 35 LEU B CA 1
ATOM 5165 C C . LEU B 1 35 ? 9.547 12.719 19.109 1 76.75 35 LEU B C 1
ATOM 5167 O O . LEU B 1 35 ? 8.906 12.359 20.094 1 76.75 35 LEU B O 1
ATOM 5171 N N . HIS B 1 36 ? 10.508 13.594 19.172 1 75.62 36 HIS B N 1
ATOM 5172 C CA . HIS B 1 36 ? 10.906 14.305 20.375 1 75.62 36 HIS B CA 1
ATOM 5173 C C . HIS B 1 36 ? 11.414 13.336 21.453 1 75.62 36 HIS B C 1
ATOM 5175 O O . HIS B 1 36 ? 11.141 13.516 22.641 1 75.62 36 HIS B O 1
ATOM 5181 N N . ILE B 1 37 ? 11.938 12.234 20.969 1 77.5 37 ILE B N 1
ATOM 5182 C CA . ILE B 1 37 ? 12.461 11.25 21.891 1 77.5 37 ILE B CA 1
ATOM 5183 C C . ILE B 1 37 ? 13.898 10.883 21.516 1 77.5 37 ILE B C 1
ATOM 5185 O O . ILE B 1 37 ? 14.281 10.984 20.344 1 77.5 37 ILE B O 1
ATOM 5189 N N . ARG B 1 38 ? 14.602 10.602 22.531 1 81.75 38 ARG B N 1
ATOM 5190 C CA . ARG B 1 38 ? 15.953 10.086 22.344 1 81.75 38 ARG B CA 1
ATOM 5191 C C . ARG B 1 38 ? 16.062 8.633 22.812 1 81.75 38 ARG B C 1
ATOM 5193 O O . ARG B 1 38 ? 15.461 8.258 23.812 1 81.75 38 ARG B O 1
ATOM 5200 N N . ILE B 1 39 ? 16.766 7.926 22.078 1 83.56 39 ILE B N 1
ATOM 5201 C CA . ILE B 1 39 ? 16.938 6.508 22.375 1 83.56 39 ILE B CA 1
ATOM 5202 C C . ILE B 1 39 ? 18.281 6.297 23.094 1 83.56 39 ILE B C 1
ATOM 5204 O O . ILE B 1 39 ? 19.328 6.73 22.609 1 83.56 39 ILE B O 1
ATOM 5208 N N . PRO B 1 40 ? 18.172 5.684 24.234 1 83.75 40 PRO B N 1
ATOM 5209 C CA . PRO B 1 40 ? 19.422 5.332 24.906 1 83.75 40 PRO B CA 1
ATOM 5210 C C . PRO B 1 40 ? 20.219 4.289 24.125 1 83.75 40 PRO B C 1
ATOM 5212 O O . PRO B 1 40 ? 19.656 3.314 23.625 1 83.75 40 PRO B O 1
ATOM 5215 N N . LEU B 1 41 ? 21.469 4.516 24.047 1 87.88 41 LEU B N 1
ATOM 5216 C CA . LEU B 1 41 ? 22.344 3.58 23.328 1 87.88 41 LEU B CA 1
ATOM 5217 C C . LEU B 1 41 ? 23.078 2.666 24.312 1 87.88 41 LEU B C 1
ATOM 5219 O O . LEU B 1 41 ? 23.344 3.062 25.453 1 87.88 41 LEU B O 1
ATOM 5223 N N . PRO B 1 42 ? 23.312 1.468 23.812 1 84.06 42 PRO B N 1
ATOM 5224 C CA . PRO B 1 42 ? 24.078 0.564 24.672 1 84.06 42 PRO B CA 1
ATOM 5225 C C . PRO B 1 42 ? 25.469 1.088 24.984 1 84.06 42 PRO B C 1
ATOM 5227 O O . PRO B 1 42 ? 26.094 1.751 24.141 1 84.06 42 PRO B O 1
ATOM 5230 N N . HIS B 1 43 ? 25.891 0.693 26.172 1 82.12 43 HIS B N 1
ATOM 5231 C CA . HIS B 1 43 ? 27.219 1.116 26.594 1 82.12 43 HIS B CA 1
ATOM 5232 C C . HIS B 1 43 ? 28.297 0.305 25.891 1 82.12 43 HIS B C 1
ATOM 5234 O O . HIS B 1 43 ? 28.094 -0.872 25.578 1 82.12 43 HIS B O 1
ATOM 5240 N N . GLY B 1 44 ? 29.422 0.933 25.578 1 77.25 44 GLY B N 1
ATOM 5241 C CA . GLY B 1 44 ? 30.594 0.223 25.094 1 77.25 44 GLY B CA 1
ATOM 5242 C C . GLY B 1 44 ? 30.547 -0.043 23.594 1 77.25 44 GLY B C 1
ATOM 5243 O O . GLY B 1 44 ? 31.109 -1.021 23.125 1 77.25 44 GLY B O 1
ATOM 5244 N N . LEU B 1 45 ? 29.781 0.778 22.938 1 80.75 45 LEU B N 1
ATOM 5245 C CA . LEU B 1 45 ? 29.766 0.608 21.484 1 80.75 45 LEU B CA 1
ATOM 5246 C C . LEU B 1 45 ? 31.109 0.974 20.875 1 80.75 45 LEU B C 1
ATOM 5248 O O . LEU B 1 45 ? 31.703 1.993 21.234 1 80.75 45 LEU B O 1
ATOM 5252 N N . PRO B 1 46 ? 31.578 0.192 20.062 1 75.75 46 PRO B N 1
ATOM 5253 C CA . PRO B 1 46 ? 32.906 0.41 19.5 1 75.75 46 PRO B CA 1
ATOM 5254 C C . PRO B 1 46 ? 32.969 1.667 18.625 1 75.75 46 PRO B C 1
ATOM 5256 O O . PRO B 1 46 ? 34 2.342 18.609 1 75.75 46 PRO B O 1
ATOM 5259 N N . ASN B 1 47 ? 31.969 2.008 17.984 1 74.56 47 ASN B N 1
ATOM 5260 C CA . ASN B 1 47 ? 32.062 3.021 16.938 1 74.56 47 ASN B CA 1
ATOM 5261 C C . ASN B 1 47 ? 31.5 4.359 17.391 1 74.56 47 ASN B C 1
ATOM 5263 O O . ASN B 1 47 ? 31.484 5.328 16.625 1 74.56 47 ASN B O 1
ATOM 5267 N N . THR B 1 48 ? 30.844 4.328 18.625 1 75.19 48 THR B N 1
ATOM 5268 C CA . THR B 1 48 ? 30.281 5.605 19.062 1 75.19 48 THR B CA 1
ATOM 5269 C C . THR B 1 48 ? 30.422 5.766 20.562 1 75.19 48 THR B C 1
ATOM 5271 O O . THR B 1 48 ? 30.375 4.781 21.312 1 75.19 48 THR B O 1
ATOM 5274 N N . ARG B 1 49 ? 30.688 7.02 20.984 1 78.06 49 ARG B N 1
ATOM 5275 C CA . ARG B 1 49 ? 30.766 7.34 22.406 1 78.06 49 ARG B CA 1
ATOM 5276 C C . ARG B 1 49 ? 29.484 8.031 22.891 1 78.06 49 ARG B C 1
ATOM 5278 O O . ARG B 1 49 ? 29.359 8.375 24.062 1 78.06 49 ARG B O 1
ATOM 5285 N N . ARG B 1 50 ? 28.562 8.047 21.969 1 83.38 50 ARG B N 1
ATOM 5286 C CA . ARG B 1 50 ? 27.297 8.695 22.312 1 83.38 50 ARG B CA 1
ATOM 5287 C C . ARG B 1 50 ? 26.469 7.812 23.25 1 83.38 50 ARG B C 1
ATOM 5289 O O . ARG B 1 50 ? 26.484 6.586 23.125 1 83.38 50 ARG B O 1
ATOM 5296 N N . LEU B 1 51 ? 25.766 8.492 24.188 1 84.44 51 LEU B N 1
ATOM 5297 C CA . LEU B 1 51 ? 24.938 7.758 25.141 1 84.44 51 LEU B CA 1
ATOM 5298 C C . LEU B 1 51 ? 23.484 7.703 24.688 1 84.44 51 LEU B C 1
ATOM 5300 O O . LEU B 1 51 ? 22.703 6.883 25.188 1 84.44 51 LEU B O 1
ATOM 5304 N N . SER B 1 52 ? 23.156 8.57 23.797 1 85.62 52 SER B N 1
ATOM 5305 C CA . SER B 1 52 ? 21.797 8.602 23.266 1 85.62 52 SER B CA 1
ATOM 5306 C C . SER B 1 52 ? 21.766 9.195 21.859 1 85.62 52 SER B C 1
ATOM 5308 O O . SER B 1 52 ? 22.719 9.844 21.438 1 85.62 52 SER B O 1
ATOM 5310 N N . ALA B 1 53 ? 20.75 8.891 21.141 1 86.38 53 ALA B N 1
ATOM 5311 C CA . ALA 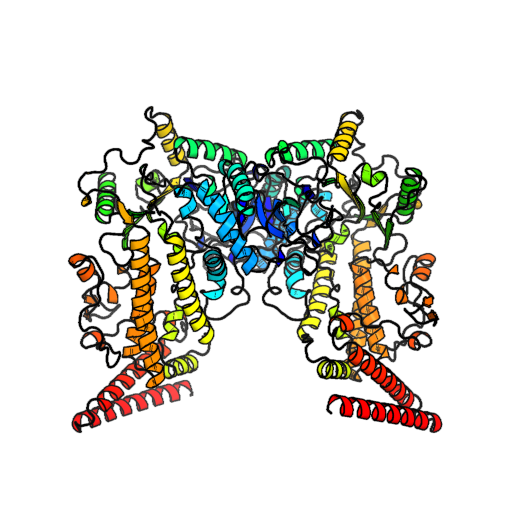B 1 53 ? 20.562 9.406 19.781 1 86.38 53 ALA B CA 1
ATOM 5312 C C . ALA B 1 53 ? 19.078 9.586 19.453 1 86.38 53 ALA B C 1
ATOM 5314 O O . ALA B 1 53 ? 18.219 8.914 20.047 1 86.38 53 ALA B O 1
ATOM 5315 N N . THR B 1 54 ? 18.828 10.539 18.625 1 85.69 54 THR B N 1
ATOM 5316 C CA . THR B 1 54 ? 17.469 10.688 18.141 1 85.69 54 THR B CA 1
ATOM 5317 C C . THR B 1 54 ? 17.156 9.609 17.094 1 85.69 54 THR B C 1
ATOM 5319 O O . THR B 1 54 ? 18.062 9.023 16.516 1 85.69 54 THR B O 1
ATOM 5322 N N . ILE B 1 55 ? 15.969 9.383 16.844 1 87.31 55 ILE B N 1
ATOM 5323 C CA . ILE B 1 55 ? 15.523 8.359 15.906 1 87.31 55 ILE B CA 1
ATOM 5324 C C . ILE B 1 55 ? 16.016 8.703 14.5 1 87.31 55 ILE B C 1
ATOM 5326 O O . ILE B 1 55 ? 16.391 7.809 13.742 1 87.31 55 ILE B O 1
ATOM 5330 N N . ARG B 1 56 ? 16.062 9.938 14.164 1 85.12 56 ARG B N 1
ATOM 5331 C CA . ARG B 1 56 ? 16.453 10.375 12.828 1 85.12 56 ARG B CA 1
ATOM 5332 C C . ARG B 1 56 ? 17.938 10.133 12.578 1 85.12 56 ARG B C 1
ATOM 5334 O O . ARG B 1 56 ? 18.375 10.031 11.43 1 85.12 56 ARG B O 1
ATOM 5341 N N . GLU B 1 57 ? 18.641 10.039 13.609 1 87.5 57 GLU B N 1
ATOM 5342 C CA . GLU B 1 57 ? 20.094 9.867 13.492 1 87.5 57 GLU B CA 1
ATOM 5343 C C . GLU B 1 57 ? 20.469 8.391 13.406 1 87.5 57 GLU B C 1
ATOM 5345 O O . GLU B 1 57 ? 21.516 8.039 12.859 1 87.5 57 GLU B O 1
ATOM 5350 N N . LEU B 1 58 ? 19.672 7.586 13.891 1 90.88 58 LEU B N 1
ATOM 5351 C CA . LEU B 1 58 ? 19.984 6.168 13.992 1 90.88 58 LEU B CA 1
ATOM 5352 C C . LEU B 1 58 ? 19.672 5.441 12.688 1 90.88 58 LEU B C 1
ATOM 5354 O O . LEU B 1 58 ? 18.531 5.48 12.211 1 90.88 58 LEU B O 1
ATOM 5358 N N . PRO B 1 59 ? 20.672 4.809 12.133 1 93.94 59 PRO B N 1
ATOM 5359 C CA . PRO B 1 59 ? 20.344 3.949 10.992 1 93.94 59 PRO B CA 1
ATOM 5360 C C . PRO B 1 59 ? 19.359 2.836 11.359 1 93.94 59 PRO B C 1
ATOM 5362 O O . PRO B 1 59 ? 19.516 2.191 12.398 1 93.94 59 PRO B O 1
ATOM 5365 N N . HIS B 1 60 ? 18.359 2.73 10.594 1 95.94 60 HIS B N 1
ATOM 5366 C CA . HIS B 1 60 ? 17.359 1.718 10.906 1 95.94 60 HIS B CA 1
ATOM 5367 C C . HIS B 1 60 ? 16.547 1.354 9.664 1 95.94 60 HIS B C 1
ATOM 5369 O O . HIS B 1 60 ? 16.719 1.949 8.602 1 95.94 60 HIS B O 1
ATOM 5375 N N . PHE B 1 61 ? 15.812 0.316 9.688 1 96.44 61 PHE B N 1
ATOM 5376 C CA . PHE B 1 61 ? 14.805 -0.023 8.695 1 96.44 61 PHE B CA 1
ATOM 5377 C C . PHE B 1 61 ? 13.609 -0.704 9.352 1 96.44 61 PHE B C 1
ATOM 5379 O O . PHE B 1 61 ? 13.688 -1.143 10.5 1 96.44 61 PHE B O 1
ATOM 5386 N N . GLU B 1 62 ? 12.492 -0.67 8.703 1 96.81 62 GLU B N 1
ATOM 5387 C CA . GLU B 1 62 ? 11.281 -1.348 9.172 1 96.81 62 GLU B CA 1
ATOM 5388 C C . GLU B 1 62 ? 11.383 -2.855 8.961 1 96.81 62 GLU B C 1
ATOM 5390 O O . GLU B 1 62 ? 11.492 -3.32 7.824 1 96.81 62 GLU B O 1
ATOM 5395 N N . LEU B 1 63 ? 11.375 -3.574 9.969 1 97.12 63 LEU B N 1
ATOM 5396 C CA . LEU B 1 63 ? 11.445 -5.031 9.93 1 97.12 63 LEU B CA 1
ATOM 5397 C C . LEU B 1 63 ? 10.094 -5.629 9.531 1 97.12 63 LEU B C 1
ATOM 5399 O O . LEU B 1 63 ? 10.047 -6.645 8.836 1 97.12 63 LEU B O 1
ATOM 5403 N N . GLY B 1 64 ? 9.125 -5.062 9.977 1 95.81 64 GLY B N 1
ATOM 5404 C CA . GLY B 1 64 ? 7.766 -5.531 9.766 1 95.81 64 GLY B CA 1
ATOM 5405 C C . GLY B 1 64 ? 6.773 -4.957 10.758 1 95.81 64 GLY B C 1
ATOM 5406 O O . GLY B 1 64 ? 6.91 -3.812 11.188 1 95.81 64 GLY B O 1
ATOM 5407 N N . HIS B 1 65 ? 5.695 -5.641 11 1 94.75 65 HIS B N 1
ATOM 5408 C CA . HIS B 1 65 ? 4.68 -5.219 11.953 1 94.75 65 HIS B CA 1
ATOM 5409 C C . HIS B 1 65 ? 4.09 -6.41 12.695 1 94.75 65 HIS B C 1
ATOM 5411 O O . HIS B 1 65 ? 4.34 -7.559 12.336 1 94.75 65 HIS B O 1
ATOM 5417 N N . LEU B 1 66 ? 3.477 -6.129 13.766 1 93.62 66 LEU B N 1
ATOM 5418 C CA . LEU B 1 66 ? 2.869 -7.199 14.555 1 93.62 66 LEU B CA 1
ATOM 5419 C C . LEU B 1 66 ? 1.736 -7.863 13.781 1 93.62 66 LEU B C 1
ATOM 5421 O O . LEU B 1 66 ? 1.01 -7.199 13.039 1 93.62 66 LEU B O 1
ATOM 5425 N N . TYR B 1 67 ? 1.64 -9.117 13.969 1 89.69 67 TYR B N 1
ATOM 5426 C CA . TYR B 1 67 ? 0.593 -9.859 13.281 1 89.69 67 TYR B CA 1
ATOM 5427 C C . TYR B 1 67 ? -0.788 -9.336 13.656 1 89.69 67 TYR B C 1
ATOM 5429 O O . TYR B 1 67 ? -1.111 -9.219 14.836 1 89.69 67 TYR B O 1
ATOM 5437 N N . GLY B 1 68 ? -1.518 -9.055 12.742 1 78.75 68 GLY B N 1
ATOM 5438 C CA . GLY B 1 68 ? -2.869 -8.57 12.984 1 78.75 68 GLY B CA 1
ATOM 5439 C C . GLY B 1 68 ? -2.928 -7.098 13.328 1 78.75 68 GLY B C 1
ATOM 5440 O O . GLY B 1 68 ? -4.008 -6.551 13.555 1 78.75 68 GLY B O 1
ATOM 5441 N N . GLN B 1 69 ? -1.767 -6.512 13.422 1 84.06 69 GLN B N 1
ATOM 5442 C CA . GLN B 1 69 ? -1.688 -5.094 13.766 1 84.06 69 GLN B CA 1
ATOM 5443 C C . GLN B 1 69 ? -0.768 -4.348 12.797 1 84.06 69 GLN B C 1
ATOM 5445 O O . GLN B 1 69 ? 0.381 -4.055 13.133 1 84.06 69 GLN B O 1
ATOM 5450 N N . GLU B 1 70 ? -1.296 -3.889 11.75 1 84.5 70 GLU B N 1
ATOM 5451 C CA . GLU B 1 70 ? -0.475 -3.264 10.719 1 84.5 70 GLU B CA 1
ATOM 5452 C C . GLU B 1 70 ? 0.064 -1.914 11.18 1 84.5 70 GLU B C 1
ATOM 5454 O O . GLU B 1 70 ? 1.098 -1.452 10.695 1 84.5 70 GLU B O 1
ATOM 5459 N N . ASP B 1 71 ? -0.628 -1.36 12.102 1 88.56 71 ASP B N 1
ATOM 5460 C CA . ASP B 1 71 ? -0.216 -0.042 12.57 1 88.56 71 ASP B CA 1
ATOM 5461 C C . ASP B 1 71 ? 0.847 -0.155 13.664 1 88.56 71 ASP B C 1
ATOM 5463 O O . ASP B 1 71 ? 1.401 0.853 14.109 1 88.56 71 ASP B O 1
ATOM 5467 N N . PHE B 1 72 ? 1.126 -1.357 14.07 1 92.25 72 PHE B N 1
ATOM 5468 C CA . PHE B 1 72 ? 2.205 -1.624 15.016 1 92.25 72 PHE B CA 1
ATOM 5469 C C . PHE B 1 72 ? 3.482 -2.016 14.289 1 92.25 72 PHE B C 1
ATOM 5471 O O . PHE B 1 72 ? 3.811 -3.199 14.188 1 92.25 72 PHE B O 1
ATOM 5478 N N . LYS B 1 73 ? 4.203 -1.029 13.938 1 94.69 73 LYS B N 1
ATOM 5479 C CA . LYS B 1 73 ? 5.391 -1.232 13.117 1 94.69 73 LYS B CA 1
ATOM 5480 C C . LYS B 1 73 ? 6.609 -1.548 13.977 1 94.69 73 LYS B C 1
ATOM 5482 O O . LYS B 1 73 ? 6.797 -0.951 15.039 1 94.69 73 LYS B O 1
ATOM 5487 N N . LEU B 1 74 ? 7.348 -2.482 13.508 1 96.25 74 LEU B N 1
ATOM 5488 C CA . LEU B 1 74 ? 8.562 -2.902 14.195 1 96.25 74 LEU B CA 1
ATOM 5489 C C . LEU B 1 74 ? 9.805 -2.492 13.406 1 96.25 74 LEU B C 1
ATOM 5491 O O . LEU B 1 74 ? 9.906 -2.793 12.211 1 96.25 74 LEU B O 1
ATOM 5495 N N . TYR B 1 75 ? 10.711 -1.798 14.109 1 96.38 75 TYR B N 1
ATOM 5496 C CA . TYR B 1 75 ? 11.953 -1.338 13.492 1 96.38 75 TYR B CA 1
ATOM 5497 C C . TYR B 1 75 ? 13.164 -1.961 14.18 1 96.38 75 TYR B C 1
ATOM 5499 O O . TYR B 1 75 ? 13.078 -2.369 15.344 1 96.38 75 TYR B O 1
ATOM 5507 N N . VAL B 1 76 ? 14.242 -2.033 13.43 1 97 76 VAL B N 1
ATOM 5508 C CA . VAL B 1 76 ? 15.531 -2.412 13.992 1 97 76 VAL B CA 1
ATOM 5509 C C . VAL B 1 76 ? 16.531 -1.267 13.812 1 97 76 VAL B C 1
ATOM 5511 O O . VAL B 1 76 ? 16.734 -0.776 12.695 1 97 76 VAL B O 1
ATOM 5514 N N . PHE B 1 77 ? 17.078 -0.89 14.914 1 94.75 77 PHE B N 1
ATOM 5515 C CA . PHE B 1 77 ? 18.078 0.172 14.93 1 94.75 77 PHE B CA 1
ATOM 5516 C C . PHE B 1 77 ? 19.484 -0.408 15.047 1 94.75 77 PHE B C 1
ATOM 5518 O O . PHE B 1 77 ? 19.688 -1.419 15.727 1 94.75 77 PHE B O 1
ATOM 5525 N N . PHE B 1 78 ? 20.422 0.314 14.383 1 94.62 78 PHE B N 1
ATOM 5526 C CA . PHE B 1 78 ? 21.812 -0.1 14.43 1 94.62 78 PHE B CA 1
ATOM 5527 C C . PHE B 1 78 ? 22.703 1.029 14.953 1 94.62 78 PHE B C 1
ATOM 5529 O O . PHE B 1 78 ? 23.359 1.72 14.172 1 94.62 78 PHE B O 1
ATOM 5536 N N . PRO B 1 79 ? 22.812 1.083 16.25 1 91.44 79 PRO B N 1
ATOM 5537 C CA . PRO B 1 79 ? 23.578 2.178 16.875 1 91.44 79 PRO B CA 1
ATOM 5538 C C . PRO B 1 79 ? 25.047 2.158 16.5 1 91.44 79 PRO B C 1
ATOM 5540 O O . PRO B 1 79 ? 25.688 3.211 16.438 1 91.44 79 PRO B O 1
ATOM 5543 N N . ASN B 1 80 ? 25.594 1.031 16.234 1 90.75 80 ASN B N 1
ATOM 5544 C CA . ASN B 1 80 ? 27.016 0.933 15.938 1 90.75 80 ASN B CA 1
ATOM 5545 C C . ASN B 1 80 ? 27.344 1.441 14.531 1 90.75 80 ASN B C 1
ATOM 5547 O O . ASN B 1 80 ? 28.5 1.583 14.172 1 90.75 80 ASN B O 1
ATOM 5551 N N . MET B 1 81 ? 26.312 1.713 13.781 1 90.38 81 MET B N 1
ATOM 5552 C CA . MET B 1 81 ? 26.516 2.264 12.438 1 90.38 81 MET B CA 1
ATOM 5553 C C . MET B 1 81 ? 26.547 3.787 12.477 1 90.38 81 MET B C 1
ATOM 5555 O O . MET B 1 81 ? 26.766 4.434 11.453 1 90.38 81 MET B O 1
ATOM 5559 N N . LEU B 1 82 ? 26.188 4.402 13.57 1 84.94 82 LEU B N 1
ATOM 5560 C CA . LEU B 1 82 ? 26.125 5.852 13.711 1 84.94 82 LEU B CA 1
ATOM 5561 C C . LEU B 1 82 ? 27.5 6.477 13.516 1 84.94 82 LEU B C 1
ATOM 5563 O O . LEU B 1 82 ? 28.453 6.129 14.219 1 84.94 82 LEU B O 1
ATOM 5567 N N . ASP B 1 83 ? 28.281 6.066 12.523 1 70.38 83 ASP B N 1
ATOM 5568 C CA . ASP B 1 83 ? 29.609 6.656 12.367 1 70.38 83 ASP B CA 1
ATOM 5569 C C . ASP B 1 83 ? 29.516 8.078 11.82 1 70.38 83 ASP B C 1
ATOM 5571 O O . ASP B 1 83 ? 28.5 8.461 11.242 1 70.38 83 ASP B O 1
ATOM 5575 N N . LYS B 1 84 ? 30.531 8.836 12.094 1 61.62 84 LYS B N 1
ATOM 5576 C CA . LYS B 1 84 ? 30.703 10.266 11.82 1 61.62 84 LYS B CA 1
ATOM 5577 C C . LYS B 1 84 ? 30.406 10.578 10.352 1 61.62 84 LYS B C 1
ATOM 5579 O O . LYS B 1 84 ? 29.875 11.641 10.031 1 61.62 84 LYS B O 1
ATOM 5584 N N . GLY B 1 85 ? 30.453 9.625 9.57 1 65.62 85 GLY B N 1
ATOM 5585 C CA . GLY B 1 85 ? 30.328 10.055 8.188 1 65.62 85 GLY B CA 1
ATOM 5586 C C . GLY B 1 85 ? 28.969 9.742 7.594 1 65.62 85 GLY B C 1
ATOM 5587 O O . GLY B 1 85 ? 28.641 10.188 6.492 1 65.62 85 GLY B O 1
ATOM 5588 N N . ARG B 1 86 ? 28.125 9.18 8.43 1 78.5 86 ARG B N 1
ATOM 5589 C CA . ARG B 1 86 ? 26.844 8.797 7.84 1 78.5 86 ARG B CA 1
ATOM 5590 C C . ARG B 1 86 ? 25.844 9.945 7.922 1 78.5 86 ARG B C 1
ATOM 5592 O O . ARG B 1 86 ? 25.609 10.5 9 1 78.5 86 ARG B O 1
ATOM 5599 N N . LYS B 1 87 ? 25.344 10.32 6.789 1 76 87 LYS B N 1
ATOM 5600 C CA . LYS B 1 87 ? 24.453 11.477 6.711 1 76 87 LYS B CA 1
ATOM 5601 C C . LYS B 1 87 ? 23 11.047 6.672 1 76 87 LYS B C 1
ATOM 5603 O O . LYS B 1 87 ? 22.094 11.875 6.809 1 76 87 LYS B O 1
ATOM 5608 N N . SER B 1 88 ? 22.766 9.711 6.465 1 84.19 88 SER B N 1
ATOM 5609 C CA . SER B 1 88 ? 21.375 9.258 6.336 1 84.19 88 SER B CA 1
ATOM 5610 C C . SER B 1 88 ? 21.078 8.109 7.293 1 84.19 88 SER B C 1
ATOM 5612 O O . SER B 1 88 ? 22 7.418 7.746 1 84.19 88 SER B O 1
ATOM 5614 N N . ASN B 1 89 ? 19.891 8.062 7.703 1 90.81 89 ASN B N 1
ATOM 5615 C CA . ASN B 1 89 ? 19.484 6.973 8.594 1 90.81 89 ASN B CA 1
ATOM 5616 C C . ASN B 1 89 ? 19.078 5.727 7.809 1 90.81 89 ASN B C 1
ATOM 5618 O O . ASN B 1 89 ? 18.641 4.734 8.391 1 90.81 89 ASN B O 1
ATOM 5622 N N . TYR B 1 90 ? 19.312 5.801 6.48 1 91.38 90 TYR B N 1
ATOM 5623 C CA . TYR B 1 90 ? 18.969 4.652 5.648 1 91.38 90 TYR B CA 1
ATOM 5624 C C . TYR B 1 90 ? 20.156 3.693 5.535 1 91.38 90 TYR B C 1
ATOM 5626 O O . TYR B 1 90 ? 21.312 4.117 5.543 1 91.38 90 TYR B O 1
ATOM 5634 N N . LEU B 1 91 ? 19.844 2.525 5.406 1 93.75 91 LEU B N 1
ATOM 5635 C CA . LEU B 1 91 ? 20.844 1.53 5.039 1 93.75 91 LEU B CA 1
ATOM 5636 C C . LEU B 1 91 ? 20.891 1.347 3.525 1 93.75 91 LEU B C 1
ATOM 5638 O O . LEU B 1 91 ? 19.859 1.432 2.848 1 93.75 91 LEU B O 1
ATOM 5642 N N . THR B 1 92 ? 22.047 1.162 3.062 1 92.31 92 THR B N 1
ATOM 5643 C CA . THR B 1 92 ? 22.188 0.854 1.644 1 92.31 92 THR B CA 1
ATOM 5644 C C . THR B 1 92 ? 21.688 -0.553 1.343 1 92.31 92 THR B C 1
ATOM 5646 O O . THR B 1 92 ? 21.547 -1.377 2.25 1 92.31 92 THR B O 1
ATOM 5649 N N . ASP B 1 93 ? 21.438 -0.849 0.087 1 92.38 93 ASP B N 1
ATOM 5650 C CA . ASP B 1 93 ? 20.984 -2.174 -0.322 1 92.38 93 ASP B CA 1
ATOM 5651 C C . ASP B 1 93 ? 22 -3.248 0.06 1 92.38 93 ASP B C 1
ATOM 5653 O O . ASP B 1 93 ? 21.625 -4.359 0.44 1 92.38 93 ASP B O 1
ATOM 5657 N N . SER B 1 94 ? 23.266 -2.881 -0.081 1 94.12 94 SER B N 1
ATOM 5658 C CA . SER B 1 94 ? 24.312 -3.836 0.26 1 94.12 94 SER B CA 1
ATOM 5659 C C . SER B 1 94 ? 24.312 -4.137 1.756 1 94.12 94 SER B C 1
ATOM 5661 O O . SER B 1 94 ? 24.516 -5.285 2.162 1 94.12 94 SER B O 1
ATOM 5663 N N . GLU B 1 95 ? 24.078 -3.09 2.557 1 94.75 95 GLU B N 1
ATOM 5664 C CA . GLU B 1 95 ? 24.031 -3.277 4.004 1 94.75 95 GLU B CA 1
ATOM 5665 C C . GLU B 1 95 ? 22.828 -4.129 4.406 1 94.75 95 GLU B C 1
ATOM 5667 O O . GLU B 1 95 ? 22.938 -5.016 5.254 1 94.75 95 GLU B O 1
ATOM 5672 N N . ILE B 1 96 ? 21.719 -3.855 3.785 1 96.56 96 ILE B N 1
ATOM 5673 C CA . ILE B 1 96 ? 20.516 -4.625 4.066 1 96.56 96 ILE B CA 1
ATOM 5674 C C . ILE B 1 96 ? 20.719 -6.078 3.646 1 96.56 96 ILE B C 1
ATOM 5676 O O . ILE B 1 96 ? 20.359 -7.004 4.383 1 96.56 96 ILE B O 1
ATOM 5680 N N . ALA B 1 97 ? 21.281 -6.262 2.463 1 97 97 ALA B N 1
ATOM 5681 C CA . ALA B 1 97 ? 21.531 -7.609 1.963 1 97 97 ALA B CA 1
ATOM 5682 C C . ALA B 1 97 ? 22.422 -8.398 2.926 1 97 97 ALA B C 1
ATOM 5684 O O . ALA B 1 97 ? 22.172 -9.578 3.17 1 97 97 ALA B O 1
ATOM 5685 N N . ARG B 1 98 ? 23.422 -7.766 3.463 1 96.88 98 ARG B N 1
ATOM 5686 C CA . ARG B 1 98 ? 24.312 -8.414 4.414 1 96.88 98 ARG B CA 1
ATOM 5687 C C . ARG B 1 98 ? 23.562 -8.828 5.68 1 96.88 98 ARG B C 1
ATOM 5689 O O . ARG B 1 98 ? 23.734 -9.945 6.168 1 96.88 98 ARG B O 1
ATOM 5696 N N . PHE B 1 99 ? 22.812 -7.93 6.184 1 97.69 99 PHE B N 1
ATOM 5697 C CA . PHE B 1 99 ? 22.078 -8.242 7.402 1 97.69 99 PHE B CA 1
ATOM 5698 C C . PHE B 1 99 ? 21.062 -9.352 7.156 1 97.69 99 PHE B C 1
ATOM 5700 O O . PHE B 1 99 ? 20.922 -10.266 7.969 1 97.69 99 PHE B O 1
ATOM 5707 N N . ILE B 1 100 ? 20.281 -9.266 6.062 1 97.75 100 ILE B N 1
ATOM 5708 C CA . ILE B 1 100 ? 19.219 -10.227 5.77 1 97.75 100 ILE B CA 1
ATOM 5709 C C . ILE B 1 100 ? 19.828 -11.594 5.492 1 97.75 100 ILE B C 1
ATOM 5711 O O . ILE B 1 100 ? 19.391 -12.609 6.043 1 97.75 100 ILE B O 1
ATOM 5715 N N . ASP B 1 101 ? 20.891 -11.703 4.738 1 97.19 101 ASP B N 1
ATOM 5716 C CA . ASP B 1 101 ? 21.422 -12.977 4.273 1 97.19 101 ASP B CA 1
ATOM 5717 C C . ASP B 1 101 ? 22.344 -13.602 5.32 1 97.19 101 ASP B C 1
ATOM 5719 O O . ASP B 1 101 ? 22.438 -14.82 5.422 1 97.19 101 ASP B O 1
ATOM 5723 N N . LEU B 1 102 ? 23 -12.758 6.09 1 97.75 102 LEU B N 1
ATOM 5724 C CA . LEU B 1 102 ? 24.016 -13.305 6.977 1 97.75 102 LEU B CA 1
ATOM 5725 C C . LEU B 1 102 ? 23.531 -13.328 8.422 1 97.75 102 LEU B C 1
ATOM 5727 O O . LEU B 1 102 ? 24.125 -14 9.273 1 97.75 102 LEU B O 1
ATOM 5731 N N . VAL B 1 103 ? 22.469 -12.633 8.719 1 98.12 103 VAL B N 1
ATOM 5732 C CA . VAL B 1 103 ? 22.031 -12.562 10.109 1 98.12 103 VAL B CA 1
ATOM 5733 C C . VAL B 1 103 ? 20.578 -13.062 10.211 1 98.12 103 VAL B C 1
ATOM 5735 O O . VAL B 1 103 ? 20.328 -14.109 10.812 1 98.12 103 VAL B O 1
ATOM 5738 N N . LEU B 1 104 ? 19.672 -12.367 9.523 1 98 104 LEU B N 1
ATOM 5739 C CA . LEU B 1 104 ? 18.25 -12.625 9.727 1 98 104 LEU B CA 1
ATOM 5740 C C . LEU B 1 104 ? 17.859 -14 9.195 1 98 104 LEU B C 1
ATOM 5742 O O . LEU B 1 104 ? 17.281 -14.805 9.922 1 98 104 LEU B O 1
ATOM 5746 N N . PHE B 1 105 ? 18.203 -14.312 7.941 1 97.06 105 PHE B N 1
ATOM 5747 C CA . PHE B 1 105 ? 17.828 -15.594 7.363 1 97.06 105 PHE B CA 1
ATOM 5748 C C . PHE B 1 105 ? 18.453 -16.75 8.141 1 97.06 105 PHE B C 1
ATOM 5750 O O . PHE B 1 105 ? 17.766 -17.688 8.531 1 97.06 105 PHE B O 1
ATOM 5757 N N . PRO B 1 106 ? 19.75 -16.688 8.414 1 96.56 106 PRO B N 1
ATOM 5758 C CA . PRO B 1 106 ? 20.344 -17.766 9.203 1 96.56 106 PRO B CA 1
ATOM 5759 C C . PRO B 1 106 ? 19.672 -17.922 10.57 1 96.56 106 PRO B C 1
ATOM 5761 O O . PRO B 1 106 ? 19.484 -19.047 11.039 1 96.56 106 PRO B O 1
ATOM 5764 N N . ALA B 1 107 ? 19.297 -16.812 11.211 1 97.94 107 ALA B N 1
ATOM 5765 C CA . ALA B 1 107 ? 18.625 -16.891 12.508 1 97.94 107 ALA B CA 1
ATOM 5766 C C . ALA B 1 107 ? 17.281 -17.594 12.375 1 97.94 107 ALA B C 1
ATOM 5768 O O . ALA B 1 107 ? 16.922 -18.422 13.219 1 97.94 107 ALA B O 1
ATOM 5769 N N . ILE B 1 108 ? 16.562 -17.297 11.359 1 96.44 108 ILE B N 1
ATOM 5770 C CA . ILE B 1 108 ? 15.25 -17.906 11.133 1 96.44 108 ILE B CA 1
ATOM 5771 C C . ILE B 1 108 ? 15.422 -19.391 10.789 1 96.44 108 ILE B C 1
ATOM 5773 O O . ILE B 1 108 ? 14.703 -20.234 11.32 1 96.44 108 ILE B O 1
ATOM 5777 N N . ARG B 1 109 ? 16.422 -19.719 9.969 1 94.12 109 ARG B N 1
ATOM 5778 C CA . ARG B 1 109 ? 16.641 -21.078 9.508 1 94.12 109 ARG B CA 1
ATOM 5779 C C . ARG B 1 109 ? 17.062 -21.984 10.656 1 94.12 109 ARG B C 1
ATOM 5781 O O . ARG B 1 109 ? 16.781 -23.188 10.641 1 94.12 109 ARG B O 1
ATOM 5788 N N . GLU B 1 110 ? 17.625 -21.391 11.609 1 94.81 110 GLU B N 1
ATOM 5789 C CA . GLU B 1 110 ? 18.078 -22.156 12.766 1 94.81 110 GLU B CA 1
ATOM 5790 C C . GLU B 1 110 ? 16.906 -22.656 13.586 1 94.81 110 GLU B C 1
ATOM 5792 O O . GLU B 1 110 ? 16.969 -23.75 14.164 1 94.81 110 GLU B O 1
ATOM 5797 N N . HIS B 1 111 ? 15.836 -21.922 13.57 1 94.5 111 HIS B N 1
ATOM 5798 C CA . HIS B 1 111 ? 14.797 -22.234 14.547 1 94.5 111 HIS B CA 1
ATOM 5799 C C . HIS B 1 111 ? 13.5 -22.641 13.852 1 94.5 111 HIS B C 1
ATOM 5801 O O . HIS B 1 111 ? 12.648 -23.297 14.461 1 94.5 111 HIS B O 1
ATOM 5807 N N . CYS B 1 112 ? 13.281 -22.297 12.625 1 90.62 112 CYS B N 1
ATOM 5808 C CA . CYS B 1 112 ? 12.031 -22.609 11.93 1 90.62 112 CYS B CA 1
ATOM 5809 C C . CYS B 1 112 ? 12.156 -23.906 11.148 1 90.62 112 CYS B C 1
ATOM 5811 O O . CYS B 1 112 ? 13.18 -24.172 10.516 1 90.62 112 CYS B O 1
ATOM 5813 N N . PRO B 1 113 ? 11.109 -24.656 11.188 1 86.69 113 PRO B N 1
ATOM 5814 C CA . PRO B 1 113 ? 11.148 -25.938 10.469 1 86.69 113 PRO B CA 1
ATOM 5815 C C . PRO B 1 113 ? 11.047 -25.766 8.953 1 86.69 113 PRO B C 1
ATOM 5817 O O . PRO B 1 113 ? 10.602 -24.719 8.477 1 86.69 113 PRO B O 1
ATOM 5820 N N . PRO B 1 114 ? 11.414 -26.781 8.219 1 83.88 114 PRO B N 1
ATOM 5821 C CA . PRO B 1 114 ? 11.375 -26.734 6.758 1 83.88 114 PRO B CA 1
ATOM 5822 C C . PRO B 1 114 ? 9.977 -26.422 6.219 1 83.88 114 PRO B C 1
ATOM 5824 O O . PRO B 1 114 ? 9.844 -25.766 5.176 1 83.88 114 PRO B O 1
ATOM 5827 N N . ALA B 1 115 ? 8.969 -26.828 6.934 1 81.31 115 ALA B N 1
ATOM 5828 C CA . ALA B 1 115 ? 7.59 -26.578 6.508 1 81.31 115 ALA B CA 1
ATOM 5829 C C . ALA B 1 115 ? 7.301 -25.078 6.449 1 81.31 115 ALA B C 1
ATOM 5831 O O . ALA B 1 115 ? 6.461 -24.641 5.66 1 81.31 115 ALA B O 1
ATOM 5832 N N . PHE B 1 116 ? 8.109 -24.453 7.227 1 86.19 116 PHE B N 1
ATOM 5833 C CA . PHE B 1 116 ? 7.973 -23.016 7.27 1 86.19 116 PHE B CA 1
ATOM 5834 C C . PHE B 1 116 ? 8.945 -22.344 6.301 1 86.19 116 PHE B C 1
ATOM 5836 O O . PHE B 1 116 ? 8.562 -21.438 5.559 1 86.19 116 PHE B O 1
ATOM 5843 N N . LEU B 1 117 ? 10.07 -22.844 6.203 1 90.31 117 LEU B N 1
ATOM 5844 C CA . LEU B 1 117 ? 11.164 -22.219 5.469 1 90.31 117 LEU B CA 1
ATOM 5845 C C . LEU B 1 117 ? 10.906 -22.266 3.965 1 90.31 117 LEU B C 1
ATOM 5847 O O . LEU B 1 117 ? 11.352 -21.391 3.227 1 90.31 117 LEU B O 1
ATOM 5851 N N . GLN B 1 118 ? 10.125 -23.203 3.523 1 90.88 118 GLN B N 1
ATOM 5852 C CA . GLN B 1 118 ? 9.875 -23.391 2.098 1 90.88 118 GLN B CA 1
ATOM 5853 C C . GLN B 1 118 ? 9.094 -22.203 1.522 1 90.88 118 GLN B C 1
ATOM 5855 O O . GLN B 1 118 ? 9.094 -21.984 0.31 1 90.88 118 GLN B O 1
ATOM 5860 N N . HIS B 1 119 ? 8.484 -21.484 2.355 1 90.69 119 HIS B N 1
ATOM 5861 C CA . HIS B 1 119 ? 7.637 -20.391 1.898 1 90.69 119 HIS B CA 1
ATOM 5862 C C . HIS B 1 119 ? 8.406 -19.078 1.868 1 90.69 119 HIS B C 1
ATOM 5864 O O . HIS B 1 119 ? 7.895 -18.062 1.393 1 90.69 119 HIS B O 1
ATOM 5870 N N . LEU B 1 120 ? 9.602 -19.062 2.352 1 92.75 120 LEU B N 1
ATOM 5871 C CA . LEU B 1 120 ? 10.406 -17.844 2.418 1 92.75 120 LEU B CA 1
ATOM 5872 C C . LEU B 1 120 ? 11.344 -17.75 1.221 1 92.75 120 LEU B C 1
ATOM 5874 O O . LEU B 1 120 ? 11.711 -18.766 0.631 1 92.75 120 LEU B O 1
ATOM 5878 N N . PRO B 1 121 ? 11.688 -16.531 0.849 1 93.69 121 PRO B N 1
ATOM 5879 C CA . PRO B 1 121 ? 12.75 -16.391 -0.146 1 93.69 121 PRO B CA 1
ATOM 5880 C C . PRO B 1 121 ? 14.094 -16.922 0.351 1 93.69 121 PRO B C 1
ATOM 5882 O O . PRO B 1 121 ? 14.32 -17 1.561 1 93.69 121 PRO B O 1
ATOM 5885 N N . GLY B 1 122 ? 14.922 -17.219 -0.586 1 92.44 122 GLY B N 1
ATOM 5886 C CA . GLY B 1 122 ? 16.203 -17.812 -0.217 1 92.44 122 GLY B CA 1
ATOM 5887 C C . GLY B 1 122 ? 17.266 -16.781 0.094 1 92.44 122 GLY B C 1
ATOM 5888 O O . GLY B 1 122 ? 18.25 -17.078 0.766 1 92.44 122 GLY B O 1
ATOM 5889 N N . SER B 1 123 ? 17.094 -15.602 -0.447 1 95.06 123 SER B N 1
ATOM 5890 C CA . SER B 1 123 ? 18.062 -14.531 -0.267 1 95.06 123 SER B CA 1
ATOM 5891 C C . SER B 1 123 ? 17.406 -13.164 -0.412 1 95.06 123 SER B C 1
ATOM 5893 O O . SER B 1 123 ? 16.234 -13.07 -0.808 1 95.06 123 SER B O 1
ATOM 5895 N N . TYR B 1 124 ? 18.188 -12.172 -0.041 1 96.44 124 TYR B N 1
ATOM 5896 C CA . TYR B 1 124 ? 17.703 -10.805 -0.218 1 96.44 124 TYR B CA 1
ATOM 5897 C C . TYR B 1 124 ? 17.422 -10.508 -1.688 1 96.44 124 TYR B C 1
ATOM 5899 O O . TYR B 1 124 ? 16.406 -9.914 -2.029 1 96.44 124 TYR B O 1
ATOM 5907 N N . ASP B 1 125 ? 18.312 -10.898 -2.523 1 95.88 125 ASP B N 1
ATOM 5908 C CA . ASP B 1 125 ? 18.156 -10.641 -3.953 1 95.88 125 ASP B CA 1
ATOM 5909 C C . ASP B 1 125 ? 16.922 -11.328 -4.508 1 95.88 125 ASP B C 1
ATOM 5911 O O . ASP B 1 125 ? 16.188 -10.742 -5.316 1 95.88 125 ASP B O 1
ATOM 5915 N N . SER B 1 126 ? 16.719 -12.508 -4.066 1 95.12 126 SER B N 1
ATOM 5916 C CA . SER B 1 126 ? 15.516 -13.211 -4.48 1 95.12 126 SER B CA 1
ATOM 5917 C C . SER B 1 126 ? 14.266 -12.477 -4.02 1 95.12 126 SER B C 1
ATOM 5919 O O . SER B 1 126 ? 13.297 -12.344 -4.777 1 95.12 126 SER B O 1
ATOM 5921 N N . ALA B 1 127 ? 14.297 -12.047 -2.84 1 95.88 127 ALA B N 1
ATOM 5922 C CA . ALA B 1 127 ? 13.164 -11.297 -2.303 1 95.88 127 ALA B CA 1
ATOM 5923 C C . ALA B 1 127 ? 12.938 -10.008 -3.084 1 95.88 127 ALA B C 1
ATOM 5925 O O . ALA B 1 127 ? 11.797 -9.641 -3.379 1 95.88 127 ALA B O 1
ATOM 5926 N N . LYS B 1 128 ? 14 -9.336 -3.375 1 94.69 128 LYS B N 1
ATOM 5927 C CA . LYS B 1 128 ? 13.93 -8.07 -4.109 1 94.69 128 LYS B CA 1
ATOM 5928 C C . LYS B 1 128 ? 13.336 -8.281 -5.5 1 94.69 128 LYS B C 1
ATOM 5930 O O . LYS B 1 128 ? 12.484 -7.512 -5.938 1 94.69 128 LYS B O 1
ATOM 5935 N N . LEU B 1 129 ? 13.742 -9.266 -6.141 1 94.62 129 LEU B N 1
ATOM 5936 C CA . LEU B 1 129 ? 13.234 -9.555 -7.477 1 94.62 129 LEU B CA 1
ATOM 5937 C C . LEU B 1 129 ? 11.773 -9.969 -7.426 1 94.62 129 LEU B C 1
ATOM 5939 O O . LEU B 1 129 ? 10.992 -9.641 -8.328 1 94.62 129 LEU B O 1
ATOM 5943 N N . ARG B 1 130 ? 11.43 -10.711 -6.402 1 94.44 130 ARG B N 1
ATOM 5944 C CA . ARG B 1 130 ? 10.023 -11.055 -6.195 1 94.44 130 ARG B CA 1
ATOM 5945 C C . ARG B 1 130 ? 9.172 -9.805 -6.043 1 94.44 130 ARG B C 1
ATOM 5947 O O . ARG B 1 130 ? 8.07 -9.727 -6.594 1 94.44 130 ARG B O 1
ATOM 5954 N N . SER B 1 131 ? 9.695 -8.914 -5.293 1 92.62 131 SER B N 1
ATOM 5955 C CA . SER B 1 131 ? 8.953 -7.684 -5.043 1 92.62 131 SER B CA 1
ATOM 5956 C C . SER B 1 131 ? 8.758 -6.883 -6.328 1 92.62 131 SER B C 1
ATOM 5958 O O . SER B 1 131 ? 7.805 -6.109 -6.445 1 92.62 131 SER B O 1
ATOM 5960 N N . MET B 1 132 ? 9.547 -7.094 -7.355 1 91.94 132 MET B N 1
ATOM 5961 C CA . MET B 1 132 ? 9.5 -6.324 -8.602 1 91.94 132 MET B CA 1
ATOM 5962 C C . MET B 1 132 ? 8.766 -7.098 -9.688 1 91.94 132 MET B C 1
ATOM 5964 O O . MET B 1 132 ? 8.586 -6.594 -10.797 1 91.94 132 MET B O 1
ATOM 5968 N N . ALA B 1 133 ? 8.344 -8.273 -9.383 1 93.06 133 ALA B N 1
ATOM 5969 C CA . ALA B 1 133 ? 7.789 -9.164 -10.398 1 93.06 133 ALA B CA 1
ATOM 5970 C C . ALA B 1 133 ? 6.594 -8.516 -11.094 1 93.06 133 ALA B C 1
ATOM 5972 O O . ALA B 1 133 ? 6.566 -8.414 -12.328 1 93.06 133 ALA B O 1
ATOM 5973 N N . ALA B 1 134 ? 5.656 -8.062 -10.383 1 88.56 134 ALA B N 1
ATOM 5974 C CA . ALA B 1 134 ? 4.453 -7.473 -10.969 1 88.56 134 ALA B CA 1
ATOM 5975 C C . ALA B 1 134 ? 4.793 -6.211 -11.758 1 88.56 134 ALA B C 1
ATOM 5977 O O . ALA B 1 134 ? 4.195 -5.949 -12.805 1 88.56 134 ALA B O 1
ATOM 5978 N N . ALA B 1 135 ? 5.684 -5.453 -11.25 1 85.81 135 ALA B N 1
ATOM 5979 C CA . ALA B 1 135 ? 6.051 -4.184 -11.867 1 85.81 135 ALA B CA 1
ATOM 5980 C C . ALA B 1 135 ? 6.82 -4.402 -13.164 1 85.81 135 ALA B C 1
ATOM 5982 O O . ALA B 1 135 ? 6.648 -3.656 -14.133 1 85.81 135 ALA B O 1
ATOM 5983 N N . ARG B 1 136 ? 7.629 -5.414 -13.242 1 88.75 136 ARG B N 1
ATOM 5984 C CA . ARG B 1 136 ? 8.57 -5.555 -14.344 1 88.75 136 ARG B CA 1
ATOM 5985 C C . ARG B 1 136 ? 8.109 -6.629 -15.328 1 88.75 136 ARG B C 1
ATOM 5987 O O . ARG B 1 136 ? 8.594 -6.691 -16.453 1 88.75 136 ARG B O 1
ATOM 5994 N N . GLU B 1 137 ? 7.207 -7.469 -14.875 1 91.38 137 GLU B N 1
ATOM 5995 C CA . GLU B 1 137 ? 6.93 -8.641 -15.703 1 91.38 137 GLU B CA 1
ATOM 5996 C C . GLU B 1 137 ? 5.496 -8.617 -16.219 1 91.38 137 GLU B C 1
ATOM 5998 O O . GLU B 1 137 ? 5.078 -9.539 -16.938 1 91.38 137 GLU B O 1
ATOM 6003 N N . SER B 1 138 ? 4.809 -7.621 -15.891 1 86.94 138 SER B N 1
ATOM 6004 C CA . SER B 1 138 ? 3.418 -7.555 -16.328 1 86.94 138 SER B CA 1
ATOM 6005 C C . SER B 1 138 ? 3.193 -6.391 -17.281 1 86.94 138 SER B C 1
ATOM 6007 O O . SER B 1 138 ? 3.922 -5.398 -17.25 1 86.94 138 SER B O 1
ATOM 6009 N N . GLY B 1 139 ? 2.283 -6.559 -18.203 1 82.75 139 GLY B N 1
ATOM 6010 C CA . GLY B 1 139 ? 1.868 -5.473 -19.078 1 82.75 139 GLY B CA 1
ATOM 6011 C C . GLY B 1 139 ? 2.66 -5.414 -20.375 1 82.75 139 GLY B C 1
ATOM 6012 O O . GLY B 1 139 ? 3.494 -6.281 -20.641 1 82.75 139 GLY B O 1
ATOM 6013 N N . VAL B 1 140 ? 2.295 -4.453 -21.203 1 85.19 140 VAL B N 1
ATOM 6014 C CA . VAL B 1 140 ? 2.904 -4.32 -22.531 1 85.19 140 VAL B CA 1
ATOM 6015 C C . VAL B 1 140 ? 3.752 -3.053 -22.578 1 85.19 140 VAL B C 1
ATOM 6017 O O . VAL B 1 140 ? 4.555 -2.873 -23.5 1 85.19 140 VAL B O 1
ATOM 6020 N N . ARG B 1 141 ? 3.521 -2.205 -21.578 1 82 141 ARG B N 1
ATOM 6021 C CA . ARG B 1 141 ? 4.273 -0.962 -21.438 1 82 141 ARG B CA 1
ATOM 6022 C C . ARG B 1 141 ? 4.375 -0.546 -19.969 1 82 141 ARG B C 1
ATOM 6024 O O . ARG B 1 141 ? 3.613 -1.027 -19.125 1 82 141 ARG B O 1
ATOM 6031 N N . PRO B 1 142 ? 5.375 0.268 -19.734 1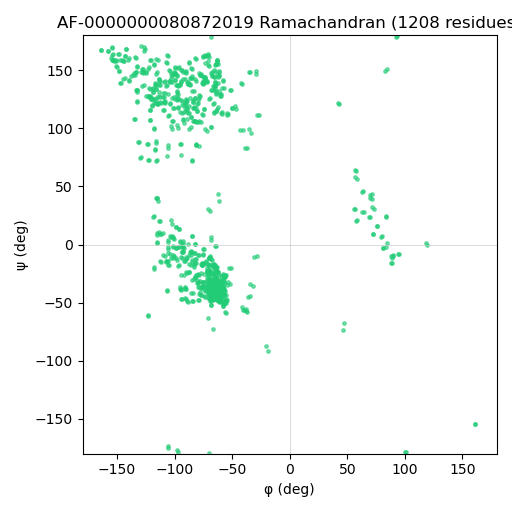 75.44 142 PRO B N 1
ATOM 6032 C CA . PRO B 1 142 ? 5.438 0.767 -18.359 1 75.44 142 PRO B CA 1
ATOM 6033 C C . PRO B 1 142 ? 4.262 1.676 -18 1 75.44 142 PRO B C 1
ATOM 6035 O O . PRO B 1 142 ? 3.857 2.512 -18.812 1 75.44 142 PRO B O 1
ATOM 6038 N N . THR B 1 143 ? 3.514 1.347 -17.047 1 71.12 143 THR B N 1
ATOM 6039 C CA . THR B 1 143 ? 2.463 2.217 -16.531 1 71.12 143 THR B CA 1
ATOM 6040 C C . THR B 1 143 ? 2.773 2.652 -15.094 1 71.12 143 THR B C 1
ATOM 6042 O O . THR B 1 143 ? 3.656 2.088 -14.445 1 71.12 143 THR B O 1
ATOM 6045 N N . SER B 1 144 ? 2.139 3.791 -14.68 1 61.62 144 SER B N 1
ATOM 6046 C CA . SER B 1 144 ? 2.318 4.277 -13.32 1 61.62 144 SER B CA 1
ATOM 6047 C C . SER B 1 144 ? 1.936 3.209 -12.297 1 61.62 144 SER B C 1
ATOM 6049 O O . SER B 1 144 ? 2.555 3.105 -11.234 1 61.62 144 SER B O 1
ATOM 6051 N N . ASP B 1 145 ? 1.04 2.311 -12.695 1 58.75 145 ASP B N 1
ATOM 6052 C CA . ASP B 1 145 ? 0.53 1.302 -11.773 1 58.75 145 ASP B CA 1
ATOM 6053 C C . ASP B 1 145 ? 1.502 0.131 -11.648 1 58.75 145 ASP B C 1
ATOM 6055 O O . ASP B 1 145 ? 1.671 -0.43 -10.562 1 58.75 145 ASP B O 1
ATOM 6059 N N . ASN B 1 146 ? 2.234 -0.039 -12.672 1 60.62 146 ASN B N 1
ATOM 6060 C CA . ASN B 1 146 ? 3.051 -1.248 -12.711 1 60.62 146 ASN B CA 1
ATOM 6061 C C . ASN B 1 146 ? 4.508 -0.95 -12.367 1 60.62 146 ASN B C 1
ATOM 6063 O O . ASN B 1 146 ? 5.375 -1.814 -12.508 1 60.62 146 ASN B O 1
ATOM 6067 N N . SER B 1 147 ? 4.719 0.133 -11.797 1 68.19 147 SER B N 1
ATOM 6068 C CA . SER B 1 147 ? 6.145 0.414 -11.664 1 68.19 147 SER B CA 1
ATOM 6069 C C . SER B 1 147 ? 6.598 0.316 -10.211 1 68.19 147 SER B C 1
ATOM 6071 O O . SER B 1 147 ? 7.793 0.378 -9.922 1 68.19 147 SER B O 1
ATOM 6073 N N . ARG B 1 148 ? 5.738 -0.177 -9.383 1 75.31 148 ARG B N 1
ATOM 6074 C CA . ARG B 1 148 ? 6.16 -0.167 -7.984 1 75.31 148 ARG B CA 1
ATOM 6075 C C . ARG B 1 148 ? 6.363 -1.585 -7.465 1 75.31 148 ARG B C 1
ATOM 6077 O O . ARG B 1 148 ? 5.613 -2.496 -7.82 1 75.31 148 ARG B O 1
ATOM 6084 N N . PRO B 1 149 ? 7.422 -1.613 -6.633 1 84.06 149 PRO B N 1
ATOM 6085 C CA . PRO B 1 149 ? 7.605 -2.91 -5.98 1 84.06 149 PRO B CA 1
ATOM 6086 C C . PRO B 1 149 ? 6.484 -3.24 -4.996 1 84.06 149 PRO B C 1
ATOM 6088 O O . PRO B 1 149 ? 5.895 -2.334 -4.402 1 84.06 149 PRO B O 1
ATOM 6091 N N . HIS B 1 150 ? 6.18 -4.445 -4.922 1 86.38 150 HIS B N 1
ATOM 6092 C CA . HIS B 1 150 ? 5.219 -4.938 -3.943 1 86.38 150 HIS B CA 1
ATOM 6093 C C . HIS B 1 150 ? 5.922 -5.504 -2.715 1 86.38 150 HIS B C 1
ATOM 6095 O O . HIS B 1 150 ? 6.801 -6.359 -2.836 1 86.38 150 HIS B O 1
ATOM 6101 N N . ASN B 1 151 ? 5.531 -4.98 -1.591 1 86.62 151 ASN B N 1
ATOM 6102 C CA . ASN B 1 151 ? 6.102 -5.512 -0.356 1 86.62 151 ASN B CA 1
ATOM 6103 C C . ASN B 1 151 ? 5.367 -6.766 0.109 1 86.62 151 ASN B C 1
ATOM 6105 O O . ASN B 1 151 ? 4.18 -6.707 0.436 1 86.62 151 ASN B O 1
ATOM 6109 N N . TYR B 1 152 ? 6.07 -7.82 0.159 1 90.88 152 TYR B N 1
ATOM 6110 C CA . TYR B 1 152 ? 5.5 -9.062 0.656 1 90.88 152 TYR B CA 1
ATOM 6111 C C . TYR B 1 152 ? 5.863 -9.289 2.119 1 90.88 152 TYR B C 1
ATOM 6113 O O . TYR B 1 152 ? 7.023 -9.117 2.508 1 90.88 152 TYR B O 1
ATOM 6121 N N . TYR B 1 153 ? 4.883 -9.609 2.85 1 92.19 153 TYR B N 1
ATOM 6122 C CA . TYR B 1 153 ? 5.082 -9.883 4.266 1 92.19 153 TYR B CA 1
ATOM 6123 C C . TYR B 1 153 ? 4.918 -11.375 4.559 1 92.19 153 TYR B C 1
ATOM 6125 O O . TYR B 1 153 ? 4.059 -12.039 3.975 1 92.19 153 TYR B O 1
ATOM 6133 N N . TYR B 1 154 ? 5.777 -11.883 5.43 1 92.88 154 TYR B N 1
ATOM 6134 C CA . TYR B 1 154 ? 5.75 -13.273 5.844 1 92.88 154 TYR B CA 1
ATOM 6135 C C . TYR B 1 154 ? 5.504 -13.391 7.344 1 92.88 154 TYR B C 1
ATOM 6137 O O . TYR B 1 154 ? 6.176 -12.734 8.141 1 92.88 154 TYR B O 1
ATOM 6145 N N . SER B 1 155 ? 4.57 -14.234 7.676 1 91.81 155 SER B N 1
ATOM 6146 C CA . SER B 1 155 ? 4.223 -14.383 9.086 1 91.81 155 SER B CA 1
ATOM 6147 C C . SER B 1 155 ? 5.23 -15.266 9.812 1 91.81 155 SER B C 1
ATOM 6149 O O . SER B 1 155 ? 5.578 -16.344 9.336 1 91.81 155 SER B O 1
ATOM 6151 N N . LEU B 1 156 ? 5.723 -14.789 10.875 1 94.38 156 LEU B N 1
ATOM 6152 C CA . LEU B 1 156 ? 6.547 -15.555 11.797 1 94.38 156 LEU B CA 1
ATOM 6153 C C . LEU B 1 156 ? 5.801 -15.812 13.102 1 94.38 156 LEU B C 1
ATOM 6155 O O . LEU B 1 156 ? 5.492 -14.875 13.844 1 94.38 156 LEU B O 1
ATOM 6159 N N . PRO B 1 157 ? 5.543 -17.031 13.359 1 90.19 157 PRO B N 1
ATOM 6160 C CA . PRO B 1 157 ? 4.773 -17.359 14.562 1 90.19 157 PRO B CA 1
ATOM 6161 C C . PRO B 1 157 ? 5.496 -16.969 15.844 1 90.19 157 PRO B C 1
ATOM 6163 O O . PRO B 1 157 ? 6.73 -16.906 15.875 1 90.19 157 PRO B O 1
ATOM 6166 N N . PRO B 1 158 ? 4.75 -16.797 16.922 1 91.5 158 PRO B N 1
ATOM 6167 C CA . PRO B 1 158 ? 5.316 -16.312 18.172 1 91.5 158 PRO B CA 1
ATOM 6168 C C . PRO B 1 158 ? 6.34 -17.266 18.781 1 91.5 158 PRO B C 1
ATOM 6170 O O . PRO B 1 158 ? 7.32 -16.844 19.391 1 91.5 158 PRO B O 1
ATOM 6173 N N . ARG B 1 159 ? 6.176 -18.562 18.609 1 89.75 159 ARG B N 1
ATOM 6174 C CA . ARG B 1 159 ? 7.035 -19.547 19.25 1 89.75 159 ARG B CA 1
ATOM 6175 C C . ARG B 1 159 ? 8.477 -19.422 18.766 1 89.75 159 ARG B C 1
ATOM 6177 O O . ARG B 1 159 ? 9.406 -19.859 19.453 1 89.75 159 ARG B O 1
ATOM 6184 N N . PHE B 1 160 ? 8.648 -18.781 17.641 1 94.44 160 PHE B N 1
ATOM 6185 C CA . PHE B 1 160 ? 9.992 -18.719 17.078 1 94.44 160 PHE B CA 1
ATOM 6186 C C . PHE B 1 160 ? 10.633 -17.359 17.359 1 94.44 160 PHE B C 1
ATOM 6188 O O . PHE B 1 160 ? 11.828 -17.172 17.156 1 94.44 160 PHE B O 1
ATOM 6195 N N . LEU B 1 161 ? 9.93 -16.422 17.844 1 96.94 161 LEU B N 1
ATOM 6196 C CA . LEU B 1 161 ? 10.375 -15.031 17.875 1 96.94 161 LEU B CA 1
ATOM 6197 C C . LEU B 1 161 ? 11.523 -14.852 18.859 1 96.94 161 LEU B C 1
ATOM 6199 O O . LEU B 1 161 ? 12.539 -14.234 18.531 1 96.94 161 LEU B O 1
ATOM 6203 N N . VAL B 1 162 ? 11.43 -15.375 20.078 1 96.94 162 VAL B N 1
ATOM 6204 C CA . VAL B 1 162 ? 12.453 -15.188 21.094 1 96.94 162 VAL B CA 1
ATOM 6205 C C . VAL B 1 162 ? 13.75 -15.875 20.656 1 96.94 162 VAL B C 1
ATOM 6207 O O . VAL B 1 162 ? 14.812 -15.25 20.625 1 96.94 162 VAL B O 1
ATOM 6210 N N . PRO B 1 163 ? 13.609 -17.109 20.203 1 97.69 163 PRO B N 1
ATOM 6211 C CA . PRO B 1 163 ? 14.844 -17.766 19.766 1 97.69 163 PRO B CA 1
ATOM 6212 C C . PRO B 1 163 ? 15.484 -17.078 18.562 1 97.69 163 PRO B C 1
ATOM 6214 O O . PRO B 1 163 ? 16.703 -16.984 18.484 1 97.69 163 PRO B O 1
ATOM 6217 N N . VAL B 1 164 ? 14.719 -16.672 17.656 1 97.94 164 VAL B N 1
ATOM 6218 C CA . VAL B 1 164 ? 15.242 -16 16.469 1 97.94 164 VAL B CA 1
ATOM 6219 C C . VAL B 1 164 ? 15.977 -14.719 16.875 1 97.94 164 VAL B C 1
ATOM 6221 O O . VAL B 1 164 ? 17.062 -14.438 16.375 1 97.94 164 VAL B O 1
ATOM 6224 N N . TRP B 1 165 ? 15.422 -13.977 17.75 1 97.94 165 TRP B N 1
ATOM 6225 C CA . TRP B 1 165 ? 16.062 -12.742 18.172 1 97.94 165 TRP B CA 1
ATOM 6226 C C . TRP B 1 165 ? 17.375 -13.031 18.891 1 97.94 165 TRP B C 1
ATOM 6228 O O . TRP B 1 165 ? 18.375 -12.336 18.672 1 97.94 165 TRP B O 1
ATOM 6238 N N . GLU B 1 166 ? 17.422 -14.039 19.734 1 97.62 166 GLU B N 1
ATOM 6239 C CA . GLU B 1 166 ? 18.641 -14.422 20.438 1 97.62 166 GLU B CA 1
ATOM 6240 C C . GLU B 1 166 ? 19.734 -14.82 19.453 1 97.62 166 GLU B C 1
ATOM 6242 O O . GLU B 1 166 ? 20.906 -14.484 19.641 1 97.62 166 GLU B O 1
ATOM 6247 N N . SER B 1 167 ? 19.297 -15.492 18.453 1 98.06 167 SER B N 1
ATOM 6248 C CA . SER B 1 167 ? 20.25 -15.875 17.422 1 98.06 167 SER B CA 1
ATOM 6249 C C . SER B 1 167 ? 20.781 -14.664 16.672 1 98.06 167 SER B C 1
ATOM 6251 O O . SER B 1 167 ? 21.953 -14.617 16.281 1 98.06 167 SER B O 1
ATOM 6253 N N . ILE B 1 168 ? 19.953 -13.734 16.422 1 97.94 168 ILE B N 1
ATOM 6254 C CA . ILE B 1 168 ? 20.375 -12.5 15.773 1 97.94 168 ILE B CA 1
ATOM 6255 C C . ILE B 1 168 ? 21.453 -11.812 16.609 1 97.94 168 ILE B C 1
ATOM 6257 O O . ILE B 1 168 ? 22.5 -11.422 16.094 1 97.94 168 ILE B O 1
ATOM 6261 N N . LEU B 1 169 ? 21.219 -11.734 17.922 1 96.12 169 LEU B N 1
ATOM 6262 C CA . LEU B 1 169 ? 22.156 -11.07 18.828 1 96.12 169 LEU B CA 1
ATOM 6263 C C . LEU B 1 169 ? 23.484 -11.805 18.875 1 96.12 169 LEU B C 1
ATOM 6265 O O . LEU B 1 169 ? 24.547 -11.18 19.047 1 96.12 169 LEU B O 1
ATOM 6269 N N . LYS B 1 170 ? 23.406 -13.047 18.656 1 96.81 170 LYS B N 1
ATOM 6270 C CA . LYS B 1 170 ? 24.625 -13.844 18.625 1 96.81 170 LYS B CA 1
ATOM 6271 C C . LYS B 1 170 ? 25.391 -13.656 17.312 1 96.81 170 LYS B C 1
ATOM 6273 O O . LYS B 1 170 ? 26.609 -13.469 17.312 1 96.81 170 LYS B O 1
ATOM 6278 N N . LEU B 1 171 ? 24.688 -13.664 16.25 1 97.12 171 LEU B N 1
ATOM 6279 C CA . LEU B 1 171 ? 25.281 -13.641 14.922 1 97.12 171 LEU B CA 1
ATOM 6280 C C . LEU B 1 171 ? 25.953 -12.289 14.656 1 97.12 171 LEU B C 1
ATOM 6282 O O . LEU B 1 171 ? 26.969 -12.227 13.969 1 97.12 171 LEU B O 1
ATOM 6286 N N . VAL B 1 172 ? 25.391 -11.242 15.164 1 95.5 172 VAL B N 1
ATOM 6287 C CA . VAL B 1 172 ? 25.922 -9.906 14.883 1 95.5 172 VAL B CA 1
ATOM 6288 C C . VAL B 1 172 ? 27.281 -9.734 15.57 1 95.5 172 VAL B C 1
ATOM 6290 O O . VAL B 1 172 ? 28.016 -8.789 15.273 1 95.5 172 VAL B O 1
ATOM 6293 N N . LYS B 1 173 ? 27.641 -10.633 16.422 1 92.56 173 LYS B N 1
ATOM 6294 C CA . LYS B 1 173 ? 28.938 -10.594 17.078 1 92.56 173 LYS B CA 1
ATOM 6295 C C . LYS B 1 173 ? 30.016 -11.273 16.234 1 92.56 173 LYS B C 1
ATOM 6297 O O . LYS B 1 173 ? 31.203 -11.125 16.5 1 92.56 173 LYS B O 1
ATOM 6302 N N . SER B 1 174 ? 29.547 -11.883 15.234 1 93.06 174 SER B N 1
ATOM 6303 C CA . SER B 1 174 ? 30.484 -12.625 14.391 1 93.06 174 SER B CA 1
ATOM 6304 C C . SER B 1 174 ? 31.359 -11.68 13.578 1 93.06 174 SER B C 1
ATOM 6306 O O . SER B 1 174 ? 31.016 -10.523 13.375 1 93.06 174 SER B O 1
ATOM 6308 N N . CYS B 1 175 ? 32.469 -12.227 13.078 1 90.94 175 CYS B N 1
ATOM 6309 C CA . CYS B 1 175 ? 33.438 -11.453 12.312 1 90.94 175 CYS B CA 1
ATOM 6310 C C . CYS B 1 175 ? 32.812 -10.945 11.016 1 90.94 175 CYS B C 1
ATOM 6312 O O . CYS B 1 175 ? 32.156 -11.695 10.297 1 90.94 175 CYS B O 1
ATOM 6314 N N . GLY B 1 176 ? 33 -9.664 10.812 1 90.75 176 GLY B N 1
ATOM 6315 C CA . GLY B 1 176 ? 32.5 -9.047 9.586 1 90.75 176 GLY B CA 1
ATOM 6316 C C . GLY B 1 176 ? 31.141 -8.422 9.727 1 90.75 176 GLY B C 1
ATOM 6317 O O . GLY B 1 176 ? 30.656 -7.742 8.812 1 90.75 176 GLY B O 1
ATOM 6318 N N . LEU B 1 177 ? 30.5 -8.641 10.867 1 94 177 LEU B N 1
ATOM 6319 C CA . LEU B 1 177 ? 29.141 -8.141 11.055 1 94 177 LEU B CA 1
ATOM 6320 C C . LEU B 1 177 ? 29.078 -7.16 12.219 1 94 177 LEU B C 1
ATOM 6322 O O . LEU B 1 177 ? 28.016 -6.945 12.797 1 94 177 LEU B O 1
ATOM 6326 N N . GLN B 1 178 ? 30.188 -6.547 12.539 1 88.12 178 GLN B N 1
ATOM 6327 C CA . GLN B 1 178 ? 30.297 -5.715 13.734 1 88.12 178 GLN B CA 1
ATOM 6328 C C . GLN B 1 178 ? 29.516 -4.418 13.578 1 88.12 178 GLN B C 1
ATOM 6330 O O . GLN B 1 178 ? 29.141 -3.787 14.57 1 88.12 178 GLN B O 1
ATOM 6335 N N . ASP B 1 179 ? 29.281 -4.051 12.32 1 89.75 179 ASP B N 1
ATOM 6336 C CA . ASP B 1 179 ? 28.516 -2.832 12.109 1 89.75 179 ASP B CA 1
ATOM 6337 C C . ASP B 1 179 ? 27.078 -2.992 12.633 1 89.75 179 ASP B C 1
ATOM 6339 O O . ASP B 1 179 ? 26.438 -2.006 12.984 1 89.75 179 ASP B O 1
ATOM 6343 N N . PHE B 1 180 ? 26.641 -4.238 12.734 1 94.5 180 PHE B N 1
ATOM 6344 C CA . PHE B 1 180 ? 25.281 -4.5 13.188 1 94.5 180 PHE B CA 1
ATOM 6345 C C . PHE B 1 180 ? 25.25 -4.809 14.68 1 94.5 180 PHE B C 1
ATOM 6347 O O . PHE B 1 180 ? 24.219 -5.215 15.219 1 94.5 180 PHE B O 1
ATOM 6354 N N . TYR B 1 181 ? 26.328 -4.527 15.328 1 92.81 181 TYR B N 1
ATOM 6355 C CA . TYR B 1 181 ? 26.469 -4.922 16.719 1 92.81 181 TYR B CA 1
ATOM 6356 C C . TYR B 1 181 ? 25.453 -4.195 17.594 1 92.81 181 TYR B C 1
ATOM 6358 O O . TYR B 1 181 ? 25.219 -3 17.422 1 92.81 181 TYR B O 1
ATOM 6366 N N . ALA B 1 182 ? 24.828 -4.887 18.531 1 91.56 182 ALA B N 1
ATOM 6367 C CA . ALA B 1 182 ? 23.875 -4.43 19.547 1 91.56 182 ALA B CA 1
ATOM 6368 C C . ALA B 1 182 ? 22.688 -3.734 18.906 1 91.56 182 ALA B C 1
ATOM 6370 O O . ALA B 1 182 ? 22.359 -2.592 19.25 1 91.56 182 ALA B O 1
ATOM 6371 N N . PRO B 1 183 ? 22 -4.484 18.016 1 94.81 183 PRO B N 1
ATOM 6372 C CA . PRO B 1 183 ? 20.797 -3.893 17.438 1 94.81 183 PRO B CA 1
ATOM 6373 C C . PRO B 1 183 ? 19.688 -3.672 18.469 1 94.81 183 PRO B C 1
ATOM 6375 O O . PRO B 1 183 ? 19.594 -4.41 19.438 1 94.81 183 PRO B O 1
ATOM 6378 N N . LEU B 1 184 ? 18.875 -2.637 18.219 1 93.44 184 LEU B N 1
ATOM 6379 C CA . LEU B 1 184 ? 17.766 -2.318 19.094 1 93.44 184 LEU B CA 1
ATOM 6380 C C . LEU B 1 184 ? 16.438 -2.447 18.359 1 93.44 184 LEU B C 1
ATOM 6382 O O . LEU B 1 184 ? 16.344 -2.08 17.188 1 93.44 184 LEU B O 1
ATOM 6386 N N . LEU B 1 185 ? 15.508 -3.033 19.062 1 94.56 185 LEU B N 1
ATOM 6387 C CA . LEU B 1 185 ? 14.156 -3.076 18.531 1 94.56 185 LEU B CA 1
ATOM 6388 C C . LEU B 1 185 ? 13.375 -1.83 18.938 1 94.56 185 LEU B C 1
ATOM 6390 O O . LEU B 1 185 ? 13.531 -1.323 20.047 1 94.56 185 LEU B O 1
ATOM 6394 N N . PHE B 1 186 ? 12.609 -1.328 18.031 1 93.25 186 PHE B N 1
ATOM 6395 C CA . PHE B 1 186 ? 11.734 -0.186 18.281 1 93.25 186 PHE B CA 1
ATOM 6396 C C . PHE B 1 186 ? 10.336 -0.448 17.75 1 93.25 186 PHE B C 1
ATOM 6398 O O . PHE B 1 186 ? 10.18 -0.823 16.578 1 93.25 186 PHE B O 1
ATOM 6405 N N . LEU B 1 187 ? 9.359 -0.354 18.594 1 93.12 187 LEU B N 1
ATOM 6406 C CA . LEU B 1 187 ? 7.965 -0.536 18.234 1 93.12 187 LEU B CA 1
ATOM 6407 C C . LEU B 1 187 ? 7.238 0.805 18.156 1 93.12 187 LEU B C 1
ATOM 6409 O O . LEU B 1 187 ? 7.254 1.57 19.125 1 93.12 187 LEU B O 1
ATOM 6413 N N . ASN B 1 188 ? 6.68 1.12 17.016 1 91.5 188 ASN B N 1
ATOM 6414 C CA . ASN B 1 188 ? 5.914 2.338 16.781 1 91.5 188 ASN B CA 1
ATOM 6415 C C . ASN B 1 188 ? 4.469 2.025 16.406 1 91.5 188 ASN B C 1
ATOM 6417 O O . ASN B 1 188 ? 4.184 1.672 15.258 1 91.5 188 ASN B O 1
ATOM 6421 N N . ALA B 1 189 ? 3.557 2.123 17.344 1 89.94 189 ALA B N 1
ATOM 6422 C CA . ALA B 1 189 ? 2.131 1.938 17.078 1 89.94 189 ALA B CA 1
ATOM 6423 C C . ALA B 1 189 ? 1.444 3.275 16.812 1 89.94 189 ALA B C 1
ATOM 6425 O O . ALA B 1 189 ? 1.487 4.18 17.656 1 89.94 189 ALA B O 1
ATOM 6426 N N . LYS B 1 190 ? 0.793 3.369 15.656 1 85.94 190 LYS B N 1
ATOM 6427 C CA . LYS B 1 190 ? 0.151 4.625 15.273 1 85.94 190 LYS B CA 1
ATOM 6428 C C . LYS B 1 190 ? -1.319 4.406 14.93 1 85.94 190 LYS B C 1
ATOM 6430 O O . LYS B 1 190 ? -1.792 3.27 14.891 1 85.94 190 LYS B O 1
ATOM 6435 N N . ASN B 1 191 ? -2.086 5.516 14.828 1 81.88 191 ASN B N 1
ATOM 6436 C CA . ASN B 1 191 ? -3.469 5.535 14.359 1 81.88 191 ASN B CA 1
ATOM 6437 C C . ASN B 1 191 ? -4.387 4.738 15.281 1 81.88 191 ASN B C 1
ATOM 6439 O O . ASN B 1 191 ? -5.219 3.961 14.812 1 81.88 191 ASN B O 1
ATOM 6443 N N . LEU B 1 192 ? -4.195 4.984 16.531 1 85.25 192 LEU B N 1
ATOM 6444 C CA . LEU B 1 192 ? -4.996 4.258 17.516 1 85.25 192 LEU B CA 1
ATOM 6445 C C . LEU B 1 192 ? -6.172 5.105 17.984 1 85.25 192 LEU B C 1
ATOM 6447 O O . LEU B 1 192 ? -7.055 4.609 18.688 1 85.25 192 LEU B O 1
ATOM 6451 N N . LYS B 1 193 ? -6.215 6.258 17.516 1 82.25 193 LYS B N 1
ATOM 6452 C CA . LYS B 1 193 ? -7.129 7.266 18.047 1 82.25 193 LYS B CA 1
ATOM 6453 C C . LYS B 1 193 ? -8.57 6.77 18.016 1 82.25 193 LYS B C 1
ATOM 6455 O O . LYS B 1 193 ? -9.242 6.707 19.047 1 82.25 193 LYS B O 1
ATOM 6460 N N . LEU B 1 194 ? -9.047 6.434 16.859 1 81.19 194 LEU B N 1
ATOM 6461 C CA . LEU B 1 194 ? -10.453 6.121 16.672 1 81.19 194 LEU B CA 1
ATOM 6462 C C . LEU B 1 194 ? -10.82 4.801 17.344 1 81.19 194 LEU B C 1
ATOM 6464 O O . LEU B 1 194 ? -11.969 4.602 17.734 1 81.19 194 LEU B O 1
ATOM 6468 N N . HIS B 1 195 ? -9.859 4.027 17.531 1 79.31 195 HIS B N 1
ATOM 6469 C CA . HIS B 1 195 ? -10.117 2.725 18.141 1 79.31 195 HIS B CA 1
ATOM 6470 C C . HIS B 1 195 ? -10.195 2.826 19.656 1 79.31 195 HIS B C 1
ATOM 6472 O O . HIS B 1 195 ? -10.891 2.045 20.312 1 79.31 195 HIS B O 1
ATOM 6478 N N . THR B 1 196 ? -9.531 3.768 20.203 1 81.19 196 THR B N 1
ATOM 6479 C CA . THR B 1 196 ? -9.422 3.828 21.656 1 81.19 196 THR B CA 1
ATOM 6480 C C . THR B 1 196 ? -10.297 4.941 22.219 1 81.19 196 THR B C 1
ATOM 6482 O O . THR B 1 196 ? -10.406 5.102 23.438 1 81.19 196 THR B O 1
ATOM 6485 N N . SER B 1 197 ? -10.898 5.652 21.375 1 81 197 SER B N 1
ATOM 6486 C CA . SER B 1 197 ? -11.68 6.809 21.812 1 81 197 SER B CA 1
ATOM 6487 C C . SER B 1 197 ? -12.93 6.379 22.578 1 81 197 SER B C 1
ATOM 6489 O O . SER B 1 197 ? -13.664 5.496 22.141 1 81 197 SER B O 1
ATOM 6491 N N . ASN B 1 198 ? -12.992 6.969 23.781 1 76.94 198 ASN B N 1
ATOM 6492 C CA . ASN B 1 198 ? -14.164 6.781 24.625 1 76.94 198 ASN B CA 1
ATOM 6493 C C . ASN B 1 198 ? -14.555 8.07 25.344 1 76.94 198 ASN B C 1
ATOM 6495 O O . ASN B 1 198 ? -13.742 8.992 25.453 1 76.94 198 ASN B O 1
ATOM 6499 N N . SER B 1 199 ? -15.836 8.156 25.797 1 74.5 199 SER B N 1
ATOM 6500 C CA . SER B 1 199 ? -16.312 9.352 26.5 1 74.5 199 SER B CA 1
ATOM 6501 C C . SER B 1 199 ? -15.781 9.414 27.922 1 74.5 199 SER B C 1
ATOM 6503 O O . SER B 1 199 ? -15.742 10.484 28.531 1 74.5 199 SER B O 1
ATOM 6505 N N . ASN B 1 200 ? -15.289 8.273 28.375 1 76.56 200 ASN B N 1
ATOM 6506 C CA . ASN B 1 200 ? -14.797 8.156 29.734 1 76.56 200 ASN B CA 1
ATOM 6507 C C . ASN B 1 200 ? -13.328 7.75 29.781 1 76.56 200 ASN B C 1
ATOM 6509 O O . ASN B 1 200 ? -12.953 6.719 29.219 1 76.56 200 ASN B O 1
ATOM 6513 N N . LEU B 1 201 ? -12.555 8.562 30.484 1 79.12 201 LEU B N 1
ATOM 6514 C CA . LEU B 1 201 ? -11.117 8.336 30.531 1 79.12 201 LEU B CA 1
ATOM 6515 C C . LEU B 1 201 ? -10.789 7.004 31.188 1 79.12 201 LEU B C 1
ATOM 6517 O O . LEU B 1 201 ? -9.867 6.305 30.766 1 79.12 201 LEU B O 1
ATOM 6521 N N . ASN B 1 202 ? -11.523 6.715 32.25 1 79.88 202 ASN B N 1
ATOM 6522 C CA . ASN B 1 202 ? -11.281 5.453 32.938 1 79.88 202 ASN B CA 1
ATOM 6523 C C . ASN B 1 202 ? -11.531 4.258 32.031 1 79.88 202 ASN B C 1
ATOM 6525 O O . ASN B 1 202 ? -10.758 3.293 32.031 1 79.88 202 ASN B O 1
ATOM 6529 N N . VAL B 1 203 ? -12.562 4.383 31.266 1 81.94 203 VAL B N 1
ATOM 6530 C CA . VAL B 1 203 ? -12.891 3.303 30.344 1 81.94 203 VAL B CA 1
ATOM 6531 C C . VAL B 1 203 ? -11.82 3.219 29.25 1 81.94 203 VAL B C 1
ATOM 6533 O O . VAL B 1 203 ? -11.391 2.123 28.875 1 81.94 203 VAL B O 1
ATOM 6536 N N . THR B 1 204 ? -11.398 4.359 28.781 1 84.25 204 THR B N 1
ATOM 6537 C CA . THR B 1 204 ? -10.367 4.406 27.75 1 84.25 204 THR B CA 1
ATOM 6538 C C . THR B 1 204 ? -9.086 3.744 28.234 1 84.25 204 THR B C 1
ATOM 6540 O O . THR B 1 204 ? -8.508 2.91 27.531 1 84.25 204 THR B O 1
ATOM 6543 N N . LEU B 1 205 ? -8.703 4.055 29.422 1 83.88 205 LEU B N 1
ATOM 6544 C CA . LEU B 1 205 ? -7.445 3.549 29.953 1 83.88 205 LEU B CA 1
ATOM 6545 C C . LEU B 1 205 ? -7.547 2.062 30.266 1 83.88 205 LEU B C 1
ATOM 6547 O O . LEU B 1 205 ? -6.605 1.304 30.031 1 83.88 205 LEU B O 1
ATOM 6551 N N . THR B 1 206 ? -8.656 1.675 30.75 1 83.88 206 THR B N 1
ATOM 6552 C CA . THR B 1 206 ? -8.852 0.27 31.094 1 83.88 206 THR B CA 1
ATOM 6553 C C . THR B 1 206 ? -8.906 -0.588 29.828 1 83.88 206 THR B C 1
ATOM 6555 O O . THR B 1 206 ? -8.258 -1.635 29.766 1 83.88 206 THR B O 1
ATOM 6558 N N . GLU B 1 207 ? -9.617 -0.086 28.891 1 83.5 207 GLU B N 1
ATOM 6559 C CA . GLU B 1 207 ? -9.734 -0.822 27.641 1 83.5 207 GLU B CA 1
ATOM 6560 C C . GLU B 1 207 ? -8.414 -0.834 26.875 1 83.5 207 GLU B C 1
ATOM 6562 O O . GLU B 1 207 ? -8.055 -1.838 26.25 1 83.5 207 GLU B O 1
ATOM 6567 N N . PHE B 1 208 ? -7.785 0.233 26.969 1 84.94 208 PHE B N 1
ATOM 6568 C CA . PHE B 1 208 ? -6.484 0.297 26.312 1 84.94 208 PHE B CA 1
ATOM 6569 C C . PHE B 1 208 ? -5.504 -0.678 26.953 1 84.94 208 PHE B C 1
ATOM 6571 O O . PHE B 1 208 ? -4.777 -1.388 26.266 1 84.94 208 PHE B O 1
ATOM 6578 N N . THR B 1 209 ? -5.488 -0.685 28.203 1 82 209 THR B N 1
ATOM 6579 C CA . THR B 1 209 ? -4.574 -1.581 28.906 1 82 209 THR B CA 1
ATOM 6580 C C . THR B 1 209 ? -4.887 -3.037 28.578 1 82 209 THR B C 1
ATOM 6582 O O . THR B 1 209 ? -3.975 -3.846 28.391 1 82 209 THR B O 1
ATOM 6585 N N . ARG B 1 210 ? -6.074 -3.336 28.5 1 83.75 210 ARG B N 1
ATOM 6586 C CA . ARG B 1 210 ? -6.477 -4.688 28.125 1 83.75 210 ARG B CA 1
ATOM 6587 C C . ARG B 1 210 ? -6.031 -5.016 26.703 1 83.75 210 ARG B C 1
ATOM 6589 O O . ARG B 1 210 ? -5.484 -6.09 26.453 1 83.75 210 ARG B O 1
ATOM 6596 N N . PHE B 1 211 ? -6.273 -4.086 25.922 1 82.94 211 PHE B N 1
ATOM 6597 C CA . PHE B 1 211 ? -5.887 -4.246 24.516 1 82.94 211 PHE B CA 1
ATOM 6598 C C . PHE B 1 211 ? -4.371 -4.375 24.391 1 82.94 211 PHE B C 1
ATOM 6600 O O . PHE B 1 211 ? -3.877 -5.273 23.719 1 82.94 211 PHE B O 1
ATOM 6607 N N . TRP B 1 212 ? -3.752 -3.535 25.016 1 84.19 212 TRP B N 1
ATOM 6608 C CA . TRP B 1 212 ? -2.295 -3.508 24.984 1 84.19 212 TRP B CA 1
ATOM 6609 C C . TRP B 1 212 ? -1.711 -4.816 25.5 1 84.19 212 TRP B C 1
ATOM 6611 O O . TRP B 1 212 ? -0.787 -5.371 24.906 1 84.19 212 TRP B O 1
ATOM 6621 N N . ASN B 1 213 ? -2.275 -5.355 26.516 1 85.69 213 ASN B N 1
ATOM 6622 C CA . ASN B 1 213 ? -1.811 -6.605 27.109 1 85.69 213 ASN B CA 1
ATOM 6623 C C . ASN B 1 213 ? -2.133 -7.805 26.219 1 85.69 213 ASN B C 1
ATOM 6625 O O . ASN B 1 213 ? -1.469 -8.836 26.297 1 85.69 213 ASN B O 1
ATOM 6629 N N . HIS B 1 214 ? -3.055 -7.586 25.453 1 84.19 214 HIS B N 1
ATOM 6630 C CA . HIS B 1 214 ? -3.43 -8.664 24.547 1 84.19 214 HIS B CA 1
ATOM 6631 C C . HIS B 1 214 ? -2.494 -8.711 23.344 1 84.19 214 HIS B C 1
ATOM 6633 O O . HIS B 1 214 ? -2.201 -9.797 22.828 1 84.19 214 HIS B O 1
ATOM 6639 N N . VAL B 1 215 ? -2.043 -7.621 22.938 1 87.38 215 VAL B N 1
ATOM 6640 C CA . VAL B 1 215 ? -1.27 -7.531 21.703 1 87.38 215 VAL B CA 1
ATOM 6641 C C . VAL B 1 215 ? 0.217 -7.699 22.016 1 87.38 215 VAL B C 1
ATOM 6643 O O . VAL B 1 215 ? 0.948 -8.328 21.25 1 87.38 215 VAL B O 1
ATOM 6646 N N . CYS B 1 216 ? 0.631 -7.156 23.141 1 90.62 216 CYS B N 1
ATOM 6647 C CA . CYS B 1 216 ? 2.059 -7.121 23.438 1 90.62 216 CYS B CA 1
ATOM 6648 C C . CYS B 1 216 ? 2.352 -7.773 24.781 1 90.62 216 CYS B C 1
ATOM 6650 O O . CYS B 1 216 ? 1.527 -7.715 25.703 1 90.62 216 CYS B O 1
ATOM 6652 N N . ASP B 1 217 ? 3.518 -8.352 24.797 1 91.62 217 ASP B N 1
ATOM 6653 C CA . ASP B 1 217 ? 4.043 -8.812 26.078 1 91.62 217 ASP B CA 1
ATOM 6654 C C . ASP B 1 217 ? 4.781 -7.695 26.812 1 91.62 217 ASP B C 1
ATOM 6656 O O . ASP B 1 217 ? 5.934 -7.391 26.5 1 91.62 217 ASP B O 1
ATOM 6660 N N . ILE B 1 218 ? 4.238 -7.258 27.797 1 83.94 218 ILE B N 1
ATOM 6661 C CA . ILE B 1 218 ? 4.715 -6.059 28.469 1 83.94 218 ILE B CA 1
ATOM 6662 C C . ILE B 1 218 ? 5.984 -6.379 29.266 1 83.94 218 ILE B C 1
ATOM 6664 O O . ILE B 1 218 ? 6.77 -5.484 29.562 1 83.94 218 ILE B O 1
ATOM 6668 N N . GLU B 1 219 ? 6.227 -7.582 29.5 1 83.5 219 GLU B N 1
ATOM 6669 C CA . GLU B 1 219 ? 7.395 -7.98 30.281 1 83.5 219 GLU B CA 1
ATOM 6670 C C . GLU B 1 219 ? 8.688 -7.727 29.5 1 83.5 219 GLU B C 1
ATOM 6672 O O . GLU B 1 219 ? 9.75 -7.543 30.109 1 83.5 219 GLU B O 1
ATOM 6677 N N . VAL B 1 220 ? 8.516 -7.684 28.266 1 87.31 220 VAL B N 1
ATOM 6678 C CA . VAL B 1 220 ? 9.711 -7.535 27.453 1 87.31 220 VAL B CA 1
ATOM 6679 C C . VAL B 1 220 ? 9.914 -6.062 27.094 1 87.31 220 VAL B C 1
ATOM 6681 O O . VAL B 1 220 ? 10.859 -5.715 26.391 1 87.31 220 VAL B O 1
ATOM 6684 N N . ILE B 1 221 ? 9.023 -5.254 27.5 1 82.06 221 ILE B N 1
ATOM 6685 C CA . ILE B 1 221 ? 9.133 -3.832 27.203 1 82.06 221 ILE B CA 1
ATOM 6686 C C . ILE B 1 221 ? 9.867 -3.123 28.328 1 82.06 221 ILE B C 1
ATOM 6688 O O . ILE B 1 221 ? 9.539 -3.314 29.516 1 82.06 221 ILE B O 1
ATOM 6692 N N . HIS B 1 222 ? 11.156 -2.775 28.078 1 61.75 222 HIS B N 1
ATOM 6693 C CA . HIS B 1 222 ? 11.984 -2.053 29.047 1 61.75 222 HIS B CA 1
ATOM 6694 C C . HIS B 1 222 ? 11.297 -0.772 29.5 1 61.75 222 HIS B C 1
ATOM 6696 O O . HIS B 1 222 ? 10.617 -0.105 28.719 1 61.75 222 HIS B O 1
ATOM 6702 N N . ASP B 1 223 ? 10.844 -0.547 30.75 1 56.88 223 ASP B N 1
ATOM 6703 C CA . ASP B 1 223 ? 10.156 0.549 31.422 1 56.88 223 ASP B CA 1
ATOM 6704 C C . ASP B 1 223 ? 10.711 1.901 30.984 1 56.88 223 ASP B C 1
ATOM 6706 O O . ASP B 1 223 ? 9.953 2.828 30.703 1 56.88 223 ASP B O 1
ATOM 6710 N N . PRO B 1 224 ? 11.992 2.195 31.094 1 49.41 224 PRO B N 1
ATOM 6711 C CA . PRO B 1 224 ? 12.297 3.623 31.219 1 49.41 224 PRO B CA 1
ATOM 6712 C C . PRO B 1 224 ? 12.07 4.387 29.922 1 49.41 224 PRO B C 1
ATOM 6714 O O . PRO B 1 224 ? 11.844 5.602 29.938 1 49.41 224 PRO B O 1
ATOM 6717 N N . GLY B 1 225 ? 12.141 3.84 28.812 1 49.81 225 GLY B N 1
ATOM 6718 C CA . GLY B 1 225 ? 12.195 4.637 27.609 1 49.81 225 GLY B CA 1
ATOM 6719 C C . GLY B 1 225 ? 10.953 4.512 26.75 1 49.81 225 GLY B C 1
ATOM 6720 O O . GLY B 1 225 ? 10.945 4.902 25.578 1 49.81 225 GLY B O 1
ATOM 6721 N N . SER B 1 226 ? 9.984 3.863 27.312 1 53.25 226 SER B N 1
ATOM 6722 C CA . SER B 1 226 ? 8.781 3.691 26.5 1 53.25 226 SER B CA 1
ATOM 6723 C C . SER B 1 226 ? 7.82 4.859 26.688 1 53.25 226 SER B C 1
ATOM 6725 O O . SER B 1 226 ? 7.598 5.316 27.797 1 53.25 226 SER B O 1
ATOM 6727 N N . PHE B 1 227 ? 7.715 5.703 25.656 1 50.59 227 PHE B N 1
ATOM 6728 C CA . PHE B 1 227 ? 6.793 6.832 25.672 1 50.59 227 PHE B CA 1
ATOM 6729 C C . PHE B 1 227 ? 5.438 6.43 25.109 1 50.59 227 PHE B C 1
ATOM 6731 O O . PHE B 1 227 ? 5.363 5.754 24.078 1 50.59 227 PHE B O 1
ATOM 6738 N N . ASP B 1 228 ? 4.363 6.453 25.969 1 50.69 228 ASP B N 1
ATOM 6739 C CA . ASP B 1 228 ? 2.992 6.234 25.531 1 50.69 228 ASP B CA 1
ATOM 6740 C C . ASP B 1 228 ? 2.225 7.551 25.438 1 50.69 228 ASP B C 1
ATOM 6742 O O . ASP B 1 228 ? 2.062 8.25 26.438 1 50.69 228 ASP B O 1
ATOM 6746 N N . PRO B 1 229 ? 2.061 8.188 24.188 1 48.62 229 PRO B N 1
ATOM 6747 C CA . PRO B 1 229 ? 1.254 9.414 24.219 1 48.62 229 PRO B CA 1
ATOM 6748 C C . PRO B 1 229 ? -0.201 9.156 24.594 1 48.62 229 PRO B C 1
ATOM 6750 O O . PRO B 1 229 ? -0.789 8.156 24.172 1 48.62 229 PRO B O 1
ATOM 6753 N N . CYS B 1 230 ? -0.734 9.617 25.766 1 45.94 230 CYS B N 1
ATOM 6754 C CA . CYS B 1 230 ? -2.15 9.664 26.109 1 45.94 230 CYS B CA 1
ATOM 6755 C C . CYS B 1 230 ? -2.787 10.961 25.641 1 45.94 230 CYS B C 1
ATOM 6757 O O . CYS B 1 230 ? -2.248 12.047 25.875 1 45.94 230 CYS B O 1
ATOM 6759 N N . CYS B 1 231 ? -3.744 10.914 24.641 1 50.84 231 CYS B N 1
ATOM 6760 C CA . CYS B 1 231 ? -4.367 12.094 24.047 1 50.84 231 CYS B CA 1
ATOM 6761 C C . CYS B 1 231 ? -5.797 12.266 24.547 1 50.84 231 CYS B C 1
ATOM 6763 O O . CYS B 1 231 ? -6.73 11.703 23.969 1 50.84 231 CYS B O 1
ATOM 6765 N N . PRO B 1 232 ? -5.941 12.914 25.797 1 48.06 232 PRO B N 1
ATOM 6766 C CA . PRO B 1 232 ? -7.324 13.25 26.141 1 48.06 232 PRO B CA 1
ATOM 6767 C C . PRO B 1 232 ? -7.949 14.242 25.156 1 48.06 232 PRO B C 1
ATOM 6769 O O . PRO B 1 232 ? -7.25 15.109 24.609 1 48.06 232 PRO B O 1
ATOM 6772 N N . GLN B 1 233 ? -8.984 13.906 24.469 1 47.22 233 GLN B N 1
ATOM 6773 C CA . GLN B 1 233 ? -9.75 14.844 23.641 1 47.22 233 GLN B CA 1
ATOM 6774 C C . GLN B 1 233 ? -10.953 15.391 24.422 1 47.22 233 GLN B C 1
ATOM 6776 O O . GLN B 1 233 ? -11.578 14.664 25.188 1 47.22 233 GLN B O 1
ATOM 6781 N N . SER B 1 234 ? -10.93 16.656 24.703 1 47.25 234 SER B N 1
ATOM 6782 C CA . SER B 1 234 ? -12.141 17.266 25.25 1 47.25 234 SER B CA 1
ATOM 6783 C C . SER B 1 234 ? -13.133 17.594 24.141 1 47.25 234 SER B C 1
ATOM 6785 O O . SER B 1 234 ? -12.766 18.141 23.109 1 47.25 234 SER B O 1
ATOM 6787 N N . GLN B 1 235 ? -14.188 16.75 24.078 1 47.47 235 GLN B N 1
ATOM 6788 C CA . GLN B 1 235 ? -15.258 17.062 23.125 1 47.47 235 GLN B CA 1
ATOM 6789 C C . GLN B 1 235 ? -16.406 17.781 23.828 1 47.47 235 GLN B C 1
ATOM 6791 O O . GLN B 1 235 ? -16.672 17.531 25 1 47.47 235 GLN B O 1
ATOM 6796 N N . TYR B 1 236 ? -16.734 18.938 23.5 1 44.69 236 TYR B N 1
ATOM 6797 C CA . TYR B 1 236 ? -17.953 19.516 24.047 1 44.69 236 TYR B CA 1
ATOM 6798 C C . TYR B 1 236 ? -19.172 18.672 23.656 1 44.69 236 TYR B C 1
ATOM 6800 O O . TYR B 1 236 ? -19.344 18.344 22.484 1 44.69 236 TYR B O 1
ATOM 6808 N N . PRO B 1 237 ? -19.719 18.078 24.734 1 46.34 237 PRO B N 1
ATOM 6809 C CA . PRO B 1 237 ? -20.984 17.438 24.422 1 46.34 237 PRO B CA 1
ATOM 6810 C C . PRO B 1 237 ? -21.953 18.359 23.672 1 46.34 237 PRO B C 1
ATOM 6812 O O . PRO B 1 237 ? -22.031 19.547 23.984 1 46.34 237 PRO B O 1
ATOM 6815 N N . PRO B 1 238 ? -22.297 18 22.469 1 42.56 238 PRO B N 1
ATOM 6816 C CA . PRO B 1 238 ? -23.375 18.828 21.938 1 42.56 238 PRO B CA 1
ATOM 6817 C C . PRO B 1 238 ? -24.453 19.141 22.984 1 42.56 238 PRO B C 1
ATOM 6819 O O . PRO B 1 238 ? -24.828 18.266 23.766 1 42.56 238 PRO B O 1
ATOM 6822 N N . SER B 1 239 ? -24.5 20.203 23.625 1 35.59 239 SER B N 1
ATOM 6823 C CA . SER B 1 239 ? -25.719 20.453 24.391 1 35.59 239 SER B CA 1
ATOM 6824 C C . SER B 1 239 ? -26.938 19.922 23.656 1 35.59 239 SER B C 1
ATOM 6826 O O . SER B 1 239 ? -26.922 19.766 22.422 1 35.59 239 SER B O 1
ATOM 6828 N N . GLY B 1 240 ? -28.031 19.453 24.422 1 35.44 240 GLY B N 1
ATOM 6829 C CA . GLY B 1 240 ? -29.312 18.875 24.062 1 35.44 240 GLY B CA 1
ATOM 6830 C C . GLY B 1 240 ? -29.719 19.156 22.625 1 35.44 240 GLY B C 1
ATOM 6831 O O . GLY B 1 240 ? -30.125 18.25 21.906 1 35.44 240 GLY B O 1
ATOM 6832 N N . ARG B 1 241 ? -30.516 20.344 22.438 1 37 241 ARG B N 1
ATOM 6833 C CA . ARG B 1 241 ? -31.562 20.625 21.453 1 37 241 ARG B CA 1
ATOM 6834 C C . ARG B 1 241 ? -30.969 20.688 20.047 1 37 241 ARG B C 1
ATOM 6836 O O . ARG B 1 241 ? -31.703 20.594 19.062 1 37 241 ARG B O 1
ATOM 6843 N N . GLU B 1 242 ? -30.094 21.875 19.578 1 43.5 242 GLU B N 1
ATOM 6844 C CA . GLU B 1 242 ? -30.094 22.531 18.266 1 43.5 242 GLU B CA 1
ATOM 6845 C C . GLU B 1 242 ? -29.156 21.828 17.297 1 43.5 242 GLU B C 1
ATOM 6847 O O . GLU B 1 242 ? -28.078 21.359 17.688 1 43.5 242 GLU B O 1
ATOM 6852 N N . VAL B 1 243 ? -29.531 21.219 16.078 1 58.84 243 VAL B N 1
ATOM 6853 C CA . VAL B 1 243 ? -29.312 20.641 14.766 1 58.84 243 VAL B CA 1
ATOM 6854 C C . VAL B 1 243 ? -28.078 21.234 14.117 1 58.84 243 VAL B C 1
ATOM 6856 O O . VAL B 1 243 ? -27.516 20.672 13.18 1 58.84 243 VAL B O 1
ATOM 6859 N N . GLU B 1 244 ? -27.484 22.312 14.695 1 79.25 244 GLU B N 1
ATOM 6860 C CA . GLU B 1 244 ? -26.438 23 13.953 1 79.25 244 GLU B CA 1
ATOM 6861 C C . GLU B 1 244 ? -25.047 22.547 14.406 1 79.25 244 GLU B C 1
ATOM 6863 O O . GLU B 1 244 ? -24.812 22.312 15.594 1 79.25 244 GLU B O 1
ATOM 6868 N N . ALA B 1 245 ? -24.109 22.312 13.547 1 88.38 245 ALA B N 1
ATOM 6869 C CA . ALA B 1 245 ? -22.719 21.906 13.781 1 88.38 245 ALA B CA 1
ATOM 6870 C C . ALA B 1 245 ? -21.891 23.078 14.297 1 88.38 245 ALA B C 1
ATOM 6872 O O . ALA B 1 245 ? -22.062 24.219 13.859 1 88.38 245 ALA B O 1
ATOM 6873 N N . PHE B 1 246 ? -21 22.828 15.289 1 88.56 246 PHE B N 1
ATOM 6874 C CA . PHE B 1 246 ? -20.188 23.891 15.867 1 88.56 246 PHE B CA 1
ATOM 6875 C C . PHE B 1 246 ? -18.703 23.578 15.742 1 88.56 246 PHE B C 1
ATOM 6877 O O . PHE B 1 246 ? -18.312 22.406 15.727 1 88.56 246 PHE B O 1
ATOM 6884 N N . PHE B 1 247 ? -18.047 24.672 15.672 1 88.62 247 PHE B N 1
ATOM 6885 C CA . PHE B 1 247 ? -16.578 24.688 15.641 1 88.62 247 PHE B CA 1
ATOM 6886 C C . PHE B 1 247 ? -16.016 25.25 16.938 1 88.62 247 PHE B C 1
ATOM 6888 O O . PHE B 1 247 ? -16.391 26.359 17.344 1 88.62 247 PHE B O 1
ATOM 6895 N N . PHE B 1 248 ? -15.062 24.516 17.5 1 87.06 248 PHE B N 1
ATOM 6896 C CA . PHE B 1 248 ? -14.398 24.984 18.703 1 87.06 248 PHE B CA 1
ATOM 6897 C C . PHE B 1 248 ? -12.914 25.234 18.453 1 87.06 248 PHE B C 1
ATOM 6899 O O . PHE B 1 248 ? -12.258 24.438 17.766 1 87.06 248 PHE B O 1
ATOM 6906 N N . SER B 1 249 ? -12.484 26.328 18.922 1 90.25 249 SER B N 1
ATOM 6907 C CA . SER B 1 249 ? -11.055 26.625 18.922 1 90.25 249 SER B CA 1
ATOM 6908 C C . SER B 1 249 ? -10.578 27.047 20.312 1 90.25 249 SER B C 1
ATOM 6910 O O . SER B 1 249 ? -11.359 27.578 21.109 1 90.25 249 SER B O 1
ATOM 6912 N N . TRP B 1 250 ? -9.367 26.766 20.531 1 91.38 250 TRP B N 1
ATOM 6913 C CA . TRP B 1 250 ? -8.773 27.25 21.766 1 91.38 250 TRP B CA 1
ATOM 6914 C C . TRP B 1 250 ? -8.711 28.781 21.781 1 91.38 250 TRP B C 1
ATOM 6916 O O . TRP B 1 250 ? -8.438 29.406 20.75 1 91.38 250 TRP B O 1
ATOM 6926 N N . ASN B 1 251 ? -9.008 29.234 22.938 1 91.69 251 ASN B N 1
ATOM 6927 C CA . ASN B 1 251 ? -8.844 30.672 23.188 1 91.69 251 ASN B CA 1
ATOM 6928 C C . ASN B 1 251 ? -7.383 31.031 23.469 1 91.69 251 ASN B C 1
ATOM 6930 O O . ASN B 1 251 ? -6.766 30.484 24.375 1 91.69 251 ASN B O 1
ATOM 6934 N N . HIS B 1 252 ? -6.906 31.969 22.672 1 91.88 252 HIS B N 1
ATOM 6935 C CA . HIS B 1 252 ? -5.508 32.375 22.766 1 91.88 252 HIS B CA 1
ATOM 6936 C C . HIS B 1 252 ? -5.152 32.812 24.188 1 91.88 252 HIS B C 1
ATOM 6938 O O . HIS B 1 252 ? -4.102 32.438 24.719 1 91.88 252 HIS B O 1
ATOM 6944 N N . ASN B 1 253 ? -5.977 33.562 24.812 1 89.94 253 ASN B N 1
ATOM 6945 C CA . ASN B 1 253 ? -5.711 34.062 26.156 1 89.94 253 ASN B CA 1
ATOM 6946 C C . ASN B 1 253 ? -5.746 32.938 27.188 1 89.94 253 ASN B C 1
ATOM 6948 O O . ASN B 1 253 ? -4.984 32.969 28.156 1 89.94 253 ASN B O 1
ATOM 6952 N N . TRP B 1 254 ? -6.621 32.094 26.969 1 90.94 254 TRP B N 1
ATOM 6953 C CA . TRP B 1 254 ? -6.676 30.953 27.875 1 90.94 254 TRP B CA 1
ATOM 6954 C C . TRP B 1 254 ? -5.41 30.109 27.781 1 90.94 254 TRP B C 1
ATOM 6956 O O . TRP B 1 254 ? -4.883 29.656 28.797 1 90.94 254 TRP B O 1
ATOM 6966 N N . LEU B 1 255 ? -4.98 29.875 26.578 1 93 255 LEU B N 1
ATOM 6967 C CA . LEU B 1 255 ? -3.754 29.109 26.375 1 93 255 LEU B CA 1
ATOM 6968 C C . LEU B 1 255 ? -2.568 29.812 27.047 1 93 255 LEU B C 1
ATOM 6970 O O . LEU B 1 255 ? -1.71 29.156 27.641 1 93 255 LEU B O 1
ATOM 6974 N N . LYS B 1 256 ? -2.533 31.094 26.969 1 91.62 256 LYS B N 1
ATOM 6975 C CA . LYS B 1 256 ? -1.483 31.859 27.625 1 91.62 256 LYS B CA 1
ATOM 6976 C C . LYS B 1 256 ? -1.545 31.672 29.141 1 91.62 256 LYS B C 1
ATOM 6978 O O . LYS B 1 256 ? -0.51 31.547 29.797 1 91.62 256 LYS B O 1
ATOM 6983 N N . SER B 1 257 ? -2.732 31.672 29.594 1 90.94 257 SER B N 1
ATOM 6984 C CA . SER B 1 257 ? -2.916 31.453 31.031 1 90.94 257 SER B CA 1
ATOM 6985 C C . SER B 1 257 ? -2.447 30.062 31.438 1 90.94 257 SER B C 1
ATOM 6987 O O . SER B 1 257 ? -1.866 29.875 32.5 1 90.94 257 SER B O 1
ATOM 6989 N N . LEU B 1 258 ? -2.762 29.156 30.578 1 90.56 258 LEU B N 1
ATOM 6990 C CA . LEU B 1 258 ? -2.324 27.797 30.844 1 90.56 258 LEU B CA 1
ATOM 6991 C C . LEU B 1 258 ? -0.803 27.703 30.891 1 90.56 258 LEU B C 1
ATOM 6993 O O . LEU B 1 258 ? -0.239 27.016 31.734 1 90.56 258 LEU B O 1
ATOM 6997 N N . ALA B 1 259 ? -0.175 28.312 29.984 1 93.06 259 ALA B N 1
ATOM 6998 C CA . ALA B 1 259 ? 1.284 28.359 29.969 1 93.06 259 ALA B CA 1
ATOM 6999 C C . ALA B 1 259 ? 1.825 29.016 31.234 1 93.06 259 ALA B C 1
ATOM 7001 O O . ALA B 1 259 ? 2.836 28.578 31.781 1 93.06 259 ALA B O 1
ATOM 7002 N N . SER B 1 260 ? 1.146 29.984 31.703 1 92.19 260 SER B N 1
ATOM 7003 C CA . SER B 1 260 ? 1.545 30.672 32.938 1 92.19 260 SER B CA 1
ATOM 7004 C C . SER B 1 260 ? 1.395 29.75 34.125 1 92.19 260 SER B C 1
ATOM 7006 O O . SER B 1 260 ? 2.229 29.766 35.031 1 92.19 260 SER B O 1
ATOM 7008 N N . ARG B 1 261 ? 0.389 29.031 34.094 1 91.44 261 ARG B N 1
ATOM 7009 C CA . ARG B 1 261 ? 0.181 28.078 35.188 1 91.44 261 ARG B CA 1
ATOM 7010 C C . ARG B 1 261 ? 1.264 27 35.188 1 91.44 261 ARG B C 1
ATOM 7012 O O . ARG B 1 261 ? 1.72 26.562 36.25 1 91.44 261 ARG B O 1
ATOM 7019 N N . PHE B 1 262 ? 1.582 26.562 34.031 1 93.06 262 PHE B N 1
ATOM 7020 C CA . PHE B 1 262 ? 2.668 25.594 33.906 1 93.06 262 PHE B CA 1
ATOM 7021 C C . PHE B 1 262 ? 3.963 26.156 34.469 1 93.06 262 PHE B C 1
ATOM 7023 O O . PHE B 1 262 ? 4.691 25.453 35.188 1 93.06 262 PHE B O 1
ATOM 7030 N N . THR B 1 263 ? 4.188 27.422 34.25 1 93.06 263 THR B N 1
ATOM 7031 C CA . THR B 1 263 ? 5.359 28.094 34.781 1 93.06 263 THR B CA 1
ATOM 7032 C C . THR B 1 263 ? 5.293 28.156 36.312 1 93.06 263 THR B C 1
ATOM 7034 O O . THR B 1 263 ? 6.309 27.984 37 1 93.06 263 THR B O 1
ATOM 7037 N N . ALA B 1 264 ? 4.133 28.359 36.781 1 93.56 264 ALA B N 1
ATOM 7038 C CA . ALA B 1 264 ? 3.941 28.469 38.25 1 93.56 264 ALA B CA 1
ATOM 7039 C C . ALA B 1 264 ? 4.188 27.125 38.938 1 93.56 264 ALA B C 1
ATOM 7041 O O . ALA B 1 264 ? 4.652 27.078 40.062 1 93.56 264 ALA B O 1
ATOM 7042 N N . ASN B 1 265 ? 3.904 26.094 38.25 1 92 265 ASN B N 1
ATOM 7043 C CA . ASN B 1 265 ? 4.086 24.75 38.781 1 92 265 ASN B CA 1
ATOM 7044 C C . ASN B 1 265 ? 5.559 24.344 38.812 1 92 265 ASN B C 1
ATOM 7046 O O . ASN B 1 265 ? 5.957 23.484 39.594 1 92 265 ASN B O 1
ATOM 7050 N N . PHE B 1 266 ? 6.328 24.938 37.969 1 94 266 PHE B N 1
ATOM 7051 C CA . PHE B 1 266 ? 7.758 24.656 37.875 1 94 266 PHE B CA 1
ATOM 7052 C C . PHE B 1 266 ? 8.562 25.953 37.906 1 94 266 PHE B C 1
ATOM 7054 O O . PHE B 1 266 ? 9.227 26.312 36.938 1 94 266 PHE B O 1
ATOM 7061 N N . PRO B 1 267 ? 8.617 26.469 39.094 1 92.25 267 PRO B N 1
ATOM 7062 C CA . PRO B 1 267 ? 9.258 27.781 39.188 1 92.25 267 PRO B CA 1
ATOM 7063 C C . PRO B 1 267 ? 10.742 27.75 38.812 1 92.25 267 PRO B C 1
ATOM 7065 O O . PRO B 1 267 ? 11.469 26.844 39.25 1 92.25 267 PRO B O 1
ATOM 7068 N N . GLY B 1 268 ? 11.141 28.672 37.969 1 91.06 268 GLY B N 1
ATOM 7069 C CA . GLY B 1 268 ? 12.547 28.844 37.625 1 91.06 268 GLY B CA 1
ATOM 7070 C C . GLY B 1 268 ? 12.977 28 36.438 1 91.06 268 GLY B C 1
ATOM 7071 O O . GLY B 1 268 ? 14.094 28.141 35.938 1 91.06 268 GLY B O 1
ATOM 7072 N N . GLU B 1 269 ? 12.117 27.109 36 1 93.75 269 GLU B N 1
ATOM 7073 C CA . GLU B 1 269 ? 12.492 26.234 34.875 1 93.75 269 GLU B CA 1
ATOM 7074 C C . GLU B 1 269 ? 11.992 26.797 33.562 1 93.75 269 GLU B C 1
ATOM 7076 O O . GLU B 1 269 ? 10.867 27.297 33.469 1 93.75 269 GLU B O 1
ATOM 7081 N N . LYS B 1 270 ? 12.828 26.703 32.625 1 91.69 270 LYS B N 1
ATOM 7082 C CA . LYS B 1 270 ? 12.477 27.234 31.312 1 91.69 270 LYS B CA 1
ATOM 7083 C C . LYS B 1 270 ? 12.016 26.125 30.375 1 91.69 270 LYS B C 1
ATOM 7085 O O . LYS B 1 270 ? 12.461 24.984 30.484 1 91.69 270 LYS B O 1
ATOM 7090 N N . TYR B 1 271 ? 11.047 26.484 29.625 1 92.44 271 TYR B N 1
ATOM 7091 C CA . TYR B 1 271 ? 10.539 25.578 28.609 1 92.44 271 TYR B CA 1
ATOM 7092 C C . TYR B 1 271 ? 10.156 26.344 27.344 1 92.44 271 TYR B C 1
ATOM 7094 O O . TYR B 1 271 ? 10.133 27.578 27.344 1 92.44 271 TYR B O 1
ATOM 7102 N N . GLN B 1 272 ? 9.922 25.609 26.297 1 91.69 272 GLN B N 1
ATOM 7103 C CA . GLN B 1 272 ? 9.555 26.203 25 1 91.69 272 GLN B CA 1
ATOM 7104 C C . GLN B 1 272 ? 8.047 26.188 24.797 1 91.69 272 GLN B C 1
ATOM 7106 O O . GLN B 1 272 ? 7.391 25.172 25.047 1 91.69 272 GLN B O 1
ATOM 7111 N N . VAL B 1 273 ? 7.535 27.328 24.453 1 93.19 273 VAL B N 1
ATOM 7112 C CA . VAL B 1 273 ? 6.125 27.453 24.109 1 93.19 273 VAL B CA 1
ATOM 7113 C C . VAL B 1 273 ? 5.984 28.078 22.734 1 93.19 273 VAL B C 1
ATOM 7115 O O . VAL B 1 273 ? 6.633 29.094 22.422 1 93.19 273 VAL B O 1
ATOM 7118 N N . ARG B 1 274 ? 5.246 27.438 21.906 1 92.12 274 ARG B N 1
ATOM 7119 C CA . ARG B 1 274 ? 4.953 27.969 20.578 1 92.12 274 ARG B CA 1
ATOM 7120 C C . ARG B 1 274 ? 3.451 28.109 20.375 1 92.12 274 ARG B C 1
ATOM 7122 O O . ARG B 1 274 ? 2.691 27.172 20.578 1 92.12 274 ARG B O 1
ATOM 7129 N N . MET B 1 275 ? 3.143 29.344 19.969 1 91.25 275 MET B N 1
ATOM 7130 C CA . MET B 1 275 ? 1.746 29.641 19.672 1 91.25 275 MET B CA 1
ATOM 7131 C C . MET B 1 275 ? 1.526 29.766 18.172 1 91.25 275 MET B C 1
ATOM 7133 O O . MET B 1 275 ? 2.357 30.328 17.453 1 91.25 275 MET B O 1
ATOM 7137 N N . TYR B 1 276 ? 0.443 29.188 17.703 1 92.31 276 TYR B N 1
ATOM 7138 C CA . TYR B 1 276 ? 0.078 29.234 16.281 1 92.31 276 TYR B CA 1
ATOM 7139 C C . TYR B 1 276 ? -1.299 29.875 16.109 1 92.31 276 TYR B C 1
ATOM 7141 O O . TYR B 1 276 ? -2.309 29.297 16.531 1 92.31 276 TYR B O 1
ATOM 7149 N N . ASN B 1 277 ? -1.312 30.938 15.492 1 90.81 277 ASN B N 1
ATOM 7150 C CA . ASN B 1 277 ? -2.604 31.562 15.227 1 90.81 277 ASN B CA 1
ATOM 7151 C C . ASN B 1 277 ? -3.348 30.859 14.094 1 90.81 277 ASN B C 1
ATOM 7153 O O . ASN B 1 277 ? -2.738 30.453 13.109 1 90.81 277 ASN B O 1
ATOM 7157 N N . LEU B 1 278 ? -4.641 30.719 14.32 1 91.25 278 LEU B N 1
ATOM 7158 C CA . LEU B 1 278 ? -5.473 30.094 13.297 1 91.25 278 LEU B CA 1
ATOM 7159 C C . LEU B 1 278 ? -6.164 31.141 12.438 1 91.25 278 LEU B C 1
ATOM 7161 O O . LEU B 1 278 ? -6.648 32.156 12.953 1 91.25 278 LEU B O 1
ATOM 7165 N N . LEU B 1 279 ? -6.184 30.922 11.133 1 91.06 279 LEU B N 1
ATOM 7166 C CA . LEU B 1 279 ? -6.934 31.734 10.18 1 91.06 279 LEU B CA 1
ATOM 7167 C C . LEU B 1 279 ? -6.512 33.188 10.25 1 91.06 279 LEU B C 1
ATOM 7169 O O . LEU B 1 279 ? -7.336 34.094 10.07 1 91.06 279 LEU B O 1
ATOM 7173 N N . LEU B 1 280 ? -5.312 33.438 10.797 1 90.94 280 LEU B N 1
ATOM 7174 C CA . LEU B 1 280 ? -4.762 34.781 10.898 1 90.94 280 LEU B CA 1
ATOM 7175 C C . LEU B 1 280 ? -5.539 35.625 11.914 1 90.94 280 LEU B C 1
ATOM 7177 O O . LEU B 1 280 ? -5.594 36.844 11.805 1 90.94 280 LEU B O 1
ATOM 7181 N N . CYS B 1 281 ? -6.16 34.906 12.805 1 92.12 281 CYS B N 1
ATOM 7182 C CA . CYS B 1 281 ? -6.91 35.594 13.852 1 92.12 281 CYS B CA 1
ATOM 7183 C C . CYS B 1 281 ? -6.109 35.656 15.148 1 92.12 281 CYS B C 1
ATOM 7185 O O . CYS B 1 281 ? -5.363 34.719 15.461 1 92.12 281 CYS B O 1
ATOM 7187 N N . SER B 1 282 ? -6.387 36.656 15.922 1 90.25 282 SER B N 1
ATOM 7188 C CA . SER B 1 282 ? -5.633 36.875 17.156 1 90.25 282 SER B CA 1
ATOM 7189 C C . SER B 1 282 ? -6.145 35.969 18.266 1 90.25 282 SER B C 1
ATOM 7191 O O . SER B 1 282 ? -5.371 35.531 19.125 1 90.25 282 SER B O 1
ATOM 7193 N N . GLU B 1 283 ? -7.395 35.656 18.219 1 90.12 283 GLU B N 1
ATOM 7194 C CA . GLU B 1 283 ? -8.008 35 19.375 1 90.12 283 GLU B CA 1
ATOM 7195 C C . GLU B 1 283 ? -7.992 33.5 19.219 1 90.12 283 GLU B C 1
ATOM 7197 O O . GLU B 1 283 ? -8.125 32.75 20.203 1 90.12 283 GLU B O 1
ATOM 7202 N N . LEU B 1 284 ? -7.965 33.031 18.016 1 91.5 284 LEU B N 1
ATOM 7203 C CA . LEU B 1 284 ? -7.93 31.578 17.75 1 91.5 284 LEU B CA 1
ATOM 7204 C C . LEU B 1 284 ? -6.488 31.078 17.672 1 91.5 284 LEU B C 1
ATOM 7206 O O . LEU B 1 284 ? -5.695 31.594 16.875 1 91.5 284 LEU B O 1
ATOM 7210 N N . ALA B 1 285 ? -6.195 30.078 18.516 1 91.75 285 ALA B N 1
ATOM 7211 C CA . ALA B 1 285 ? -4.785 29.688 18.516 1 91.75 285 ALA B CA 1
ATOM 7212 C C . ALA B 1 285 ? -4.613 28.219 18.859 1 91.75 285 ALA B C 1
ATOM 7214 O O . ALA B 1 285 ? -5.52 27.594 19.438 1 91.75 285 ALA B O 1
ATOM 7215 N N . ASN B 1 286 ? -3.592 27.609 18.406 1 93.19 286 ASN B N 1
ATOM 7216 C CA . ASN B 1 286 ? -3.02 26.344 18.875 1 93.19 286 ASN B CA 1
ATOM 7217 C C . ASN B 1 286 ? -1.73 26.578 19.656 1 93.19 286 ASN B C 1
ATOM 7219 O O . ASN B 1 286 ? -1.146 27.656 19.609 1 93.19 286 ASN B O 1
ATOM 7223 N N . MET B 1 287 ? -1.349 25.578 20.406 1 93.56 287 MET B N 1
ATOM 7224 C CA . MET B 1 287 ? -0.156 25.75 21.234 1 93.56 287 MET B CA 1
ATOM 7225 C C . MET B 1 287 ? 0.611 24.438 21.359 1 93.56 287 MET B C 1
ATOM 7227 O O . MET B 1 287 ? 0.009 23.359 21.422 1 93.56 287 MET B O 1
ATOM 7231 N N . THR B 1 288 ? 1.882 24.5 21.297 1 92.94 288 THR B N 1
ATOM 7232 C CA . THR B 1 288 ? 2.77 23.406 21.656 1 92.94 288 THR B CA 1
ATOM 7233 C C . THR B 1 288 ? 3.664 23.797 22.844 1 92.94 288 THR B C 1
ATOM 7235 O O . THR B 1 288 ? 4.328 24.828 22.797 1 92.94 288 THR B O 1
ATOM 7238 N N . LEU B 1 289 ? 3.566 23.047 23.859 1 93.44 289 LEU B N 1
ATOM 7239 C CA . LEU B 1 289 ? 4.402 23.203 25.047 1 93.44 289 LEU B CA 1
ATOM 7240 C C . LEU B 1 289 ? 5.398 22.062 25.156 1 93.44 289 LEU B C 1
ATOM 7242 O O . LEU B 1 289 ? 5 20.891 25.25 1 93.44 289 LEU B O 1
ATOM 7246 N N . GLU B 1 290 ? 6.699 22.406 25.203 1 92.44 290 GLU B N 1
ATOM 7247 C CA . GLU B 1 290 ? 7.734 21.375 25.234 1 92.44 290 GLU B CA 1
ATOM 7248 C C . GLU B 1 290 ? 8.797 21.688 26.281 1 92.44 290 GLU B C 1
ATOM 7250 O O . GLU B 1 290 ? 9.664 22.547 26.047 1 92.44 290 GLU B O 1
ATOM 7255 N N . PRO B 1 291 ? 8.805 20.969 27.312 1 92.19 291 PRO B N 1
ATOM 7256 C CA . PRO B 1 291 ? 9.906 21.094 28.266 1 92.19 291 PRO B CA 1
ATOM 7257 C C . PRO B 1 291 ? 11.195 20.453 27.766 1 92.19 291 PRO B C 1
ATOM 7259 O O . PRO B 1 291 ? 11.156 19.375 27.141 1 92.19 291 PRO B O 1
ATOM 7262 N N . PRO B 1 292 ? 12.25 21.078 28.016 1 90.44 292 PRO B N 1
ATOM 7263 C CA . PRO B 1 292 ? 13.516 20.453 27.609 1 90.44 292 PRO B CA 1
ATOM 7264 C C . PRO B 1 292 ? 13.852 19.234 28.453 1 90.44 292 PRO B C 1
ATOM 7266 O O . PRO B 1 292 ? 13.156 18.922 29.422 1 90.44 292 PRO B O 1
ATOM 7269 N N . ARG B 1 293 ? 14.93 18.625 28.188 1 83.44 293 ARG B N 1
ATOM 7270 C CA . ARG B 1 293 ? 15.312 17.359 28.812 1 83.44 293 ARG B CA 1
ATOM 7271 C C . ARG B 1 293 ? 15.633 17.547 30.281 1 83.44 293 ARG B C 1
ATOM 7273 O O . ARG B 1 293 ? 15.422 16.625 31.094 1 83.44 293 ARG B O 1
ATOM 7280 N N . THR B 1 294 ? 16.109 18.641 30.625 1 88.31 294 THR B N 1
ATOM 7281 C CA . THR B 1 294 ? 16.547 18.891 31.984 1 88.31 294 THR B CA 1
ATOM 7282 C C . THR B 1 294 ? 15.391 19.359 32.844 1 88.31 294 THR B C 1
ATOM 7284 O O . THR B 1 294 ? 15.531 19.484 34.062 1 88.31 294 THR B O 1
ATOM 7287 N N . HIS B 1 295 ? 14.273 19.578 32.25 1 93.12 295 HIS B N 1
ATOM 7288 C CA . HIS B 1 295 ? 13.102 20.094 32.969 1 93.12 295 HIS B CA 1
ATOM 7289 C C . HIS B 1 295 ? 12.469 19.031 33.844 1 93.12 295 HIS B C 1
ATOM 7291 O O . HIS B 1 295 ? 12.406 17.859 33.469 1 93.12 295 HIS B O 1
ATOM 7297 N N . THR B 1 296 ? 11.992 19.406 34.969 1 94.12 296 THR B N 1
ATOM 7298 C CA . THR B 1 296 ? 11.391 18.5 35.938 1 94.12 296 THR B CA 1
ATOM 7299 C C . THR B 1 296 ? 10.188 17.781 35.344 1 94.12 296 THR B C 1
ATOM 7301 O O . THR B 1 296 ? 9.969 16.594 35.594 1 94.12 296 THR B O 1
ATOM 7304 N N . ALA B 1 297 ? 9.414 18.469 34.625 1 91.94 297 ALA B N 1
ATOM 7305 C CA . ALA B 1 297 ? 8.25 17.859 33.969 1 91.94 297 ALA B CA 1
ATOM 7306 C C . ALA B 1 297 ? 8.664 16.703 33.062 1 91.94 297 ALA B C 1
ATOM 7308 O O . ALA B 1 297 ? 7.957 15.703 32.969 1 91.94 297 ALA B O 1
ATOM 7309 N N . ARG B 1 298 ? 9.773 16.875 32.406 1 89.5 298 ARG B N 1
ATOM 7310 C CA . ARG B 1 298 ? 10.305 15.828 31.547 1 89.5 298 ARG B CA 1
ATOM 7311 C C . ARG B 1 298 ? 10.758 14.617 32.375 1 89.5 298 ARG B C 1
ATOM 7313 O O . ARG B 1 298 ? 10.523 13.477 31.984 1 89.5 298 ARG B O 1
ATOM 7320 N N . HIS B 1 299 ? 11.297 14.859 33.469 1 87.94 299 HIS B N 1
ATOM 7321 C CA . HIS B 1 299 ? 11.734 13.789 34.375 1 87.94 299 HIS B CA 1
ATOM 7322 C C . HIS B 1 299 ? 10.539 13.023 34.938 1 87.94 299 HIS B C 1
ATOM 7324 O O . HIS B 1 299 ? 10.641 11.828 35.188 1 87.94 299 HIS B O 1
ATOM 7330 N N . LEU B 1 300 ? 9.523 13.789 35.031 1 88.38 300 LEU B N 1
ATOM 7331 C CA . LEU B 1 300 ? 8.312 13.164 35.562 1 88.38 300 LEU B CA 1
ATOM 7332 C C . LEU B 1 300 ? 7.551 12.422 34.5 1 88.38 300 LEU B C 1
ATOM 7334 O O . LEU B 1 300 ? 6.559 11.742 34.781 1 88.38 300 LEU B O 1
ATOM 7338 N N . GLY B 1 301 ? 8.008 12.586 33.219 1 86.38 301 GLY B N 1
ATOM 7339 C CA . GLY B 1 301 ? 7.453 11.727 32.188 1 86.38 301 GLY B CA 1
ATOM 7340 C C . GLY B 1 301 ? 6.727 12.484 31.094 1 86.38 301 GLY B C 1
ATOM 7341 O O . GLY B 1 301 ? 6.199 11.883 30.156 1 86.38 301 GLY B O 1
ATOM 7342 N N . LEU B 1 302 ? 6.66 13.836 31.125 1 89.69 302 LEU B N 1
ATOM 7343 C CA . LEU B 1 302 ? 5.973 14.609 30.109 1 89.69 302 LEU B CA 1
ATOM 7344 C C . LEU B 1 302 ? 6.945 15.055 29.016 1 89.69 302 LEU B C 1
ATOM 7346 O O . LEU B 1 302 ? 7.867 15.828 29.281 1 89.69 302 LEU B O 1
ATOM 7350 N N . ALA B 1 303 ? 6.707 14.656 27.828 1 87.62 303 ALA B N 1
ATOM 7351 C CA . ALA B 1 303 ? 7.574 15.055 26.719 1 87.62 303 ALA B CA 1
ATOM 7352 C C . ALA B 1 303 ? 7.105 16.359 26.094 1 87.62 303 ALA B C 1
ATOM 7354 O O . ALA B 1 303 ? 7.902 17.281 25.906 1 87.62 303 ALA B O 1
ATOM 7355 N N . TYR B 1 304 ? 5.863 16.422 25.812 1 89.5 304 TYR B N 1
ATOM 7356 C CA . TYR B 1 304 ? 5.285 17.656 25.312 1 89.5 304 TYR B CA 1
ATOM 7357 C C . TYR B 1 304 ? 3.764 17.625 25.422 1 89.5 304 TYR B C 1
ATOM 7359 O O . TYR B 1 304 ? 3.172 16.594 25.703 1 89.5 304 TYR B O 1
ATOM 7367 N N . SER B 1 305 ? 3.209 18.781 25.234 1 90.56 305 SER B N 1
ATOM 7368 C CA . SER B 1 305 ? 1.764 18.953 25.156 1 90.56 305 SER B CA 1
ATOM 7369 C C . SER B 1 305 ? 1.379 19.812 23.953 1 90.56 305 SER B C 1
ATOM 7371 O O . SER B 1 305 ? 1.998 20.859 23.703 1 90.56 305 SER B O 1
ATOM 7373 N N . GLN B 1 306 ? 0.427 19.312 23.266 1 91.69 306 GLN B N 1
ATOM 7374 C CA . GLN B 1 306 ? -0.092 20.062 22.125 1 91.69 306 GLN B CA 1
ATOM 7375 C C . GLN B 1 306 ? -1.587 20.328 22.281 1 91.69 306 GLN B C 1
ATOM 7377 O O . GLN B 1 306 ? -2.332 19.469 22.75 1 91.69 306 GLN B O 1
ATOM 7382 N N . PHE B 1 307 ? -1.973 21.547 22 1 91.31 307 PHE B N 1
ATOM 7383 C CA . PHE B 1 307 ? -3.363 21.984 22 1 91.31 307 PHE B CA 1
ATOM 7384 C C . PHE B 1 307 ? -3.771 22.5 20.625 1 91.31 307 PHE B C 1
ATOM 7386 O O . PHE B 1 307 ? -3.178 23.453 20.109 1 91.31 307 PHE B O 1
ATOM 7393 N N . TYR B 1 308 ? -4.727 21.875 20.031 1 91.06 308 TYR B N 1
ATOM 7394 C CA . TYR B 1 308 ? -5.117 22.328 18.703 1 91.06 308 TYR B CA 1
ATOM 7395 C C . TYR B 1 308 ? -6.578 21.984 18.422 1 91.06 308 TYR B C 1
ATOM 7397 O O . TYR B 1 308 ? -7.195 21.219 19.156 1 91.06 308 TYR B O 1
ATOM 7405 N N . SER B 1 309 ? -7.086 22.609 17.453 1 89.56 309 SER B N 1
ATOM 7406 C CA . SER B 1 309 ? -8.422 22.281 16.953 1 89.56 309 SER B CA 1
ATOM 7407 C C . SER B 1 309 ? -8.383 21.141 15.953 1 89.56 309 SER B C 1
ATOM 7409 O O . SER B 1 309 ? -7.465 21.062 15.133 1 89.56 309 SER B O 1
ATOM 7411 N N . THR B 1 310 ? -9.391 20.281 15.992 1 89.75 310 THR B N 1
ATOM 7412 C CA . THR B 1 310 ? -9.422 19.109 15.125 1 89.75 310 THR B CA 1
ATOM 7413 C C . THR B 1 310 ? -9.773 19.516 13.695 1 89.75 310 THR B C 1
ATOM 7415 O O . THR B 1 310 ? -9.656 18.703 12.773 1 89.75 310 THR B O 1
ATOM 7418 N N . VAL B 1 311 ? -10.055 20.797 13.492 1 89.44 311 VAL B N 1
ATOM 7419 C CA . VAL B 1 311 ? -10.375 21.266 12.148 1 89.44 311 VAL B CA 1
ATOM 7420 C C . VAL B 1 311 ? -9.156 21.109 11.234 1 89.44 311 VAL B C 1
ATOM 7422 O O . VAL B 1 311 ? -9.297 21.047 10.016 1 89.44 311 VAL B O 1
ATOM 7425 N N . LYS B 1 312 ? -8.039 20.969 11.859 1 89.81 312 LYS B N 1
ATOM 7426 C CA . LYS B 1 312 ? -6.809 20.781 11.094 1 89.81 312 LYS B CA 1
ATOM 7427 C C . LYS B 1 312 ? -6.914 19.578 10.156 1 89.81 312 LYS B C 1
ATOM 7429 O O . LYS B 1 312 ? -6.285 19.562 9.094 1 89.81 312 LYS B O 1
ATOM 7434 N N . GLU B 1 313 ? -7.719 18.641 10.484 1 89.5 313 GLU B N 1
ATOM 7435 C CA . GLU B 1 313 ? -7.812 17.391 9.742 1 89.5 313 GLU B CA 1
ATOM 7436 C C . GLU B 1 313 ? -8.461 17.594 8.375 1 89.5 313 GLU B C 1
ATOM 7438 O O . GLU B 1 313 ? -8.344 16.75 7.488 1 89.5 313 GLU B O 1
ATOM 7443 N N . ILE B 1 314 ? -9.141 18.734 8.25 1 91.56 314 ILE B N 1
ATOM 7444 C CA . ILE B 1 314 ? -9.688 19.078 6.945 1 91.56 314 ILE B CA 1
ATOM 7445 C C . ILE B 1 314 ? -8.547 19.312 5.949 1 91.56 314 ILE B C 1
ATOM 7447 O O . ILE B 1 314 ? -8.68 19 4.766 1 91.56 314 ILE B O 1
ATOM 7451 N N . PHE B 1 315 ? -7.457 19.75 6.512 1 93.81 315 PHE B N 1
ATOM 7452 C CA . PHE B 1 315 ? -6.359 20.188 5.66 1 93.81 315 PHE B CA 1
ATOM 7453 C C . PHE B 1 315 ? -5.227 19.172 5.676 1 93.81 315 PHE B C 1
ATOM 7455 O O . PHE B 1 315 ? -4.633 18.875 4.633 1 93.81 315 PHE B O 1
ATOM 7462 N N . ASP B 1 316 ? -5 18.672 6.781 1 92.19 316 ASP B N 1
ATOM 7463 C CA . ASP B 1 316 ? -3.859 17.781 6.969 1 92.19 316 ASP B CA 1
ATOM 7464 C C . ASP B 1 316 ? -4.195 16.359 6.539 1 92.19 316 ASP B C 1
ATOM 7466 O O . ASP B 1 316 ? -4.891 15.633 7.258 1 92.19 316 ASP B O 1
ATOM 7470 N N . VAL B 1 317 ? -3.674 15.977 5.441 1 90.19 317 VAL B N 1
ATOM 7471 C CA . VAL B 1 317 ? -3.855 14.609 4.953 1 90.19 317 VAL B CA 1
ATOM 7472 C C . VAL B 1 317 ? -2.496 13.938 4.773 1 90.19 317 VAL B C 1
ATOM 7474 O O . VAL B 1 317 ? -1.783 14.211 3.805 1 90.19 317 VAL B O 1
ATOM 7477 N N . GLY B 1 318 ? -2.189 13.047 5.629 1 81.69 318 GLY B N 1
ATOM 7478 C CA . GLY B 1 318 ? -0.888 12.406 5.543 1 81.69 318 GLY B CA 1
ATOM 7479 C C . GLY B 1 318 ? 0.267 13.383 5.574 1 81.69 318 GLY B C 1
ATOM 7480 O O . GLY B 1 318 ? 1.222 13.258 4.805 1 81.69 318 GLY B O 1
ATOM 7481 N N . LYS B 1 319 ? 0.068 14.422 6.227 1 83.5 319 LYS B N 1
ATOM 7482 C CA . LYS B 1 319 ? 1.068 15.469 6.41 1 83.5 319 LYS B CA 1
ATOM 7483 C C . LYS B 1 319 ? 1.215 16.312 5.152 1 83.5 319 LYS B C 1
ATOM 7485 O O . LYS B 1 319 ? 2.189 17.062 5.004 1 83.5 319 LYS B O 1
ATOM 7490 N N . VAL B 1 320 ? 0.298 16.219 4.293 1 91.19 320 VAL B N 1
ATOM 7491 C CA . VAL B 1 320 ? 0.26 17.047 3.1 1 91.19 320 VAL B CA 1
ATOM 7492 C C . VAL B 1 320 ? -0.82 18.125 3.258 1 91.19 320 VAL B C 1
ATOM 7494 O O . VAL B 1 320 ? -2.012 17.812 3.291 1 91.19 320 VAL B O 1
ATOM 7497 N N . TYR B 1 321 ? -0.356 19.297 3.375 1 95 321 TYR B N 1
ATOM 7498 C CA . TYR B 1 321 ? -1.271 20.422 3.445 1 95 321 TYR B CA 1
ATOM 7499 C C . TYR B 1 321 ? -1.425 21.094 2.082 1 95 321 TYR B C 1
ATOM 7501 O O . TYR B 1 321 ? -0.47 21.141 1.303 1 95 321 TYR B O 1
ATOM 7509 N N . PRO B 1 322 ? -2.652 21.578 1.839 1 95.31 322 PRO B N 1
ATOM 7510 C CA . PRO B 1 322 ? -2.795 22.359 0.6 1 95.31 322 PRO B CA 1
ATOM 7511 C C . PRO B 1 322 ? -1.854 23.547 0.538 1 95.31 322 PRO B C 1
ATOM 7513 O O . PRO B 1 322 ? -1.642 24.234 1.549 1 95.31 322 PRO B O 1
ATOM 7516 N N . PHE B 1 323 ? -1.169 23.766 -0.623 1 94.5 323 PHE B N 1
ATOM 7517 C CA . PHE B 1 323 ? -0.33 24.922 -0.939 1 94.5 323 PHE B CA 1
ATOM 7518 C C . PHE B 1 323 ? 0.974 24.875 -0.153 1 94.5 323 PHE B C 1
ATOM 7520 O O . PHE B 1 323 ? 1.681 25.875 -0.052 1 94.5 323 PHE B O 1
ATOM 7527 N N . ASP B 1 324 ? 1.205 23.797 0.482 1 91.94 324 ASP B N 1
ATOM 7528 C CA . ASP B 1 324 ? 2.385 23.719 1.338 1 91.94 324 ASP B CA 1
ATOM 7529 C C . ASP B 1 324 ? 3.635 23.391 0.523 1 91.94 324 ASP B C 1
ATOM 7531 O O . ASP B 1 324 ? 4.758 23.516 1.019 1 91.94 324 ASP B O 1
ATOM 7535 N N . ASN B 1 325 ? 3.459 23 -0.696 1 89.81 325 ASN B N 1
ATOM 7536 C CA . ASN B 1 325 ? 4.594 22.719 -1.572 1 89.81 325 ASN B CA 1
ATOM 7537 C C . ASN B 1 325 ? 5.426 23.984 -1.834 1 89.81 325 ASN B C 1
ATOM 7539 O O . ASN B 1 325 ? 4.953 24.922 -2.479 1 89.81 325 ASN B O 1
ATOM 7543 N N . PRO B 1 326 ? 6.605 23.953 -1.37 1 87.19 326 PRO B N 1
ATOM 7544 C CA . PRO B 1 326 ? 7.414 25.172 -1.532 1 87.19 326 PRO B CA 1
ATOM 7545 C C . PRO B 1 326 ? 7.672 25.516 -2.996 1 87.19 326 PRO B C 1
ATOM 7547 O O . PRO B 1 326 ? 7.875 26.688 -3.332 1 87.19 326 PRO B O 1
ATOM 7550 N N . ALA B 1 327 ? 7.602 24.562 -3.844 1 87.44 327 ALA B N 1
ATOM 7551 C CA . ALA B 1 327 ? 7.887 24.766 -5.262 1 87.44 327 ALA B CA 1
ATOM 7552 C C . ALA B 1 327 ? 6.797 25.594 -5.926 1 87.44 327 ALA B C 1
ATOM 7554 O O . ALA B 1 327 ? 6.984 26.109 -7.035 1 87.44 327 ALA B O 1
ATOM 7555 N N . LEU B 1 328 ? 5.742 25.781 -5.262 1 91 328 LEU B N 1
ATOM 7556 C CA . LEU B 1 328 ? 4.66 26.578 -5.84 1 91 328 LEU B CA 1
ATOM 7557 C C . LEU B 1 328 ? 5.105 28.016 -6.082 1 91 328 LEU B C 1
ATOM 7559 O O . LEU B 1 328 ? 4.543 28.703 -6.93 1 91 328 LEU B O 1
ATOM 7563 N N . GLU B 1 329 ? 6.094 28.453 -5.34 1 89.5 329 GLU B N 1
ATOM 7564 C CA . GLU B 1 329 ? 6.586 29.812 -5.512 1 89.5 329 GLU B CA 1
ATOM 7565 C C . GLU B 1 329 ? 7.223 30 -6.883 1 89.5 329 GLU B C 1
ATOM 7567 O O . GLU B 1 329 ? 7.336 31.125 -7.371 1 89.5 329 GLU B O 1
ATOM 7572 N N . ILE B 1 330 ? 7.551 28.938 -7.539 1 86.56 330 ILE B N 1
ATOM 7573 C CA . ILE B 1 330 ? 8.133 29 -8.875 1 86.56 330 ILE B CA 1
ATOM 7574 C C . ILE B 1 330 ? 7.102 29.531 -9.867 1 86.56 330 ILE B C 1
ATOM 7576 O O . ILE B 1 330 ? 7.461 30.125 -10.883 1 86.56 330 ILE B O 1
ATOM 7580 N N . LEU B 1 331 ? 5.863 29.359 -9.586 1 88.56 331 LEU B N 1
ATOM 7581 C CA . LEU B 1 331 ? 4.797 29.844 -10.453 1 88.56 331 LEU B CA 1
ATOM 7582 C C . LEU B 1 331 ? 4.809 31.375 -10.539 1 88.56 331 LEU B C 1
ATOM 7584 O O . LEU B 1 331 ? 4.289 31.938 -11.5 1 88.56 331 LEU B O 1
ATOM 7588 N N . ALA B 1 332 ? 5.414 31.953 -9.508 1 88.69 332 ALA B N 1
ATOM 7589 C CA . ALA B 1 332 ? 5.43 33.406 -9.438 1 88.69 332 ALA B CA 1
ATOM 7590 C C . ALA B 1 332 ? 6.59 34 -10.242 1 88.69 332 ALA B C 1
ATOM 7592 O O . ALA B 1 332 ? 6.594 35.188 -10.57 1 88.69 332 ALA B O 1
ATOM 7593 N N . ILE B 1 333 ? 7.52 33.156 -10.617 1 83.38 333 ILE B N 1
ATOM 7594 C CA . ILE B 1 333 ? 8.734 33.656 -11.273 1 83.38 333 ILE B CA 1
ATOM 7595 C C . ILE B 1 333 ? 8.477 33.812 -12.766 1 83.38 333 ILE B C 1
ATOM 7597 O O . ILE B 1 333 ? 7.895 32.969 -13.414 1 83.38 333 ILE B O 1
ATOM 7601 N N . ASN B 1 334 ? 8.883 34.969 -13.195 1 78.88 334 ASN B N 1
ATOM 7602 C CA . ASN B 1 334 ? 8.688 35.281 -14.609 1 78.88 334 ASN B CA 1
ATOM 7603 C C . ASN B 1 334 ? 9.477 34.312 -15.492 1 78.88 334 ASN B C 1
ATOM 7605 O O . ASN B 1 334 ? 10.5 33.75 -15.07 1 78.88 334 ASN B O 1
ATOM 7609 N N . ASP B 1 335 ? 9.031 34.156 -16.656 1 77.44 335 ASP B N 1
ATOM 7610 C CA . ASP B 1 335 ? 9.586 33.188 -17.594 1 77.44 335 ASP B CA 1
ATOM 7611 C C . ASP B 1 335 ? 11.047 33.469 -17.906 1 77.44 335 ASP B C 1
ATOM 7613 O O . ASP B 1 335 ? 11.875 32.562 -17.984 1 77.44 335 ASP B O 1
ATOM 7617 N N . ASP B 1 336 ? 11.297 34.719 -18.078 1 73.88 336 ASP B N 1
ATOM 7618 C CA . ASP B 1 336 ? 12.664 35.125 -18.438 1 73.88 336 ASP B CA 1
ATOM 7619 C C . ASP B 1 336 ? 13.641 34.781 -17.312 1 73.88 336 ASP B C 1
ATOM 7621 O O . ASP B 1 336 ? 14.727 34.25 -17.562 1 73.88 336 ASP B O 1
ATOM 7625 N N . LEU B 1 337 ? 13.219 35.125 -16.188 1 77.56 337 LEU B N 1
ATOM 7626 C CA . LEU B 1 337 ? 14.062 34.844 -15.039 1 77.56 337 LEU B CA 1
ATOM 7627 C C . LEU B 1 337 ? 14.219 33.344 -14.836 1 77.56 337 LEU B C 1
ATOM 7629 O O . LEU B 1 337 ? 15.305 32.875 -14.477 1 77.56 337 LEU B O 1
ATOM 7633 N N . ARG B 1 338 ? 13.234 32.625 -15.016 1 79.31 338 ARG B N 1
ATOM 7634 C CA . ARG B 1 338 ? 13.273 31.172 -14.875 1 79.31 338 ARG B CA 1
ATOM 7635 C C . ARG B 1 338 ? 14.266 30.562 -15.859 1 79.31 338 ARG B C 1
ATOM 7637 O O . ARG B 1 338 ? 15.008 29.641 -15.516 1 79.31 338 ARG B O 1
ATOM 7644 N N . GLN B 1 339 ? 14.117 30.984 -17.016 1 74.75 339 GLN B N 1
ATOM 7645 C CA . GLN B 1 339 ? 15.031 30.484 -18.047 1 74.75 339 GLN B CA 1
ATOM 7646 C C . GLN B 1 339 ? 16.484 30.797 -17.688 1 74.75 339 GLN B C 1
ATOM 7648 O O . GLN B 1 339 ? 17.375 29.969 -17.891 1 74.75 339 GLN B O 1
ATOM 7653 N N . MET B 1 340 ? 16.609 31.969 -17.219 1 74.25 340 MET B N 1
ATOM 7654 C CA . MET B 1 340 ? 17.953 32.375 -16.812 1 74.25 340 MET B CA 1
ATOM 7655 C C . MET B 1 340 ? 18.469 31.453 -15.695 1 74.25 340 MET B C 1
ATOM 7657 O O . MET B 1 340 ? 19.625 31.047 -15.703 1 74.25 340 MET B O 1
ATOM 7661 N N . TRP B 1 341 ? 17.625 31.25 -14.789 1 77.06 341 TRP B N 1
ATOM 7662 C CA . TRP B 1 341 ? 17.984 30.375 -13.672 1 77.06 341 TRP B CA 1
ATOM 7663 C C . TRP B 1 341 ? 18.312 28.969 -14.164 1 77.06 341 TRP B C 1
ATOM 7665 O O . TRP B 1 341 ? 19.25 28.328 -13.664 1 77.06 341 TRP B O 1
ATOM 7675 N N . GLN B 1 342 ? 17.5 28.5 -15.047 1 73.44 342 GLN B N 1
ATOM 7676 C CA . GLN B 1 342 ? 17.719 27.156 -15.586 1 73.44 342 GLN B CA 1
ATOM 7677 C C . GLN B 1 342 ? 19.031 27.078 -16.359 1 73.44 342 GLN B C 1
ATOM 7679 O O . GLN B 1 342 ? 19.703 26.047 -16.328 1 73.44 342 GLN B O 1
ATOM 7684 N N . GLN B 1 343 ? 19.25 28.016 -17.062 1 72.25 343 GLN B N 1
ATOM 7685 C CA . GLN B 1 343 ? 20.484 28.062 -17.844 1 72.25 343 GLN B CA 1
ATOM 7686 C C . GLN B 1 343 ? 21.703 28.047 -16.922 1 72.25 343 GLN B C 1
ATOM 7688 O O . GLN B 1 343 ? 22.688 27.344 -17.203 1 72.25 343 GLN B O 1
ATOM 7693 N N . VAL B 1 344 ? 21.547 28.766 -15.922 1 70.81 344 VAL B N 1
ATOM 7694 C CA . VAL B 1 344 ? 22.672 28.906 -15.008 1 70.81 344 VAL B CA 1
ATOM 7695 C C . VAL B 1 344 ? 22.703 27.734 -14.023 1 70.81 344 VAL B C 1
ATOM 7697 O O . VAL B 1 344 ? 23.766 27.266 -13.633 1 70.81 344 VAL B O 1
ATOM 7700 N N . GLY B 1 345 ? 21.547 27.391 -13.562 1 70.31 345 GLY B N 1
ATOM 7701 C CA . GLY B 1 345 ? 21.453 26.422 -12.484 1 70.31 345 GLY B CA 1
ATOM 7702 C C . GLY B 1 345 ? 21.531 24.984 -12.977 1 70.31 345 GLY B C 1
ATOM 7703 O O . GLY B 1 345 ? 21.781 24.078 -12.188 1 70.31 345 GLY B O 1
ATOM 7704 N N . HIS B 1 346 ? 21.688 24.609 -14.273 1 62.59 346 HIS B N 1
ATOM 7705 C CA . HIS B 1 346 ? 21.797 23.328 -14.977 1 62.59 346 HIS B CA 1
ATOM 7706 C C . HIS B 1 346 ? 20.703 22.359 -14.508 1 62.59 346 HIS B C 1
ATOM 7708 O O . HIS B 1 346 ? 20.156 21.625 -15.312 1 62.59 346 HIS B O 1
ATOM 7714 N N . LYS B 1 347 ? 20.703 21.875 -13.281 1 59.44 347 LYS B N 1
ATOM 7715 C CA . LYS B 1 347 ? 20.125 20.625 -12.805 1 59.44 347 LYS B CA 1
ATOM 7716 C C . LYS B 1 347 ? 18.672 20.844 -12.367 1 59.44 347 LYS B C 1
ATOM 7718 O O . LYS B 1 347 ? 17.922 19.875 -12.18 1 59.44 347 LYS B O 1
ATOM 7723 N N . GLY B 1 348 ? 18.109 21.922 -12.188 1 58 348 GLY B N 1
ATOM 7724 C CA . GLY B 1 348 ? 16.922 21.969 -11.359 1 58 348 GLY B CA 1
ATOM 7725 C C . GLY B 1 348 ? 15.641 21.875 -12.164 1 58 348 GLY B C 1
ATOM 7726 O O . GLY B 1 348 ? 15.148 22.875 -12.688 1 58 348 GLY B O 1
ATOM 7727 N N . SER B 1 349 ? 15.312 20.438 -12.641 1 67.81 349 SER B N 1
ATOM 7728 C CA . SER B 1 349 ? 14.211 20.422 -13.594 1 67.81 349 SER B CA 1
ATOM 7729 C C . SER B 1 349 ? 12.867 20.344 -12.883 1 67.81 349 SER B C 1
ATOM 7731 O O . SER B 1 349 ? 12.695 19.547 -11.953 1 67.81 349 SER B O 1
ATOM 7733 N N . TYR B 1 350 ? 12.188 21.547 -12.75 1 80 350 TYR B N 1
ATOM 7734 C CA . TYR B 1 350 ? 10.781 21.578 -12.367 1 80 350 TYR B CA 1
ATOM 7735 C C . TYR B 1 350 ? 9.883 21.594 -13.594 1 80 350 TYR B C 1
ATOM 7737 O O . TYR B 1 350 ? 10.328 21.938 -14.695 1 80 350 TYR B O 1
ATOM 7745 N N . ASP B 1 351 ? 8.742 21.016 -13.445 1 85.12 351 ASP B N 1
ATOM 7746 C CA . ASP B 1 351 ? 7.703 21.031 -14.477 1 85.12 351 ASP B CA 1
ATOM 7747 C C . ASP B 1 351 ? 6.609 22.047 -14.133 1 85.12 351 ASP B C 1
ATOM 7749 O O . ASP B 1 351 ? 5.785 21.797 -13.25 1 85.12 351 ASP B O 1
ATOM 7753 N N . LEU B 1 352 ? 6.629 23.156 -14.875 1 84.94 352 LEU B N 1
ATOM 7754 C CA . LEU B 1 352 ? 5.695 24.25 -14.586 1 84.94 352 LEU B CA 1
ATOM 7755 C C . LEU B 1 352 ? 4.254 23.766 -14.734 1 84.94 352 LEU B C 1
ATOM 7757 O O . LEU B 1 352 ? 3.373 24.203 -13.984 1 84.94 352 LEU B O 1
ATOM 7761 N N . ARG B 1 353 ? 4.047 22.906 -15.688 1 86.31 353 ARG B N 1
ATOM 7762 C CA . ARG B 1 353 ? 2.695 22.391 -15.875 1 86.31 353 ARG B CA 1
ATOM 7763 C C . ARG B 1 353 ? 2.242 21.578 -14.672 1 86.31 353 ARG B C 1
ATOM 7765 O O . ARG B 1 353 ? 1.084 21.656 -14.258 1 86.31 353 ARG B O 1
ATOM 7772 N N . TYR B 1 354 ? 3.182 20.891 -14.156 1 90.25 354 TYR B N 1
ATOM 7773 C CA . TYR B 1 354 ? 2.893 20.078 -12.977 1 90.25 354 TYR B CA 1
ATOM 7774 C C . TYR B 1 354 ? 2.605 20.969 -11.773 1 90.25 354 TYR B C 1
ATOM 7776 O O . TYR B 1 354 ? 1.678 20.703 -11 1 90.25 354 TYR B O 1
ATOM 7784 N N . LEU B 1 355 ? 3.32 21.984 -11.656 1 91.62 355 LEU B N 1
ATOM 7785 C CA . LEU B 1 355 ? 3.15 22.875 -10.516 1 91.62 355 LEU B CA 1
ATOM 7786 C C . LEU B 1 355 ? 1.82 23.625 -10.594 1 91.62 355 LEU B C 1
ATOM 7788 O O . LEU B 1 355 ? 1.188 23.891 -9.57 1 91.62 355 LEU B O 1
ATOM 7792 N N . ARG B 1 356 ? 1.459 23.953 -11.797 1 92.69 356 ARG B N 1
ATOM 7793 C CA . ARG B 1 356 ? 0.145 24.562 -11.969 1 92.69 356 ARG B CA 1
ATOM 7794 C C . ARG B 1 356 ? -0.964 23.594 -11.555 1 92.69 356 ARG B C 1
ATOM 7796 O O . ARG B 1 356 ? -1.922 24 -10.891 1 92.69 356 ARG B O 1
ATOM 7803 N N . LYS B 1 357 ? -0.745 22.406 -11.945 1 91.94 357 LYS B N 1
ATOM 7804 C CA . LYS B 1 357 ? -1.721 21.391 -11.57 1 91.94 357 LYS B CA 1
ATOM 7805 C C . LYS B 1 357 ? -1.731 21.188 -10.055 1 91.94 357 LYS B C 1
ATOM 7807 O O . LYS B 1 357 ? -2.787 20.938 -9.469 1 91.94 357 LYS B O 1
ATOM 7812 N N . THR B 1 358 ? -0.577 21.234 -9.492 1 94 358 THR B N 1
ATOM 7813 C CA . THR B 1 358 ? -0.45 21.094 -8.047 1 94 358 THR B CA 1
ATOM 7814 C C . THR B 1 358 ? -1.215 22.203 -7.328 1 94 358 THR B C 1
ATOM 7816 O O . THR B 1 358 ? -1.926 21.953 -6.355 1 94 358 THR B O 1
ATOM 7819 N N . TYR B 1 359 ? -1.081 23.406 -7.852 1 95.44 359 TYR B N 1
ATOM 7820 C CA . TYR B 1 359 ? -1.8 24.547 -7.289 1 95.44 359 TYR B CA 1
ATOM 7821 C C . TYR B 1 359 ? -3.307 24.344 -7.406 1 95.44 359 TYR B C 1
ATOM 7823 O O . TYR B 1 359 ? -4.039 24.516 -6.43 1 95.44 359 TYR B O 1
ATOM 7831 N N . LEU B 1 360 ? -3.742 23.938 -8.531 1 95.62 360 LEU B N 1
ATOM 7832 C CA . LEU B 1 360 ? -5.168 23.766 -8.781 1 95.62 360 LEU B CA 1
ATOM 7833 C C . LEU B 1 360 ? -5.734 22.625 -7.953 1 95.62 360 LEU B C 1
ATOM 7835 O O . LEU B 1 360 ? -6.863 22.703 -7.461 1 95.62 360 LEU B O 1
ATOM 7839 N N . SER B 1 361 ? -4.961 21.609 -7.859 1 94.88 361 SER B N 1
ATOM 7840 C CA . SER B 1 361 ? -5.387 20.469 -7.043 1 94.88 361 SER B CA 1
ATOM 7841 C C . SER B 1 361 ? -5.547 20.875 -5.578 1 94.88 361 SER B C 1
ATOM 7843 O O . SER B 1 361 ? -6.484 20.438 -4.91 1 94.88 361 SER B O 1
ATOM 7845 N N . SER B 1 362 ? -4.648 21.672 -5.082 1 96.44 362 SER B N 1
ATOM 7846 C CA . SER B 1 362 ? -4.75 22.156 -3.711 1 96.44 362 SER B CA 1
ATOM 7847 C C . SER B 1 362 ? -6.012 22.984 -3.51 1 96.44 362 SER B C 1
ATOM 7849 O O . SER B 1 362 ? -6.719 22.828 -2.512 1 96.44 362 SER B O 1
ATOM 7851 N N . ARG B 1 363 ? -6.207 23.828 -4.473 1 95.19 363 ARG B N 1
ATOM 7852 C CA . ARG B 1 363 ? -7.379 24.688 -4.398 1 95.19 363 ARG B CA 1
ATOM 7853 C C . ARG B 1 363 ? -8.664 23.875 -4.398 1 95.19 363 ARG B C 1
ATOM 7855 O O . ARG B 1 363 ? -9.555 24.109 -3.58 1 95.19 363 ARG B O 1
ATOM 7862 N N . LEU B 1 364 ? -8.703 22.953 -5.262 1 94.94 364 LEU B N 1
ATOM 7863 C CA . LEU B 1 364 ? -9.891 22.125 -5.375 1 94.94 364 LEU B CA 1
ATOM 7864 C C . LEU B 1 364 ? -10.102 21.297 -4.105 1 94.94 364 LEU B C 1
ATOM 7866 O O . LEU B 1 364 ? -11.219 21.203 -3.602 1 94.94 364 LEU B O 1
ATOM 7870 N N . ARG B 1 365 ? -9.086 20.75 -3.58 1 95.94 365 ARG B N 1
ATOM 7871 C CA . ARG B 1 365 ? -9.172 19.891 -2.396 1 95.94 365 ARG B CA 1
ATOM 7872 C C . ARG B 1 365 ? -9.664 20.688 -1.19 1 95.94 365 ARG B C 1
ATOM 7874 O O . ARG B 1 365 ? -10.555 20.234 -0.463 1 95.94 365 ARG B O 1
ATOM 7881 N N . VAL B 1 366 ? -9.062 21.812 -1.055 1 95.75 366 VAL B N 1
ATOM 7882 C CA . VAL B 1 366 ? -9.391 22.578 0.14 1 95.75 366 VAL B CA 1
ATOM 7883 C C . VAL B 1 366 ? -10.836 23.078 0.055 1 95.75 366 VAL B C 1
ATOM 7885 O O . VAL B 1 366 ? -11.57 23.031 1.044 1 95.75 366 VAL B O 1
ATOM 7888 N N . MET B 1 367 ? -11.281 23.5 -1.091 1 94.69 367 MET B N 1
ATOM 7889 C CA . MET B 1 367 ? -12.641 24.016 -1.243 1 94.69 367 MET B CA 1
ATOM 7890 C C . MET B 1 367 ? -13.672 22.906 -1.04 1 94.69 367 MET B C 1
ATOM 7892 O O . MET B 1 367 ? -14.664 23.094 -0.334 1 94.69 367 MET B O 1
ATOM 7896 N N . GLU B 1 368 ? -13.375 21.781 -1.597 1 95.56 368 GLU B N 1
ATOM 7897 C CA . GLU B 1 368 ? -14.281 20.641 -1.427 1 95.56 368 GLU B CA 1
ATOM 7898 C C . GLU B 1 368 ? -14.328 20.188 0.029 1 95.56 368 GLU B C 1
ATOM 7900 O O . GLU B 1 368 ? -15.398 19.844 0.539 1 95.56 368 GLU B O 1
ATOM 7905 N N . ALA B 1 369 ? -13.219 20.141 0.633 1 95.38 369 ALA B N 1
ATOM 7906 C CA . ALA B 1 369 ? -13.148 19.719 2.029 1 95.38 369 ALA B CA 1
ATOM 7907 C C . ALA B 1 369 ? -13.938 20.672 2.928 1 95.38 369 ALA B C 1
ATOM 7909 O O . ALA B 1 369 ? -14.656 20.234 3.826 1 95.38 369 ALA B O 1
ATOM 7910 N N . LEU B 1 370 ? -13.805 21.953 2.662 1 95.5 370 LEU B N 1
ATOM 7911 C CA . LEU B 1 370 ? -14.508 22.938 3.463 1 95.5 370 LEU B CA 1
ATOM 7912 C C . LEU B 1 370 ? -16.016 22.859 3.238 1 95.5 370 LEU B C 1
ATOM 7914 O O . LEU B 1 370 ? -16.797 22.906 4.191 1 95.5 370 LEU B O 1
ATOM 7918 N N . TYR B 1 371 ? -16.406 22.672 2.059 1 94.38 371 TYR B N 1
ATOM 7919 C CA . TYR B 1 371 ? -17.828 22.609 1.727 1 94.38 371 TYR B CA 1
ATOM 7920 C C . TYR B 1 371 ? -18.469 21.359 2.309 1 94.38 371 TYR B C 1
ATOM 7922 O O . TYR B 1 371 ? -19.562 21.438 2.885 1 94.38 371 TYR B O 1
ATOM 7930 N N . SER B 1 372 ? -17.797 20.312 2.205 1 93.44 372 SER B N 1
ATOM 7931 C CA . SER B 1 372 ? -18.391 19.047 2.635 1 93.44 372 SER B CA 1
ATOM 7932 C C . SER B 1 372 ? -18.391 18.922 4.156 1 93.44 372 SER B C 1
ATOM 7934 O O . SER B 1 372 ? -19.125 18.109 4.715 1 93.44 372 SER B O 1
ATOM 7936 N N . ALA B 1 373 ? -17.594 19.719 4.805 1 93.38 373 ALA B N 1
ATOM 7937 C CA . ALA B 1 373 ? -17.469 19.625 6.258 1 93.38 373 ALA B CA 1
ATOM 7938 C C . ALA B 1 373 ? -18.453 20.578 6.953 1 93.38 373 ALA B C 1
ATOM 7940 O O . ALA B 1 373 ? -18.484 20.641 8.188 1 93.38 373 ALA B O 1
ATOM 7941 N N . THR B 1 374 ? -19.297 21.297 6.262 1 91.5 374 THR B N 1
ATOM 7942 C CA . THR B 1 374 ? -20.156 22.344 6.805 1 91.5 374 THR B CA 1
ATOM 7943 C C . THR B 1 374 ? -21.125 21.75 7.84 1 91.5 374 THR B C 1
ATOM 7945 O O . THR B 1 374 ? -21.531 22.453 8.773 1 91.5 374 THR B O 1
ATOM 7948 N N . GLY B 1 375 ? -21.453 20.5 7.742 1 87.88 375 GLY B N 1
ATOM 7949 C CA . GLY B 1 375 ? -22.391 19.875 8.664 1 87.88 375 GLY B CA 1
ATOM 7950 C C . GLY B 1 375 ? -21.719 19.094 9.773 1 87.88 375 GLY B C 1
ATOM 7951 O O . GLY B 1 375 ? -22.375 18.406 10.555 1 87.88 375 GLY B O 1
ATOM 7952 N N . THR B 1 376 ? -20.422 19.328 9.938 1 90.19 376 THR B N 1
ATOM 7953 C CA . THR B 1 376 ? -19.656 18.547 10.906 1 90.19 376 THR B CA 1
ATOM 7954 C C . THR B 1 376 ? -19.188 19.438 12.062 1 90.19 376 THR B C 1
ATOM 7956 O O . THR B 1 376 ? -18.797 20.594 11.844 1 90.19 376 THR B O 1
ATOM 7959 N N . SER B 1 377 ? -19.297 18.938 13.25 1 89.38 377 SER B N 1
ATOM 7960 C CA . SER B 1 377 ? -18.766 19.641 14.406 1 89.38 377 SER B CA 1
ATOM 7961 C C . SER B 1 377 ? -17.312 19.281 14.664 1 89.38 377 SER B C 1
ATOM 7963 O O . SER B 1 377 ? -16.922 18.125 14.492 1 89.38 377 SER B O 1
ATOM 7965 N N . PHE B 1 378 ? -16.531 20.297 14.984 1 90.38 378 PHE B N 1
ATOM 7966 C CA . PHE B 1 378 ? -15.117 20.094 15.281 1 90.38 378 PHE B CA 1
ATOM 7967 C C . PHE B 1 378 ? -14.805 20.531 16.703 1 90.38 378 PHE B C 1
ATOM 7969 O O . PHE B 1 378 ? -15.219 21.609 17.141 1 90.38 378 PHE B O 1
ATOM 7976 N N . GLY B 1 379 ? -14.078 19.688 17.359 1 87.19 379 GLY B N 1
ATOM 7977 C CA . GLY B 1 379 ? -13.703 19.984 18.734 1 87.19 379 GLY B CA 1
ATOM 7978 C C . GLY B 1 379 ? -12.25 20.406 18.875 1 87.19 379 GLY B C 1
ATOM 7979 O O . GLY B 1 379 ? -11.617 20.828 17.906 1 87.19 379 GLY B O 1
ATOM 7980 N N . THR B 1 380 ? -11.828 20.594 20.109 1 89 380 THR B N 1
ATOM 7981 C CA . THR B 1 380 ? -10.43 20.859 20.453 1 89 380 THR B CA 1
ATOM 7982 C C . THR B 1 380 ? -9.766 19.625 21.047 1 89 380 THR B C 1
ATOM 7984 O O . THR B 1 380 ? -10.445 18.766 21.625 1 89 380 THR B O 1
ATOM 7987 N N . ARG B 1 381 ? -8.492 19.562 20.781 1 87.88 381 ARG B N 1
ATOM 7988 C CA . ARG B 1 381 ? -7.742 18.406 21.234 1 87.88 381 ARG B CA 1
ATOM 7989 C C . ARG B 1 381 ? -6.523 18.828 22.047 1 87.88 381 ARG B C 1
ATOM 7991 O O . ARG B 1 381 ? -5.898 19.844 21.766 1 87.88 381 ARG B O 1
ATOM 7998 N N . GLN B 1 382 ? -6.332 18.109 23.125 1 88.38 382 GLN B N 1
ATOM 7999 C CA . GLN B 1 382 ? -5.074 18.156 23.859 1 88.38 382 GLN B CA 1
ATOM 8000 C C . GLN B 1 382 ? -4.316 16.844 23.75 1 88.38 382 GLN B C 1
ATOM 8002 O O . GLN B 1 382 ? -4.867 15.773 24.031 1 88.38 382 GLN B O 1
ATOM 8007 N N . GLU B 1 383 ? -3.16 16.938 23.266 1 87.75 383 GLU B N 1
ATOM 8008 C CA . GLU B 1 383 ? -2.312 15.75 23.141 1 87.75 383 GLU B CA 1
ATOM 8009 C C . GLU B 1 383 ? -1.086 15.852 24.047 1 87.75 383 GLU B C 1
ATOM 8011 O O . GLU B 1 383 ? -0.343 16.844 23.984 1 87.75 383 GLU B O 1
ATOM 8016 N N . HIS B 1 384 ? -0.988 14.906 24.906 1 88.44 384 HIS B N 1
ATOM 8017 C CA . HIS B 1 384 ? 0.161 14.828 25.812 1 88.44 384 HIS B CA 1
ATOM 8018 C C . HIS B 1 384 ? 0.991 13.578 25.531 1 88.44 384 HIS B C 1
ATOM 8020 O O . HIS B 1 384 ? 0.459 12.469 25.5 1 88.44 384 HIS B O 1
ATOM 8026 N N . ARG B 1 385 ? 2.139 13.805 25.25 1 87.81 385 ARG B N 1
ATOM 8027 C CA . ARG B 1 385 ? 3.061 12.68 25.172 1 87.81 385 ARG B CA 1
ATOM 8028 C C . ARG B 1 385 ? 3.705 12.391 26.516 1 87.81 385 ARG B C 1
ATOM 8030 O O . ARG B 1 385 ? 4.465 13.211 27.031 1 87.81 385 ARG B O 1
ATOM 8037 N N . ILE B 1 386 ? 3.426 11.219 27.062 1 87.25 386 ILE B N 1
ATOM 8038 C CA . ILE B 1 386 ? 3.854 10.93 28.422 1 87.25 386 ILE B CA 1
ATOM 8039 C C . ILE B 1 386 ? 4.496 9.547 28.484 1 87.25 386 ILE B C 1
ATOM 8041 O O . ILE B 1 386 ? 4.238 8.695 27.625 1 87.25 386 ILE B O 1
ATOM 8045 N N . GLN B 1 387 ? 5.238 9.32 29.484 1 84.19 387 GLN B N 1
ATOM 8046 C CA . GLN B 1 387 ? 5.828 8.008 29.734 1 84.19 387 GLN B CA 1
ATOM 8047 C C . GLN B 1 387 ? 4.824 7.074 30.406 1 84.19 387 GLN B C 1
ATOM 8049 O O . GLN B 1 387 ? 3.873 7.527 31.031 1 84.19 387 GLN B O 1
ATOM 8054 N N . TYR B 1 388 ? 5.098 5.844 30.297 1 80.19 388 TYR B N 1
ATOM 8055 C CA . TYR B 1 388 ? 4.18 4.809 30.766 1 80.19 388 TYR B CA 1
ATOM 8056 C C . TYR B 1 388 ? 3.961 4.91 32.281 1 80.19 388 TYR B C 1
ATOM 8058 O O . TYR B 1 388 ? 2.828 4.812 32.75 1 80.19 388 TYR B O 1
ATOM 8066 N N . PRO B 1 389 ? 5.008 5.152 33.062 1 81.38 389 PRO B N 1
ATOM 8067 C CA . PRO B 1 389 ? 4.77 5.27 34.5 1 81.38 389 PRO B CA 1
ATOM 8068 C C . PRO B 1 389 ? 3.82 6.418 34.844 1 81.38 389 PRO B C 1
ATOM 8070 O O . PRO B 1 389 ? 3.029 6.305 35.781 1 81.38 389 PRO B O 1
ATOM 8073 N N . LEU B 1 390 ? 3.984 7.484 34.125 1 86.5 390 LEU B N 1
ATOM 8074 C CA . LEU B 1 390 ? 3.074 8.602 34.344 1 86.5 390 LEU B CA 1
ATOM 8075 C C . LEU B 1 390 ? 1.646 8.227 33.969 1 86.5 390 LEU B C 1
ATOM 8077 O O . LEU B 1 390 ? 0.692 8.641 34.625 1 86.5 390 LEU B O 1
ATOM 8081 N N . LEU B 1 391 ? 1.461 7.492 32.969 1 83.56 391 LEU B N 1
ATOM 8082 C CA . LEU B 1 391 ? 0.137 7.031 32.562 1 83.56 391 LEU B CA 1
ATOM 8083 C C . LEU B 1 391 ? -0.494 6.176 33.656 1 83.56 391 LEU B C 1
ATOM 8085 O O . LEU B 1 391 ? -1.687 6.305 33.938 1 83.56 391 LEU B O 1
ATOM 8089 N N . LEU B 1 392 ? 0.329 5.324 34.188 1 80.75 392 LEU B N 1
ATOM 8090 C CA . LEU B 1 392 ? -0.161 4.465 35.281 1 80.75 392 LEU B CA 1
ATOM 8091 C C . LEU B 1 392 ? -0.558 5.293 36.5 1 80.75 392 LEU B C 1
ATOM 8093 O O . LEU B 1 392 ? -1.546 4.984 37.156 1 80.75 392 LEU B O 1
ATOM 8097 N N . ALA B 1 393 ? 0.217 6.293 36.75 1 85.44 393 ALA B N 1
ATOM 8098 C CA . ALA B 1 393 ? -0.098 7.176 37.875 1 85.44 393 ALA B CA 1
ATOM 8099 C C . ALA B 1 393 ? -1.415 7.91 37.625 1 85.44 393 ALA B C 1
ATOM 8101 O O . ALA B 1 393 ? -2.219 8.07 38.562 1 85.44 393 ALA B O 1
ATOM 8102 N N . ILE B 1 394 ? -1.571 8.359 36.438 1 83.94 394 ILE B N 1
ATOM 8103 C CA . ILE B 1 394 ? -2.816 9.031 36.094 1 83.94 394 ILE B CA 1
ATOM 8104 C C . ILE B 1 394 ? -3.986 8.055 36.219 1 83.94 394 ILE B C 1
ATOM 8106 O O . ILE B 1 394 ? -5.039 8.422 36.75 1 83.94 394 ILE B O 1
ATOM 8110 N N . GLN B 1 395 ? -3.82 6.875 35.75 1 82.44 395 GLN B N 1
ATOM 8111 C CA . GLN B 1 395 ? -4.855 5.852 35.844 1 82.44 395 GLN B CA 1
ATOM 8112 C C . GLN B 1 395 ? -5.23 5.59 37.312 1 82.44 395 GLN B C 1
ATOM 8114 O O . GLN B 1 395 ? -6.41 5.441 37.625 1 82.44 395 GLN B O 1
ATOM 8119 N N . ALA B 1 396 ? -4.25 5.543 38.156 1 84.88 396 ALA B N 1
ATOM 8120 C CA . ALA B 1 396 ? -4.488 5.305 39.562 1 84.88 396 ALA B CA 1
ATOM 8121 C C . ALA B 1 396 ? -5.309 6.438 40.188 1 84.88 396 ALA B C 1
ATOM 8123 O O . ALA B 1 396 ? -6.215 6.191 40.969 1 84.88 396 ALA B O 1
ATOM 8124 N N . VAL B 1 397 ? -5.02 7.617 39.75 1 84.5 397 VAL B N 1
ATOM 8125 C CA . VAL B 1 397 ? -5.723 8.781 40.281 1 84.5 397 VAL B CA 1
ATOM 8126 C C . VAL B 1 397 ? -7.164 8.789 39.781 1 84.5 397 VAL B C 1
ATOM 8128 O O . VAL B 1 397 ? -8.094 9.086 40.531 1 84.5 397 VAL B O 1
ATOM 8131 N N . VAL B 1 398 ? -7.324 8.492 38.531 1 80.31 398 VAL B N 1
ATOM 8132 C CA . VAL B 1 398 ? -8.648 8.508 37.938 1 80.31 398 VAL B CA 1
ATOM 8133 C C . VAL B 1 398 ? -9.516 7.406 38.531 1 80.31 398 VAL B C 1
ATOM 8135 O O . VAL B 1 398 ? -10.711 7.602 38.781 1 80.31 398 VAL B O 1
ATOM 8138 N N . GLN B 1 399 ? -8.953 6.305 38.781 1 81.12 399 GLN B N 1
ATOM 8139 C CA . GLN B 1 399 ? -9.695 5.18 39.344 1 81.12 399 GLN B CA 1
ATOM 8140 C C . GLN B 1 399 ? -10.086 5.453 40.812 1 81.12 399 GLN B C 1
ATOM 8142 O O . GLN B 1 399 ? -11.125 4.984 41.281 1 81.12 399 GLN B O 1
ATOM 8147 N N . SER B 1 400 ? -9.242 6.125 41.562 1 78.69 400 SER B N 1
ATOM 8148 C CA . SER B 1 400 ? -9.5 6.387 42.969 1 78.69 400 SER B CA 1
ATOM 8149 C C . SER B 1 400 ? -10.477 7.539 43.156 1 78.69 400 SER B C 1
ATOM 8151 O O . SER B 1 400 ? -11.055 7.711 44.219 1 78.69 400 SER B O 1
ATOM 8153 N N . SER B 1 401 ? -10.5 8.375 42.219 1 69.06 401 SER B N 1
ATOM 8154 C CA . SER B 1 401 ? -11.383 9.531 42.344 1 69.06 401 SER B CA 1
ATOM 8155 C C . SER B 1 401 ? -12.844 9.133 42.188 1 69.06 401 SER B C 1
ATOM 8157 O O . SER B 1 401 ? -13.227 8.523 41.188 1 69.06 401 SER B O 1
ATOM 8159 N N . PRO B 1 402 ? -13.523 8.945 43.312 1 57.44 402 PRO B N 1
ATOM 8160 C CA . PRO B 1 402 ? -14.93 8.539 43.312 1 57.44 402 PRO B CA 1
ATOM 8161 C C . PRO B 1 402 ? -15.719 9.203 42.188 1 57.44 402 PRO B C 1
ATOM 8163 O O . PRO B 1 402 ? -16.688 8.633 41.688 1 57.44 402 PRO B O 1
ATOM 8166 N N . GLU B 1 403 ? -15.68 10.602 42.219 1 50.06 403 GLU B N 1
ATOM 8167 C CA . GLU B 1 403 ? -16.594 11.336 41.344 1 50.06 403 GLU B CA 1
ATOM 8168 C C . GLU B 1 403 ? -16.219 11.195 39.875 1 50.06 403 GLU B C 1
ATOM 8170 O O . GLU B 1 403 ? -16.984 11.562 39 1 50.06 403 GLU B O 1
ATOM 8175 N N . GLY B 1 404 ? -15.617 10.133 39.469 1 49.16 404 GLY B N 1
ATOM 8176 C CA . GLY B 1 404 ? -15.234 9.914 38.094 1 49.16 404 GLY B CA 1
ATOM 8177 C C . GLY B 1 404 ? -14.625 11.141 37.438 1 49.16 404 GLY B C 1
ATOM 8178 O O . GLY B 1 404 ? -14.766 12.25 37.938 1 49.16 404 GLY B O 1
ATOM 8179 N N . TYR B 1 405 ? -13.406 11.242 36.906 1 50.69 405 TYR B N 1
ATOM 8180 C CA . TYR B 1 405 ? -12.992 12.414 36.156 1 50.69 405 TYR B CA 1
ATOM 8181 C C . TYR B 1 405 ? -14.195 13.102 35.531 1 50.69 405 TYR B C 1
ATOM 8183 O O . TYR B 1 405 ? -15.062 12.445 34.938 1 50.69 405 TYR B O 1
ATOM 8191 N N . PRO B 1 406 ? -14.609 14.328 35.969 1 45.34 406 PRO B N 1
ATOM 8192 C CA . PRO B 1 406 ? -15.812 14.945 35.438 1 45.34 406 PRO B CA 1
ATOM 8193 C C . PRO B 1 406 ? -15.969 14.711 33.938 1 45.34 406 PRO B C 1
ATOM 8195 O O . PRO B 1 406 ? -15.062 15.023 33.156 1 45.34 406 PRO B O 1
ATOM 8198 N N . THR B 1 407 ? -16.469 13.625 33.656 1 46.19 407 THR B N 1
ATOM 8199 C CA . THR B 1 407 ? -16.797 13.367 32.25 1 46.19 407 THR B CA 1
ATOM 8200 C C . THR B 1 407 ? -17.25 14.641 31.562 1 46.19 407 THR B C 1
ATOM 8202 O O . THR B 1 407 ? -17.312 14.703 30.344 1 46.19 407 THR B O 1
ATOM 8205 N N . GLY B 1 408 ? -18.172 15.438 32.312 1 41.97 408 GLY B N 1
ATOM 8206 C CA . GLY B 1 408 ? -18.844 16.562 31.688 1 41.97 408 GLY B CA 1
ATOM 8207 C C . GLY B 1 408 ? -17.938 17.75 31.469 1 41.97 408 GLY B C 1
ATOM 8208 O O . GLY B 1 408 ? -16.844 17.812 32.031 1 41.97 408 GLY B O 1
ATOM 8209 N N . GLY B 1 409 ? -18.109 18.438 30.281 1 42.34 409 GLY B N 1
ATOM 8210 C CA . GLY B 1 409 ? -17.453 19.719 30.109 1 42.34 409 GLY B CA 1
ATOM 8211 C C . GLY B 1 409 ? -17.25 20.484 31.406 1 42.34 409 GLY B C 1
ATOM 8212 O O . GLY B 1 409 ? -17.812 20.109 32.438 1 42.34 409 GLY B O 1
ATOM 8213 N N . PRO B 1 410 ? -16.266 21.25 31.531 1 40.09 410 PRO B N 1
ATOM 8214 C CA . PRO B 1 410 ? -16.188 22.016 32.781 1 40.09 410 PRO B CA 1
ATOM 8215 C C . PRO B 1 410 ? -17.547 22.438 33.281 1 40.09 410 PRO B C 1
ATOM 8217 O O . PRO B 1 410 ? -18.375 22.969 32.531 1 40.09 410 PRO B O 1
ATOM 8220 N N . SER B 1 411 ? -18.078 21.734 34.219 1 42.69 411 SER B N 1
ATOM 8221 C CA . SER B 1 411 ? -19.344 22.125 34.812 1 42.69 411 SER B CA 1
ATOM 8222 C C . SER B 1 411 ? -19.484 23.641 34.875 1 42.69 411 SER B C 1
ATOM 8224 O O . SER B 1 411 ? -20.594 24.156 35.031 1 42.69 411 SER B O 1
ATOM 8226 N N . PHE B 1 412 ? -18.359 24.375 35.094 1 41.88 412 PHE B N 1
ATOM 8227 C CA . PHE B 1 412 ? -18.5 25.828 35.25 1 41.88 412 PHE B CA 1
ATOM 8228 C C . PHE B 1 412 ? -17.797 26.562 34.125 1 41.88 412 PHE B C 1
ATOM 8230 O O . PHE B 1 412 ? -16.562 26.641 34.094 1 41.88 412 PHE B O 1
ATOM 8237 N N . LEU B 1 413 ? -18.406 26.484 32.938 1 51.53 413 LEU B N 1
ATOM 8238 C CA . LEU B 1 413 ? -17.891 27.453 31.984 1 51.53 413 LEU B CA 1
ATOM 8239 C C . LEU B 1 413 ? -17.953 28.859 32.531 1 51.53 413 LEU B C 1
ATOM 8241 O O . LEU B 1 413 ? -19 29.297 33.031 1 51.53 413 LEU B O 1
ATOM 8245 N N . PRO B 1 414 ? -16.797 29.453 32.812 1 51.09 414 PRO B N 1
ATOM 8246 C CA . PRO B 1 414 ? -16.875 30.859 33.25 1 51.09 414 PRO B CA 1
ATOM 8247 C C . PRO B 1 414 ? -17.875 31.672 32.438 1 51.09 414 PRO B C 1
ATOM 8249 O O . PRO B 1 414 ? -18.109 31.375 31.25 1 51.09 414 PRO B O 1
ATOM 8252 N N . THR B 1 415 ? -18.656 32.531 33.062 1 53.66 415 THR B N 1
ATOM 8253 C CA . THR B 1 415 ? -19.625 33.406 32.438 1 53.66 415 THR B CA 1
ATOM 8254 C C . THR B 1 415 ? -18.938 34.312 31.406 1 53.66 415 THR B C 1
ATOM 8256 O O . THR B 1 415 ? -19.484 34.625 30.344 1 53.66 415 THR B O 1
ATOM 8259 N N . ASP B 1 416 ? -17.656 34.688 31.703 1 54.47 416 ASP B N 1
ATOM 8260 C CA . ASP B 1 416 ? -16.906 35.531 30.797 1 54.47 416 ASP B CA 1
ATOM 8261 C C . ASP B 1 416 ? -16.297 34.719 29.656 1 54.47 416 ASP B C 1
ATOM 8263 O O . ASP B 1 416 ? -15.539 33.781 29.891 1 54.47 416 ASP B O 1
ATOM 8267 N N . VAL B 1 417 ? -16.781 35.094 28.5 1 58.66 417 VAL B N 1
ATOM 8268 C CA . VAL B 1 417 ? -16.391 34.438 27.281 1 58.66 417 VAL B CA 1
ATOM 8269 C C . VAL B 1 417 ? -14.859 34.375 27.172 1 58.66 417 VAL B C 1
ATOM 8271 O O . VAL B 1 417 ? -14.289 33.406 26.719 1 58.66 417 VAL B O 1
ATOM 8274 N N . MET B 1 418 ? -14.266 35.5 27.734 1 60.38 418 MET B N 1
ATOM 8275 C CA . MET B 1 418 ? -12.812 35.594 27.594 1 60.38 418 MET B CA 1
ATOM 8276 C C . MET B 1 418 ? -12.109 34.594 28.5 1 60.38 418 MET B C 1
ATOM 8278 O O . MET B 1 418 ? -10.945 34.25 28.281 1 60.38 418 MET B O 1
ATOM 8282 N N . GLU B 1 419 ? -12.82 34.094 29.375 1 68.19 419 GLU B N 1
ATOM 8283 C CA . GLU B 1 419 ? -12.211 33.188 30.328 1 68.19 419 GLU B CA 1
ATOM 8284 C C . GLU B 1 419 ? -12.523 31.719 29.969 1 68.19 419 GLU B C 1
ATOM 8286 O O . GLU B 1 419 ? -12.016 30.797 30.625 1 68.19 419 GLU B O 1
ATOM 8291 N N . ARG B 1 420 ? -13.117 31.75 28.875 1 79.62 420 ARG B N 1
ATOM 8292 C CA . ARG B 1 420 ? -13.461 30.406 28.453 1 79.62 420 ARG B CA 1
ATOM 8293 C C . ARG B 1 420 ? -12.312 29.75 27.688 1 79.62 420 ARG B C 1
ATOM 8295 O O . ARG B 1 420 ? -11.602 30.422 26.938 1 79.62 420 ARG B O 1
ATOM 8302 N N . PRO B 1 421 ? -12.148 28.547 27.875 1 85.19 421 PRO B N 1
ATOM 8303 C CA . PRO B 1 421 ? -11.039 27.859 27.219 1 85.19 421 PRO B CA 1
ATOM 8304 C C . PRO B 1 421 ? -11.227 27.75 25.703 1 85.19 421 PRO B C 1
ATOM 8306 O O . PRO B 1 421 ? -10.242 27.672 24.969 1 85.19 421 PRO B O 1
ATOM 8309 N N . PHE B 1 422 ? -12.547 27.844 25.281 1 86.88 422 PHE B N 1
ATOM 8310 C CA . PHE B 1 422 ? -12.781 27.656 23.859 1 86.88 422 PHE B CA 1
ATOM 8311 C C . PHE B 1 422 ? -13.703 28.734 23.312 1 86.88 422 PHE B C 1
ATOM 8313 O O . PHE B 1 422 ? -14.484 29.328 24.062 1 86.88 422 PHE B O 1
ATOM 8320 N N . ILE B 1 423 ? -13.461 29.031 22.125 1 86.62 423 ILE B N 1
ATOM 8321 C CA . ILE B 1 423 ? -14.375 29.859 21.344 1 86.62 423 ILE B CA 1
ATOM 8322 C C . ILE B 1 423 ? -15.219 28.969 20.422 1 86.62 423 ILE B C 1
ATOM 8324 O O . ILE B 1 423 ? -14.68 28.109 19.719 1 86.62 423 ILE B O 1
ATOM 8328 N N . ALA B 1 424 ? -16.562 29.172 20.547 1 86.5 424 ALA B N 1
ATOM 8329 C CA . ALA B 1 424 ? -17.484 28.375 19.734 1 86.5 424 ALA B CA 1
ATOM 8330 C C . ALA B 1 424 ? -18.125 29.219 18.641 1 86.5 424 ALA B C 1
ATOM 8332 O O . ALA B 1 424 ? -18.5 30.375 18.875 1 86.5 424 ALA B O 1
ATOM 8333 N N . SER B 1 425 ? -18.109 28.766 17.469 1 88.56 425 SER B N 1
ATOM 8334 C CA . SER B 1 425 ? -18.766 29.391 16.328 1 88.56 425 SER B CA 1
ATOM 8335 C C . SER B 1 425 ? -19.453 28.344 15.453 1 88.56 425 SER B C 1
ATOM 8337 O O . SER B 1 425 ? -19.031 27.188 15.406 1 88.56 425 SER B O 1
ATOM 8339 N N . PRO B 1 426 ? -20.594 28.75 14.891 1 90.25 426 PRO B N 1
ATOM 8340 C CA . PRO B 1 426 ? -21.156 27.797 13.922 1 90.25 426 PRO B CA 1
ATOM 8341 C C . PRO B 1 426 ? -20.141 27.359 12.875 1 90.25 426 PRO B C 1
ATOM 8343 O O . PRO B 1 426 ? -19.406 28.188 12.336 1 90.25 426 PRO B O 1
ATOM 8346 N N . THR B 1 427 ? -20.078 26.062 12.641 1 92.31 427 THR B N 1
ATOM 8347 C CA . THR B 1 427 ? -19.094 25.5 11.711 1 92.31 427 THR B CA 1
ATOM 8348 C C . THR B 1 427 ? -19.25 26.141 10.328 1 92.31 427 THR B C 1
ATOM 8350 O O . THR B 1 427 ? -18.25 26.469 9.68 1 92.31 427 THR B O 1
ATOM 8353 N N . SER B 1 428 ? -20.5 26.375 9.891 1 92.81 428 SER B N 1
ATOM 8354 C CA . SER B 1 428 ? -20.766 26.938 8.562 1 92.81 428 SER B CA 1
ATOM 8355 C C . SER B 1 428 ? -20.156 28.328 8.422 1 92.81 428 SER B C 1
ATOM 8357 O O . SER B 1 428 ? -19.578 28.656 7.383 1 92.81 428 SER B O 1
ATOM 8359 N N . GLU B 1 429 ? -20.188 29.062 9.445 1 93.44 429 GLU B N 1
ATOM 8360 C CA . GLU B 1 429 ? -19.656 30.422 9.406 1 93.44 429 GLU B CA 1
ATOM 8361 C C . GLU B 1 429 ? -18.125 30.406 9.391 1 93.44 429 GLU B C 1
ATOM 8363 O O . GLU B 1 429 ? -17.5 31.156 8.641 1 93.44 429 GLU B O 1
ATOM 8368 N N . MET B 1 430 ? -17.594 29.609 10.227 1 93.19 430 MET B N 1
ATOM 8369 C CA . MET B 1 430 ? -16.141 29.547 10.305 1 93.19 430 MET B CA 1
ATOM 8370 C C . MET B 1 430 ? -15.547 29.031 8.992 1 93.19 430 MET B C 1
ATOM 8372 O O . MET B 1 430 ? -14.531 29.547 8.531 1 93.19 430 MET B O 1
ATOM 8376 N N . LEU B 1 431 ? -16.156 28 8.453 1 95 431 LEU B N 1
ATOM 8377 C CA . LEU B 1 431 ? -15.641 27.422 7.215 1 95 431 LEU B CA 1
ATOM 8378 C C . LEU B 1 431 ? -15.828 28.391 6.051 1 95 431 LEU B C 1
ATOM 8380 O O . LEU B 1 431 ? -15.008 28.438 5.133 1 95 431 LEU B O 1
ATOM 8384 N N . LEU B 1 432 ? -16.891 29.172 6.109 1 94.56 432 LEU B N 1
ATOM 8385 C CA . LEU B 1 432 ? -17.062 30.203 5.102 1 94.56 432 LEU B CA 1
ATOM 8386 C C . LEU B 1 432 ? -15.969 31.25 5.195 1 94.56 432 LEU B C 1
ATOM 8388 O O . LEU B 1 432 ? -15.469 31.734 4.176 1 94.56 432 LEU B O 1
ATOM 8392 N N . LEU B 1 433 ? -15.656 31.594 6.395 1 94.62 433 LEU B N 1
ATOM 8393 C CA . LEU B 1 433 ? -14.562 32.531 6.594 1 94.62 433 LEU B CA 1
ATOM 8394 C C . LEU B 1 433 ? -13.258 31.984 6.031 1 94.62 433 LEU B C 1
ATOM 8396 O O . LEU B 1 433 ? -12.492 32.719 5.387 1 94.62 433 LEU B O 1
ATOM 8400 N N . TRP B 1 434 ? -12.977 30.719 6.277 1 95.5 434 TRP B N 1
ATOM 8401 C CA . TRP B 1 434 ? -11.789 30.062 5.742 1 95.5 434 TRP B CA 1
ATOM 8402 C C . TRP B 1 434 ? -11.789 30.094 4.215 1 95.5 434 TRP B C 1
ATOM 8404 O O . TRP B 1 434 ? -10.797 30.469 3.592 1 95.5 434 TRP B O 1
ATOM 8414 N N . ALA B 1 435 ? -12.93 29.703 3.689 1 95.75 435 ALA B N 1
ATOM 8415 C CA . ALA B 1 435 ? -13.062 29.641 2.236 1 95.75 435 ALA B CA 1
ATOM 8416 C C . ALA B 1 435 ? -12.867 31.016 1.611 1 95.75 435 ALA B C 1
ATOM 8418 O O . ALA B 1 435 ? -12.195 31.156 0.586 1 95.75 435 ALA B O 1
ATOM 8419 N N . SER B 1 436 ? -13.414 32 2.238 1 95.44 436 SER B N 1
ATOM 8420 C CA . SER B 1 436 ? -13.312 33.375 1.729 1 95.44 436 SER B CA 1
ATOM 8421 C C . SER B 1 436 ? -11.883 33.875 1.8 1 95.44 436 SER B C 1
ATOM 8423 O O . SER B 1 436 ? -11.414 34.594 0.892 1 95.44 436 SER B O 1
ATOM 8425 N N . THR B 1 437 ? -11.219 33.562 2.875 1 95.12 437 THR B N 1
ATOM 8426 C CA . THR B 1 437 ? -9.836 34 3.035 1 95.12 437 THR B CA 1
ATOM 8427 C C . THR B 1 437 ? -8.938 33.312 2.006 1 95.12 437 THR B C 1
ATOM 8429 O O . THR B 1 437 ? -8.07 33.969 1.41 1 95.12 437 THR B O 1
ATOM 8432 N N . ILE B 1 438 ? -9.125 32.031 1.82 1 95.62 438 ILE B N 1
ATOM 8433 C CA . ILE B 1 438 ? -8.359 31.297 0.826 1 95.62 438 ILE B CA 1
ATOM 8434 C C . ILE B 1 438 ? -8.633 31.875 -0.564 1 95.62 438 ILE B C 1
ATOM 8436 O O . ILE B 1 438 ? -7.699 32.094 -1.342 1 95.62 438 ILE B O 1
ATOM 8440 N N . ASN B 1 439 ? -9.922 32.094 -0.828 1 95.19 439 ASN B N 1
ATOM 8441 C CA . ASN B 1 439 ? -10.297 32.656 -2.125 1 95.19 439 ASN B CA 1
ATOM 8442 C C . ASN B 1 439 ? -9.672 34.031 -2.35 1 95.19 439 ASN B C 1
ATOM 8444 O O . ASN B 1 439 ? -9.32 34.375 -3.477 1 95.19 439 ASN B O 1
ATOM 8448 N N . LYS B 1 440 ? -9.633 34.75 -1.306 1 94.94 440 LYS B N 1
ATOM 8449 C CA . LYS B 1 440 ? -9.016 36.094 -1.379 1 94.94 440 LYS B CA 1
ATOM 8450 C C . LYS B 1 440 ? -7.574 36 -1.865 1 94.94 440 LYS B C 1
ATOM 8452 O O . LYS B 1 440 ? -7.188 36.688 -2.809 1 94.94 440 LYS B O 1
ATOM 8457 N N . TRP B 1 441 ? -6.812 35.188 -1.274 1 96.31 441 TRP B N 1
ATOM 8458 C CA . TRP B 1 441 ? -5.402 35.062 -1.628 1 96.31 441 TRP B CA 1
ATOM 8459 C C . TRP B 1 441 ? -5.238 34.375 -2.988 1 96.31 441 TRP B C 1
ATOM 8461 O O . TRP B 1 441 ? -4.352 34.75 -3.764 1 96.31 441 TRP B O 1
ATOM 8471 N N . CYS B 1 442 ? -6.109 33.344 -3.264 1 95.38 442 CYS B N 1
ATOM 8472 C CA . CYS B 1 442 ? -6.082 32.688 -4.578 1 95.38 442 CYS B CA 1
ATOM 8473 C C . CYS B 1 442 ? -6.379 33.719 -5.676 1 95.38 442 CYS B C 1
ATOM 8475 O O . CYS B 1 442 ? -5.688 33.75 -6.695 1 95.38 442 CYS B O 1
ATOM 8477 N N . PHE B 1 443 ? -7.348 34.531 -5.441 1 94.31 443 PHE B N 1
ATOM 8478 C CA . PHE B 1 443 ? -7.723 35.562 -6.418 1 94.31 443 PHE B CA 1
ATOM 8479 C C . PHE B 1 443 ? -6.578 36.531 -6.652 1 94.31 443 PHE B C 1
ATOM 8481 O O . PHE B 1 443 ? -6.273 36.875 -7.793 1 94.31 443 PHE B O 1
ATOM 8488 N N . GLY B 1 444 ? -5.992 37 -5.512 1 93.62 444 GLY B N 1
ATOM 8489 C CA . GLY B 1 444 ? -4.848 37.875 -5.652 1 93.62 444 GLY B CA 1
ATOM 8490 C C . GLY B 1 444 ? -3.73 37.281 -6.488 1 93.62 444 GLY B C 1
ATOM 8491 O O . GLY B 1 444 ? -3.215 37.938 -7.398 1 93.62 444 GLY B O 1
ATOM 8492 N N . PHE B 1 445 ? -3.322 36.094 -6.262 1 95.81 445 PHE B N 1
ATOM 8493 C CA . PHE B 1 445 ? -2.26 35.406 -6.98 1 95.81 445 PHE B CA 1
ATOM 8494 C C . PHE B 1 445 ? -2.617 35.25 -8.453 1 95.81 445 PHE B C 1
ATOM 8496 O O . PHE B 1 445 ? -1.802 35.531 -9.328 1 95.81 445 PHE B O 1
ATOM 8503 N N . GLU B 1 446 ? -3.859 34.75 -8.68 1 92.94 446 GLU B N 1
ATOM 8504 C CA . GLU B 1 446 ? -4.301 34.5 -10.047 1 92.94 446 GLU B CA 1
ATOM 8505 C C . GLU B 1 446 ? -4.43 35.781 -10.836 1 92.94 446 GLU B C 1
ATOM 8507 O O . GLU B 1 446 ? -4.145 35.812 -12.039 1 92.94 446 GLU B O 1
ATOM 8512 N N . TYR B 1 447 ? -4.887 36.75 -10.164 1 91.31 447 TYR B N 1
ATOM 8513 C CA . TYR B 1 447 ? -4.98 38.062 -10.797 1 91.31 447 TYR B CA 1
ATOM 8514 C C . TYR B 1 447 ? -3.607 38.562 -11.227 1 91.31 447 TYR B C 1
ATOM 8516 O O . TYR B 1 447 ? -3.43 39.031 -12.359 1 91.31 447 TYR B O 1
ATOM 8524 N N . MET B 1 448 ? -2.648 38.469 -10.383 1 91.62 448 MET B N 1
ATOM 8525 C CA . MET B 1 448 ? -1.29 38.906 -10.703 1 91.62 448 MET B CA 1
ATOM 8526 C C . MET B 1 448 ? -0.697 38.062 -11.812 1 91.62 448 MET B C 1
ATOM 8528 O O . MET B 1 448 ? 0.015 38.562 -12.68 1 91.62 448 MET B O 1
ATOM 8532 N N . LEU B 1 449 ? -0.983 36.781 -11.734 1 88 449 LEU B N 1
ATOM 8533 C CA . LEU B 1 449 ? -0.48 35.875 -12.742 1 88 449 LEU B CA 1
ATOM 8534 C C . LEU B 1 449 ? -1.034 36.219 -14.117 1 88 449 LEU B C 1
ATOM 8536 O O . LEU B 1 449 ? -0.322 36.125 -15.125 1 88 449 LEU B O 1
ATOM 8540 N N . SER B 1 450 ? -2.277 36.594 -14.141 1 85.25 450 SER B N 1
ATOM 8541 C CA . SER B 1 450 ? -2.898 36.969 -15.406 1 85.25 450 SER B CA 1
ATOM 8542 C C . SER B 1 450 ? -2.266 38.219 -15.977 1 85.25 450 SER B C 1
ATOM 8544 O O . SER B 1 450 ? -2.129 38.375 -17.188 1 85.25 450 SER B O 1
ATOM 8546 N N . MET B 1 451 ? -1.794 39.094 -15.133 1 83.06 451 MET B N 1
ATOM 8547 C CA . MET B 1 451 ? -1.127 40.312 -15.57 1 83.06 451 MET B CA 1
ATOM 8548 C C . MET B 1 451 ? 0.251 40 -16.141 1 83.06 451 MET B C 1
ATOM 8550 O O . MET B 1 451 ? 0.7 40.656 -17.078 1 83.06 451 MET B O 1
ATOM 8554 N N . ASN B 1 452 ? 0.859 39.031 -15.578 1 80.62 452 ASN B N 1
ATOM 8555 C CA . ASN B 1 452 ? 2.166 38.625 -16.078 1 80.62 452 ASN B CA 1
ATOM 8556 C C . ASN B 1 452 ? 2.082 38.125 -17.516 1 80.62 452 ASN B C 1
ATOM 8558 O O . ASN B 1 452 ? 3.006 38.312 -18.297 1 80.62 452 ASN B O 1
ATOM 8562 N N . GLU B 1 453 ? 1.067 37.469 -17.75 1 69.25 453 GLU B N 1
ATOM 8563 C CA . GLU B 1 453 ? 0.89 36.938 -19.094 1 69.25 453 GLU B CA 1
ATOM 8564 C C . GLU B 1 453 ? 0.7 38.031 -20.125 1 69.25 453 GLU B C 1
ATOM 8566 O O . GLU B 1 453 ? 1.075 37.875 -21.281 1 69.25 453 GLU B O 1
ATOM 8571 N N . GLU B 1 454 ? 0.245 39.156 -19.656 1 66.06 454 GLU B N 1
ATOM 8572 C CA . GLU B 1 454 ? -0.029 40.281 -20.562 1 66.06 454 GLU B CA 1
ATOM 8573 C C . GLU B 1 454 ? 1.23 41.094 -20.828 1 66.06 454 GLU B C 1
ATOM 8575 O O . GLU B 1 454 ? 1.513 41.438 -21.969 1 66.06 454 GLU B O 1
ATOM 8580 N N . ASP B 1 455 ? 1.921 41.438 -19.75 1 71.31 455 ASP B N 1
ATOM 8581 C CA . ASP B 1 455 ? 3.01 42.375 -19.969 1 71.31 455 ASP B CA 1
ATOM 8582 C C . ASP B 1 455 ? 4.363 41.75 -19.656 1 71.31 455 ASP B C 1
ATOM 8584 O O . ASP B 1 455 ? 5.395 42.406 -19.688 1 71.31 455 ASP B O 1
ATOM 8588 N N . GLY B 1 456 ? 4.438 40.438 -19.438 1 67.81 456 GLY B N 1
ATOM 8589 C CA . GLY B 1 456 ? 5.688 39.719 -19.234 1 67.81 456 GLY B CA 1
ATOM 8590 C C . GLY B 1 456 ? 6.125 39.688 -17.781 1 67.81 456 GLY B C 1
ATOM 8591 O O . GLY B 1 456 ? 7.043 38.969 -17.422 1 67.81 456 GLY B O 1
ATOM 8592 N N . GLY B 1 457 ? 5.535 40.406 -16.938 1 71.69 457 GLY B N 1
ATOM 8593 C CA . GLY B 1 457 ? 5.785 40.344 -15.5 1 71.69 457 GLY B CA 1
ATOM 8594 C C . GLY B 1 457 ? 6.988 41.156 -15.07 1 71.69 457 GLY B C 1
ATOM 8595 O O . GLY B 1 457 ? 7.828 41.531 -15.898 1 71.69 457 GLY B O 1
ATOM 8596 N N . ASN B 1 458 ? 7.016 41.719 -13.844 1 75.75 458 ASN B N 1
ATOM 8597 C CA . ASN B 1 458 ? 8.141 42.438 -13.242 1 75.75 458 ASN B CA 1
ATOM 8598 C C . ASN B 1 458 ? 8.492 41.844 -11.867 1 75.75 458 ASN B C 1
ATOM 8600 O O . ASN B 1 458 ? 7.785 40.969 -11.352 1 75.75 458 ASN B O 1
ATOM 8604 N N . TRP B 1 459 ? 9.578 42.281 -11.375 1 79.38 459 TRP B N 1
ATOM 8605 C CA . TRP B 1 459 ? 10.125 41.781 -10.117 1 79.38 459 TRP B CA 1
ATOM 8606 C C . TRP B 1 459 ? 9.148 42.031 -8.961 1 79.38 459 TRP B C 1
ATOM 8608 O O . TRP B 1 459 ? 8.938 41.156 -8.125 1 79.38 459 TRP B O 1
ATOM 8618 N N . GLU B 1 460 ? 8.602 43.156 -8.953 1 82 460 GLU B N 1
ATOM 8619 C CA . GLU B 1 460 ? 7.711 43.531 -7.852 1 82 460 GLU B CA 1
ATOM 8620 C C . GLU B 1 460 ? 6.43 42.688 -7.887 1 82 460 GLU B C 1
ATOM 8622 O O . GLU B 1 460 ? 5.891 42.312 -6.84 1 82 460 GLU B O 1
ATOM 8627 N N . ARG B 1 461 ? 5.98 42.438 -8.992 1 85.25 461 ARG B N 1
ATOM 8628 C CA . ARG B 1 461 ? 4.785 41.594 -9.109 1 85.25 461 ARG B CA 1
ATOM 8629 C C . ARG B 1 461 ? 5.066 40.188 -8.641 1 85.25 461 ARG B C 1
ATOM 8631 O O . ARG B 1 461 ? 4.199 39.531 -8.047 1 85.25 461 ARG B O 1
ATOM 8638 N N . MET B 1 462 ? 6.238 39.719 -8.906 1 86.88 462 MET B N 1
ATOM 8639 C CA . MET B 1 462 ? 6.66 38.406 -8.414 1 86.88 462 MET B CA 1
ATOM 8640 C C . MET B 1 462 ? 6.598 38.375 -6.887 1 86.88 462 MET B C 1
ATOM 8642 O O . MET B 1 462 ? 6.121 37.406 -6.312 1 86.88 462 MET B O 1
ATOM 8646 N N . ARG B 1 463 ? 7.035 39.375 -6.328 1 87.81 463 ARG B N 1
ATOM 8647 C CA . ARG B 1 463 ? 7.043 39.438 -4.871 1 87.81 463 ARG B CA 1
ATOM 8648 C C . ARG B 1 463 ? 5.621 39.469 -4.316 1 87.81 463 ARG B C 1
ATOM 8650 O O . ARG B 1 463 ? 5.348 38.875 -3.277 1 87.81 463 ARG B O 1
ATOM 8657 N N . VAL B 1 464 ? 4.773 40.156 -5.008 1 90.88 464 VAL B N 1
ATOM 8658 C CA . VAL B 1 464 ? 3.373 40.188 -4.59 1 90.88 464 VAL B CA 1
ATOM 8659 C C . VAL B 1 464 ? 2.768 38.781 -4.699 1 90.88 464 VAL B C 1
ATOM 8661 O O . VAL B 1 464 ? 2.027 38.344 -3.814 1 90.88 464 VAL B O 1
ATOM 8664 N N . MET B 1 465 ? 3.078 38.125 -5.762 1 92.12 465 MET B N 1
ATOM 8665 C CA . MET B 1 465 ? 2.572 36.75 -5.945 1 92.12 465 MET B CA 1
ATOM 8666 C C . MET B 1 465 ? 3.102 35.844 -4.855 1 92.12 465 MET B C 1
ATOM 8668 O O . MET B 1 465 ? 2.359 35 -4.328 1 92.12 465 MET B O 1
ATOM 8672 N N . ILE B 1 466 ? 4.324 35.969 -4.492 1 91.38 466 ILE B N 1
ATOM 8673 C CA . ILE B 1 466 ? 4.934 35.156 -3.432 1 91.38 466 ILE B CA 1
ATOM 8674 C C . ILE B 1 466 ? 4.238 35.438 -2.104 1 91.38 466 ILE B C 1
ATOM 8676 O O . ILE B 1 466 ? 3.998 34.531 -1.312 1 91.38 466 ILE B O 1
ATOM 8680 N N . LEU B 1 467 ? 3.953 36.688 -1.899 1 92.12 467 LEU B N 1
ATOM 8681 C CA . LEU B 1 467 ? 3.215 37.062 -0.7 1 92.12 467 LEU B CA 1
ATOM 8682 C C . LEU B 1 467 ? 1.896 36.281 -0.61 1 92.12 467 LEU B C 1
ATOM 8684 O O . LEU B 1 467 ? 1.576 35.719 0.434 1 92.12 467 LEU B O 1
ATOM 8688 N N . PHE B 1 468 ? 1.182 36.312 -1.705 1 94.75 468 PHE B N 1
ATOM 8689 C CA . PHE B 1 468 ? -0.116 35.625 -1.702 1 94.75 468 PHE B CA 1
ATOM 8690 C C . PHE B 1 468 ? 0.042 34.125 -1.463 1 94.75 468 PHE B C 1
ATOM 8692 O O . PHE B 1 468 ? -0.751 33.531 -0.739 1 94.75 468 PHE B O 1
ATOM 8699 N N . LEU B 1 469 ? 1.038 33.531 -2.023 1 93.5 469 LEU B N 1
ATOM 8700 C CA . LEU B 1 469 ? 1.279 32.094 -1.839 1 93.5 469 LEU B CA 1
ATOM 8701 C C . LEU B 1 469 ? 1.655 31.797 -0.393 1 93.5 469 LEU B C 1
ATOM 8703 O O . LEU B 1 469 ? 1.223 30.781 0.166 1 93.5 469 LEU B O 1
ATOM 8707 N N . ARG B 1 470 ? 2.346 32.625 0.21 1 91.69 470 ARG B N 1
ATOM 8708 C CA . ARG B 1 470 ? 2.734 32.406 1.603 1 91.69 470 ARG B CA 1
ATOM 8709 C C . ARG B 1 470 ? 1.546 32.625 2.537 1 91.69 470 ARG B C 1
ATOM 8711 O O . ARG B 1 470 ? 1.401 31.906 3.529 1 91.69 470 ARG B O 1
ATOM 8718 N N . MET B 1 471 ? 0.792 33.625 2.18 1 93.25 471 MET B N 1
ATOM 8719 C CA . MET B 1 471 ? -0.404 33.844 2.988 1 93.25 471 MET B CA 1
ATOM 8720 C C . MET B 1 471 ? -1.344 32.656 2.902 1 93.25 471 MET B C 1
ATOM 8722 O O . MET B 1 471 ? -2.02 32.312 3.877 1 93.25 471 MET B O 1
ATOM 8726 N N . LEU B 1 472 ? -1.395 32.031 1.738 1 94.44 472 LEU B N 1
ATOM 8727 C CA . LEU B 1 472 ? -2.184 30.828 1.583 1 94.44 472 LEU B CA 1
ATOM 8728 C C . LEU B 1 472 ? -1.675 29.734 2.512 1 94.44 472 LEU B C 1
ATOM 8730 O O . LEU B 1 472 ? -2.465 29.062 3.188 1 94.44 472 LEU B O 1
ATOM 8734 N N . LYS B 1 473 ? -0.462 29.562 2.57 1 91.38 473 LYS B N 1
ATOM 8735 C CA . LYS B 1 473 ? 0.161 28.562 3.434 1 91.38 473 LYS B CA 1
ATOM 8736 C C . LYS B 1 473 ? -0.158 28.828 4.902 1 91.38 473 LYS B C 1
ATOM 8738 O O . LYS B 1 473 ? -0.491 27.906 5.648 1 91.38 473 LYS B O 1
ATOM 8743 N N . PHE B 1 474 ? -0.117 30.078 5.262 1 91.12 474 PHE B N 1
ATOM 8744 C CA . PHE B 1 474 ? -0.382 30.453 6.648 1 91.12 474 PHE B CA 1
ATOM 8745 C C . PHE B 1 474 ? -1.844 30.219 7.004 1 91.12 474 PHE B C 1
ATOM 8747 O O . PHE B 1 474 ? -2.158 29.828 8.133 1 91.12 474 PHE B O 1
ATOM 8754 N N . THR B 1 475 ? -2.643 30.438 6.039 1 92.81 475 THR B N 1
ATOM 8755 C CA . THR B 1 475 ? -4.074 30.297 6.27 1 92.81 475 THR B CA 1
ATOM 8756 C C . THR B 1 475 ? -4.453 28.828 6.488 1 92.81 475 THR B C 1
ATOM 8758 O O . THR B 1 475 ? -5.301 28.531 7.324 1 92.81 475 THR B O 1
ATOM 8761 N N . VAL B 1 476 ? -3.834 27.969 5.824 1 92.5 476 VAL B N 1
ATOM 8762 C CA . VAL B 1 476 ? -4.25 26.562 5.848 1 92.5 476 VAL B CA 1
ATOM 8763 C C . VAL B 1 476 ? -3.463 25.812 6.918 1 92.5 476 VAL B C 1
ATOM 8765 O O . VAL B 1 476 ? -4.02 24.969 7.625 1 92.5 476 VAL B O 1
ATOM 8768 N N . LYS B 1 477 ? -2.211 25.875 7.102 1 84.69 477 LYS B N 1
ATOM 8769 C CA . LYS B 1 477 ? -1.36 25.078 7.977 1 84.69 477 LYS B CA 1
ATOM 8770 C C . LYS B 1 477 ? -1.205 25.734 9.344 1 84.69 477 LYS B C 1
ATOM 8772 O O . LYS B 1 477 ? -0.942 25.062 10.336 1 84.69 477 LYS B O 1
ATOM 8777 N N . GLY B 1 478 ? -1.524 26.906 9.547 1 76.06 478 GLY B N 1
ATOM 8778 C CA . GLY B 1 478 ? -1.301 27.562 10.828 1 76.06 478 GLY B CA 1
ATOM 8779 C C . GLY B 1 478 ? 0.154 27.547 11.25 1 76.06 478 GLY B C 1
ATOM 8780 O O . GLY B 1 478 ? 0.481 27.078 12.344 1 76.06 478 GLY B O 1
ATOM 8781 N N . ILE B 1 479 ? 1.016 28.125 10.594 1 76.62 479 ILE B N 1
ATOM 8782 C CA . ILE B 1 479 ? 2.447 28.125 10.867 1 76.62 479 ILE B CA 1
ATOM 8783 C C . ILE B 1 479 ? 2.779 29.266 11.828 1 76.62 479 ILE B C 1
ATOM 8785 O O . ILE B 1 479 ? 1.984 30.203 11.992 1 76.62 479 ILE B O 1
ATOM 8789 N N . ASP B 1 480 ? 3.881 29.047 12.469 1 82.75 480 ASP B N 1
ATOM 8790 C CA . ASP B 1 480 ? 4.406 30.125 13.297 1 82.75 480 ASP B CA 1
ATOM 8791 C C . ASP B 1 480 ? 4.887 31.297 12.445 1 82.75 480 ASP B C 1
ATOM 8793 O O . ASP B 1 480 ? 5.992 31.266 11.906 1 82.75 480 ASP B O 1
ATOM 8797 N N . MET B 1 481 ? 4.102 32.25 12.391 1 82.69 481 MET B N 1
ATOM 8798 C CA . MET B 1 481 ? 4.375 33.406 11.531 1 82.69 481 MET B CA 1
ATOM 8799 C C . MET B 1 481 ? 5.617 34.156 12 1 82.69 481 MET B C 1
ATOM 8801 O O . MET B 1 481 ? 6.23 34.906 11.234 1 82.69 481 MET B O 1
ATOM 8805 N N . ARG B 1 482 ? 6.086 33.969 13.203 1 81.94 482 ARG B N 1
ATOM 8806 C CA . ARG B 1 482 ? 7.25 34.656 13.742 1 81.94 482 ARG B CA 1
ATOM 8807 C C . ARG B 1 482 ? 8.523 34.219 13.031 1 81.94 482 ARG B C 1
ATOM 8809 O O . ARG B 1 482 ? 9.523 34.938 13.039 1 81.94 482 ARG B O 1
ATOM 8816 N N . ARG B 1 483 ? 8.273 33.125 12.422 1 83.25 483 ARG B N 1
ATOM 8817 C CA . ARG B 1 483 ? 9.422 32.594 11.688 1 83.25 483 ARG B CA 1
ATOM 8818 C C . ARG B 1 483 ? 9.594 33.312 10.352 1 83.25 483 ARG B C 1
ATOM 8820 O O . ARG B 1 483 ? 10.609 33.156 9.68 1 83.25 483 ARG B O 1
ATOM 8827 N N . ASN B 1 484 ? 8.617 34.125 9.992 1 83.88 484 ASN B N 1
ATOM 8828 C CA . ASN B 1 484 ? 8.664 35 8.82 1 83.88 484 ASN B CA 1
ATOM 8829 C C . ASN B 1 484 ? 8.602 36.469 9.203 1 83.88 484 ASN B C 1
ATOM 8831 O O . ASN B 1 484 ? 7.586 37.125 8.984 1 83.88 484 ASN B O 1
ATOM 8835 N N . PRO B 1 485 ? 9.75 36.906 9.57 1 85.19 485 PRO B N 1
ATOM 8836 C CA . PRO B 1 485 ? 9.742 38.25 10.117 1 85.19 485 PRO B CA 1
ATOM 8837 C C . PRO B 1 485 ? 9.312 39.312 9.094 1 85.19 485 PRO B C 1
ATOM 8839 O O . PRO B 1 485 ? 8.742 40.344 9.461 1 85.19 485 PRO B O 1
ATOM 8842 N N . GLU B 1 486 ? 9.555 39.094 7.844 1 86.19 486 GLU B N 1
ATOM 8843 C CA . GLU B 1 486 ? 9.172 40.062 6.809 1 86.19 486 GLU B CA 1
ATOM 8844 C C . GLU B 1 486 ? 7.66 40.281 6.805 1 86.19 486 GLU B C 1
ATOM 8846 O O . GLU B 1 486 ? 7.199 41.406 6.52 1 86.19 486 GLU B O 1
ATOM 8851 N N . LEU B 1 487 ? 6.953 39.281 7.168 1 89.19 487 LEU B N 1
ATOM 8852 C CA . LEU B 1 487 ? 5.496 39.406 7.184 1 89.19 487 LEU B CA 1
ATOM 8853 C C . LEU B 1 487 ? 4.996 39.781 8.578 1 89.19 487 LEU B C 1
ATOM 8855 O O . LEU B 1 487 ? 4.082 40.594 8.711 1 89.19 487 LEU B O 1
ATOM 8859 N N . TRP B 1 488 ? 5.648 39.25 9.531 1 90.69 488 TRP B N 1
ATOM 8860 C CA . TRP B 1 488 ? 5.152 39.312 10.906 1 90.69 488 TRP B CA 1
ATOM 8861 C C . TRP B 1 488 ? 5.453 40.656 11.539 1 90.69 488 TRP B C 1
ATOM 8863 O O . TRP B 1 488 ? 4.551 41.312 12.07 1 90.69 488 TRP B O 1
ATOM 8873 N N . ALA B 1 489 ? 6.668 41.094 11.398 1 89.81 489 ALA B N 1
ATOM 8874 C CA . ALA B 1 489 ? 7.129 42.281 12.156 1 89.81 489 ALA B CA 1
ATOM 8875 C C . ALA B 1 489 ? 6.961 43.562 11.344 1 89.81 489 ALA B C 1
ATOM 8877 O O . ALA B 1 489 ? 6.906 43.5 10.117 1 89.81 489 ALA B O 1
ATOM 8878 N N . HIS B 1 490 ? 6.766 44.562 12.086 1 87.19 490 HIS B N 1
ATOM 8879 C CA . HIS B 1 490 ? 6.738 45.875 11.453 1 87.19 490 HIS B CA 1
ATOM 8880 C C . HIS B 1 490 ? 8.117 46.25 10.914 1 87.19 490 HIS B C 1
ATOM 8882 O O . HIS B 1 490 ? 8.219 46.906 9.875 1 87.19 490 HIS B O 1
ATOM 8888 N N . SER B 1 491 ? 9.133 45.906 11.68 1 87.06 491 SER B N 1
ATOM 8889 C CA . SER B 1 491 ? 10.531 46.094 11.297 1 87.06 491 SER B CA 1
ATOM 8890 C C . SER B 1 491 ? 11.375 44.875 11.719 1 87.06 491 SER B C 1
ATOM 8892 O O . SER B 1 491 ? 11.094 44.25 12.734 1 87.06 491 SER B O 1
ATOM 8894 N N . PHE B 1 492 ? 12.273 44.562 10.844 1 85 492 PHE B N 1
ATOM 8895 C CA . PHE B 1 492 ? 13.125 43.438 11.18 1 85 492 PHE B CA 1
ATOM 8896 C C . PHE B 1 492 ? 14.531 43.625 10.609 1 85 492 PHE B C 1
ATOM 8898 O O . PHE B 1 492 ? 14.734 44.469 9.734 1 85 492 PHE B O 1
ATOM 8905 N N . TYR B 1 493 ? 15.469 42.938 11.188 1 78.94 493 TYR B N 1
ATOM 8906 C CA . TYR B 1 493 ? 16.844 43 10.711 1 78.94 493 TYR B CA 1
ATOM 8907 C C . TYR B 1 493 ? 17.094 41.906 9.672 1 78.94 493 TYR B C 1
ATOM 8909 O O . TYR B 1 493 ? 16.641 40.75 9.836 1 78.94 493 TYR B O 1
ATOM 8917 N N . GLN B 1 494 ? 17.5 42.344 8.484 1 67.44 494 GLN B N 1
ATO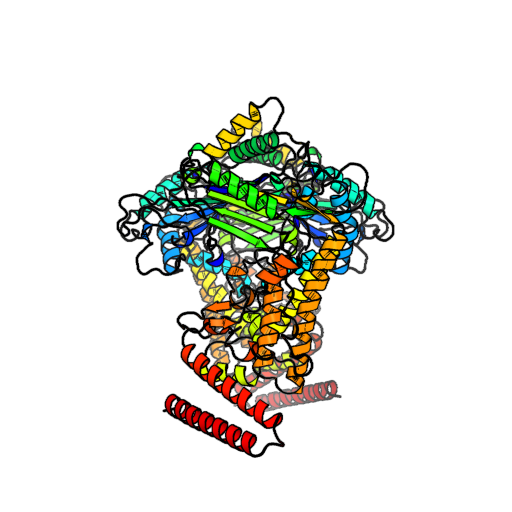M 8918 C CA . GLN B 1 494 ? 17.875 41.312 7.508 1 67.44 494 GLN B CA 1
ATOM 8919 C C . GLN B 1 494 ? 19.109 40.531 7.977 1 67.44 494 GLN B C 1
ATOM 8921 O O . GLN B 1 494 ? 20.016 41.094 8.586 1 67.44 494 GLN B O 1
ATOM 8926 N N . ARG B 1 495 ? 19 39.25 7.832 1 61.53 495 ARG B N 1
ATOM 8927 C CA . ARG B 1 495 ? 20.094 38.406 8.281 1 61.53 495 ARG B CA 1
ATOM 8928 C C . ARG B 1 495 ? 21.438 38.938 7.789 1 61.53 495 ARG B C 1
ATOM 8930 O O . ARG B 1 495 ? 21.609 39.188 6.594 1 61.53 495 ARG B O 1
ATOM 8937 N N . ASP B 1 496 ? 22.312 39.281 8.633 1 59.66 496 ASP B N 1
ATOM 8938 C CA . ASP B 1 496 ? 23.734 39.594 8.445 1 59.66 496 ASP B CA 1
ATOM 8939 C C . ASP B 1 496 ? 23.938 41.031 8 1 59.66 496 ASP B C 1
ATOM 8941 O O . ASP B 1 496 ? 25 41.406 7.496 1 59.66 496 ASP B O 1
ATOM 8945 N N . THR B 1 497 ? 22.766 41.75 7.82 1 64.25 497 THR B N 1
ATOM 8946 C CA . THR B 1 497 ? 22.984 43.156 7.473 1 64.25 497 THR B CA 1
ATOM 8947 C C . THR B 1 497 ? 22.438 44.062 8.562 1 64.25 497 THR B C 1
ATOM 8949 O O . THR B 1 497 ? 21.469 43.75 9.242 1 64.25 497 THR B O 1
ATOM 8952 N N . PRO B 1 498 ? 23.141 45.062 8.898 1 69.5 498 PRO B N 1
ATOM 8953 C CA . PRO B 1 498 ? 22.688 46.031 9.906 1 69.5 498 PRO B CA 1
ATOM 8954 C C . PRO B 1 498 ? 21.5 46.875 9.438 1 69.5 498 PRO B C 1
ATOM 8956 O O . PRO B 1 498 ? 21 47.688 10.195 1 69.5 498 PRO B O 1
ATOM 8959 N N . THR B 1 499 ? 21.016 46.531 8.32 1 75.25 499 THR B N 1
ATOM 8960 C CA . THR B 1 499 ? 19.953 47.375 7.762 1 75.25 499 THR B CA 1
ATOM 8961 C C . THR B 1 499 ? 18.594 46.938 8.297 1 75.25 499 THR B C 1
ATOM 8963 O O . THR B 1 499 ? 18.266 45.75 8.289 1 75.25 499 THR B O 1
ATOM 8966 N N . ILE B 1 500 ? 17.906 47.906 8.844 1 81.94 500 ILE B N 1
ATOM 8967 C CA . ILE B 1 500 ? 16.547 47.688 9.312 1 81.94 500 ILE B CA 1
ATOM 8968 C C . ILE B 1 500 ? 15.586 47.75 8.125 1 81.94 500 ILE B C 1
ATOM 8970 O O . ILE B 1 500 ? 15.578 48.688 7.363 1 81.94 500 ILE B O 1
ATOM 8974 N N . CYS B 1 501 ? 14.891 46.656 7.934 1 82.31 501 CYS B N 1
ATOM 8975 C CA . CYS B 1 501 ? 13.906 46.562 6.863 1 82.31 501 CYS B CA 1
ATOM 8976 C C . CYS B 1 501 ? 12.492 46.719 7.406 1 82.31 501 CYS B C 1
ATOM 8978 O O . CYS B 1 501 ? 12.219 46.344 8.555 1 82.31 501 CYS B O 1
ATOM 8980 N N . GLN B 1 502 ? 11.742 47.312 6.645 1 84.25 502 GLN B N 1
ATOM 8981 C CA . GLN B 1 502 ? 10.336 47.406 7.023 1 84.25 502 GLN B CA 1
ATOM 8982 C C . GLN B 1 502 ? 9.578 46.156 6.648 1 84.25 502 GLN B C 1
ATOM 8984 O O . GLN B 1 502 ? 9.664 45.688 5.516 1 84.25 502 GLN B O 1
ATOM 8989 N N . GLY B 1 503 ? 8.93 45.625 7.633 1 88.56 503 GLY B N 1
ATOM 8990 C CA . GLY B 1 503 ? 8.07 44.469 7.398 1 88.56 503 GLY B CA 1
ATOM 8991 C C . GLY B 1 503 ? 6.609 44.844 7.227 1 88.56 503 GLY B C 1
ATOM 8992 O O . GLY B 1 503 ? 6.254 46 7.238 1 88.56 503 GLY B O 1
ATOM 8993 N N . PHE B 1 504 ? 5.766 43.875 7.051 1 90.12 504 PHE B N 1
ATOM 8994 C CA . PHE B 1 504 ? 4.355 44.125 6.766 1 90.12 504 PHE B CA 1
ATOM 8995 C C . PHE B 1 504 ? 3.572 44.312 8.062 1 90.12 504 PHE B C 1
ATOM 8997 O O . PHE B 1 504 ? 2.436 44.781 8.039 1 90.12 504 PHE B O 1
ATOM 9004 N N . GLY B 1 505 ? 4.129 43.875 9.211 1 90.44 505 GLY B N 1
ATOM 9005 C CA . GLY B 1 505 ? 3.561 44.188 10.516 1 90.44 505 GLY B CA 1
ATOM 9006 C C . GLY B 1 505 ? 2.252 43.438 10.773 1 90.44 505 GLY B C 1
ATOM 9007 O O . GLY B 1 505 ? 1.328 44.031 11.359 1 90.44 505 GLY B O 1
ATOM 9008 N N . LEU B 1 506 ? 2.1 42.281 10.422 1 92 506 LEU B N 1
ATOM 9009 C CA . LEU B 1 506 ? 0.876 41.531 10.617 1 92 506 LEU B CA 1
ATOM 9010 C C . LEU B 1 506 ? 0.588 41.344 12.102 1 92 506 LEU B C 1
ATOM 9012 O O . LEU B 1 506 ? -0.571 41.219 12.5 1 92 506 LEU B O 1
ATOM 9016 N N . GLN B 1 507 ? 1.647 41.281 12.875 1 91.5 507 GLN B N 1
ATOM 9017 C CA . GLN B 1 507 ? 1.476 41.156 14.32 1 91.5 507 GLN B CA 1
ATOM 9018 C C . GLN B 1 507 ? 0.646 42.281 14.875 1 91.5 507 GLN B C 1
ATOM 9020 O O . GLN B 1 507 ? -0.264 42.062 15.68 1 91.5 507 GLN B O 1
ATOM 9025 N N . ARG B 1 508 ? 0.917 43.438 14.43 1 91.38 508 ARG B N 1
ATOM 9026 C CA . ARG B 1 508 ? 0.253 44.625 14.93 1 91.38 508 ARG B CA 1
ATOM 9027 C C . ARG B 1 508 ? -1.205 44.688 14.484 1 91.38 508 ARG B C 1
ATOM 9029 O O . ARG B 1 508 ? -2.094 44.969 15.289 1 91.38 508 ARG B O 1
ATOM 9036 N N . THR B 1 509 ? -1.414 44.438 13.281 1 92.44 509 THR B N 1
ATOM 9037 C CA . THR B 1 509 ? -2.785 44.469 12.781 1 92.44 509 THR B CA 1
ATOM 9038 C C . THR B 1 509 ? -3.627 43.375 13.43 1 92.44 509 THR B C 1
ATOM 9040 O O . THR B 1 509 ? -4.812 43.562 13.703 1 92.44 509 THR B O 1
ATOM 9043 N N . MET B 1 510 ? -3.037 42.312 13.648 1 91.81 510 MET B N 1
ATOM 9044 C CA . MET B 1 510 ? -3.75 41.219 14.305 1 91.81 510 MET B CA 1
ATOM 9045 C C . MET B 1 510 ? -4.113 41.594 15.742 1 91.81 510 MET B C 1
ATOM 9047 O O . MET B 1 510 ? -5.215 41.281 16.203 1 91.81 510 MET B O 1
ATOM 9051 N N . ALA B 1 511 ? -3.236 42.219 16.391 1 88.94 511 ALA B N 1
ATOM 9052 C CA . ALA B 1 511 ? -3.455 42.594 17.781 1 88.94 511 ALA B CA 1
ATOM 9053 C C . ALA B 1 511 ? -4.523 43.688 17.891 1 88.94 511 ALA B C 1
ATOM 9055 O O . ALA B 1 511 ? -5.348 43.656 18.812 1 88.94 511 ALA B O 1
ATOM 9056 N N . ILE B 1 512 ? -4.555 44.531 16.953 1 91.81 512 ILE B N 1
ATOM 9057 C CA . ILE B 1 512 ? -5.418 45.688 17.062 1 91.81 512 ILE B CA 1
ATOM 9058 C C . ILE B 1 512 ? -6.781 45.375 16.453 1 91.81 512 ILE B C 1
ATOM 9060 O O . ILE B 1 512 ? -7.816 45.781 16.984 1 91.81 512 ILE B O 1
ATOM 9064 N N . ARG B 1 513 ? -6.766 44.656 15.391 1 92.25 513 ARG B N 1
ATOM 9065 C CA . ARG B 1 513 ? -7.996 44.469 14.625 1 92.25 513 ARG B CA 1
ATOM 9066 C C . ARG B 1 513 ? -8.539 43.062 14.758 1 92.25 513 ARG B C 1
ATOM 9068 O O . ARG B 1 513 ? -9.633 42.75 14.266 1 92.25 513 ARG B O 1
ATOM 9075 N N . GLY B 1 514 ? -7.785 42.219 15.328 1 91.62 514 GLY B N 1
ATOM 9076 C CA . GLY B 1 514 ? -8.234 40.844 15.508 1 91.62 514 GLY B CA 1
ATOM 9077 C C . GLY B 1 514 ? -7.898 39.938 14.336 1 91.62 514 GLY B C 1
ATOM 9078 O O . GLY B 1 514 ? -8.008 38.719 14.43 1 91.62 514 GLY B O 1
ATOM 9079 N N . TYR B 1 515 ? -7.562 40.531 13.242 1 92.44 515 TYR B N 1
ATOM 9080 C CA . TYR B 1 515 ? -7.199 39.844 12.008 1 92.44 515 TYR B CA 1
ATOM 9081 C C . TYR B 1 515 ? -5.957 40.469 11.383 1 92.44 515 TYR B C 1
ATOM 9083 O O . TYR B 1 515 ? -5.695 41.656 11.555 1 92.44 515 TYR B O 1
ATOM 9091 N N . ALA B 1 516 ? -5.168 39.594 10.711 1 92.38 516 ALA B N 1
ATOM 9092 C CA . ALA B 1 516 ? -3.922 40.062 10.102 1 92.38 516 ALA B CA 1
ATOM 9093 C C . ALA B 1 516 ? -4.188 40.719 8.75 1 92.38 516 ALA B C 1
ATOM 9095 O O . ALA B 1 516 ? -3.963 40.125 7.703 1 92.38 516 ALA B O 1
ATOM 9096 N N . PHE B 1 517 ? -4.5 41.969 8.781 1 92.38 517 PHE B N 1
ATOM 9097 C CA . PHE B 1 517 ? -4.707 42.719 7.555 1 92.38 517 PHE B CA 1
ATOM 9098 C C . PHE B 1 517 ? -3.377 43.188 6.969 1 92.38 517 PHE B C 1
ATOM 9100 O O . PHE B 1 517 ? -2.471 43.562 7.707 1 92.38 517 PHE B O 1
ATOM 9107 N N . LEU B 1 518 ? -3.295 43.156 5.699 1 92.12 518 LEU B N 1
ATOM 9108 C CA . LEU B 1 518 ? -2.162 43.781 5.039 1 92.12 518 LEU B CA 1
ATOM 9109 C C . LEU B 1 518 ? -2.225 45.281 5.199 1 92.12 518 LEU B C 1
ATOM 9111 O O . LEU B 1 518 ? -3.311 45.875 5.254 1 92.12 518 LEU B O 1
ATOM 9115 N N . PRO B 1 519 ? -1.057 45.875 5.262 1 88.88 519 PRO B N 1
ATOM 9116 C CA . PRO B 1 519 ? -1.077 47.312 5.395 1 88.88 519 PRO B CA 1
ATOM 9117 C C . PRO B 1 519 ? -1.732 48.031 4.203 1 88.88 519 PRO B C 1
ATOM 9119 O O . PRO B 1 519 ? -1.577 47.562 3.064 1 88.88 519 PRO B O 1
ATOM 9122 N N . PRO B 1 520 ? -2.391 49.094 4.621 1 86.56 520 PRO B N 1
ATOM 9123 C CA . PRO B 1 520 ? -2.988 49.844 3.518 1 86.56 520 PRO B CA 1
ATOM 9124 C C . PRO B 1 520 ? -1.947 50.406 2.547 1 86.56 520 PRO B C 1
ATOM 9126 O O . PRO B 1 520 ? -0.88 50.875 2.973 1 86.56 520 PRO B O 1
ATOM 9129 N N . GLY B 1 521 ? -2.197 50.344 1.282 1 86.81 521 GLY B N 1
ATOM 9130 C CA . GLY B 1 521 ? -1.334 50.906 0.253 1 86.81 521 GLY B CA 1
ATOM 9131 C C . GLY B 1 521 ? -0.129 50.031 -0.05 1 86.81 521 GLY B C 1
ATOM 9132 O O . GLY B 1 521 ? 0.795 50.469 -0.744 1 86.81 521 GLY B O 1
ATOM 9133 N N . LEU B 1 522 ? -0.089 48.875 0.523 1 90.62 522 LEU B N 1
ATOM 9134 C CA . LEU B 1 522 ? 1.038 47.969 0.3 1 90.62 522 LEU B CA 1
ATOM 9135 C C . LEU B 1 522 ? 1.204 47.656 -1.185 1 90.62 522 LEU B C 1
ATOM 9137 O O . LEU B 1 522 ? 2.324 47.656 -1.701 1 90.62 522 LEU B O 1
ATOM 9141 N N . ILE B 1 523 ? 0.102 47.406 -1.882 1 91.5 523 ILE B N 1
ATOM 9142 C CA . ILE B 1 523 ? 0.123 46.938 -3.266 1 91.5 523 ILE B CA 1
ATOM 9143 C C . ILE B 1 523 ? -0.513 48 -4.172 1 91.5 523 ILE B C 1
ATOM 9145 O O . ILE B 1 523 ? -1.584 48.5 -3.861 1 91.5 523 ILE B O 1
ATOM 9149 N N . ASP B 1 524 ? 0.196 48.344 -5.137 1 89.25 524 ASP B N 1
ATOM 9150 C CA . ASP B 1 524 ? -0.412 49.094 -6.246 1 89.25 524 ASP B CA 1
ATOM 9151 C C . ASP B 1 524 ? -1.179 48.125 -7.164 1 89.25 524 ASP B C 1
ATOM 9153 O O . ASP B 1 524 ? -0.586 47.469 -8.023 1 89.25 524 ASP B O 1
ATOM 9157 N N . TRP B 1 525 ? -2.441 48.156 -7.109 1 88.25 525 TRP B N 1
ATOM 9158 C CA . TRP B 1 525 ? -3.279 47.188 -7.766 1 88.25 525 TRP B CA 1
ATOM 9159 C C . TRP B 1 525 ? -3.375 47.438 -9.266 1 88.25 525 TRP B C 1
ATOM 9161 O O . TRP B 1 525 ? -3.723 46.562 -10.047 1 88.25 525 TRP B O 1
ATOM 9171 N N . VAL B 1 526 ? -3.033 48.594 -9.641 1 81.56 526 VAL B N 1
ATOM 9172 C CA . VAL B 1 526 ? -3.09 48.938 -11.055 1 81.56 526 VAL B CA 1
ATOM 9173 C C . VAL B 1 526 ? -1.89 48.344 -11.789 1 81.56 526 VAL B C 1
ATOM 9175 O O . VAL B 1 526 ? -2.033 47.781 -12.875 1 81.56 526 VAL B O 1
ATOM 9178 N N . GLN B 1 527 ? -0.802 48.438 -11.133 1 80.94 527 GLN B N 1
ATOM 9179 C CA . GLN B 1 527 ? 0.406 47.938 -11.781 1 80.94 527 GLN B CA 1
ATOM 9180 C C . GLN B 1 527 ? 0.806 46.594 -11.219 1 80.94 527 GLN B C 1
ATOM 9182 O O . GLN B 1 527 ? 1.65 45.906 -11.789 1 80.94 527 GLN B O 1
ATOM 9187 N N . GLY B 1 528 ? 0.153 46.25 -10.125 1 85.88 528 GLY B N 1
ATOM 9188 C CA . GLY B 1 528 ? 0.448 44.969 -9.5 1 85.88 528 GLY B CA 1
ATOM 9189 C C . GLY B 1 528 ? 1.802 44.938 -8.812 1 85.88 528 GLY B C 1
ATOM 9190 O O . GLY B 1 528 ? 2.502 43.906 -8.859 1 85.88 528 GLY B O 1
ATOM 9191 N N . LYS B 1 529 ? 2.256 46 -8.289 1 86.25 529 LYS B N 1
ATOM 9192 C CA . LYS B 1 529 ? 3.578 46.125 -7.68 1 86.25 529 LYS B CA 1
ATOM 9193 C C . LYS B 1 529 ? 3.477 46.562 -6.219 1 86.25 529 LYS B C 1
ATOM 9195 O O . LYS B 1 529 ? 2.449 47.094 -5.797 1 86.25 529 LYS B O 1
ATOM 9200 N N . LEU B 1 530 ? 4.535 46.281 -5.516 1 88.31 530 LEU B N 1
ATOM 9201 C CA . LEU B 1 530 ? 4.629 46.812 -4.16 1 88.31 530 LEU B CA 1
ATOM 9202 C C . LEU B 1 530 ? 4.879 48.312 -4.172 1 88.31 530 LEU B C 1
ATOM 9204 O O . LEU B 1 530 ? 5.648 48.812 -5 1 88.31 530 LEU B O 1
ATOM 9208 N N . ASN B 1 531 ? 4.254 48.906 -3.318 1 86.19 531 ASN B N 1
ATOM 9209 C CA . ASN B 1 531 ? 4.469 50.344 -3.197 1 86.19 531 ASN B CA 1
ATOM 9210 C C . ASN B 1 531 ? 5.672 50.656 -2.311 1 86.19 531 ASN B C 1
ATOM 9212 O O . ASN B 1 531 ? 6.066 49.844 -1.48 1 86.19 531 ASN B O 1
ATOM 9216 N N . ALA B 1 532 ? 6.316 51.844 -2.617 1 78.44 532 ALA B N 1
ATOM 9217 C CA . ALA B 1 532 ? 7.305 52.344 -1.676 1 78.44 532 ALA B CA 1
ATOM 9218 C C . ALA B 1 532 ? 6.695 52.562 -0.292 1 78.44 532 ALA B C 1
ATOM 9220 O O . ALA B 1 532 ? 5.52 52.906 -0.172 1 78.44 532 ALA B O 1
ATOM 9221 N N . PRO B 1 533 ? 7.398 52.25 0.75 1 79.06 533 PRO B N 1
ATOM 9222 C CA . PRO B 1 533 ? 8.82 51.906 0.879 1 79.06 533 PRO B CA 1
ATOM 9223 C C . PRO B 1 533 ? 9.07 50.406 0.812 1 79.06 533 PRO B C 1
ATOM 9225 O O . PRO B 1 533 ? 10.227 49.969 0.798 1 79.06 533 PRO B O 1
ATOM 9228 N N . PHE B 1 534 ? 7.996 49.719 0.695 1 82.12 534 PHE B N 1
ATOM 9229 C CA . PHE B 1 534 ? 8.164 48.25 0.786 1 82.12 534 PHE B CA 1
ATOM 9230 C C . PHE B 1 534 ? 8.977 47.719 -0.392 1 82.12 534 PHE B C 1
ATOM 9232 O O . PHE B 1 534 ? 9.703 46.75 -0.26 1 82.12 534 PHE B O 1
ATOM 9239 N N . ALA B 1 535 ? 8.867 48.344 -1.432 1 79.19 535 ALA B N 1
ATOM 9240 C CA . ALA B 1 535 ? 9.539 47.906 -2.654 1 79.19 535 ALA B CA 1
ATOM 9241 C C . ALA B 1 535 ? 11.055 48.094 -2.533 1 79.19 535 ALA B C 1
ATOM 9243 O O . ALA B 1 535 ? 11.812 47.406 -3.236 1 79.19 535 ALA B O 1
ATOM 9244 N N . GLU B 1 536 ? 11.453 48.844 -1.652 1 73.69 536 GLU B N 1
ATOM 9245 C CA . GLU B 1 536 ? 12.867 49.219 -1.557 1 73.69 536 GLU B CA 1
ATOM 9246 C C . GLU B 1 536 ? 13.656 48.125 -0.801 1 73.69 536 GLU B C 1
ATOM 9248 O O . GLU B 1 536 ? 14.875 48.031 -0.941 1 73.69 536 GLU B O 1
ATOM 9253 N N . TYR B 1 537 ? 12.945 47.375 -0.111 1 73.88 537 TYR B N 1
ATOM 9254 C CA . TYR B 1 537 ? 13.617 46.375 0.703 1 73.88 537 TYR B CA 1
ATOM 9255 C C . TYR B 1 537 ? 13.586 45 0.018 1 73.88 537 TYR B C 1
ATOM 9257 O O . TYR B 1 537 ? 12.648 44.688 -0.727 1 73.88 537 TYR B O 1
ATOM 9265 N N . ASP B 1 538 ? 14.68 44.25 0.272 1 68 538 ASP B N 1
ATOM 9266 C CA . ASP B 1 538 ? 14.766 42.938 -0.316 1 68 538 ASP B CA 1
ATOM 9267 C C . ASP B 1 538 ? 14.039 41.906 0.548 1 68 538 ASP B C 1
ATOM 9269 O O . ASP B 1 538 ? 14.68 41.062 1.205 1 68 538 ASP B O 1
ATOM 9273 N N . ILE B 1 539 ? 12.781 42.062 0.449 1 73.44 539 ILE B N 1
ATOM 9274 C CA . ILE B 1 539 ? 11.945 41.156 1.226 1 73.44 539 ILE B CA 1
ATOM 9275 C C . ILE B 1 539 ? 11.281 40.125 0.295 1 73.44 539 ILE B C 1
ATOM 9277 O O . ILE B 1 539 ? 11.227 40.344 -0.92 1 73.44 539 ILE B O 1
ATOM 9281 N N . LEU B 1 540 ? 10.859 38.938 0.745 1 72.62 540 LEU B N 1
ATOM 9282 C CA . LEU B 1 540 ? 10.117 37.906 0.051 1 72.62 540 LEU B CA 1
ATOM 9283 C C . LEU B 1 540 ? 10.992 37.219 -0.989 1 72.62 540 LEU B C 1
ATOM 9285 O O . LEU B 1 540 ? 10.547 36.969 -2.111 1 72.62 540 LEU B O 1
ATOM 9289 N N . THR B 1 541 ? 12.242 36.969 -0.451 1 65.5 541 THR B N 1
ATOM 9290 C CA . THR B 1 541 ? 13.141 36.25 -1.324 1 65.5 541 THR B CA 1
ATOM 9291 C C . THR B 1 541 ? 12.789 34.75 -1.337 1 65.5 541 THR B C 1
ATOM 9293 O O . THR B 1 541 ? 12.07 34.281 -0.459 1 65.5 541 THR B O 1
ATOM 9296 N N . THR B 1 542 ? 12.969 34.094 -2.471 1 64.19 542 THR B N 1
ATOM 9297 C CA . THR B 1 542 ? 12.523 32.719 -2.74 1 64.19 542 THR B CA 1
ATOM 9298 C C . THR B 1 542 ? 13.508 31.719 -2.174 1 64.19 542 THR B C 1
ATOM 9300 O O . THR B 1 542 ? 14.438 31.281 -2.869 1 64.19 542 THR B O 1
ATOM 9303 N N . PRO B 1 543 ? 13.312 31.422 -0.885 1 59.19 543 PRO B N 1
ATOM 9304 C CA . PRO B 1 543 ? 14.203 30.391 -0.348 1 59.19 543 PRO B CA 1
ATOM 9305 C C . PRO B 1 543 ? 14.133 29.078 -1.136 1 59.19 543 PRO B C 1
ATOM 9307 O O . PRO B 1 543 ? 15.094 28.312 -1.14 1 59.19 543 PRO B O 1
ATOM 9310 N N . THR B 1 544 ? 13.086 28.844 -1.693 1 64.62 544 THR B N 1
ATOM 9311 C CA . THR B 1 544 ? 12.914 27.609 -2.449 1 64.62 544 THR B CA 1
ATOM 9312 C C . THR B 1 544 ? 13.914 27.531 -3.598 1 64.62 544 THR B C 1
ATOM 9314 O O . THR B 1 544 ? 14.453 26.469 -3.893 1 64.62 544 THR B O 1
ATOM 9317 N N . ILE B 1 545 ? 14.156 28.688 -4.039 1 65.25 545 ILE B N 1
ATOM 9318 C CA . ILE B 1 545 ? 15.102 28.719 -5.152 1 65.25 545 ILE B CA 1
ATOM 9319 C C . ILE B 1 545 ? 16.5 28.328 -4.66 1 65.25 545 ILE B C 1
ATOM 9321 O O . ILE B 1 545 ? 17.234 27.641 -5.363 1 65.25 545 ILE B O 1
ATOM 9325 N N . LYS B 1 546 ? 16.609 28.766 -3.447 1 65.06 546 LYS B N 1
ATOM 9326 C CA . LYS B 1 546 ? 17.891 28.391 -2.865 1 65.06 546 LYS B CA 1
ATOM 9327 C C . LYS B 1 546 ? 18.016 26.875 -2.752 1 65.06 546 LYS B C 1
ATOM 9329 O O . LYS B 1 546 ? 19.062 26.297 -3.062 1 65.06 546 LYS B O 1
ATOM 9334 N N . SER B 1 547 ? 16.969 26.344 -2.352 1 67.5 547 SER B N 1
ATOM 9335 C CA . SER B 1 547 ? 17.016 24.906 -2.148 1 67.5 547 SER B CA 1
ATOM 9336 C C . SER B 1 547 ? 17.109 24.156 -3.477 1 67.5 547 SER B C 1
ATOM 9338 O O . SER B 1 547 ? 17.766 23.125 -3.57 1 67.5 547 SER B O 1
ATOM 9340 N N . LEU B 1 548 ? 16.547 24.688 -4.438 1 69.75 548 LEU B N 1
ATOM 9341 C CA . LEU B 1 548 ? 16.5 24.031 -5.734 1 69.75 548 LEU B CA 1
ATOM 9342 C C . LEU B 1 548 ? 17.859 24.125 -6.438 1 69.75 548 LEU B C 1
ATOM 9344 O O . LEU B 1 548 ? 18.266 23.203 -7.145 1 69.75 548 LEU B O 1
ATOM 9348 N N . TYR B 1 549 ? 18.5 25.281 -6.215 1 70 549 TYR B N 1
ATOM 9349 C CA . TYR B 1 549 ? 19.75 25.516 -6.918 1 70 549 TYR B CA 1
ATOM 9350 C C . TYR B 1 549 ? 20.922 25.578 -5.941 1 70 549 TYR B C 1
ATOM 9352 O O . TYR B 1 549 ? 21.812 26.406 -6.086 1 70 549 TYR B O 1
ATOM 9360 N N . ARG B 1 550 ? 20.891 24.766 -4.922 1 69.88 550 ARG B N 1
ATOM 9361 C CA . ARG B 1 550 ? 21.812 24.781 -3.791 1 69.88 550 ARG B CA 1
ATOM 9362 C C . ARG B 1 550 ? 23.234 25.109 -4.242 1 69.88 550 ARG B C 1
ATOM 9364 O O . ARG B 1 550 ? 23.797 26.125 -3.838 1 69.88 550 ARG B O 1
ATOM 9371 N N . LYS B 1 551 ? 23.812 24.344 -5.195 1 69.25 551 LYS B N 1
ATOM 9372 C CA . LYS B 1 551 ? 25.219 24.469 -5.609 1 69.25 551 LYS B CA 1
ATOM 9373 C C . LYS B 1 551 ? 25.438 25.75 -6.402 1 69.25 551 LYS B C 1
ATOM 9375 O O . LYS B 1 551 ? 26.5 26.375 -6.316 1 69.25 551 LYS B O 1
ATOM 9380 N N . HIS B 1 552 ? 24.453 26.156 -7.008 1 73.81 552 HIS B N 1
ATOM 9381 C CA . HIS B 1 552 ? 24.609 27.297 -7.91 1 73.81 552 HIS B CA 1
ATOM 9382 C C . HIS B 1 552 ? 23.859 28.516 -7.391 1 73.81 552 HIS B C 1
ATOM 9384 O O . HIS B 1 552 ? 23.609 29.469 -8.141 1 73.81 552 HIS B O 1
ATOM 9390 N N . TYR B 1 553 ? 23.594 28.469 -6.109 1 76.5 553 TYR B N 1
ATOM 9391 C CA . TYR B 1 553 ? 22.719 29.5 -5.555 1 76.5 553 TYR B CA 1
ATOM 9392 C C . TYR B 1 553 ? 23.391 30.859 -5.586 1 76.5 553 TYR B C 1
ATOM 9394 O O . TYR B 1 553 ? 22.75 31.875 -5.863 1 76.5 553 TYR B O 1
ATOM 9402 N N . PRO B 1 554 ? 24.688 30.875 -5.375 1 75.06 554 PRO B N 1
ATOM 9403 C CA . PRO B 1 554 ? 25.297 32.219 -5.438 1 75.06 554 PRO B CA 1
ATOM 9404 C C . PRO B 1 554 ? 25.188 32.844 -6.816 1 75.06 554 PRO B C 1
ATOM 9406 O O . PRO B 1 554 ? 24.953 34.062 -6.926 1 75.06 554 PRO B O 1
ATOM 9409 N N . ALA B 1 555 ? 25.312 32 -7.773 1 75.12 555 ALA B N 1
ATOM 9410 C CA . ALA B 1 555 ? 25.172 32.531 -9.133 1 75.12 555 ALA B CA 1
ATOM 9411 C C . ALA B 1 555 ? 23.75 32.969 -9.414 1 75.12 555 ALA B C 1
ATOM 9413 O O . ALA B 1 555 ? 23.531 34 -10.078 1 75.12 555 ALA B O 1
ATOM 9414 N N . ILE B 1 556 ? 22.844 32.281 -8.914 1 76.12 556 ILE B N 1
ATOM 9415 C CA . ILE B 1 556 ? 21.438 32.594 -9.117 1 76.12 556 ILE B CA 1
ATOM 9416 C C . ILE B 1 556 ? 21.078 33.875 -8.383 1 76.12 556 ILE B C 1
ATOM 9418 O O . ILE B 1 556 ? 20.344 34.719 -8.906 1 76.12 556 ILE B O 1
ATOM 9422 N N . LYS B 1 557 ? 21.625 33.938 -7.215 1 76.19 557 LYS B N 1
ATOM 9423 C CA . LYS B 1 557 ? 21.375 35.156 -6.422 1 76.19 557 LYS B CA 1
ATOM 9424 C C . LYS B 1 557 ? 21.906 36.375 -7.125 1 76.19 557 LYS B C 1
ATOM 9426 O O . LYS B 1 557 ? 21.234 37.406 -7.18 1 76.19 557 LYS B O 1
ATOM 9431 N N . THR B 1 558 ? 23.078 36.281 -7.625 1 75.69 558 THR B N 1
ATOM 9432 C CA . THR B 1 558 ? 23.688 37.406 -8.336 1 75.69 558 THR B CA 1
ATOM 9433 C C . THR B 1 558 ? 22.859 37.781 -9.562 1 75.69 558 THR B C 1
ATOM 9435 O O . THR B 1 558 ? 22.594 38.969 -9.797 1 75.69 558 THR B O 1
ATOM 9438 N N . LEU B 1 559 ? 22.5 36.781 -10.195 1 75.38 559 LEU B N 1
ATOM 9439 C CA . LEU B 1 559 ? 21.703 37.031 -11.391 1 75.38 559 LEU B CA 1
ATOM 9440 C C . LEU B 1 559 ? 20.344 37.656 -11.031 1 75.38 559 LEU B C 1
ATOM 9442 O O . LEU B 1 559 ? 19.844 38.531 -11.75 1 75.38 559 LEU B O 1
ATOM 9446 N N . SER B 1 560 ? 19.797 37.188 -10.039 1 75.81 560 SER B N 1
ATOM 9447 C CA . SER B 1 560 ? 18.516 37.688 -9.594 1 75.81 560 SER B CA 1
ATOM 9448 C C . SER B 1 560 ? 18.625 39.156 -9.195 1 75.81 560 SER B C 1
ATOM 9450 O O . SER B 1 560 ? 17.719 39.969 -9.461 1 75.81 560 SER B O 1
ATOM 9452 N N . ASN B 1 561 ? 19.672 39.406 -8.555 1 75.44 561 ASN B N 1
ATOM 9453 C CA . ASN B 1 561 ? 19.906 40.812 -8.18 1 75.44 561 ASN B CA 1
ATOM 9454 C C . ASN B 1 561 ? 20.062 41.688 -9.398 1 75.44 561 ASN B C 1
ATOM 9456 O O . ASN B 1 561 ? 19.531 42.812 -9.422 1 75.44 561 ASN B O 1
ATOM 9460 N N . LEU B 1 562 ? 20.797 41.219 -10.312 1 75.88 562 LEU B N 1
ATOM 9461 C CA . LEU B 1 562 ? 20.969 41.969 -11.547 1 75.88 562 LEU B CA 1
ATOM 9462 C C . LEU B 1 562 ? 19.625 42.156 -12.266 1 75.88 562 LEU B C 1
ATOM 9464 O O . LEU B 1 562 ? 19.344 43.219 -12.805 1 75.88 562 LEU B O 1
ATOM 9468 N N . TYR B 1 563 ? 18.938 41.125 -12.211 1 76.56 563 TYR B N 1
ATOM 9469 C CA . TYR B 1 563 ? 17.625 41.188 -12.836 1 76.56 563 TYR B CA 1
ATOM 9470 C C . TYR B 1 563 ? 16.734 42.219 -12.133 1 76.56 563 TYR B C 1
ATOM 9472 O O . TYR B 1 563 ? 15.992 42.938 -12.781 1 76.56 563 TYR B O 1
ATOM 9480 N N . GLN B 1 564 ? 16.75 42.156 -10.914 1 77.94 564 GLN B N 1
ATOM 9481 C CA . GLN B 1 564 ? 15.992 43.125 -10.133 1 77.94 564 GLN B CA 1
ATOM 9482 C C . GLN B 1 564 ? 16.375 44.562 -10.5 1 77.94 564 GLN B C 1
ATOM 9484 O O . GLN B 1 564 ? 15.5 45.406 -10.727 1 77.94 564 GLN B O 1
ATOM 9489 N N . GLN B 1 565 ? 17.609 44.781 -10.555 1 78.25 565 GLN B N 1
ATOM 9490 C CA . GLN B 1 565 ? 18.094 46.094 -10.906 1 78.25 565 GLN B CA 1
ATOM 9491 C C . GLN B 1 565 ? 17.688 46.469 -12.328 1 78.25 565 GLN B C 1
ATOM 9493 O O . GLN B 1 565 ? 17.281 47.625 -12.586 1 78.25 565 GLN B O 1
ATOM 9498 N N . PHE B 1 566 ? 17.844 45.5 -13.07 1 77.56 566 PHE B N 1
ATOM 9499 C CA . PHE B 1 566 ? 17.453 45.719 -14.461 1 77.56 566 PHE B CA 1
ATOM 9500 C C . PHE B 1 566 ? 15.977 46.062 -14.57 1 77.56 566 PHE B C 1
ATOM 9502 O O . PHE B 1 566 ? 15.602 47.031 -15.242 1 77.56 566 PHE B O 1
ATOM 9509 N N . SER B 1 567 ? 15.172 45.312 -13.945 1 74.81 567 SER B N 1
ATOM 9510 C CA . SER B 1 567 ? 13.727 45.5 -13.977 1 74.81 567 SER B CA 1
ATOM 9511 C C . SER B 1 567 ? 13.32 46.844 -13.391 1 74.81 567 SER B C 1
ATOM 9513 O O . SER B 1 567 ? 12.406 47.5 -13.898 1 74.81 567 SER B O 1
ATOM 9515 N N . GLN B 1 568 ? 13.953 47.188 -12.383 1 75.75 568 GLN B N 1
ATOM 9516 C CA . GLN B 1 568 ? 13.672 48.469 -11.75 1 75.75 568 GLN B CA 1
ATOM 9517 C C . GLN B 1 568 ? 14.031 49.625 -12.68 1 75.75 568 GLN B C 1
ATOM 9519 O O . GLN B 1 568 ? 13.273 50.594 -12.805 1 75.75 568 GLN B O 1
ATOM 9524 N N . ALA B 1 569 ? 15.156 49.469 -13.266 1 77.19 569 ALA B N 1
ATOM 9525 C CA . ALA B 1 569 ? 15.602 50.531 -14.188 1 77.19 569 ALA B CA 1
ATOM 9526 C C . ALA B 1 569 ? 14.656 50.656 -15.375 1 77.19 569 ALA B C 1
ATOM 9528 O O . ALA B 1 569 ? 14.336 51.75 -15.805 1 77.19 569 ALA B O 1
ATOM 9529 N N . LEU B 1 570 ? 14.234 49.562 -15.812 1 75.69 570 LEU B N 1
ATOM 9530 C CA . LEU B 1 570 ? 13.328 49.531 -16.953 1 75.69 570 LEU B CA 1
ATOM 9531 C C . LEU B 1 570 ? 11.977 50.156 -16.594 1 75.69 570 LEU B C 1
ATOM 9533 O O . LEU B 1 570 ? 11.391 50.875 -17.375 1 75.69 570 LEU B O 1
ATOM 9537 N N . THR B 1 571 ? 11.492 49.781 -15.469 1 72.88 571 THR B N 1
ATOM 9538 C CA . THR B 1 571 ? 10.219 50.344 -15 1 72.88 571 THR B CA 1
ATOM 9539 C C . THR B 1 571 ? 10.297 51.844 -14.828 1 72.88 571 THR B C 1
ATOM 9541 O O . THR B 1 571 ? 9.375 52.562 -15.203 1 72.88 571 THR B O 1
ATOM 9544 N N . HIS B 1 572 ? 11.352 52.25 -14.289 1 75.06 572 HIS B N 1
ATOM 9545 C CA . HIS B 1 572 ? 11.555 53.688 -14.109 1 75.06 572 HIS B CA 1
ATOM 9546 C C . HIS B 1 572 ? 11.633 54.406 -15.453 1 75.06 572 HIS B C 1
ATOM 9548 O O . HIS B 1 572 ? 11.109 55.5 -15.602 1 75.06 572 HIS B O 1
ATOM 9554 N N . MET B 1 573 ? 12.25 53.781 -16.375 1 76.75 573 MET B N 1
ATOM 9555 C CA . MET B 1 573 ? 12.367 54.375 -17.719 1 76.75 573 MET B CA 1
ATOM 9556 C C . MET B 1 573 ? 10.992 54.5 -18.359 1 76.75 573 MET B C 1
ATOM 9558 O O . MET B 1 573 ? 10.711 55.5 -19.016 1 76.75 573 MET B O 1
ATOM 9562 N N . GLN B 1 574 ? 10.148 53.562 -18.125 1 73.44 574 GLN B N 1
ATOM 9563 C CA . GLN B 1 574 ? 8.82 53.562 -18.719 1 73.44 574 GLN B CA 1
ATOM 9564 C C . GLN B 1 574 ? 7.902 54.562 -18.047 1 73.44 574 GLN B C 1
ATOM 9566 O O . GLN B 1 574 ? 7.094 55.219 -18.703 1 73.44 574 GLN B O 1
ATOM 9571 N N . GLN B 1 575 ? 8.047 54.719 -16.797 1 72.88 575 GLN B N 1
ATOM 9572 C CA . GLN B 1 575 ? 7.184 55.594 -16.031 1 72.88 575 GLN B CA 1
ATOM 9573 C C . GLN B 1 575 ? 7.555 57.062 -16.25 1 72.88 575 GLN B C 1
ATOM 9575 O O . GLN B 1 575 ? 6.688 57.938 -16.203 1 72.88 575 GLN B O 1
ATOM 9580 N N . HIS B 1 576 ? 8.867 57.312 -16.484 1 75.06 576 HIS B N 1
ATOM 9581 C CA . HIS B 1 576 ? 9.336 58.688 -16.609 1 75.06 576 HIS B CA 1
ATOM 9582 C C . HIS B 1 576 ? 9.859 59 -18 1 75.06 576 HIS B C 1
ATOM 9584 O O . HIS B 1 576 ? 10.906 59.625 -18.156 1 75.06 576 HIS B O 1
ATOM 9590 N N . GLN B 1 577 ? 9.172 58.5 -18.891 1 76.25 577 GLN B N 1
ATOM 9591 C CA . GLN B 1 577 ? 9.594 58.656 -20.281 1 76.25 577 GLN B CA 1
ATOM 9592 C C . GLN B 1 577 ? 9.719 60.125 -20.672 1 76.25 577 GLN B C 1
ATOM 9594 O O . GLN B 1 577 ? 10.516 60.469 -21.547 1 76.25 577 GLN B O 1
ATOM 9599 N N . GLU B 1 578 ? 8.953 61 -19.984 1 78.31 578 GLU B N 1
ATOM 9600 C CA . GLU B 1 578 ? 8.914 62.406 -20.344 1 78.31 578 GLU B CA 1
ATOM 9601 C C . GLU B 1 578 ? 10.109 63.156 -19.75 1 78.31 578 GLU B C 1
ATOM 9603 O O . GLU B 1 578 ? 10.438 64.25 -20.203 1 78.31 578 GLU B O 1
ATOM 9608 N N . ASN B 1 579 ? 10.727 62.562 -18.828 1 79.38 579 ASN B N 1
ATOM 9609 C CA . ASN B 1 579 ? 11.875 63.188 -18.188 1 79.38 579 ASN B CA 1
ATOM 9610 C C . ASN B 1 579 ? 13.195 62.719 -18.781 1 79.38 579 ASN B C 1
ATOM 9612 O O . ASN B 1 579 ? 13.648 61.625 -18.469 1 79.38 579 ASN B O 1
ATOM 9616 N N . SER B 1 580 ? 13.773 63.469 -19.609 1 80.19 580 SER B N 1
ATOM 9617 C CA . SER B 1 580 ? 14.969 63.094 -20.359 1 80.19 580 SER B CA 1
ATOM 9618 C C . SER B 1 580 ? 16.125 62.781 -19.422 1 80.19 580 SER B C 1
ATOM 9620 O O . SER B 1 580 ? 16.922 61.875 -19.703 1 80.19 580 SER B O 1
ATOM 9622 N N . GLY B 1 581 ? 16.203 63.438 -18.312 1 76.25 581 GLY B N 1
ATOM 9623 C CA . GLY B 1 581 ? 17.266 63.156 -17.344 1 76.25 581 GLY B CA 1
ATOM 9624 C C . GLY B 1 581 ? 17.172 61.781 -16.703 1 76.25 581 GLY B C 1
ATOM 9625 O O . GLY B 1 581 ? 18.156 61.062 -16.641 1 76.25 581 GLY B O 1
ATOM 9626 N N . PHE B 1 582 ? 16.016 61.5 -16.359 1 79.38 582 PHE B N 1
ATOM 9627 C CA . PHE B 1 582 ? 15.766 60.219 -15.727 1 79.38 582 PHE B CA 1
ATOM 9628 C C . PHE B 1 582 ? 15.961 59.094 -16.703 1 79.38 582 PHE B C 1
ATOM 9630 O O . PHE B 1 582 ? 16.5 58.031 -16.344 1 79.38 582 PHE B O 1
ATOM 9637 N N . CYS B 1 583 ? 15.602 59.281 -17.922 1 81.94 583 CYS B N 1
ATOM 9638 C CA . CYS B 1 583 ? 15.758 58.281 -18.953 1 81.94 583 CYS B CA 1
ATOM 9639 C C . CYS B 1 583 ? 17.234 58.031 -19.25 1 81.94 583 CYS B C 1
ATOM 9641 O O . CYS B 1 583 ? 17.641 56.875 -19.438 1 81.94 583 CYS B O 1
ATOM 9643 N N . SER B 1 584 ? 17.922 59.125 -19.219 1 80.94 584 SER B N 1
ATOM 9644 C CA . SER B 1 584 ? 19.359 58.969 -19.469 1 80.94 584 SER B CA 1
ATOM 9645 C C . SER B 1 584 ? 20.031 58.219 -18.344 1 80.94 584 SER B C 1
ATOM 9647 O O . SER B 1 584 ? 20.906 57.375 -18.594 1 80.94 584 SER B O 1
ATOM 9649 N N . LEU B 1 585 ? 19.656 58.469 -17.156 1 82.69 585 LEU B N 1
ATOM 9650 C CA . LEU B 1 585 ? 20.219 57.75 -16.016 1 82.69 585 LEU B CA 1
ATOM 9651 C C . LEU B 1 585 ? 19.859 56.281 -16.047 1 82.69 585 LEU B C 1
ATOM 9653 O O . LEU B 1 585 ? 20.703 55.406 -15.797 1 82.69 585 LEU B O 1
ATOM 9657 N N . SER B 1 586 ? 18.641 56 -16.375 1 83.56 586 SER B N 1
ATOM 9658 C CA . SER B 1 586 ? 18.172 54.625 -16.469 1 83.56 586 SER B CA 1
ATOM 9659 C C . SER B 1 586 ? 18.922 53.875 -17.562 1 83.56 586 SER B C 1
ATOM 9661 O O . SER B 1 586 ? 19.281 52.719 -17.375 1 83.56 586 SER B O 1
ATOM 9663 N N . ARG B 1 587 ? 19.156 54.531 -18.609 1 80.44 587 ARG B N 1
ATOM 9664 C CA . ARG B 1 587 ? 19.906 53.938 -19.703 1 80.44 587 ARG B CA 1
ATOM 9665 C C . ARG B 1 587 ? 21.344 53.625 -19.281 1 80.44 587 ARG B C 1
ATOM 9667 O O . ARG B 1 587 ? 21.906 52.594 -19.672 1 80.44 587 ARG B O 1
ATOM 9674 N N . SER B 1 588 ? 21.828 54.5 -18.531 1 79.12 588 SER B N 1
ATOM 9675 C CA . SER B 1 588 ? 23.172 54.281 -18.031 1 79.12 588 SER B CA 1
ATOM 9676 C C . SER B 1 588 ? 23.25 53.062 -17.094 1 79.12 588 SER B C 1
ATOM 9678 O O . SER B 1 588 ? 24.188 52.281 -17.172 1 79.12 588 SER B O 1
ATOM 9680 N N . ILE B 1 589 ? 22.328 53 -16.219 1 81.31 589 ILE B N 1
ATOM 9681 C CA . ILE B 1 589 ? 22.266 51.875 -15.281 1 81.31 589 ILE B CA 1
ATOM 9682 C C . ILE B 1 589 ? 22.109 50.562 -16.062 1 81.31 589 ILE B C 1
ATOM 9684 O O . ILE B 1 589 ? 22.781 49.562 -15.766 1 81.31 589 ILE B O 1
ATOM 9688 N N . LEU B 1 590 ? 21.281 50.594 -17.047 1 83.38 590 LEU B N 1
ATOM 9689 C CA . LEU B 1 590 ? 21.047 49.406 -17.875 1 83.38 590 LEU B CA 1
ATOM 9690 C C . LEU B 1 590 ? 22.328 49 -18.594 1 83.38 590 LEU B C 1
ATOM 9692 O O . LEU B 1 590 ? 22.641 47.812 -18.688 1 83.38 590 LEU B O 1
ATOM 9696 N N . SER B 1 591 ? 22.984 49.969 -19.062 1 77.44 591 SER B N 1
ATOM 9697 C CA . SER B 1 591 ? 24.25 49.688 -19.734 1 77.44 591 SER B CA 1
ATOM 9698 C C . SER B 1 591 ? 25.266 49.062 -18.781 1 77.44 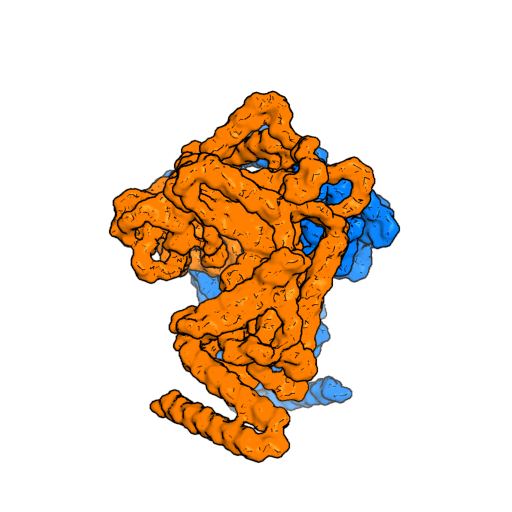591 SER B C 1
ATOM 9700 O O . SER B 1 591 ? 25.984 48.156 -19.141 1 77.44 591 SER B O 1
ATOM 9702 N N . CYS B 1 592 ? 25.297 49.594 -17.594 1 76.75 592 CYS B N 1
ATOM 9703 C CA . CYS B 1 592 ? 26.219 49.062 -16.594 1 76.75 592 CYS B CA 1
ATOM 9704 C C . CYS B 1 592 ? 25.891 47.625 -16.266 1 76.75 592 CYS B C 1
ATOM 9706 O O . CYS B 1 592 ? 26.781 46.781 -16.109 1 76.75 592 CYS B O 1
ATOM 9708 N N . ILE B 1 593 ? 24.672 47.344 -16.156 1 79.81 593 ILE B N 1
ATOM 9709 C CA . ILE B 1 593 ? 24.219 46 -15.844 1 79.81 593 ILE B CA 1
ATOM 9710 C C . ILE B 1 593 ? 24.594 45.031 -16.984 1 79.81 593 ILE B C 1
ATOM 9712 O O . ILE B 1 593 ? 25.062 43.938 -16.75 1 79.81 593 ILE B O 1
ATOM 9716 N N . LEU B 1 594 ? 24.406 45.469 -18.188 1 78 594 LEU B N 1
ATOM 9717 C CA . LEU B 1 594 ? 24.719 44.625 -19.359 1 78 594 LEU B CA 1
ATOM 9718 C C . LEU B 1 594 ? 26.219 44.375 -19.453 1 78 594 LEU B C 1
ATOM 9720 O O . LEU B 1 594 ? 26.641 43.25 -19.812 1 78 594 LEU B O 1
ATOM 9724 N N . ILE B 1 595 ? 26.891 45.344 -19.094 1 71.31 595 ILE B N 1
ATOM 9725 C CA . ILE B 1 595 ? 28.344 45.188 -19.109 1 71.31 595 ILE B CA 1
ATOM 9726 C C . ILE B 1 595 ? 28.766 44.219 -18.031 1 71.31 595 ILE B C 1
ATOM 9728 O O . ILE B 1 595 ? 29.625 43.344 -18.25 1 71.31 595 ILE B O 1
ATOM 9732 N N . GLU B 1 596 ? 28.234 44.312 -16.922 1 71.56 596 GLU B N 1
ATOM 9733 C CA . GLU B 1 596 ? 28.531 43.406 -15.82 1 71.56 596 GLU B CA 1
ATOM 9734 C C . GLU B 1 596 ? 28.141 41.969 -16.188 1 71.56 596 GLU B C 1
ATOM 9736 O O . GLU B 1 596 ? 28.891 41.031 -15.891 1 71.56 596 GLU B O 1
ATOM 9741 N N . LEU B 1 597 ? 27 41.812 -16.812 1 72.94 597 LEU B N 1
ATOM 9742 C CA . LEU B 1 597 ? 26.547 40.5 -17.25 1 72.94 597 LEU B CA 1
ATOM 9743 C C . LEU B 1 597 ? 27.469 39.906 -18.312 1 72.94 597 LEU B C 1
ATOM 9745 O O . LEU B 1 597 ? 27.766 38.719 -18.297 1 72.94 597 LEU B O 1
ATOM 9749 N N . PHE B 1 598 ? 27.766 40.781 -19.188 1 66.56 598 PHE B N 1
ATOM 9750 C CA . PHE B 1 598 ? 28.703 40.375 -20.234 1 66.56 598 PHE B CA 1
ATOM 9751 C C . PHE B 1 598 ? 30.016 39.906 -19.641 1 66.56 598 PHE B C 1
ATOM 9753 O O . PHE B 1 598 ? 30.562 38.906 -20.062 1 66.56 598 PHE B O 1
ATOM 9760 N N . ARG B 1 599 ? 30.359 40.531 -18.672 1 60.28 599 ARG B N 1
ATOM 9761 C CA . ARG B 1 599 ? 31.594 40.156 -18 1 60.28 599 ARG B CA 1
ATOM 9762 C C . ARG B 1 599 ? 31.453 38.812 -17.312 1 60.28 599 ARG B C 1
ATOM 9764 O O . ARG B 1 599 ? 32.375 37.969 -17.375 1 60.28 599 ARG B O 1
ATOM 9771 N N . GLN B 1 600 ? 30.359 38.625 -16.703 1 62.69 600 GLN B N 1
ATOM 9772 C CA . GLN B 1 600 ? 30.125 37.375 -16 1 62.69 600 GLN B CA 1
ATOM 9773 C C . GLN B 1 600 ? 29.984 36.188 -16.984 1 62.69 600 GLN B C 1
ATOM 9775 O O . GLN B 1 600 ? 30.516 35.125 -16.734 1 62.69 600 GLN B O 1
ATOM 9780 N N . ASP B 1 601 ? 29.172 36.375 -17.969 1 59.75 601 ASP B N 1
ATOM 9781 C CA . ASP B 1 601 ? 28.984 35.344 -18.984 1 59.75 601 ASP B CA 1
ATOM 9782 C C . ASP B 1 601 ? 30.312 34.969 -19.641 1 59.75 601 ASP B C 1
ATOM 9784 O O . ASP B 1 601 ? 30.594 33.781 -19.875 1 59.75 601 ASP B O 1
ATOM 9788 N N . VAL B 1 602 ? 30.922 36.031 -20.031 1 51.12 602 VAL B N 1
ATOM 9789 C CA . VAL B 1 602 ? 32.219 35.781 -20.656 1 51.12 602 VAL B CA 1
ATOM 9790 C C . VAL B 1 602 ? 33.125 35 -19.703 1 51.12 602 VAL B C 1
ATOM 9792 O O . VAL B 1 602 ? 33.781 34.031 -20.109 1 51.12 602 VAL B O 1
ATOM 9795 N N . TRP B 1 603 ? 32.906 35.312 -18.547 1 47.72 603 TRP B N 1
ATOM 9796 C CA . TRP B 1 603 ? 33.781 34.625 -17.594 1 47.72 603 TRP B CA 1
ATOM 9797 C C . TRP B 1 603 ? 33.281 33.219 -17.344 1 47.72 603 TRP B C 1
ATOM 9799 O O . TRP B 1 603 ? 34.094 32.281 -17.172 1 47.72 603 TRP B O 1
ATOM 9809 N N . THR B 1 604 ? 32.094 33 -17.297 1 50.88 604 THR B N 1
ATOM 9810 C CA . THR B 1 604 ? 31.562 31.641 -17.078 1 50.88 604 THR B CA 1
ATOM 9811 C C . THR B 1 604 ? 31.844 30.75 -18.281 1 50.88 604 THR B C 1
ATOM 9813 O O . THR B 1 604 ? 32.062 29.547 -18.141 1 50.88 604 THR B O 1
ATOM 9816 N N . LYS B 1 605 ? 31.75 31.297 -19.438 1 46.62 605 LYS B N 1
ATOM 9817 C CA . LYS B 1 605 ? 32.031 30.547 -20.656 1 46.62 605 LYS B CA 1
ATOM 9818 C C . LYS B 1 605 ? 33.531 30.344 -20.844 1 46.62 605 LYS B C 1
ATOM 9820 O O . LYS B 1 605 ? 33.969 29.312 -21.359 1 46.62 605 LYS B O 1
ATOM 9825 N N . LEU B 1 606 ? 34.312 31.266 -20.422 1 34.56 606 LEU B N 1
ATOM 9826 C CA . LEU B 1 606 ? 35.75 31.094 -20.516 1 34.56 606 LEU B CA 1
ATOM 9827 C C . LEU B 1 606 ? 36.25 30.141 -19.438 1 34.56 606 LEU B C 1
ATOM 9829 O O . LEU B 1 606 ? 37.219 29.391 -19.641 1 34.56 606 LEU B O 1
#

Foldseek 3Di:
DFFKKKFWFPFLLFFVFFWWFWLAFDPVPQDQDFPLAWDADDPPQPQDPDGIGTSFQWQKTWGGAHVVARLWTKMKTQRSLSHPPDPGSYDDLVLSQCCSQQFQLVLCVVQDDPVQNVVDDNGSVRSQVQQLCQLPPDDDDHDPVSPGGHTHIGTDGSVSTRSSRVRNQVRCPDPPNSSRHPMIMMIMHGRCDVVLDDLAPLSSLVVVVVVSVVGTPCVRTDAPRMKTKDKDFDDADPPPDDQFAKEKFFFPVQVVVVVVVVCVVQPPFDWDKFWFAALQFDTGIKMKTAGDCVGPVVVLWWGIKIKGKPCLVLAQDVNDGQLPPLCLLVLLDFPVLVVVCCVQLVPQDDDNVVSVVSNVVSLVSSVVSLVVCLSHYIGMIMMIIGGPVSVVVVSVVQVPPVVHPPSHDPPPQDPDPSNGRIDMDGSNVVSVSLNVQLVVLVCLLVLLSVVCVVPRDFPQLSLSNLVSSVSNVCNNNRDRCVVQCQAQCQWDDDVPDPDIAGHQNQVVCNVVVRGRDGDPQQADSVNNGGDPPNNVDPHRDSVVSCVSSVVSVVVSVVVVVLRNQLRVLVVQCVVVVVDPVSVVVSVVSNVVSVVVVCVVVVVVVD/DFFKWKFWFPFLLFFVFFWWFWLAFDPVPQDQDFPLAKDADDPPQPQDPDGIGTSFQWQKTWGGAHVVARLWTKMKTQRSLSHPVDPGSYDDLVLSQCCSQQFQLVLCVVQDDPVQNVVDDNGSVRSQVQQLCQLPPDDDDHDPVSPGGHTHIGTDGSVSTRSSRVRNQVRCPDPPNSSRHPMIMMIMGGRCDVVLDDLAPLSSLVVVVVVSVVGTPCVRTDAPRMKGKDKDFDDADPPPDDQFAKEKFFFPVQVVVVVVVVCVVQPPFDWDKFWFAALQFDTGIKMKTAGDCVGPVVVQWWGIKIKGKPCLVLAQDVNDGQLPPLCLLVLLDFPVLVVVCCVQLVPQDDDNVVSVVSNVVSLVSSVVSLVVCLSHYIGMIMMIIGGPVSSVVVSVVQVPPVVHPPSHDPPPQDPDPNNGRIDMDGSNVVSVSLNVQLVVLVCLLVLLSVVCVVPRDFPQLSLSNLVSSVSNVCNNNRDRCVVQCQAQCQWDDDPPDPDIAGHQNQVVCNVVVRGRDGDPQQADSVNNGGDPPNNVDPHSDSVVSCVSSVVSVVVSVVVVVLRNQLRVLVVQCVVVVVDPVSVVVSVVSNVVSVVVVVVVVVVVVD

Nearest PDB structures (foldseek):
  5w93-assembly2_B  TM=4.536E-01  e=3.775E+00  Mus musculus
  4p9t-assembly1_C  TM=2.153E-01  e=6.134E-01  Mus musculus
  8vdq-assembly1_A  TM=2.318E-01  e=4.201E+00  Mus musculus
  4p9t-assembly1_C  TM=2.691E-01  e=8.466E-01  Mus musculus
  5w93-assembly2_B  TM=4.537E-01  e=5.208E+00  Mus musculus